Protein 3ZPI (pdb70)

Sequence (792 aa):
SPPVLDLGALGQDFAADPYPTYARLRAEGPAHRVRTPEGNEVWLVVGYDRARAVLADPRFSKDWRNSTTPLTEAEAALNHNMLESDPPRHTRLRKLVAREFTMRRRVELLRPRVQEIVDGLVDAMLAAPDDGRRADLMMESLAWPLPITVISELLLGVPEPDRAAFRVWTDAFVFFPDDPAQAQTAMAEMSGYLSRLIDSKRGQDGEDLLSALVRTSDEDGSRLTSEELLGMAHILLVAGHETTVNLIANGMYALLSHPDQLAALRADMTLLDGAVEEMLRYEGPVESATYRFPVEPVDLDGTVIPAGDTVLVVLADAHRTPERFPDPHRFDIRRDTAGHLAFGHGIHFCIGAPLARLEARIAVRALLERCPDLALDVSPGELVWYPNPMIRGLKALPIRWRPPVLDLGALGQDFAADPYPTYARRLRAEGPAHRRVRTPEGNEVWLVVGYDRARAVLADPRFSKDWRNSTTPLTEAEAALNHNMLESSDPPRHTRLRKLVAREFTMRRVELLRPRVQEIVDGLVDAMLAAPDGRADLMMESLAWWPLPITVISELLGVPEPDRAAFRVWTDAFVFPDDPAQAQTAMAEMSGYLSRLIDSKRGQDGEDLLSALVRTSDEDGSRLTSEELLGMAHILLVAGHETTVNLIANGMYALLSHPDDQLAALRADMTLLDGAVEEMLRYEGPVESATYRFPVEPVDLDGTVIPAGDTVLVVLADAHRTPERRFPDPHRRFDIRRDDTAGHLAFGHGIHFCIGAPLARLEARIAVRALLERCPDLALDVSPGELVWYPNPMIRGLKALPIRWRR

Solvent-accessible surface area: 32984 Å² total; per-residue (Å²): 102,110,32,102,42,48,1,32,87,72,33,76,123,7,3,37,76,0,24,59,19,0,41,154,11,56,94,137,20,17,6,17,28,0,79,11,47,59,44,75,65,1,23,0,0,2,10,8,115,79,0,83,59,2,11,47,25,125,123,10,2,5,11,40,186,55,15,103,67,123,56,62,157,15,52,43,31,8,20,41,1,13,42,43,0,34,76,118,40,10,58,76,1,53,148,36,0,42,79,60,11,42,156,185,99,4,84,135,42,98,96,101,2,64,105,12,0,53,36,39,0,77,71,7,51,83,30,81,56,13,92,21,27,0,10,76,26,0,0,36,19,0,0,4,24,6,3,0,68,40,0,17,1,63,125,114,43,35,46,38,1,66,92,18,12,75,9,51,15,88,34,86,71,102,68,49,16,48,74,5,28,55,89,1,15,27,24,0,46,155,7,11,92,63,34,99,75,121,124,21,160,31,17,0,2,40,5,3,82,32,10,81,143,57,40,88,120,0,52,85,94,9,2,21,0,2,0,24,23,10,0,18,54,22,1,30,50,9,8,10,3,1,0,0,0,0,34,1,0,17,43,46,99,83,13,24,59,20,0,80,92,55,35,122,31,16,68,31,0,0,25,0,1,4,2,32,7,13,8,36,4,1,9,46,60,10,1,0,75,53,88,2,83,3,114,64,44,77,0,58,39,4,27,12,0,1,0,0,3,10,1,0,7,20,12,61,150,82,2,94,96,12,112,112,3,35,4,157,33,117,14,71,28,21,0,9,23,17,51,32,97,28,80,46,31,18,1,31,8,12,56,8,2,0,64,7,0,1,112,9,0,4,92,88,1,89,100,10,24,28,32,31,77,87,80,66,13,62,12,28,21,29,1,42,22,15,0,0,57,13,0,40,1,120,31,109,155,132,39,45,56,2,41,76,61,46,86,110,10,5,32,62,0,21,79,14,0,38,123,14,59,90,133,21,12,8,27,62,0,82,6,45,66,47,61,68,1,26,0,0,1,8,8,113,74,0,82,48,2,13,52,27,124,117,10,4,5,12,34,169,49,17,98,70,96,48,33,51,25,43,28,36,8,21,48,5,10,49,46,0,36,76,114,42,10,56,76,1,55,142,38,0,42,179,64,10,41,148,185,101,4,72,138,46,98,97,101,2,64,105,14,0,51,38,38,0,78,72,9,52,85,27,129,86,0,110,20,40,0,8,104,27,0,0,31,22,0,0,8,25,6,2,1,65,41,0,18,2,59,120,114,41,38,75,40,1,56,103,20,12,70,7,45,16,87,28,124,49,99,14,66,14,50,35,5,37,57,89,0,16,25,25,0,45,156,8,10,89,64,30,101,74,125,121,22,157,33,19,0,3,38,4,3,80,31,9,80,144,58,40,88,122,0,49,84,79,9,3,18,0,4,0,28,20,10,0,25,56,19,1,19,46,8,10,8,4,1,0,0,0,0,32,1,0,12,42,45,91,96,9,17,61,19,0,84,91,58,44,121,35,14,67,31,0,0,24,0,1,4,3,31,6,13,6,38,4,0,9,42,52,11,0,0,74,81,86,2,82,0,102,65,47,80,0,61,44,4,26,7,0,0,0,0,3,9,1,0,7,18,12,59,151,88,2,95,92,12,114,121,3,18,4,154,35,117,15,69,29,22,0,8,22,17,49,33,96,31,80,44,30,19,1,38,7,13,57,9,1,1,65,8,0,1,118,6,0,10,103,81,0,54,88,3,25,30,43,30,65,92,80,73,13,64,10,27,36,17,0,42,24,13,0,0,74,40,0,44,0,102,19,146,108

B-factor: mean 22.87, std 10.27, range [6.25, 65.47]

Organism: Streptomyces venezuelae (NCBI:txid54571)

GO terms:
  GO:0005506 iron ion binding (F, IDA)
  GO:0004497 monooxygenase activity (F, IDA)
  GO:0033068 macrolide biosynthetic process (P, IDA)
  GO:0020037 heme binding (F, IDA)

Secondary structure (DSSP, 8-state):
---SEETGGGHHHHHH--HHHHHHHHHH-SEEEEE-TTS-EEEEE-SHHHHHHHHT-TTEE--GGG-SS---HHHHHH--SGGG--TTHHHHHHHHHGGGGSHHHHHTTHHHHHHHHHHHHHHHHT-TTSEEEHIIIIITHHHHHHHHHHHT--GGGSTHHHHHHHHHHS-SSHHHHHHHHHHHHHHHHHHHHHHTTS---SHHHHHHHHHHH-TTTS-HHHHHHHHHHHHHHTTHHHHHHHHHHHHHHHH-HHHHHHHHH-GGGHHHHHHHHHHHH-SBSS-S-BEESS-EEETTEEEPTT--EEE-HHHHTT-TTTSSSTTS--TTS--TT--TT--STT--TTHHHHHHHHHHHHHHHHHH-TT-EE-S-GGG--B---TTB--BS--EEE--/---EEGGGGHHHHHH--HHHHHHHHHH-SEEEEE-TTS-EEEEE-SHHHHHHHHT-TTEE--GGG-SSPPPHHHHTT--SGGG--TTHHHHHHHTTGGGGSHHHHHTTHHHHHHHHHHHHHHHHT-TTSEEEHIIIIITHHHHHHHHHHHT--GGGSHHHHHHHHHHHS-SSHHHHHHHHHHHHHHHHHHHHHHTTS---SHHHHHHHHHHH-TTTS-HHHHHHHHHHHHHHTTHHHHHHHHHHHHHHHT-HHHHHHHHH-GGGHHHHHHHHHHHH-SBSSPPPBEESS-EEETTEEEPTT--EEE-HHHHTT-TTTSSSTT---TTS--TT--TT--STT--TTHHHHHHHHHHHHHHHHHHSTT-EE-S-GGG--B---TTB--BS--EEE---

Radius of gyration: 30.34 Å; Cα contacts (8 Å, |Δi|>4): 1335; chains: 2; bounding box: 90×72×65 Å

CATH classification: 1.10.630.10

Nearest PDB structures (foldseek):
  7xbn-assembly1_A  TM=9.972E-01  e=3.352E-62  Streptomyces venezuelae
  2c6h-assembly1_A  TM=9.980E-01  e=1.760E-61  Streptomyces venezuelae
  4bf4-assembly14_N  TM=9.957E-01  e=1.156E-58  Streptomyces venezuelae
  2bvj-assembly2_B  TM=9.207E-01  e=3.188E-57  Streptomyces venezuelae
  3a51-assembly5_E  TM=9.340E-01  e=1.343E-34  Pseudonocardia autotrophica

InterPro domains:
  IPR001128 Cytochrome P450 [PF00067] (208-375)
  IPR001128 Cytochrome P450 [PR00385] (243-260)
  IPR001128 Cytochrome P450 [PR00385] (278-289)
  IPR001128 Cytochrome P450 [PR00385] (345-354)
  IPR001128 Cytochrome P450 [PR00385] (354-365)
  IPR002397 Cytochrome P450, B-class [PR00359] (95-106)
  IPR002397 Cytochrome P450, B-class [PR00359] (143-159)
  IPR002397 Cytochrome P450, B-class [PR00359] (160-175)
  IPR002397 Cytochrome P450, B-class [PR00359] (196-218)
  IPR002397 Cytochrome P450, B-class [PR00359] (278-289)
  IPR002397 Cytochrome P450, B-class [PR00359] (296-323)
  IPR002397 Cytochrome P450, B-class [PR00359] (324-339)
  IPR002397 Cytochrome P450, B-class [PR00359] (345-354)
  IPR002397 Cytochrome P450, B-class [PR00359] (354-365)
  IPR017972 Cytochrome P450, conserved site [PS00086] (347-356)
  IPR036396 Cytochrome P450 superfamily [G3DSA:1.10.630.10] (12-416)
  IPR036396 Cytochrome P450 superfamily [SSF48264] (19-407)

Foldseek 3Di:
DDFPEELLVVPQVCQLPVQVVLVVVVVVHAWGWYAFSQGRTFIEGFAQVRLQCVLAPVLWALALVQAPDDDDPLRLLQQQELSSHDPPSNVLRCVVCLVCQDLVNLVVCLVVLLVLLVVLVVVQCPDDAQKDWCLVSPLQPSQLVVLCQQQVPDPVRSVLLVVLVCCVQPNPHPVSNSVSSVVLLVVLVVVLVVLPPVPDDHPLNVLSVVCVVPVVSANVSNSSNHSVCCNNVRRVQLSFLQQQLVCLLQVDVVQVVVCLVPVVLLLLSSLLSLLAQGWFQWDDWIFRSAWDARVRRTDHGNGTYTYGLNNNSQNCVVPPVSNDRHSPGDSPPRQSQHHHPNRNSNPSVSSSNSSSNVVCCCVVFVAKHFPDPSVVWGFGSGSRTTGTPTTMMGGD/DDAAELLVVPFVCLLPVQVVLVVVVVVFFWGWYAANQGAIFIEGFAQVVLQCQLADVLWALALVQAPDDDDVLRVLQQQELSSGDPPSNVLRCVVCLVCQDLVNLVVCLVVLLVQLVVLVVVQCPDPQQKDWCLVRPLQPSQLVVLCVQQVPDPVRRVLVVCQVCCVQPNPHNCSNSVSSNVLLVVLVVVLVVLPPVPDDHPLNVLSVVCVVPVVSAPPSNSSNHSVCCNCVRRVQLSFLQQQLVVVLQVDPVNVVVCLVPVVLLLLSSLLSLLARGWFQWDAWIFRSAWDAGPNRTRHGNGTYTYGLNNNSQNCVVFPPSNDSDSPGDSPPRQSQHHHPNRNSNVSVSSSNNSSNVVCCSVPFAPKHFDDDSVPWGFGSGSGTTGTPTTMIGGDD

Structure (mmCIF, N/CA/C/O backbone):
data_3ZPI
#
_entry.id   3ZPI
#
_cell.length_a   76.085
_cell.length_b   59.784
_cell.length_c   91.267
_cell.angle_alpha   90.00
_cell.angle_beta   95.81
_cell.angle_gamma   90.00
#
_symmetry.space_group_name_H-M   'P 1 21 1'
#
loop_
_entity.id
_entity.type
_entity.pdbx_description
1 polymer 'CYTOCHROME P450 HYDROXYLASE PIKC'
2 non-polymer 'PROTOPORPHYRIN IX CONTAINING FE'
3 non-polymer 'FORMIC ACID'
4 non-polymer 1,2-ETHANEDIOL
5 non-polymer 'SODIUM ION'
6 non-polymer 'L(+)-TARTARIC ACID'
7 water water
#
loop_
_atom_site.group_PDB
_atom_site.id
_atom_site.type_symbol
_atom_site.label_atom_id
_atom_site.label_alt_id
_atom_site.label_comp_id
_atom_site.label_asym_id
_atom_site.label_entity_id
_atom_site.label_seq_id
_atom_site.pdbx_PDB_ins_code
_atom_site.Cartn_x
_atom_site.Cartn_y
_atom_site.Cartn_z
_atom_site.occupancy
_atom_site.B_iso_or_equiv
_atom_site.auth_seq_id
_atom_site.auth_comp_id
_atom_site.auth_asym_id
_atom_site.auth_atom_id
_atom_site.pdbx_PDB_model_num
ATOM 1 N N . SER A 1 31 ? 0.429 -10.847 35.697 1.00 40.74 11 SER A N 1
ATOM 2 C CA . SER A 1 31 ? 0.858 -9.532 35.113 1.00 37.48 11 SER A CA 1
ATOM 3 C C . SER A 1 31 ? 2.147 -8.960 35.669 1.00 34.85 11 SER A C 1
ATOM 4 O O . SER A 1 31 ? 2.642 -7.958 35.132 1.00 34.56 11 SER A O 1
ATOM 7 N N . PRO A 1 32 ? 2.705 -9.531 36.781 1.00 31.26 12 PRO A N 1
ATOM 8 C CA . PRO A 1 32 ? 4.067 -9.029 36.935 1.00 28.52 12 PRO A CA 1
ATOM 9 C C . PRO A 1 32 ? 5.041 -9.637 35.882 1.00 25.36 12 PRO A C 1
ATOM 10 O O . PRO A 1 32 ? 4.817 -10.739 35.388 1.00 24.89 12 PRO A O 1
ATOM 14 N N . PRO A 1 33 ? 6.090 -8.901 35.543 1.00 24.08 13 PRO A N 1
ATOM 15 C CA . PRO A 1 33 ? 7.041 -9.461 34.570 1.00 21.78 13 PRO A CA 1
ATOM 16 C C . PRO A 1 33 ? 7.793 -10.670 35.130 1.00 21.57 13 PRO A C 1
ATOM 17 O O . PRO A 1 33 ? 8.010 -10.767 36.340 1.00 21.31 13 PRO A O 1
ATOM 21 N N . VAL A 1 34 ? 8.190 -11.520 34.222 1.00 19.88 14 VAL A N 1
ATOM 22 C CA . VAL A 1 34 ? 9.012 -12.701 34.475 1.00 21.34 14 VAL A CA 1
ATOM 23 C C . VAL A 1 34 ? 10.474 -12.390 34.388 1.00 19.38 14 VAL A C 1
ATOM 24 O O . VAL A 1 34 ? 11.307 -13.136 34.927 1.00 18.10 14 VAL A O 1
ATOM 28 N N . LEU A 1 35 ? 10.807 -11.282 33.735 1.00 16.82 15 LEU A N 1
ATOM 29 C CA . LEU A 1 35 ? 12.163 -10.938 33.463 1.00 17.43 15 LEU A CA 1
ATOM 30 C C . LEU A 1 35 ? 12.262 -9.423 33.354 1.00 16.96 15 LEU A C 1
ATOM 31 O O . LEU A 1 35 ? 11.463 -8.798 32.647 1.00 15.62 15 LEU A O 1
ATOM 36 N N . ASP A 1 36 ? 13.220 -8.803 34.049 1.00 16.55 16 ASP A N 1
ATOM 37 C CA . ASP A 1 36 ? 13.554 -7.419 33.834 1.00 17.75 16 ASP A CA 1
ATOM 38 C C . ASP A 1 36 ? 14.826 -7.344 32.946 1.00 16.85 16 ASP A C 1
ATOM 39 O O . ASP A 1 36 ? 15.963 -7.667 33.342 1.00 16.61 16 ASP A O 1
ATOM 44 N N . LEU A 1 37 ? 14.652 -6.928 31.681 1.00 13.76 17 LEU A N 1
ATOM 45 C CA . LEU A 1 37 ? 15.726 -6.865 30.725 1.00 13.75 17 LEU A CA 1
ATOM 46 C C . LEU A 1 37 ? 16.807 -5.821 31.112 1.00 13.09 17 LEU A C 1
ATOM 47 O O . LEU A 1 37 ? 17.953 -6.026 30.801 1.00 15.54 17 LEU A O 1
ATOM 52 N N . GLY A 1 38 ? 16.407 -4.790 31.861 1.00 15.04 18 GLY A N 1
ATOM 53 C CA . GLY A 1 38 ? 17.345 -3.741 32.351 1.00 15.92 18 GLY A CA 1
ATOM 54 C C . GLY A 1 38 ? 18.367 -4.420 33.273 1.00 16.58 18 GLY A C 1
ATOM 55 O O . GLY A 1 38 ? 19.583 -4.149 33.161 1.00 19.11 18 GLY A O 1
ATOM 56 N N . ALA A 1 39 ? 17.872 -5.263 34.181 1.00 16.28 19 ALA A N 1
ATOM 57 C CA . ALA A 1 39 ? 18.763 -5.975 35.172 1.00 15.53 19 ALA A CA 1
ATOM 58 C C . ALA A 1 39 ? 19.829 -6.858 34.483 1.00 17.29 19 ALA A C 1
ATOM 59 O O . ALA A 1 39 ? 20.897 -7.134 35.033 1.00 17.34 19 ALA A O 1
ATOM 61 N N . LEU A 1 40 ? 19.566 -7.316 33.241 1.00 15.91 20 LEU A N 1
ATOM 62 C CA . LEU A 1 40 ? 20.544 -8.166 32.522 1.00 15.91 20 LEU A CA 1
ATOM 63 C C . LEU A 1 40 ? 21.748 -7.415 31.988 1.00 16.68 20 LEU A C 1
ATOM 64 O O . LEU A 1 40 ? 22.768 -8.000 31.633 1.00 18.64 20 LEU A O 1
ATOM 69 N N . GLY A 1 41 ? 21.613 -6.085 31.898 1.00 16.30 21 GLY A N 1
ATOM 70 C CA . GLY A 1 41 ? 22.684 -5.231 31.452 1.00 16.96 21 GLY A CA 1
ATOM 71 C C . GLY A 1 41 ? 23.165 -5.313 29.999 1.00 17.63 21 GLY A C 1
ATOM 72 O O . GLY A 1 41 ? 22.433 -5.803 29.104 1.00 16.25 21 GLY A O 1
ATOM 73 N N . GLN A 1 42 ? 24.388 -4.853 29.752 1.00 16.10 22 GLN A N 1
ATOM 74 C CA . GLN A 1 42 ? 24.954 -4.779 28.418 1.00 17.00 22 GLN A CA 1
ATOM 75 C C . GLN A 1 42 ? 25.160 -6.170 27.787 1.00 15.58 22 GLN A C 1
ATOM 76 O O . GLN A 1 42 ? 25.167 -6.289 26.569 1.00 17.28 22 GLN A O 1
ATOM 82 N N . ASP A 1 43 ? 25.355 -7.223 28.605 1.00 15.09 23 ASP A N 1
ATOM 83 C CA . ASP A 1 43 ? 25.538 -8.544 28.001 1.00 14.73 23 ASP A CA 1
ATOM 84 C C . ASP A 1 43 ? 24.272 -8.922 27.168 1.00 13.84 23 ASP A C 1
ATOM 85 O O . ASP A 1 43 ? 24.389 -9.536 26.068 1.00 15.65 23 ASP A O 1
ATOM 90 N N . PHE A 1 44 ? 23.113 -8.593 27.720 1.00 15.89 24 PHE A N 1
ATOM 91 C CA . PHE A 1 44 ? 21.819 -8.853 27.047 1.00 13.94 24 PHE A CA 1
ATOM 92 C C . PHE A 1 44 ? 21.747 -7.953 25.785 1.00 16.09 24 PHE A C 1
ATOM 93 O O . PHE A 1 44 ? 21.405 -8.428 24.700 1.00 16.65 24 PHE A O 1
ATOM 101 N N . ALA A 1 45 ? 22.103 -6.688 25.892 1.00 16.06 25 ALA A N 1
ATOM 102 C CA . ALA A 1 45 ? 22.066 -5.811 24.702 1.00 15.02 25 ALA A CA 1
ATOM 103 C C . ALA A 1 45 ? 22.963 -6.377 23.553 1.00 14.94 25 ALA A C 1
ATOM 104 O O . ALA A 1 45 ? 22.529 -6.472 22.390 1.00 14.90 25 ALA A O 1
ATOM 106 N N . ALA A 1 46 ? 24.196 -6.790 23.898 1.00 15.08 26 ALA A N 1
ATOM 107 C CA . ALA A 1 46 ? 25.151 -7.279 22.914 1.00 14.22 26 ALA A CA 1
ATOM 108 C C . ALA A 1 46 ? 24.716 -8.593 22.286 1.00 12.95 26 ALA A C 1
ATOM 109 O O . ALA A 1 46 ? 24.924 -8.835 21.107 1.00 13.71 26 ALA A O 1
ATOM 111 N N . ASP A 1 47 ? 24.103 -9.439 23.097 1.00 13.26 27 ASP A N 1
ATOM 112 C CA . ASP A 1 47 ? 23.687 -10.763 22.638 1.00 12.41 27 ASP A CA 1
ATOM 113 C C . ASP A 1 47 ? 22.397 -11.157 23.321 1.00 11.51 27 ASP A C 1
ATOM 114 O O . ASP A 1 47 ? 22.344 -11.838 24.349 1.00 12.48 27 ASP A O 1
ATOM 119 N N . PRO A 1 48 ? 21.246 -10.780 22.764 1.00 12.34 28 PRO A N 1
ATOM 120 C CA . PRO A 1 48 ? 20.007 -10.997 23.451 1.00 11.83 28 PRO A CA 1
ATOM 121 C C . PRO A 1 48 ? 19.441 -12.399 23.096 1.00 11.35 28 PRO A C 1
ATOM 122 O O . PRO A 1 48 ? 18.425 -12.799 23.645 1.00 13.39 28 PRO A O 1
ATOM 126 N N . TYR A 1 49 ? 20.070 -13.050 22.118 1.00 11.23 29 TYR A N 1
ATOM 127 C CA . TYR A 1 49 ? 19.490 -14.241 21.500 1.00 12.81 29 TYR A CA 1
ATOM 128 C C . TYR A 1 49 ? 19.208 -15.402 22.464 1.00 13.03 29 TYR A C 1
ATOM 129 O O . TYR A 1 49 ? 18.099 -15.936 22.447 1.00 11.97 29 TYR A O 1
ATOM 138 N N . PRO A 1 50 ? 20.173 -15.714 23.384 1.00 14.29 30 PRO A N 1
ATOM 139 C CA . PRO A 1 50 ? 19.838 -16.814 24.329 1.00 13.93 30 PRO A CA 1
ATOM 140 C C . PRO A 1 50 ? 18.632 -16.523 25.231 1.00 13.40 30 PRO A C 1
ATOM 141 O O . PRO A 1 50 ? 17.804 -17.433 25.472 1.00 14.33 30 PRO A O 1
ATOM 145 N N . THR A 1 51 ? 18.498 -15.242 25.663 1.00 12.80 31 THR A N 1
ATOM 146 C CA . THR A 1 51 ? 17.336 -14.812 26.433 1.00 14.49 31 THR A CA 1
ATOM 147 C C . THR A 1 51 ? 16.070 -15.072 25.683 1.00 13.43 31 THR A C 1
ATOM 148 O O . THR A 1 51 ? 15.100 -15.688 26.196 1.00 12.75 31 THR A O 1
ATOM 152 N N . TYR A 1 52 ? 16.021 -14.566 24.440 1.00 11.33 32 TYR A N 1
ATOM 153 C CA . TYR A 1 52 ? 14.767 -14.766 23.686 1.00 11.97 32 TYR A CA 1
ATOM 154 C C . TYR A 1 52 ? 14.485 -16.237 23.352 1.00 12.22 32 TYR A C 1
ATOM 155 O O . TYR A 1 52 ? 13.301 -16.630 23.397 1.00 13.83 32 TYR A O 1
ATOM 164 N N . ALA A 1 53 ? 15.535 -17.012 23.065 1.00 13.14 33 ALA A N 1
ATOM 165 C CA . ALA A 1 53 ? 15.371 -18.434 22.762 1.00 12.71 33 ALA A CA 1
ATOM 166 C C . ALA A 1 53 ? 14.846 -19.198 23.986 1.00 13.70 33 ALA A C 1
ATOM 167 O O . ALA A 1 53 ? 14.015 -20.147 23.814 1.00 14.15 33 ALA A O 1
ATOM 169 N N . ARG A 1 54 ? 15.342 -18.857 25.175 1.00 14.03 34 ARG A N 1
ATOM 170 C CA . ARG A 1 54 ? 14.790 -19.445 26.411 1.00 15.17 34 ARG A CA 1
ATOM 171 C C . ARG A 1 54 ? 13.310 -19.128 26.588 1.00 16.82 34 ARG A C 1
ATOM 172 O O . ARG A 1 54 ? 12.514 -20.021 26.970 1.00 15.92 34 ARG A O 1
ATOM 180 N N . LEU A 1 55 ? 12.894 -17.888 26.226 1.00 14.18 35 LEU A N 1
ATOM 181 C CA . LEU A 1 55 ? 11.467 -17.582 26.321 1.00 14.19 35 LEU A CA 1
ATOM 182 C C . LEU A 1 55 ? 10.691 -18.435 25.337 1.00 14.59 35 LEU A C 1
ATOM 183 O O . LEU A 1 55 ? 9.593 -18.958 25.637 1.00 15.38 35 LEU A O 1
ATOM 188 N N . ARG A 1 56 ? 11.228 -18.515 24.106 1.00 13.48 36 ARG A N 1
ATOM 189 C CA . ARG A 1 56 ? 10.514 -19.207 23.037 1.00 15.21 36 ARG A CA 1
ATOM 190 C C . ARG A 1 56 ? 10.232 -20.691 23.380 1.00 15.40 36 ARG A C 1
ATOM 191 O O . ARG A 1 56 ? 9.164 -21.226 23.028 1.00 16.67 36 ARG A O 1
ATOM 199 N N . ALA A 1 57 ? 11.210 -21.290 24.073 1.00 15.82 37 ALA A N 1
ATOM 200 C CA . ALA A 1 57 ? 11.072 -22.694 24.458 1.00 17.21 37 ALA A CA 1
ATOM 201 C C . ALA A 1 57 ? 9.917 -22.855 25.449 1.00 18.97 37 ALA A C 1
ATOM 202 O O . ALA A 1 57 ? 9.371 -23.934 25.489 1.00 20.48 37 ALA A O 1
ATOM 204 N N . GLU A 1 58 ? 9.599 -21.823 26.239 1.00 17.55 38 GLU A N 1
ATOM 205 C CA . GLU A 1 58 ? 8.502 -21.812 27.252 1.00 20.09 38 GLU A CA 1
ATOM 206 C C . GLU A 1 58 ? 7.154 -21.529 26.601 1.00 21.47 38 GLU A C 1
ATOM 207 O O . GLU A 1 58 ? 6.063 -22.006 27.086 1.00 24.57 38 GLU A O 1
ATOM 213 N N . GLY A 1 59 ? 7.179 -20.774 25.489 1.00 18.33 39 GLY A N 1
ATOM 214 C CA . GLY A 1 59 ? 5.922 -20.539 24.742 1.00 16.16 39 GLY A CA 1
ATOM 215 C C . GLY A 1 59 ? 5.977 -19.202 24.016 1.00 15.47 39 GLY A C 1
ATOM 216 O O . GLY A 1 59 ? 7.032 -18.557 24.047 1.00 15.18 39 GLY A O 1
ATOM 217 N N . PRO A 1 60 ? 4.839 -18.787 23.419 1.00 16.53 40 PRO A N 1
ATOM 218 C CA . PRO A 1 60 ? 4.933 -17.615 22.504 1.00 17.72 40 PRO A CA 1
ATOM 219 C C . PRO A 1 60 ? 4.901 -16.232 23.116 1.00 16.93 40 PRO A C 1
ATOM 220 O O . PRO A 1 60 ? 5.316 -15.301 22.381 1.00 17.57 40 PRO A O 1
ATOM 224 N N . ALA A 1 61 ? 4.441 -16.026 24.347 1.00 16.58 41 ALA A N 1
ATOM 225 C CA . ALA A 1 61 ? 4.262 -14.662 24.826 1.00 15.60 41 ALA A CA 1
ATOM 226 C C . ALA A 1 61 ? 4.673 -14.552 26.274 1.00 18.29 41 ALA A C 1
ATOM 227 O O . ALA A 1 61 ? 4.338 -15.485 27.079 1.00 18.02 41 ALA A O 1
ATOM 229 N N . HIS A 1 62 ? 5.303 -13.430 26.624 1.00 16.37 42 HIS A N 1
ATOM 230 C CA . HIS A 1 62 ? 5.912 -13.288 27.935 1.00 16.59 42 HIS A CA 1
ATOM 231 C C . HIS A 1 62 ? 5.931 -11.870 28.388 1.00 15.49 42 HIS A C 1
ATOM 232 O O . HIS A 1 62 ? 6.321 -10.994 27.641 1.00 15.52 42 HIS A O 1
ATOM 239 N N . ARG A 1 63 ? 5.542 -11.650 29.638 1.00 14.46 43 ARG A N 1
ATOM 240 C CA . ARG A 1 63 ? 5.547 -10.363 30.206 1.00 15.71 43 ARG A CA 1
ATOM 241 C C . ARG A 1 63 ? 6.939 -9.972 30.725 1.00 17.79 43 ARG A C 1
ATOM 242 O O . ARG A 1 63 ? 7.534 -10.739 31.464 1.00 15.16 43 ARG A O 1
ATOM 250 N N . VAL A 1 64 ? 7.477 -8.823 30.291 1.00 14.51 44 VAL A N 1
ATOM 251 C CA . VAL A 1 64 ? 8.833 -8.429 30.686 1.00 14.08 44 VAL A CA 1
ATOM 252 C C . VAL A 1 64 ? 8.836 -6.982 31.067 1.00 15.00 44 VAL A C 1
ATOM 253 O O . VAL A 1 64 ? 7.909 -6.249 30.674 1.00 18.40 44 VAL A O 1
ATOM 257 N N . ARG A 1 65 ? 9.869 -6.519 31.745 1.00 14.51 45 ARG A N 1
ATOM 258 C CA . ARG A 1 65 ? 10.061 -5.074 31.845 1.00 17.27 45 ARG A CA 1
ATOM 259 C C . ARG A 1 65 ? 11.218 -4.690 30.950 1.00 17.82 45 ARG A C 1
ATOM 260 O O . ARG A 1 65 ? 12.265 -5.320 30.996 1.00 16.25 45 ARG A O 1
ATOM 268 N N . THR A 1 66 ? 11.101 -3.630 30.133 1.00 17.07 46 THR A N 1
ATOM 269 C CA . THR A 1 66 ? 12.235 -3.277 29.290 1.00 16.73 46 THR A CA 1
ATOM 270 C C . THR A 1 66 ? 13.268 -2.433 30.096 1.00 16.41 46 THR A C 1
ATOM 271 O O . THR A 1 66 ? 13.017 -2.004 31.273 1.00 16.96 46 THR A O 1
ATOM 275 N N . PRO A 1 67 ? 14.416 -2.229 29.500 1.00 17.69 47 PRO A N 1
ATOM 276 C CA . PRO A 1 67 ? 15.426 -1.492 30.263 1.00 20.35 47 PRO A CA 1
ATOM 277 C C . PRO A 1 67 ? 14.948 -0.080 30.559 1.00 23.64 47 PRO A C 1
ATOM 278 O O . PRO A 1 67 ? 15.419 0.535 31.550 1.00 26.31 47 PRO A O 1
ATOM 282 N N . GLU A 1 68 ? 14.074 0.455 29.701 1.00 24.82 48 GLU A N 1
ATOM 283 C CA . GLU A 1 68 ? 13.543 1.791 29.924 1.00 27.41 48 GLU A CA 1
ATOM 284 C C . GLU A 1 68 ? 12.465 1.842 31.023 1.00 29.15 48 GLU A C 1
ATOM 285 O O . GLU A 1 68 ? 11.974 2.936 31.388 1.00 32.64 48 GLU A O 1
ATOM 287 N N . GLY A 1 69 ? 12.072 0.695 31.560 1.00 27.21 49 GLY A N 1
ATOM 288 C CA . GLY A 1 69 ? 11.089 0.665 32.635 1.00 27.25 49 GLY A CA 1
ATOM 289 C C . GLY A 1 69 ? 9.671 0.331 32.224 1.00 28.12 49 GLY A C 1
ATOM 290 O O . GLY A 1 69 ? 8.791 0.280 33.054 1.00 29.37 49 GLY A O 1
ATOM 291 N N . ASN A 1 70 ? 9.448 0.038 30.960 1.00 26.36 50 ASN A N 1
ATOM 292 C CA . ASN A 1 70 ? 8.075 -0.257 30.487 1.00 25.74 50 ASN A CA 1
ATOM 293 C C . ASN A 1 70 ? 7.763 -1.745 30.623 1.00 22.62 50 ASN A C 1
ATOM 294 O O . ASN A 1 70 ? 8.596 -2.569 30.272 1.00 21.61 50 ASN A O 1
ATOM 299 N N . GLU A 1 71 ? 6.579 -2.066 31.108 1.00 18.89 51 GLU A N 1
ATOM 300 C CA . GLU A 1 71 ? 6.118 -3.442 31.126 1.00 18.35 51 GLU A CA 1
ATOM 301 C C . GLU A 1 71 ? 5.311 -3.750 29.840 1.00 18.26 51 GLU A C 1
ATOM 302 O O . GLU A 1 71 ? 4.414 -2.950 29.473 1.00 17.80 51 GLU A O 1
ATOM 308 N N . VAL A 1 72 ? 5.689 -4.837 29.160 1.00 15.93 52 VAL A N 1
ATOM 309 C CA . VAL A 1 72 ? 5.197 -5.188 27.824 1.00 15.17 52 VAL A CA 1
ATOM 310 C C . VAL A 1 72 ? 5.198 -6.676 27.684 1.00 15.50 52 VAL A C 1
ATOM 311 O O . VAL A 1 72 ? 5.850 -7.420 28.490 1.00 17.56 52 VAL A O 1
ATOM 315 N N . TRP A 1 73 ? 4.514 -7.164 26.662 1.00 13.03 53 TRP A N 1
ATOM 316 C CA . TRP A 1 73 ? 4.584 -8.551 26.307 1.00 14.35 53 TRP A CA 1
ATOM 317 C C . TRP A 1 73 ? 5.541 -8.703 25.103 1.00 15.88 53 TRP A C 1
ATOM 318 O O . TRP A 1 73 ? 5.522 -7.863 24.170 1.00 16.87 53 TRP A O 1
ATOM 329 N N . LEU A 1 74 ? 6.352 -9.759 25.139 1.00 13.92 54 LEU A N 1
ATOM 330 C CA . LEU A 1 74 ? 7.192 -10.096 24.023 1.00 13.45 54 LEU A CA 1
ATOM 331 C C . LEU A 1 74 ? 6.519 -11.294 23.332 1.00 13.60 54 LEU A C 1
ATOM 332 O O . LEU A 1 74 ? 6.218 -12.284 23.989 1.00 15.22 54 LEU A O 1
ATOM 337 N N . VAL A 1 75 ? 6.485 -11.254 21.988 1.00 12.62 55 VAL A N 1
ATOM 338 C CA . VAL A 1 75 ? 6.020 -12.400 21.228 1.00 13.16 55 VAL A CA 1
ATOM 339 C C . VAL A 1 75 ? 7.221 -12.937 20.509 1.00 12.91 55 VAL A C 1
ATOM 340 O O . VAL A 1 75 ? 7.902 -12.213 19.809 1.00 13.72 55 VAL A O 1
ATOM 344 N N . VAL A 1 76 ? 7.507 -14.240 20.704 1.00 12.85 56 VAL A N 1
ATOM 345 C CA . VAL A 1 76 ? 8.711 -14.824 20.156 1.00 11.39 56 VAL A CA 1
ATOM 346 C C . VAL A 1 76 ? 8.315 -16.057 19.304 1.00 12.24 56 VAL A C 1
ATOM 347 O O . VAL A 1 76 ? 7.195 -16.541 19.352 1.00 13.45 56 VAL A O 1
ATOM 351 N N . GLY A 1 77 ? 9.260 -16.487 18.484 1.00 12.04 57 GLY A N 1
ATOM 352 C CA . GLY A 1 77 ? 9.077 -17.678 17.591 1.00 13.10 57 GLY A CA 1
ATOM 353 C C . GLY A 1 77 ? 8.596 -17.188 16.214 1.00 13.45 57 GLY A C 1
ATOM 354 O O . GLY A 1 77 ? 7.673 -16.327 16.125 1.00 15.12 57 GLY A O 1
ATOM 355 N N . TYR A 1 78 ? 9.226 -17.670 15.164 1.00 13.02 58 TYR A N 1
ATOM 356 C CA . TYR A 1 78 ? 8.915 -17.109 13.822 1.00 14.85 58 TYR A CA 1
ATOM 357 C C . TYR A 1 78 ? 7.390 -17.196 13.505 1.00 14.73 58 TYR A C 1
ATOM 358 O O . TYR A 1 78 ? 6.820 -16.178 13.029 1.00 13.48 58 TYR A O 1
ATOM 367 N N . ASP A 1 79 ? 6.776 -18.388 13.564 1.00 13.85 59 ASP A N 1
ATOM 368 C CA . ASP A 1 79 ? 5.372 -18.480 13.093 1.00 13.79 59 ASP A CA 1
ATOM 369 C C . ASP A 1 79 ? 4.444 -17.604 13.867 1.00 13.72 59 ASP A C 1
ATOM 370 O O . ASP A 1 79 ? 3.606 -16.903 13.271 1.00 13.65 59 ASP A O 1
ATOM 375 N N . ARG A 1 80 ? 4.600 -17.504 15.188 1.00 12.81 60 ARG A N 1
ATOM 376 C CA . ARG A 1 80 ? 3.685 -16.689 15.986 1.00 14.16 60 ARG A CA 1
ATOM 377 C C . ARG A 1 80 ? 3.990 -15.186 15.663 1.00 14.04 60 ARG A C 1
ATOM 378 O O . ARG A 1 80 ? 3.080 -14.403 15.622 1.00 13.73 60 ARG A O 1
ATOM 386 N N . ALA A 1 81 ? 5.257 -14.842 15.511 1.00 13.51 61 ALA A N 1
ATOM 387 C CA . ALA A 1 81 ? 5.624 -13.432 15.227 1.00 11.57 61 ALA A CA 1
ATOM 388 C C . ALA A 1 81 ? 4.998 -13.025 13.904 1.00 13.12 61 ALA A C 1
ATOM 389 O O . ALA A 1 81 ? 4.451 -11.922 13.785 1.00 13.18 61 ALA A O 1
ATOM 391 N N . ARG A 1 82 ? 5.103 -13.884 12.882 1.00 13.74 62 ARG A N 1
ATOM 392 C CA . ARG A 1 82 ? 4.584 -13.487 11.582 1.00 13.89 62 ARG A CA 1
ATOM 393 C C . ARG A 1 82 ? 3.069 -13.347 11.667 1.00 14.32 62 ARG A C 1
ATOM 394 O O . ARG A 1 82 ? 2.488 -12.425 11.057 1.00 16.36 62 ARG A O 1
ATOM 402 N N . ALA A 1 83 ? 2.388 -14.260 12.381 1.00 15.65 63 ALA A N 1
ATOM 403 C CA . ALA A 1 83 ? 0.937 -14.247 12.529 1.00 14.69 63 ALA A CA 1
ATOM 404 C C . ALA A 1 83 ? 0.524 -12.942 13.269 1.00 15.93 63 ALA A C 1
ATOM 405 O O . ALA A 1 83 ? -0.420 -12.237 12.805 1.00 16.66 63 ALA A O 1
ATOM 407 N N . VAL A 1 84 ? 1.218 -12.545 14.353 1.00 11.48 64 VAL A N 1
ATOM 408 C CA . VAL A 1 84 ? 0.726 -11.400 15.141 1.00 11.63 64 VAL A CA 1
ATOM 409 C C . VAL A 1 84 ? 0.921 -10.123 14.304 1.00 12.26 64 VAL A C 1
ATOM 410 O O . VAL A 1 84 ? 0.076 -9.216 14.378 1.00 15.57 64 VAL A O 1
ATOM 414 N N . LEU A 1 85 ? 2.011 -10.050 13.539 1.00 13.59 65 LEU A N 1
ATOM 415 C CA . LEU A 1 85 ? 2.254 -8.837 12.731 1.00 16.17 65 LEU A CA 1
ATOM 416 C C . LEU A 1 85 ? 1.062 -8.533 11.812 1.00 18.69 65 LEU A C 1
ATOM 417 O O . LEU A 1 85 ? 0.727 -7.332 11.587 1.00 22.50 65 LEU A O 1
ATOM 422 N N . ALA A 1 86 ? 0.453 -9.591 11.313 1.00 19.27 66 ALA A N 1
ATOM 423 C CA . ALA A 1 86 ? -0.673 -9.552 10.324 1.00 23.09 66 ALA A CA 1
ATOM 424 C C . ALA A 1 86 ? -2.053 -9.710 10.955 1.00 23.55 66 ALA A C 1
ATOM 425 O O . ALA A 1 86 ? -3.048 -9.898 10.223 1.00 25.07 66 ALA A O 1
ATOM 427 N N . ASP A 1 87 ? -2.127 -9.733 12.281 1.00 20.11 67 ASP A N 1
ATOM 428 C CA . ASP A 1 87 ? -3.365 -10.116 12.896 1.00 19.49 67 ASP A CA 1
ATOM 429 C C . ASP A 1 87 ? -4.118 -8.838 13.281 1.00 18.06 67 ASP A C 1
ATOM 430 O O . ASP A 1 87 ? -3.627 -8.103 14.137 1.00 17.04 67 ASP A O 1
ATOM 435 N N . PRO A 1 88 ? -5.323 -8.573 12.683 1.00 18.81 68 PRO A N 1
ATOM 436 C CA . PRO A 1 88 ? -6.018 -7.314 12.997 1.00 19.57 68 PRO A CA 1
ATOM 437 C C . PRO A 1 88 ? -6.601 -7.235 14.413 1.00 18.41 68 PRO A C 1
ATOM 438 O O . PRO A 1 88 ? -7.075 -6.143 14.834 1.00 19.02 68 PRO A O 1
ATOM 442 N N . ARG A 1 89 ? -6.520 -8.331 15.187 1.00 16.57 69 ARG A N 1
ATOM 443 C CA . ARG A 1 89 ? -6.863 -8.228 16.596 1.00 15.98 69 ARG A CA 1
ATOM 444 C C . ARG A 1 89 ? -5.864 -7.368 17.374 1.00 17.11 69 ARG A C 1
ATOM 445 O O . ARG A 1 89 ? -6.127 -6.967 18.521 1.00 19.56 69 ARG A O 1
ATOM 453 N N . PHE A 1 90 ? -4.702 -7.117 16.784 1.00 15.30 70 PHE A N 1
ATOM 454 C CA . PHE A 1 90 ? -3.632 -6.331 17.451 1.00 15.79 70 PHE A CA 1
ATOM 455 C C . PHE A 1 90 ? -3.592 -4.988 16.754 1.00 17.16 70 PHE A C 1
ATOM 456 O O . PHE A 1 90 ? -3.179 -4.910 15.579 1.00 19.36 70 PHE A O 1
ATOM 464 N N . SER A 1 91 ? -4.009 -3.970 17.501 1.00 16.32 71 SER A N 1
ATOM 465 C CA . SER A 1 91 ? -4.196 -2.636 16.964 1.00 15.84 71 SER A CA 1
ATOM 466 C C . SER A 1 91 ? -2.894 -1.869 17.102 1.00 15.83 71 SER A C 1
ATOM 467 O O . SER A 1 91 ? -2.056 -2.185 17.973 1.00 15.16 71 SER A O 1
ATOM 470 N N . LYS A 1 92 ? -2.716 -0.818 16.272 1.00 11.63 72 LYS A N 1
ATOM 471 C CA . LYS A 1 92 ? -1.580 0.104 16.463 1.00 13.29 72 LYS A CA 1
ATOM 472 C C . LYS A 1 92 ? -2.014 1.508 16.950 1.00 11.40 72 LYS A C 1
ATOM 473 O O . LYS A 1 92 ? -1.170 2.405 17.153 1.00 12.22 72 LYS A O 1
ATOM 479 N N . ASP A 1 93 ? -3.324 1.681 17.142 1.00 14.34 73 ASP A N 1
ATOM 480 C CA . ASP A 1 93 ? -3.889 2.992 17.483 1.00 14.47 73 ASP A CA 1
ATOM 481 C C . ASP A 1 93 ? -3.920 3.122 19.010 1.00 16.64 73 ASP A C 1
ATOM 482 O O . ASP A 1 93 ? -4.459 2.274 19.703 1.00 16.72 73 ASP A O 1
ATOM 487 N N . TRP A 1 94 ? -3.330 4.176 19.511 1.00 15.43 74 TRP A N 1
ATOM 488 C CA . TRP A 1 94 ? -3.203 4.330 20.994 1.00 16.46 74 TRP A CA 1
ATOM 489 C C . TRP A 1 94 ? -4.546 4.473 21.653 1.00 17.76 74 TRP A C 1
ATOM 490 O O . TRP A 1 94 ? -4.662 4.294 22.893 1.00 17.99 74 TRP A O 1
ATOM 501 N N . ARG A 1 95 ? -5.605 4.814 20.916 1.00 19.28 75 ARG A N 1
ATOM 502 C CA . ARG A 1 95 ? -6.946 4.694 21.501 1.00 19.01 75 ARG A CA 1
ATOM 503 C C . ARG A 1 95 ? -7.318 3.291 22.048 1.00 19.70 75 ARG A C 1
ATOM 504 O O . ARG A 1 95 ? -8.188 3.171 22.922 1.00 20.26 75 ARG A O 1
ATOM 512 N N . ASN A 1 96 ? -6.654 2.236 21.570 1.00 17.49 76 ASN A N 1
ATOM 513 C CA . ASN A 1 96 ? -6.788 0.918 22.084 1.00 17.80 76 ASN A CA 1
ATOM 514 C C . ASN A 1 96 ? -5.748 0.523 23.111 1.00 17.81 76 ASN A C 1
ATOM 515 O O . ASN A 1 96 ? -5.715 -0.644 23.467 1.00 19.64 76 ASN A O 1
ATOM 520 N N . SER A 1 97 ? -4.905 1.457 23.537 1.00 18.24 77 SER A N 1
ATOM 521 C CA . SER A 1 97 ? -3.888 1.096 24.553 1.00 18.18 77 SER A CA 1
ATOM 522 C C . SER A 1 97 ? -4.510 1.549 25.872 1.00 20.99 77 SER A C 1
ATOM 523 O O . SER A 1 97 ? -5.351 2.452 25.866 1.00 19.86 77 SER A O 1
ATOM 526 N N . THR A 1 98 ? -4.136 0.941 26.991 1.00 20.94 78 THR A N 1
ATOM 527 C CA . THR A 1 98 ? -4.549 1.493 28.298 1.00 22.68 78 THR A CA 1
ATOM 528 C C . THR A 1 98 ? -3.481 2.399 28.854 1.00 24.37 78 THR A C 1
ATOM 529 O O . THR A 1 98 ? -3.635 2.906 29.955 1.00 26.40 78 THR A O 1
ATOM 533 N N . THR A 1 99 ? -2.400 2.610 28.121 1.00 23.57 79 THR A N 1
ATOM 534 C CA . THR A 1 99 ? -1.356 3.491 28.544 1.00 27.02 79 THR A CA 1
ATOM 535 C C . THR A 1 99 ? -1.667 4.908 28.125 1.00 30.41 79 THR A C 1
ATOM 536 O O . THR A 1 99 ? -1.813 5.185 26.934 1.00 31.99 79 THR A O 1
ATOM 540 N N . PRO A 1 100 ? -1.686 5.830 29.081 1.00 33.72 80 PRO A N 1
ATOM 541 C CA . PRO A 1 100 ? -1.988 7.235 28.703 1.00 35.61 80 PRO A CA 1
ATOM 542 C C . PRO A 1 100 ? -0.731 7.949 28.130 1.00 36.25 80 PRO A C 1
ATOM 543 O O . PRO A 1 100 ? 0.408 7.570 28.445 1.00 37.57 80 PRO A O 1
ATOM 547 N N . LEU A 1 101 ? -0.939 8.964 27.281 1.00 37.06 81 LEU A N 1
ATOM 548 C CA . LEU A 1 101 ? 0.158 9.643 26.596 1.00 37.21 81 LEU A CA 1
ATOM 549 C C . LEU A 1 101 ? 0.438 11.053 27.127 1.00 37.57 81 LEU A C 1
ATOM 550 O O . LEU A 1 101 ? -0.479 11.765 27.550 1.00 38.65 81 LEU A O 1
ATOM 555 N N . THR A 1 102 ? 1.695 11.478 27.084 1.00 36.27 82 THR A N 1
ATOM 556 C CA . THR A 1 102 ? 2.011 12.900 27.302 1.00 36.12 82 THR A CA 1
ATOM 557 C C . THR A 1 102 ? 1.546 13.747 26.120 1.00 34.98 82 THR A C 1
ATOM 558 O O . THR A 1 102 ? 1.126 13.216 25.097 1.00 31.51 82 THR A O 1
ATOM 562 N N . GLU A 1 103 ? 1.644 15.062 26.280 1.00 34.56 83 GLU A N 1
ATOM 563 C CA . GLU A 1 103 ? 1.241 16.013 25.282 1.00 35.47 83 GLU A CA 1
ATOM 564 C C . GLU A 1 103 ? 2.086 15.841 24.055 1.00 34.47 83 GLU A C 1
ATOM 565 O O . GLU A 1 103 ? 1.574 15.794 22.950 1.00 34.87 83 GLU A O 1
ATOM 571 N N . ALA A 1 104 ? 3.377 15.687 24.307 1.00 35.09 84 ALA A N 1
ATOM 572 C CA . ALA A 1 104 ? 4.400 15.531 23.305 1.00 34.89 84 ALA A CA 1
ATOM 573 C C . ALA A 1 104 ? 4.176 14.245 22.519 1.00 32.96 84 ALA A C 1
ATOM 574 O O . ALA A 1 104 ? 4.161 14.268 21.297 1.00 34.26 84 ALA A O 1
ATOM 576 N N . GLU A 1 105 ? 3.910 13.156 23.229 1.00 31.93 85 GLU A N 1
ATOM 577 C CA . GLU A 1 105 ? 3.583 11.895 22.587 1.00 29.41 85 GLU A CA 1
ATOM 578 C C . GLU A 1 105 ? 2.345 12.017 21.730 1.00 29.51 85 GLU A C 1
ATOM 579 O O . GLU A 1 105 ? 2.384 11.592 20.549 1.00 28.00 85 GLU A O 1
ATOM 585 N N . ALA A 1 106 ? 1.264 12.541 22.318 1.00 27.24 86 ALA A N 1
ATOM 586 C CA . ALA A 1 106 ? 0.002 12.675 21.607 1.00 28.19 86 ALA A CA 1
ATOM 587 C C . ALA A 1 106 ? 0.170 13.572 20.369 1.00 26.83 86 ALA A C 1
ATOM 588 O O . ALA A 1 106 ? -0.487 13.316 19.380 1.00 28.62 86 ALA A O 1
ATOM 590 N N . ALA A 1 107 ? 1.052 14.584 20.411 1.00 23.82 87 ALA A N 1
ATOM 591 C CA . ALA A 1 107 ? 1.238 15.546 19.311 1.00 22.81 87 ALA A CA 1
ATOM 592 C C . ALA A 1 107 ? 1.710 14.806 18.031 1.00 22.32 87 ALA A C 1
ATOM 593 O O . ALA A 1 107 ? 1.426 15.277 16.912 1.00 22.47 87 ALA A O 1
ATOM 595 N N . LEU A 1 108 ? 2.428 13.689 18.193 1.00 19.09 88 LEU A N 1
ATOM 596 C CA . LEU A 1 108 ? 3.137 13.074 17.065 1.00 20.54 88 LEU A CA 1
ATOM 597 C C . LEU A 1 108 ? 2.471 11.776 16.575 1.00 19.69 88 LEU A C 1
ATOM 598 O O . LEU A 1 108 ? 2.938 11.198 15.582 1.00 21.15 88 LEU A O 1
ATOM 603 N N . ASN A 1 109 ? 1.443 11.340 17.266 1.00 18.78 89 ASN A N 1
ATOM 604 C CA . ASN A 1 109 ? 0.958 9.979 16.973 1.00 18.22 89 ASN A CA 1
ATOM 605 C C . ASN A 1 109 ? -0.119 9.830 15.922 1.00 18.16 89 ASN A C 1
ATOM 606 O O . ASN A 1 109 ? -0.571 8.698 15.675 1.00 18.42 89 ASN A O 1
ATOM 611 N N . HIS A 1 110 ? -0.509 10.928 15.260 1.00 15.63 90 HIS A N 1
ATOM 612 C CA . HIS A 1 110 ? -1.439 10.781 14.165 1.00 15.49 90 HIS A CA 1
ATOM 613 C C . HIS A 1 110 ? -0.699 10.448 12.856 1.00 15.69 90 HIS A C 1
ATOM 614 O O . HIS A 1 110 ? -0.660 11.271 11.906 1.00 14.99 90 HIS A O 1
ATOM 621 N N . ASN A 1 111 ? -0.052 9.281 12.848 1.00 13.17 91 ASN A N 1
ATOM 622 C CA . ASN A 1 111 ? 0.743 8.858 11.670 1.00 11.38 91 ASN A CA 1
ATOM 623 C C . ASN A 1 111 ? 0.372 7.400 11.372 1.00 9.53 91 ASN A C 1
ATOM 624 O O . ASN A 1 111 ? -0.288 6.699 12.153 1.00 11.72 91 ASN A O 1
ATOM 629 N N . MET A 1 112 ? 0.687 6.995 10.169 1.00 11.05 92 MET A N 1
ATOM 630 C CA . MET A 1 112 ? 0.196 5.725 9.699 1.00 7.44 92 MET A CA 1
ATOM 631 C C . MET A 1 112 ? 0.655 4.491 10.511 1.00 9.07 92 MET A C 1
ATOM 632 O O . MET A 1 112 ? -0.046 3.518 10.525 1.00 10.93 92 MET A O 1
ATOM 637 N N . LEU A 1 113 ? 1.873 4.572 11.045 1.00 8.72 93 LEU A N 1
ATOM 638 C CA . LEU A 1 113 ? 2.355 3.391 11.779 1.00 9.19 93 LEU A CA 1
ATOM 639 C C . LEU A 1 113 ? 1.601 3.267 13.101 1.00 11.24 93 LEU A C 1
ATOM 640 O O . LEU A 1 113 ? 1.545 2.211 13.703 1.00 15.06 93 LEU A O 1
ATOM 645 N N . GLU A 1 114 ? 1.071 4.360 13.634 1.00 10.68 94 GLU A N 1
ATOM 646 C CA . GLU A 1 114 ? 0.264 4.304 14.865 1.00 9.85 94 GLU A CA 1
ATOM 647 C C . GLU A 1 114 ? -1.251 4.471 14.539 1.00 11.57 94 GLU A C 1
ATOM 648 O O . GLU A 1 114 ? -2.005 5.200 15.230 1.00 12.10 94 GLU A O 1
ATOM 654 N N . SER A 1 115 ? -1.641 3.806 13.440 1.00 11.68 95 SER A N 1
ATOM 655 C CA . SER A 1 115 ? -3.081 3.862 13.009 1.00 11.23 95 SER A CA 1
ATOM 656 C C . SER A 1 115 ? -3.490 2.512 12.532 1.00 12.78 95 SER A C 1
ATOM 657 O O . SER A 1 115 ? -2.654 1.675 12.116 1.00 13.06 95 SER A O 1
ATOM 660 N N . ASP A 1 116 ? -4.821 2.335 12.555 1.00 11.87 96 ASP A N 1
ATOM 661 C CA . ASP A 1 116 ? -5.444 1.162 11.930 1.00 10.80 96 ASP A CA 1
ATOM 662 C C . ASP A 1 116 ? -6.311 1.612 10.729 1.00 12.84 96 ASP A C 1
ATOM 663 O O . ASP A 1 116 ? -6.648 2.782 10.632 1.00 12.03 96 ASP A O 1
ATOM 668 N N . PRO A 1 117 ? -6.695 0.663 9.882 1.00 11.55 97 PRO A N 1
ATOM 669 C CA . PRO A 1 117 ? -7.742 1.129 8.884 1.00 13.48 97 PRO A CA 1
ATOM 670 C C . PRO A 1 117 ? -8.978 1.667 9.635 1.00 14.48 97 PRO A C 1
ATOM 671 O O . PRO A 1 117 ? -9.320 1.134 10.702 1.00 14.59 97 PRO A O 1
ATOM 675 N N . PRO A 1 118 ? -9.658 2.707 9.104 1.00 13.02 98 PRO A N 1
ATOM 676 C CA . PRO A 1 118 ? -9.421 3.344 7.802 1.00 13.89 98 PRO A CA 1
ATOM 677 C C . PRO A 1 118 ? -8.335 4.444 7.759 1.00 11.04 98 PRO A C 1
ATOM 678 O O . PRO A 1 118 ? -7.909 4.810 6.680 1.00 12.07 98 PRO A O 1
ATOM 682 N N . ARG A 1 119 ? -7.936 4.943 8.921 1.00 10.71 99 ARG A N 1
ATOM 683 C CA . ARG A 1 119 ? -6.998 6.047 8.989 1.00 12.26 99 ARG A CA 1
ATOM 684 C C . ARG A 1 119 ? -5.692 5.618 8.357 1.00 10.25 99 ARG A C 1
ATOM 685 O O . ARG A 1 119 ? -5.097 6.370 7.587 1.00 11.78 99 ARG A O 1
ATOM 693 N N . HIS A 1 120 ? -5.218 4.411 8.723 1.00 10.91 100 HIS A N 1
ATOM 694 C CA . HIS A 1 120 ? -4.033 3.916 8.091 1.00 9.57 100 HIS A CA 1
ATOM 695 C C . HIS A 1 120 ? -4.068 3.957 6.527 1.00 8.37 100 HIS A C 1
ATOM 696 O O . HIS A 1 120 ? -3.138 4.407 5.847 1.00 8.52 100 HIS A O 1
ATOM 703 N N . THR A 1 121 ? -5.212 3.451 6.060 1.00 10.64 101 THR A N 1
ATOM 704 C CA . THR A 1 121 ? -5.423 3.258 4.627 1.00 10.52 101 THR A CA 1
ATOM 705 C C . THR A 1 121 ? -5.286 4.623 3.916 1.00 10.33 101 THR A C 1
ATOM 706 O O . THR A 1 121 ? -4.554 4.753 2.928 1.00 10.51 101 THR A O 1
ATOM 710 N N . ARG A 1 122 ? -5.946 5.604 4.489 1.00 10.29 102 ARG A N 1
ATOM 711 C CA . ARG A 1 122 ? -5.977 6.997 3.910 1.00 9.90 102 ARG A CA 1
ATOM 712 C C . ARG A 1 122 ? -4.640 7.618 3.945 1.00 10.75 102 ARG A C 1
ATOM 713 O O . ARG A 1 122 ? -4.168 8.198 2.953 1.00 10.94 102 ARG A O 1
ATOM 721 N N . LEU A 1 123 ? -3.957 7.487 5.093 1.00 9.11 103 LEU A N 1
ATOM 722 C CA . LEU A 1 123 ? -2.668 8.160 5.174 1.00 8.84 103 LEU A CA 1
ATOM 723 C C . LEU A 1 123 ? -1.568 7.562 4.287 1.00 9.35 103 LEU A C 1
ATOM 724 O O . LEU A 1 123 ? -0.826 8.248 3.631 1.00 10.78 103 LEU A O 1
ATOM 729 N N . ARG A 1 124 ? -1.521 6.205 4.218 1.00 10.02 104 ARG A N 1
ATOM 730 C CA . ARG A 1 124 ? -0.523 5.591 3.434 1.00 9.32 104 ARG A CA 1
ATOM 731 C C . ARG A 1 124 ? -0.736 5.899 1.944 1.00 10.99 104 ARG A C 1
ATOM 732 O O . ARG A 1 124 ? 0.229 6.091 1.261 1.00 10.18 104 ARG A O 1
ATOM 740 N N . LYS A 1 125 ? -1.996 5.917 1.490 1.00 11.16 105 LYS A N 1
ATOM 741 C CA . LYS A 1 125 ? -2.299 6.298 0.118 1.00 11.90 105 LYS A CA 1
ATOM 742 C C . LYS A 1 125 ? -1.700 7.629 -0.272 1.00 11.36 105 LYS A C 1
ATOM 743 O O . LYS A 1 125 ? -1.343 7.805 -1.465 1.00 12.63 105 LYS A O 1
ATOM 749 N N . LEU A 1 126 ? -1.603 8.568 0.680 1.00 10.80 106 LEU A N 1
ATOM 750 C CA . LEU A 1 126 ? -1.051 9.899 0.288 1.00 12.21 106 LEU A CA 1
ATOM 751 C C . LEU A 1 126 ? 0.398 9.901 -0.168 1.00 13.00 106 LEU A C 1
ATOM 752 O O . LEU A 1 126 ? 0.828 10.800 -0.967 1.00 15.31 106 LEU A O 1
ATOM 757 N N . VAL A 1 127 ? 1.216 8.894 0.245 1.00 11.33 107 VAL A N 1
ATOM 758 C CA . VAL A 1 127 ? 2.594 8.841 -0.126 1.00 11.61 107 VAL A CA 1
ATOM 759 C C . VAL A 1 127 ? 3.050 7.518 -0.797 1.00 10.31 107 VAL A C 1
ATOM 760 O O . VAL A 1 127 ? 4.219 7.415 -1.207 1.00 13.02 107 VAL A O 1
ATOM 764 N N . ALA A 1 128 ? 2.096 6.599 -0.970 1.00 11.74 108 ALA A N 1
ATOM 765 C CA . ALA A 1 128 ? 2.460 5.284 -1.554 1.00 12.52 108 ALA A CA 1
ATOM 766 C C . ALA A 1 128 ? 3.229 5.475 -2.901 1.00 14.09 108 ALA A C 1
ATOM 767 O O . ALA A 1 128 ? 4.206 4.828 -3.153 1.00 15.65 108 ALA A O 1
ATOM 769 N N . ARG A 1 129 ? 2.811 6.414 -3.733 1.00 15.58 109 ARG A N 1
ATOM 770 C CA . ARG A 1 129 ? 3.416 6.611 -5.050 1.00 18.25 109 ARG A CA 1
ATOM 771 C C . ARG A 1 129 ? 4.849 7.075 -4.954 1.00 16.71 109 ARG A C 1
ATOM 772 O O . ARG A 1 129 ? 5.679 6.826 -5.831 1.00 20.51 109 ARG A O 1
ATOM 775 N N . GLU A 1 130 ? 5.185 7.793 -3.889 1.00 15.38 110 GLU A N 1
ATOM 776 C CA . GLU A 1 130 ? 6.576 8.293 -3.747 1.00 16.86 110 GLU A CA 1
ATOM 777 C C . GLU A 1 130 ? 7.623 7.244 -3.523 1.00 16.99 110 GLU A C 1
ATOM 778 O O . GLU A 1 130 ? 8.835 7.498 -3.709 1.00 16.86 110 GLU A O 1
ATOM 784 N N . PHE A 1 131 ? 7.149 6.076 -3.058 1.00 15.45 111 PHE A N 1
ATOM 785 C CA . PHE A 1 131 ? 8.053 5.083 -2.503 1.00 15.59 111 PHE A CA 1
ATOM 786 C C . PHE A 1 131 ? 8.050 3.776 -3.285 1.00 17.77 111 PHE A C 1
ATOM 787 O O . PHE A 1 131 ? 8.667 2.810 -2.838 1.00 18.22 111 PHE A O 1
ATOM 795 N N . THR A 1 132 ? 7.374 3.759 -4.439 1.00 16.51 112 THR A N 1
ATOM 796 C CA . THR A 1 132 ? 7.454 2.510 -5.269 1.00 19.28 112 THR A CA 1
ATOM 797 C C . THR A 1 132 ? 8.870 2.234 -5.746 1.00 19.11 112 THR A C 1
ATOM 798 O O . THR A 1 132 ? 9.720 3.152 -5.831 1.00 17.80 112 THR A O 1
ATOM 802 N N . MET A 1 133 ? 9.120 0.967 -6.058 1.00 18.76 113 MET A N 1
ATOM 803 C CA . MET A 1 133 ? 10.389 0.539 -6.696 1.00 20.58 113 MET A CA 1
ATOM 804 C C . MET A 1 133 ? 10.738 1.455 -7.889 1.00 20.29 113 MET A C 1
ATOM 805 O O . MET A 1 133 ? 11.879 1.889 -7.989 1.00 19.38 113 MET A O 1
ATOM 810 N N . ARG A 1 134 ? 9.782 1.797 -8.769 1.00 20.69 114 ARG A N 1
ATOM 811 C CA . ARG A 1 134 ? 10.151 2.582 -9.929 1.00 21.46 114 ARG A CA 1
ATOM 812 C C . ARG A 1 134 ? 10.469 4.030 -9.583 1.00 20.77 114 ARG A C 1
ATOM 813 O O . ARG A 1 134 ? 11.353 4.610 -10.185 1.00 19.88 114 ARG A O 1
ATOM 821 N N A ARG A 1 135 ? 9.746 4.604 -8.614 0.50 18.96 115 ARG A N 1
ATOM 822 N N B ARG A 1 135 ? 9.750 4.614 -8.616 0.50 19.40 115 ARG A N 1
ATOM 823 C CA A ARG A 1 135 ? 9.995 5.989 -8.253 0.50 18.66 115 ARG A CA 1
ATOM 824 C CA B ARG A 1 135 ? 10.011 6.007 -8.265 0.50 19.47 115 ARG A CA 1
ATOM 825 C C A ARG A 1 135 ? 11.333 6.042 -7.544 0.50 17.56 115 ARG A C 1
ATOM 826 C C B ARG A 1 135 ? 11.316 6.081 -7.500 0.50 18.09 115 ARG A C 1
ATOM 827 O O A ARG A 1 135 ? 12.152 6.904 -7.813 0.50 18.89 115 ARG A O 1
ATOM 828 O O B ARG A 1 135 ? 12.094 7.004 -7.686 0.50 19.29 115 ARG A O 1
ATOM 843 N N . VAL A 1 136 ? 11.568 5.102 -6.626 1.00 17.18 116 VAL A N 1
ATOM 844 C CA . VAL A 1 136 ? 12.871 5.050 -5.919 1.00 16.80 116 VAL A CA 1
ATOM 845 C C . VAL A 1 136 ? 14.037 4.898 -6.850 1.00 18.17 116 VAL A C 1
ATOM 846 O O . VAL A 1 136 ? 15.104 5.475 -6.627 1.00 19.39 116 VAL A O 1
ATOM 850 N N . GLU A 1 137 ? 13.834 4.169 -7.945 1.00 17.40 117 GLU A N 1
ATOM 851 C CA . GLU A 1 137 ? 14.927 3.905 -8.885 1.00 18.31 117 GLU A CA 1
ATOM 852 C C . GLU A 1 137 ? 15.422 5.268 -9.525 1.00 18.32 117 GLU A C 1
ATOM 853 O O . GLU A 1 137 ? 16.637 5.410 -9.804 1.00 19.36 117 GLU A O 1
ATOM 859 N N . LEU A 1 138 ? 14.516 6.232 -9.701 1.00 17.78 118 LEU A N 1
ATOM 860 C CA . LEU A 1 138 ? 14.912 7.542 -10.208 1.00 18.20 118 LEU A CA 1
ATOM 861 C C . LEU A 1 138 ? 15.844 8.294 -9.208 1.00 20.04 118 LEU A C 1
ATOM 862 O O . LEU A 1 138 ? 16.436 9.315 -9.560 1.00 20.66 118 LEU A O 1
ATOM 867 N N . LEU A 1 139 ? 15.905 7.854 -7.936 1.00 18.07 119 LEU A N 1
ATOM 868 C CA . LEU A 1 139 ? 16.734 8.476 -6.941 1.00 18.07 119 LEU A CA 1
ATOM 869 C C . LEU A 1 139 ? 18.148 7.914 -7.010 1.00 16.85 119 LEU A C 1
ATOM 870 O O . LEU A 1 139 ? 19.064 8.427 -6.319 1.00 17.05 119 LEU A O 1
ATOM 875 N N . ARG A 1 140 ? 18.359 6.830 -7.755 1.00 17.43 120 ARG A N 1
ATOM 876 C CA . ARG A 1 140 ? 19.663 6.150 -7.742 1.00 16.80 120 ARG A CA 1
ATOM 877 C C . ARG A 1 140 ? 20.864 7.078 -8.024 1.00 17.01 120 ARG A C 1
ATOM 878 O O . ARG A 1 140 ? 21.887 7.076 -7.272 1.00 16.44 120 ARG A O 1
ATOM 886 N N . PRO A 1 141 ? 20.773 7.903 -9.107 1.00 17.47 121 PRO A N 1
ATOM 887 C CA . PRO A 1 141 ? 21.966 8.690 -9.358 1.00 17.35 121 PRO A CA 1
ATOM 888 C C . PRO A 1 141 ? 22.281 9.601 -8.151 1.00 17.09 121 PRO A C 1
ATOM 889 O O . PRO A 1 141 ? 23.440 9.717 -7.773 1.00 17.62 121 PRO A O 1
ATOM 893 N N . ARG A 1 142 ? 21.261 10.179 -7.528 1.00 16.60 122 ARG A N 1
ATOM 894 C CA . ARG A 1 142 ? 21.558 11.121 -6.405 1.00 16.91 122 ARG A CA 1
ATOM 895 C C . ARG A 1 142 ? 22.069 10.350 -5.184 1.00 17.34 122 ARG A C 1
ATOM 896 O O . ARG A 1 142 ? 23.019 10.768 -4.529 1.00 16.32 122 ARG A O 1
ATOM 904 N N . VAL A 1 143 ? 21.462 9.201 -4.900 1.00 16.78 123 VAL A N 1
ATOM 905 C CA . VAL A 1 143 ? 22.000 8.380 -3.813 1.00 15.53 123 VAL A CA 1
ATOM 906 C C . VAL A 1 143 ? 23.438 7.967 -4.077 1.00 16.17 123 VAL A C 1
ATOM 907 O O . VAL A 1 143 ? 24.277 8.031 -3.176 1.00 15.43 123 VAL A O 1
ATOM 911 N N . GLN A 1 144 ? 23.725 7.509 -5.304 1.00 14.82 124 GLN A N 1
ATOM 912 C CA . GLN A 1 144 ? 25.119 7.255 -5.666 1.00 14.87 124 GLN A CA 1
ATOM 913 C C . GLN A 1 144 ? 26.025 8.437 -5.434 1.00 14.76 124 GLN A C 1
ATOM 914 O O . GLN A 1 144 ? 27.145 8.237 -4.918 1.00 15.33 124 GLN A O 1
ATOM 920 N N . GLU A 1 145 ? 25.609 9.645 -5.853 1.00 15.37 125 GLU A N 1
ATOM 921 C CA . GLU A 1 145 ? 26.445 10.851 -5.656 1.00 16.59 125 GLU A CA 1
ATOM 922 C C . GLU A 1 145 ? 26.716 11.117 -4.179 1.00 15.19 125 GLU A C 1
ATOM 923 O O . GLU A 1 145 ? 27.875 11.449 -3.812 1.00 15.61 125 GLU A O 1
ATOM 929 N N . ILE A 1 146 ? 25.682 10.944 -3.330 1.00 15.20 126 ILE A N 1
ATOM 930 C CA . ILE A 1 146 ? 25.831 11.142 -1.897 1.00 14.81 126 ILE A CA 1
ATOM 931 C C . ILE A 1 146 ? 26.880 10.170 -1.334 1.00 13.66 126 ILE A C 1
ATOM 932 O O . ILE A 1 146 ? 27.783 10.580 -0.620 1.00 15.72 126 ILE A O 1
ATOM 937 N N . VAL A 1 147 ? 26.782 8.874 -1.689 1.00 13.55 127 VAL A N 1
ATOM 938 C CA . VAL A 1 147 ? 27.674 7.844 -1.149 1.00 13.66 127 VAL A CA 1
ATOM 939 C C . VAL A 1 147 ? 29.101 8.090 -1.707 1.00 14.70 127 VAL A C 1
ATOM 940 O O . VAL A 1 147 ? 30.067 8.056 -0.951 1.00 14.69 127 VAL A O 1
ATOM 944 N N . ASP A 1 148 ? 29.180 8.477 -2.980 1.00 15.80 128 ASP A N 1
ATOM 945 C CA . ASP A 1 148 ? 30.533 8.708 -3.584 1.00 17.69 128 ASP A CA 1
ATOM 946 C C . ASP A 1 148 ? 31.223 9.821 -2.780 1.00 17.44 128 ASP A C 1
ATOM 947 O O . ASP A 1 148 ? 32.409 9.701 -2.473 1.00 16.89 128 ASP A O 1
ATOM 952 N N . GLY A 1 149 ? 30.459 10.878 -2.482 1.00 17.34 129 GLY A N 1
ATOM 953 C CA . GLY A 1 149 ? 30.945 12.105 -1.779 1.00 17.57 129 GLY A CA 1
ATOM 954 C C . GLY A 1 149 ? 31.400 11.722 -0.355 1.00 18.08 129 GLY A C 1
ATOM 955 O O . GLY A 1 149 ? 32.455 12.130 0.151 1.00 18.03 129 GLY A O 1
ATOM 956 N N . LEU A 1 150 ? 30.568 10.930 0.347 1.00 15.98 130 LEU A N 1
ATOM 957 C CA . LEU A 1 150 ? 30.903 10.564 1.716 1.00 15.29 130 LEU A CA 1
ATOM 958 C C . LEU A 1 150 ? 32.099 9.626 1.741 1.00 16.82 130 LEU A C 1
ATOM 959 O O . LEU A 1 150 ? 32.993 9.716 2.600 1.00 17.18 130 LEU A O 1
ATOM 964 N N . VAL A 1 151 ? 32.205 8.746 0.734 1.00 15.95 131 VAL A N 1
ATOM 965 C CA . VAL A 1 151 ? 33.328 7.854 0.745 1.00 16.62 131 VAL A CA 1
ATOM 966 C C . VAL A 1 151 ? 34.612 8.642 0.346 1.00 17.17 131 VAL A C 1
ATOM 967 O O . VAL A 1 151 ? 35.714 8.369 0.854 1.00 17.17 131 VAL A O 1
ATOM 971 N N . ASP A 1 152 ? 34.451 9.592 -0.578 1.00 16.23 132 ASP A N 1
ATOM 972 C CA . ASP A 1 152 ? 35.595 10.538 -0.929 1.00 16.40 132 ASP A CA 1
ATOM 973 C C . ASP A 1 152 ? 36.106 11.170 0.354 1.00 17.30 132 ASP A C 1
ATOM 974 O O . ASP A 1 152 ? 37.344 11.108 0.626 1.00 18.64 132 ASP A O 1
ATOM 979 N N . ALA A 1 153 ? 35.219 11.710 1.196 1.00 16.04 133 ALA A N 1
ATOM 980 C CA . ALA A 1 153 ? 35.669 12.361 2.394 1.00 16.20 133 ALA A CA 1
ATOM 981 C C . ALA A 1 153 ? 36.309 11.385 3.385 1.00 17.39 133 ALA A C 1
ATOM 982 O O . ALA A 1 153 ? 37.311 11.708 4.036 1.00 17.83 133 ALA A O 1
ATOM 984 N N . MET A 1 154 ? 35.746 10.189 3.540 1.00 18.28 134 MET A N 1
ATOM 985 C CA . MET A 1 154 ? 36.338 9.179 4.385 1.00 17.09 134 MET A CA 1
ATOM 986 C C . MET A 1 154 ? 37.749 8.802 3.988 1.00 18.02 134 MET A C 1
ATOM 987 O O . MET A 1 154 ? 38.632 8.681 4.850 1.00 19.34 134 MET A O 1
ATOM 992 N N . LEU A 1 155 ? 37.962 8.617 2.685 1.00 17.69 135 LEU A N 1
ATOM 993 C CA . LEU A 1 155 ? 39.242 8.121 2.201 1.00 18.88 135 LEU A CA 1
ATOM 994 C C . LEU A 1 155 ? 40.294 9.223 2.343 1.00 19.23 135 LEU A C 1
ATOM 995 O O . LEU A 1 155 ? 41.473 8.945 2.267 1.00 20.85 135 LEU A O 1
ATOM 1000 N N . ALA A 1 156 ? 39.869 10.453 2.505 1.00 19.69 136 ALA A N 1
ATOM 1001 C CA . ALA A 1 156 ? 40.805 11.543 2.733 1.00 21.84 136 ALA A CA 1
ATOM 1002 C C . ALA A 1 156 ? 41.380 11.548 4.143 1.00 25.33 136 ALA A C 1
ATOM 1003 O O . ALA A 1 156 ? 42.315 12.336 4.387 1.00 26.90 136 ALA A O 1
ATOM 1005 N N . ALA A 1 157 ? 40.841 10.722 5.053 1.00 27.55 137 ALA A N 1
ATOM 1006 C CA . ALA A 1 157 ? 41.391 10.590 6.438 1.00 32.09 137 ALA A CA 1
ATOM 1007 C C . ALA A 1 157 ? 42.898 10.296 6.411 1.00 31.91 137 ALA A C 1
ATOM 1008 O O . ALA A 1 157 ? 43.361 9.536 5.611 1.00 33.82 137 ALA A O 1
ATOM 1010 N N . PRO A 1 158 ? 43.679 10.941 7.305 1.00 34.19 138 PRO A N 1
ATOM 1011 C CA . PRO A 1 158 ? 45.162 10.826 7.349 1.00 34.29 138 PRO A CA 1
ATOM 1012 C C . PRO A 1 158 ? 45.779 9.415 7.544 1.00 33.95 138 PRO A C 1
ATOM 1013 O O . PRO A 1 158 ? 46.804 9.046 6.919 1.00 35.72 138 PRO A O 1
ATOM 1017 N N A ASP A 1 159 ? 45.127 8.640 8.383 0.50 33.05 139 ASP A N 1
ATOM 1018 N N B ASP A 1 159 ? 45.194 8.652 8.458 0.50 33.47 139 ASP A N 1
ATOM 1019 C CA A ASP A 1 159 ? 45.695 7.391 8.874 0.50 31.75 139 ASP A CA 1
ATOM 1020 C CA B ASP A 1 159 ? 45.766 7.348 8.881 0.50 32.41 139 ASP A CA 1
ATOM 1021 C C A ASP A 1 159 ? 44.952 6.173 8.354 0.50 30.52 139 ASP A C 1
ATOM 1022 C C B ASP A 1 159 ? 44.922 6.163 8.395 0.50 30.89 139 ASP A C 1
ATOM 1023 O O A ASP A 1 159 ? 45.157 5.056 8.836 0.50 30.44 139 ASP A O 1
ATOM 1024 O O B ASP A 1 159 ? 45.049 5.054 8.920 0.50 30.55 139 ASP A O 1
ATOM 1033 N N . GLY A 1 160 ? 44.068 6.392 7.386 1.00 29.94 140 GLY A N 1
ATOM 1034 C CA . GLY A 1 160 ? 43.344 5.277 6.733 1.00 26.93 140 GLY A CA 1
ATOM 1035 C C . GLY A 1 160 ? 42.401 4.549 7.702 1.00 25.38 140 GLY A C 1
ATOM 1036 O O . GLY A 1 160 ? 42.217 3.273 7.641 1.00 25.66 140 GLY A O 1
ATOM 1037 N N A ARG A 1 161 ? 41.850 5.346 8.631 0.50 24.57 141 ARG A N 1
ATOM 1038 N N B ARG A 1 161 ? 41.829 5.326 8.617 0.50 24.54 141 ARG A N 1
ATOM 1039 C CA A ARG A 1 161 ? 40.923 4.891 9.711 0.50 24.74 141 ARG A CA 1
ATOM 1040 C CA B ARG A 1 161 ? 40.865 4.793 9.597 0.50 24.57 141 ARG A CA 1
ATOM 1041 C C A ARG A 1 161 ? 39.677 5.792 9.725 0.50 23.29 141 ARG A C 1
ATOM 1042 C C B ARG A 1 161 ? 39.682 5.763 9.720 0.50 23.25 141 ARG A C 1
ATOM 1043 O O A ARG A 1 161 ? 39.764 7.001 9.419 0.50 22.44 141 ARG A O 1
ATOM 1044 O O B ARG A 1 161 ? 39.809 6.980 9.463 0.50 22.57 141 ARG A O 1
ATOM 1059 N N . ALA A 1 162 ? 38.504 5.211 10.034 1.00 22.34 142 ALA A N 1
ATOM 1060 C CA . ALA A 1 162 ? 37.333 6.028 10.325 1.00 21.31 142 ALA A CA 1
ATOM 1061 C C . ALA A 1 162 ? 36.343 5.260 11.197 1.00 18.49 142 ALA A C 1
ATOM 1062 O O . ALA A 1 162 ? 36.458 4.055 11.369 1.00 18.23 142 ALA A O 1
ATOM 1064 N N . ASP A 1 163 ? 35.394 6.012 11.711 1.00 18.88 143 ASP A N 1
ATOM 1065 C CA . ASP A 1 163 ? 34.202 5.396 12.322 1.00 16.06 143 ASP A CA 1
ATOM 1066 C C . ASP A 1 163 ? 33.206 5.330 11.159 1.00 15.30 143 ASP A C 1
ATOM 1067 O O . ASP A 1 163 ? 32.743 6.391 10.705 1.00 15.38 143 ASP A O 1
ATOM 1072 N N . LEU A 1 164 ? 32.858 4.117 10.764 1.00 15.47 144 LEU A N 1
ATOM 1073 C CA . LEU A 1 164 ? 31.863 3.943 9.679 1.00 16.80 144 LEU A CA 1
ATOM 1074 C C . LEU A 1 164 ? 30.539 4.584 10.017 1.00 14.97 144 LEU A C 1
ATOM 1075 O O . LEU A 1 164 ? 29.866 5.134 9.123 1.00 15.83 144 LEU A O 1
ATOM 1080 N N A MET A 1 165 ? 30.155 4.572 11.294 0.50 15.35 145 MET A N 1
ATOM 1081 N N B MET A 1 165 ? 30.151 4.590 11.286 0.50 16.45 145 MET A N 1
ATOM 1082 C CA A MET A 1 165 ? 28.889 5.213 11.730 0.50 14.46 145 MET A CA 1
ATOM 1083 C CA B MET A 1 165 ? 28.858 5.202 11.650 0.50 16.53 145 MET A CA 1
ATOM 1084 C C A MET A 1 165 ? 28.909 6.695 11.355 0.50 14.68 145 MET A C 1
ATOM 1085 C C B MET A 1 165 ? 28.859 6.720 11.419 0.50 15.89 145 MET A C 1
ATOM 1086 O O A MET A 1 165 ? 28.075 7.179 10.617 0.50 15.70 145 MET A O 1
ATOM 1087 O O B MET A 1 165 ? 27.934 7.258 10.849 0.50 16.50 145 MET A O 1
ATOM 1096 N N . GLU A 1 166 ? 29.903 7.420 11.851 1.00 15.01 146 GLU A N 1
ATOM 1097 C CA . GLU A 1 166 ? 29.990 8.847 11.616 1.00 16.85 146 GLU A CA 1
ATOM 1098 C C . GLU A 1 166 ? 30.232 9.191 10.140 1.00 16.57 146 GLU A C 1
ATOM 1099 O O . GLU A 1 166 ? 29.771 10.250 9.686 1.00 16.81 146 GLU A O 1
ATOM 1105 N N . SER A 1 167 ? 31.006 8.363 9.445 1.00 15.76 147 SER A N 1
ATOM 1106 C CA . SER A 1 167 ? 31.481 8.700 8.051 1.00 15.96 147 SER A CA 1
ATOM 1107 C C . SER A 1 167 ? 30.488 8.348 6.975 1.00 14.42 147 SER A C 1
ATOM 1108 O O . SER A 1 167 ? 30.460 8.992 5.925 1.00 17.04 147 SER A O 1
ATOM 1111 N N . LEU A 1 168 ? 29.646 7.381 7.255 1.00 13.91 148 LEU A N 1
ATOM 1112 C CA . LEU A 1 168 ? 28.765 6.847 6.189 1.00 15.11 148 LEU A CA 1
ATOM 1113 C C . LEU A 1 168 ? 27.424 6.430 6.677 1.00 12.86 148 LEU A C 1
ATOM 1114 O O . LEU A 1 168 ? 26.389 6.861 6.091 1.00 14.36 148 LEU A O 1
ATOM 1119 N N . ALA A 1 169 ? 27.385 5.510 7.647 1.00 12.13 149 ALA A N 1
ATOM 1120 C CA . ALA A 1 169 ? 26.072 4.974 8.006 1.00 12.37 149 ALA A CA 1
ATOM 1121 C C . ALA A 1 169 ? 25.032 5.997 8.495 1.00 13.06 149 ALA A C 1
ATOM 1122 O O . ALA A 1 169 ? 23.854 5.880 8.167 1.00 12.97 149 ALA A O 1
ATOM 1124 N N . TRP A 1 170 ? 25.448 6.932 9.351 1.00 13.65 150 TRP A N 1
ATOM 1125 C CA . TRP A 1 170 ? 24.532 8.010 9.752 1.00 14.76 150 TRP A CA 1
ATOM 1126 C C . TRP A 1 170 ? 24.262 9.057 8.606 1.00 14.65 150 TRP A C 1
ATOM 1127 O O . TRP A 1 170 ? 23.107 9.326 8.270 1.00 13.63 150 TRP A O 1
ATOM 1138 N N . PRO A 1 171 ? 25.328 9.675 8.026 1.00 14.23 151 PRO A N 1
ATOM 1139 C CA . PRO A 1 171 ? 25.056 10.785 7.103 1.00 14.33 151 PRO A CA 1
ATOM 1140 C C . PRO A 1 171 ? 24.337 10.366 5.839 1.00 13.75 151 PRO A C 1
ATOM 1141 O O . PRO A 1 171 ? 23.532 11.162 5.345 1.00 13.95 151 PRO A O 1
ATOM 1145 N N . LEU A 1 172 ? 24.518 9.117 5.408 1.00 10.55 152 LEU A N 1
ATOM 1146 C CA . LEU A 1 172 ? 23.863 8.751 4.112 1.00 12.95 152 LEU A CA 1
ATOM 1147 C C . LEU A 1 172 ? 22.293 8.862 4.272 1.00 11.60 152 LEU A C 1
ATOM 1148 O O . LEU A 1 172 ? 21.654 9.585 3.515 1.00 11.33 152 LEU A O 1
ATOM 1153 N N . PRO A 1 173 ? 21.690 8.091 5.212 1.00 10.69 153 PRO A N 1
ATOM 1154 C CA . PRO A 1 173 ? 20.230 8.054 5.226 1.00 11.61 153 PRO A CA 1
ATOM 1155 C C . PRO A 1 173 ? 19.609 9.387 5.660 1.00 11.98 153 PRO A C 1
ATOM 1156 O O . PRO A 1 173 ? 18.540 9.786 5.151 1.00 13.47 153 PRO A O 1
ATOM 1160 N N . ILE A 1 174 ? 20.281 10.084 6.584 1.00 11.80 154 ILE A N 1
ATOM 1161 C CA . ILE A 1 174 ? 19.689 11.380 6.960 1.00 13.55 154 ILE A CA 1
ATOM 1162 C C . ILE A 1 174 ? 19.758 12.328 5.754 1.00 11.58 154 ILE A C 1
ATOM 1163 O O . ILE A 1 174 ? 18.824 13.192 5.600 1.00 12.05 154 ILE A O 1
ATOM 1168 N N . THR A 1 175 ? 20.824 12.278 4.982 1.00 11.45 155 THR A N 1
ATOM 1169 C CA . THR A 1 175 ? 20.904 13.171 3.797 1.00 12.98 155 THR A CA 1
ATOM 1170 C C . THR A 1 175 ? 19.795 12.878 2.790 1.00 11.85 155 THR A C 1
ATOM 1171 O O . THR A 1 175 ? 19.138 13.795 2.276 1.00 14.64 155 THR A O 1
ATOM 1175 N N . VAL A 1 176 ? 19.658 11.609 2.462 1.00 12.75 156 VAL A N 1
ATOM 1176 C CA . VAL A 1 176 ? 18.583 11.165 1.496 1.00 12.67 156 VAL A CA 1
ATOM 1177 C C . VAL A 1 176 ? 17.176 11.576 2.003 1.00 14.74 156 VAL A C 1
ATOM 1178 O O . VAL A 1 176 ? 16.436 12.249 1.244 1.00 13.55 156 VAL A O 1
ATOM 1182 N N . ILE A 1 177 ? 16.803 11.276 3.237 1.00 12.47 157 ILE A N 1
ATOM 1183 C CA . ILE A 1 177 ? 15.412 11.634 3.665 1.00 13.67 157 ILE A CA 1
ATOM 1184 C C . ILE A 1 177 ? 15.263 13.165 3.805 1.00 14.72 157 ILE A C 1
ATOM 1185 O O . ILE A 1 177 ? 14.191 13.704 3.539 1.00 14.45 157 ILE A O 1
ATOM 1190 N N . SER A 1 178 ? 16.327 13.833 4.216 1.00 13.58 158 SER A N 1
ATOM 1191 C CA . SER A 1 178 ? 16.267 15.282 4.351 1.00 15.49 158 SER A CA 1
ATOM 1192 C C . SER A 1 178 ? 16.064 15.940 3.021 1.00 13.30 158 SER A C 1
ATOM 1193 O O . SER A 1 178 ? 15.284 16.938 2.972 1.00 15.83 158 SER A O 1
ATOM 1196 N N . GLU A 1 179 ? 16.730 15.446 1.956 1.00 14.07 159 GLU A N 1
ATOM 1197 C CA . GLU A 1 179 ? 16.588 16.008 0.597 1.00 14.70 159 GLU A CA 1
ATOM 1198 C C . GLU A 1 179 ? 15.146 15.764 0.120 1.00 16.36 159 GLU A C 1
ATOM 1199 O O . GLU A 1 179 ? 14.524 16.646 -0.526 1.00 16.12 159 GLU A O 1
ATOM 1205 N N . LEU A 1 180 ? 14.614 14.567 0.417 1.00 16.32 160 LEU A N 1
ATOM 1206 C CA . LEU A 1 180 ? 13.338 14.193 -0.100 1.00 16.85 160 LEU A CA 1
ATOM 1207 C C . LEU A 1 180 ? 12.276 15.041 0.559 1.00 17.75 160 LEU A C 1
ATOM 1208 O O . LEU A 1 180 ? 11.361 15.509 -0.124 1.00 19.32 160 LEU A O 1
ATOM 1213 N N A LEU A 1 181 ? 12.371 15.228 1.861 0.50 16.95 161 LEU A N 1
ATOM 1214 N N B LEU A 1 181 ? 12.379 15.278 1.861 0.50 17.50 161 LEU A N 1
ATOM 1215 C CA A LEU A 1 181 ? 11.396 15.989 2.584 0.50 18.34 161 LEU A CA 1
ATOM 1216 C CA B LEU A 1 181 ? 11.388 16.020 2.640 0.50 19.53 161 LEU A CA 1
ATOM 1217 C C A LEU A 1 181 ? 11.606 17.472 2.324 0.50 19.19 161 LEU A C 1
ATOM 1218 C C B LEU A 1 181 ? 11.658 17.532 2.733 0.50 20.27 161 LEU A C 1
ATOM 1219 O O A LEU A 1 181 ? 10.643 18.117 1.969 0.50 19.54 161 LEU A O 1
ATOM 1220 O O B LEU A 1 181 ? 10.795 18.295 3.104 0.50 23.23 161 LEU A O 1
ATOM 1229 N N . GLY A 1 182 ? 12.857 17.950 2.393 1.00 19.58 162 GLY A N 1
ATOM 1230 C CA . GLY A 1 182 ? 13.186 19.401 2.355 1.00 19.45 162 GLY A CA 1
ATOM 1231 C C . GLY A 1 182 ? 13.685 19.893 3.706 1.00 19.98 162 GLY A C 1
ATOM 1232 O O . GLY A 1 182 ? 13.375 21.020 4.100 1.00 22.39 162 GLY A O 1
ATOM 1233 N N . VAL A 1 183 ? 14.479 19.105 4.441 1.00 16.53 163 VAL A N 1
ATOM 1234 C CA . VAL A 1 183 ? 15.054 19.605 5.730 1.00 17.04 163 VAL A CA 1
ATOM 1235 C C . VAL A 1 183 ? 16.392 20.292 5.519 1.00 19.07 163 VAL A C 1
ATOM 1236 O O . VAL A 1 183 ? 17.280 19.644 5.077 1.00 16.89 163 VAL A O 1
ATOM 1240 N N . PRO A 1 184 ? 16.506 21.623 5.776 1.00 20.52 164 PRO A N 1
ATOM 1241 C CA . PRO A 1 184 ? 17.807 22.296 5.521 1.00 22.78 164 PRO A CA 1
ATOM 1242 C C . PRO A 1 184 ? 19.013 21.644 6.233 1.00 22.49 164 PRO A C 1
ATOM 1243 O O . PRO A 1 184 ? 18.899 21.094 7.363 1.00 22.38 164 PRO A O 1
ATOM 1247 N N . GLU A 1 185 ? 20.161 21.692 5.551 1.00 22.22 165 GLU A N 1
ATOM 1248 C CA . GLU A 1 185 ? 21.365 20.996 6.047 1.00 24.08 165 GLU A CA 1
ATOM 1249 C C . GLU A 1 185 ? 21.736 21.290 7.536 1.00 23.33 165 GLU A C 1
ATOM 1250 O O . GLU A 1 185 ? 22.101 20.350 8.290 1.00 25.81 165 GLU A O 1
ATOM 1256 N N . PRO A 1 186 ? 21.641 22.556 8.002 1.00 27.03 166 PRO A N 1
ATOM 1257 C CA . PRO A 1 186 ? 22.038 22.778 9.420 1.00 26.29 166 PRO A CA 1
ATOM 1258 C C . PRO A 1 186 ? 21.076 22.199 10.496 1.00 26.00 166 PRO A C 1
ATOM 1259 O O . PRO A 1 186 ? 21.455 22.075 11.703 1.00 25.69 166 PRO A O 1
ATOM 1263 N N . ASP A 1 187 ? 19.860 21.790 10.063 1.00 23.93 167 ASP A N 1
ATOM 1264 C CA . ASP A 1 187 ? 18.823 21.244 10.934 1.00 23.03 167 ASP A CA 1
ATOM 1265 C C . ASP A 1 187 ? 18.973 19.737 11.186 1.00 21.56 167 ASP A C 1
ATOM 1266 O O . ASP A 1 187 ? 18.343 19.167 12.073 1.00 23.67 167 ASP A O 1
ATOM 1271 N N . ARG A 1 188 ? 19.849 19.082 10.425 1.00 19.79 168 ARG A N 1
ATOM 1272 C CA . ARG A 1 188 ? 19.847 17.628 10.380 1.00 21.07 168 ARG A CA 1
ATOM 1273 C C . ARG A 1 188 ? 20.556 16.959 11.556 1.00 22.20 168 ARG A C 1
ATOM 1274 O O . ARG A 1 188 ? 20.160 15.892 11.979 1.00 22.31 168 ARG A O 1
ATOM 1282 N N . ALA A 1 189 ? 21.612 17.595 12.062 1.00 23.60 169 ALA A N 1
ATOM 1283 C CA . ALA A 1 189 ? 22.401 17.046 13.195 1.00 23.15 169 ALA A CA 1
ATOM 1284 C C . ALA A 1 189 ? 21.543 16.866 14.451 1.00 23.76 169 ALA A C 1
ATOM 1285 O O . ALA A 1 189 ? 21.700 15.847 15.177 1.00 22.56 169 ALA A O 1
ATOM 1287 N N . ALA A 1 190 ? 20.562 17.750 14.647 1.00 22.15 170 ALA A N 1
ATOM 1288 C CA . ALA A 1 190 ? 19.639 17.554 15.747 1.00 23.23 170 ALA A CA 1
ATOM 1289 C C . ALA A 1 190 ? 18.966 16.200 15.744 1.00 23.09 170 ALA A C 1
ATOM 1290 O O . ALA A 1 190 ? 18.555 15.710 16.811 1.00 24.96 170 ALA A O 1
ATOM 1292 N N . PHE A 1 191 ? 18.727 15.597 14.570 1.00 22.29 171 PHE A N 1
ATOM 1293 C CA . PHE A 1 191 ? 18.006 14.318 14.592 1.00 22.27 171 PHE A CA 1
ATOM 1294 C C . PHE A 1 191 ? 18.758 13.193 15.253 1.00 22.00 171 PHE A C 1
ATOM 1295 O O . PHE A 1 191 ? 18.123 12.284 15.817 1.00 22.24 171 PHE A O 1
ATOM 1303 N N . ARG A 1 192 ? 20.085 13.252 15.214 1.00 21.73 172 ARG A N 1
ATOM 1304 C CA . ARG A 1 192 ? 20.881 12.161 15.844 1.00 22.53 172 ARG A CA 1
ATOM 1305 C C . ARG A 1 192 ? 20.736 12.334 17.351 1.00 22.58 172 ARG A C 1
ATOM 1306 O O . ARG A 1 192 ? 20.676 11.361 18.111 1.00 24.22 172 ARG A O 1
ATOM 1314 N N . VAL A 1 193 ? 20.716 13.589 17.786 1.00 24.67 173 VAL A N 1
ATOM 1315 C CA . VAL A 1 193 ? 20.544 13.853 19.211 1.00 24.37 173 VAL A CA 1
ATOM 1316 C C . VAL A 1 193 ? 19.204 13.332 19.718 1.00 23.47 173 VAL A C 1
ATOM 1317 O O . VAL A 1 193 ? 19.093 12.640 20.777 1.00 23.35 173 VAL A O 1
ATOM 1321 N N . TRP A 1 194 ? 18.144 13.684 18.965 1.00 22.97 174 TRP A N 1
ATOM 1322 C CA . TRP A 1 194 ? 16.821 13.202 19.297 1.00 22.39 174 TRP A CA 1
ATOM 1323 C C . TRP A 1 194 ? 16.708 11.701 19.265 1.00 20.65 174 TRP A C 1
ATOM 1324 O O . TRP A 1 194 ? 16.144 11.112 20.217 1.00 20.62 174 TRP A O 1
ATOM 1335 N N . THR A 1 195 ? 17.227 11.055 18.209 1.00 21.99 175 THR A N 1
ATOM 1336 C CA . THR A 1 195 ? 16.994 9.598 18.164 1.00 23.50 175 THR A CA 1
ATOM 1337 C C . THR A 1 195 ? 17.793 8.907 19.300 1.00 25.51 175 THR A C 1
ATOM 1338 O O . THR A 1 195 ? 17.342 7.894 19.878 1.00 26.94 175 THR A O 1
ATOM 1342 N N . ASP A 1 196 ? 18.956 9.464 19.622 1.00 27.60 176 ASP A N 1
ATOM 1343 C CA . ASP A 1 196 ? 19.798 9.001 20.779 1.00 29.80 176 ASP A CA 1
ATOM 1344 C C . ASP A 1 196 ? 18.973 9.053 22.077 1.00 30.33 176 ASP A C 1
ATOM 1345 O O . ASP A 1 196 ? 18.932 8.109 22.893 1.00 30.30 176 ASP A O 1
ATOM 1350 N N . ALA A 1 197 ? 18.248 10.148 22.232 1.00 29.23 177 ALA A N 1
ATOM 1351 C CA . ALA A 1 197 ? 17.340 10.310 23.338 1.00 29.64 177 ALA A CA 1
ATOM 1352 C C . ALA A 1 197 ? 16.130 9.339 23.317 1.00 30.02 177 ALA A C 1
ATOM 1353 O O . ALA A 1 197 ? 15.713 8.877 24.367 1.00 30.01 177 ALA A O 1
ATOM 1355 N N . PHE A 1 198 ? 15.578 9.029 22.142 1.00 30.18 178 PHE A N 1
ATOM 1356 C CA . PHE A 1 198 ? 14.444 8.092 22.080 1.00 32.24 178 PHE A CA 1
ATOM 1357 C C . PHE A 1 198 ? 14.889 6.622 22.299 1.00 34.93 178 PHE A C 1
ATOM 1358 O O . PHE A 1 198 ? 14.149 5.804 22.872 1.00 36.98 178 PHE A O 1
ATOM 1366 N N . VAL A 1 199 ? 16.080 6.294 21.827 1.00 37.57 179 VAL A N 1
ATOM 1367 C CA . VAL A 1 199 ? 16.586 4.890 21.830 1.00 39.55 179 VAL A CA 1
ATOM 1368 C C . VAL A 1 199 ? 17.219 4.507 23.184 1.00 40.90 179 VAL A C 1
ATOM 1369 O O . VAL A 1 199 ? 16.915 3.416 23.782 1.00 40.00 179 VAL A O 1
ATOM 1373 N N A PHE A 1 200 ? 18.038 5.414 23.705 0.50 41.47 180 PHE A N 1
ATOM 1374 N N B PHE A 1 200 ? 18.117 5.383 23.636 0.50 41.27 180 PHE A N 1
ATOM 1375 C CA A PHE A 1 200 ? 18.876 5.139 24.869 0.50 43.04 180 PHE A CA 1
ATOM 1376 C CA B PHE A 1 200 ? 18.880 5.176 24.868 0.50 42.50 180 PHE A CA 1
ATOM 1377 C C A PHE A 1 200 ? 18.799 6.342 25.842 0.50 43.74 180 PHE A C 1
ATOM 1378 C C B PHE A 1 200 ? 18.798 6.384 25.816 0.50 43.48 180 PHE A C 1
ATOM 1379 O O A PHE A 1 200 ? 19.819 6.951 26.171 0.50 44.01 180 PHE A O 1
ATOM 1380 O O B PHE A 1 200 ? 19.803 7.039 26.099 0.50 43.70 180 PHE A O 1
ATOM 1395 N N . PRO A 1 201 ? 17.579 6.678 26.320 1.00 44.53 181 PRO A N 1
ATOM 1396 C CA . PRO A 1 201 ? 17.412 7.883 27.173 1.00 45.61 181 PRO A CA 1
ATOM 1397 C C . PRO A 1 201 ? 18.137 7.723 28.533 1.00 47.36 181 PRO A C 1
ATOM 1398 O O . PRO A 1 201 ? 17.967 6.679 29.199 1.00 47.43 181 PRO A O 1
ATOM 1402 N N . ASP A 1 202 ? 18.946 8.721 28.906 1.00 48.64 182 ASP A N 1
ATOM 1403 C CA . ASP A 1 202 ? 19.515 8.819 30.266 1.00 50.08 182 ASP A CA 1
ATOM 1404 C C . ASP A 1 202 ? 18.414 8.594 31.322 1.00 50.40 182 ASP A C 1
ATOM 1405 O O . ASP A 1 202 ? 18.634 7.904 32.333 1.00 50.39 182 ASP A O 1
ATOM 1407 N N . ASP A 1 203 ? 17.227 9.151 31.053 1.00 50.58 183 ASP A N 1
ATOM 1408 C CA . ASP A 1 203 ? 16.020 8.957 31.882 1.00 50.87 183 ASP A CA 1
ATOM 1409 C C . ASP A 1 203 ? 14.775 9.299 31.074 1.00 49.90 183 ASP A C 1
ATOM 1410 O O . ASP A 1 203 ? 14.884 9.885 29.996 1.00 50.08 183 ASP A O 1
ATOM 1415 N N . PRO A 1 204 ? 13.582 8.966 31.604 1.00 49.37 184 PRO A N 1
ATOM 1416 C CA . PRO A 1 204 ? 12.338 9.281 30.870 1.00 48.49 184 PRO A CA 1
ATOM 1417 C C . PRO A 1 204 ? 12.119 10.774 30.506 1.00 47.61 184 PRO A C 1
ATOM 1418 O O . PRO A 1 204 ? 11.612 11.053 29.413 1.00 47.18 184 PRO A O 1
ATOM 1422 N N . ALA A 1 205 ? 12.498 11.707 31.381 1.00 45.74 185 ALA A N 1
ATOM 1423 C CA . ALA A 1 205 ? 12.353 13.149 31.084 1.00 45.49 185 ALA A CA 1
ATOM 1424 C C . ALA A 1 205 ? 13.097 13.554 29.803 1.00 44.49 185 ALA A C 1
ATOM 1425 O O . ALA A 1 205 ? 12.656 14.422 29.028 1.00 44.24 185 ALA A O 1
ATOM 1427 N N . GLN A 1 206 ? 14.261 12.949 29.612 1.00 42.52 186 GLN A N 1
ATOM 1428 C CA . GLN A 1 206 ? 15.071 13.301 28.476 1.00 40.68 186 GLN A CA 1
ATOM 1429 C C . GLN A 1 206 ? 14.376 12.915 27.159 1.00 39.16 186 GLN A C 1
ATOM 1430 O O . GLN A 1 206 ? 14.404 13.703 26.216 1.00 38.68 186 GLN A O 1
ATOM 1436 N N . ALA A 1 207 ? 13.769 11.730 27.100 1.00 36.05 187 ALA A N 1
ATOM 1437 C CA . ALA A 1 207 ? 13.046 11.325 25.891 1.00 35.54 187 ALA A CA 1
ATOM 1438 C C . ALA A 1 207 ? 11.825 12.268 25.636 1.00 35.64 187 ALA A C 1
ATOM 1439 O O . ALA A 1 207 ? 11.552 12.617 24.492 1.00 33.99 187 ALA A O 1
ATOM 1441 N N . GLN A 1 208 ? 11.117 12.678 26.702 1.00 34.29 188 GLN A N 1
ATOM 1442 C CA . GLN A 1 208 ? 9.996 13.616 26.597 1.00 33.28 188 GLN A CA 1
ATOM 1443 C C . GLN A 1 208 ? 10.408 14.978 26.117 1.00 32.68 188 GLN A C 1
ATOM 1444 O O . GLN A 1 208 ? 9.716 15.610 25.294 1.00 30.80 188 GLN A O 1
ATOM 1450 N N . THR A 1 209 ? 11.534 15.459 26.635 1.00 30.17 189 THR A N 1
ATOM 1451 C CA . THR A 1 209 ? 12.088 16.687 26.130 1.00 29.90 189 THR A CA 1
ATOM 1452 C C . THR A 1 209 ? 12.454 16.605 24.627 1.00 27.19 189 THR A C 1
ATOM 1453 O O . THR A 1 209 ? 12.295 17.592 23.865 1.00 26.83 189 THR A O 1
ATOM 1457 N N . ALA A 1 210 ? 13.030 15.477 24.227 1.00 25.04 190 ALA A N 1
ATOM 1458 C CA . ALA A 1 210 ? 13.451 15.395 22.824 1.00 24.65 190 ALA A CA 1
ATOM 1459 C C . ALA A 1 210 ? 12.176 15.356 21.969 1.00 24.17 190 ALA A C 1
ATOM 1460 O O . ALA A 1 210 ? 12.186 15.914 20.861 1.00 23.51 190 ALA A O 1
ATOM 1462 N N . MET A 1 211 ? 11.116 14.701 22.454 1.00 23.96 191 MET A N 1
ATOM 1463 C CA . MET A 1 211 ? 9.849 14.645 21.704 1.00 24.08 191 MET A CA 1
ATOM 1464 C C . MET A 1 211 ? 9.256 16.012 21.553 1.00 23.30 191 MET A C 1
ATOM 1465 O O . MET A 1 211 ? 8.826 16.408 20.449 1.00 22.48 191 MET A O 1
ATOM 1470 N N . ALA A 1 212 ? 9.303 16.792 22.642 1.00 22.14 192 ALA A N 1
ATOM 1471 C CA . ALA A 1 212 ? 8.787 18.142 22.593 1.00 22.53 192 ALA A CA 1
ATOM 1472 C C . ALA A 1 212 ? 9.602 19.027 21.659 1.00 22.13 192 ALA A C 1
ATOM 1473 O O . ALA A 1 212 ? 9.042 19.830 20.911 1.00 22.55 192 ALA A O 1
ATOM 1475 N N . GLU A 1 213 ? 10.920 18.930 21.734 1.00 20.53 193 GLU A N 1
ATOM 1476 C CA . GLU A 1 213 ? 11.775 19.664 20.803 1.00 20.24 193 GLU A CA 1
ATOM 1477 C C . GLU A 1 213 ? 11.511 19.295 19.341 1.00 22.19 193 GLU A C 1
ATOM 1478 O O . GLU A 1 213 ? 11.493 20.178 18.460 1.00 21.77 193 GLU A O 1
ATOM 1484 N N . MET A 1 214 ? 11.363 17.993 19.107 1.00 20.54 194 MET A N 1
ATOM 1485 C CA . MET A 1 214 ? 11.201 17.562 17.693 1.00 20.71 194 MET A CA 1
ATOM 1486 C C . MET A 1 214 ? 9.849 18.017 17.217 1.00 19.64 194 MET A C 1
ATOM 1487 O O . MET A 1 214 ? 9.765 18.530 16.108 1.00 19.07 194 MET A O 1
ATOM 1492 N N . SER A 1 215 ? 8.813 17.918 18.040 1.00 19.90 195 SER A N 1
ATOM 1493 C CA . SER A 1 215 ? 7.497 18.321 17.603 1.00 20.62 195 SER A CA 1
ATOM 1494 C C . SER A 1 215 ? 7.510 19.806 17.268 1.00 19.92 195 SER A C 1
ATOM 1495 O O . SER A 1 215 ? 6.998 20.245 16.273 1.00 18.67 195 SER A O 1
ATOM 1498 N N . GLY A 1 216 ? 8.089 20.623 18.144 1.00 17.88 196 GLY A N 1
ATOM 1499 C CA . GLY A 1 216 ? 8.171 22.042 17.817 1.00 18.28 196 GLY A CA 1
ATOM 1500 C C . GLY A 1 216 ? 8.964 22.360 16.563 1.00 18.16 196 GLY A C 1
ATOM 1501 O O . GLY A 1 216 ? 8.537 23.207 15.784 1.00 17.09 196 GLY A O 1
ATOM 1502 N N . TYR A 1 217 ? 10.087 21.654 16.331 1.00 14.82 197 TYR A N 1
ATOM 1503 C CA . TYR A 1 217 ? 10.897 21.903 15.180 1.00 15.09 197 TYR A CA 1
ATOM 1504 C C . TYR A 1 217 ? 10.030 21.571 13.880 1.00 15.24 197 TYR A C 1
ATOM 1505 O O . TYR A 1 217 ? 10.027 22.352 12.914 1.00 16.10 197 TYR A O 1
ATOM 1514 N N . LEU A 1 218 ? 9.403 20.408 13.902 1.00 17.49 198 LEU A N 1
ATOM 1515 C CA . LEU A 1 218 ? 8.659 19.966 12.688 1.00 16.96 198 LEU A CA 1
ATOM 1516 C C . LEU A 1 218 ? 7.523 20.974 12.409 1.00 16.26 198 LEU A C 1
ATOM 1517 O O . LEU A 1 218 ? 7.287 21.294 11.227 1.00 16.81 198 LEU A O 1
ATOM 1522 N N . SER A 1 219 ? 6.854 21.503 13.470 1.00 15.63 199 SER A N 1
ATOM 1523 C CA . SER A 1 219 ? 5.787 22.491 13.286 1.00 18.32 199 SER A CA 1
ATOM 1524 C C . SER A 1 219 ? 6.344 23.766 12.693 1.00 19.05 199 SER A C 1
ATOM 1525 O O . SER A 1 219 ? 5.698 24.350 11.815 1.00 19.74 199 SER A O 1
ATOM 1528 N N . ARG A 1 220 ? 7.514 24.221 13.181 1.00 17.56 200 ARG A N 1
ATOM 1529 C CA . ARG A 1 220 ? 8.261 25.286 12.503 1.00 17.87 200 ARG A CA 1
ATOM 1530 C C . ARG A 1 220 ? 8.654 25.043 11.039 1.00 17.55 200 ARG A C 1
ATOM 1531 O O . ARG A 1 220 ? 8.506 25.956 10.169 1.00 18.13 200 ARG A O 1
ATOM 1539 N N . LEU A 1 221 ? 9.156 23.843 10.752 1.00 15.03 201 LEU A N 1
ATOM 1540 C CA . LEU A 1 221 ? 9.566 23.476 9.398 1.00 14.77 201 LEU A CA 1
ATOM 1541 C C . LEU A 1 221 ? 8.285 23.467 8.477 1.00 15.43 201 LEU A C 1
ATOM 1542 O O . LEU A 1 221 ? 8.338 24.073 7.392 1.00 18.30 201 LEU A O 1
ATOM 1547 N N . ILE A 1 222 ? 7.158 22.956 8.959 1.00 14.56 202 ILE A N 1
ATOM 1548 C CA . ILE A 1 222 ? 5.922 22.934 8.166 1.00 16.31 202 ILE A CA 1
ATOM 1549 C C . ILE A 1 222 ? 5.500 24.352 7.901 1.00 16.99 202 ILE A C 1
ATOM 1550 O O . ILE A 1 222 ? 5.248 24.730 6.765 1.00 18.12 202 ILE A O 1
ATOM 1555 N N . ASP A 1 223 ? 5.519 25.208 8.936 1.00 17.69 203 ASP A N 1
ATOM 1556 C CA . ASP A 1 223 ? 5.106 26.620 8.737 1.00 19.43 203 ASP A CA 1
ATOM 1557 C C . ASP A 1 223 ? 6.024 27.338 7.773 1.00 19.71 203 ASP A C 1
ATOM 1558 O O . ASP A 1 223 ? 5.544 28.143 6.930 1.00 21.17 203 ASP A O 1
ATOM 1563 N N . SER A 1 224 ? 7.300 27.001 7.793 1.00 18.55 204 SER A N 1
ATOM 1564 C CA . SER A 1 224 ? 8.296 27.618 6.928 1.00 20.20 204 SER A CA 1
ATOM 1565 C C . SER A 1 224 ? 8.157 27.213 5.452 1.00 20.44 204 SER A C 1
ATOM 1566 O O . SER A 1 224 ? 8.703 27.880 4.599 1.00 21.74 204 SER A O 1
ATOM 1569 N N . LYS A 1 225 ? 7.513 26.080 5.165 1.00 16.86 205 LYS A N 1
ATOM 1570 C CA . LYS A 1 225 ? 7.284 25.697 3.771 1.00 16.37 205 LYS A CA 1
ATOM 1571 C C . LYS A 1 225 ? 5.989 26.341 3.218 1.00 12.62 205 LYS A C 1
ATOM 1572 O O . LYS A 1 225 ? 5.797 26.413 2.006 1.00 12.94 205 LYS A O 1
ATOM 1578 N N . ARG A 1 226 ? 5.070 26.686 4.098 1.00 12.04 206 ARG A N 1
ATOM 1579 C CA . ARG A 1 226 ? 3.730 27.064 3.590 1.00 12.41 206 ARG A CA 1
ATOM 1580 C C . ARG A 1 226 ? 3.838 28.351 2.752 1.00 14.46 206 ARG A C 1
ATOM 1581 O O . ARG A 1 226 ? 4.442 29.375 3.196 1.00 13.79 206 ARG A O 1
ATOM 1589 N N . GLY A 1 227 ? 3.167 28.342 1.617 1.00 11.70 207 GLY A N 1
ATOM 1590 C CA . GLY A 1 227 ? 3.247 29.523 0.717 1.00 12.79 207 GLY A CA 1
ATOM 1591 C C . GLY A 1 227 ? 4.589 29.768 0.006 1.00 12.96 207 GLY A C 1
ATOM 1592 O O . GLY A 1 227 ? 4.774 30.808 -0.618 1.00 15.04 207 GLY A O 1
ATOM 1593 N N . GLN A 1 228 ? 5.527 28.806 0.026 1.00 11.37 208 GLN A N 1
ATOM 1594 C CA . GLN A 1 228 ? 6.848 28.984 -0.555 1.00 10.86 208 GLN A CA 1
ATOM 1595 C C . GLN A 1 228 ? 6.955 28.298 -1.885 1.00 11.14 208 GLN A C 1
ATOM 1596 O O . GLN A 1 228 ? 8.021 28.373 -2.506 1.00 12.51 208 GLN A O 1
ATOM 1602 N N . ASP A 1 229 ? 5.908 27.621 -2.371 1.00 9.53 209 ASP A N 1
ATOM 1603 C CA . ASP A 1 229 ? 5.974 26.958 -3.705 1.00 11.77 209 ASP A CA 1
ATOM 1604 C C . ASP A 1 229 ? 7.160 25.935 -3.916 1.00 12.33 209 ASP A C 1
ATOM 1605 O O . ASP A 1 229 ? 7.685 25.729 -5.045 1.00 13.83 209 ASP A O 1
ATOM 1610 N N . GLY A 1 230 ? 7.554 25.296 -2.815 1.00 13.35 210 GLY A N 1
ATOM 1611 C CA . GLY A 1 230 ? 8.589 24.234 -2.858 1.00 13.38 210 GLY A CA 1
ATOM 1612 C C . GLY A 1 230 ? 8.091 23.016 -3.554 1.00 16.53 210 GLY A C 1
ATOM 1613 O O . GLY A 1 230 ? 6.883 22.832 -3.587 1.00 13.31 210 GLY A O 1
ATOM 1614 N N . GLU A 1 231 ? 9.000 22.196 -4.089 1.00 16.29 211 GLU A N 1
ATOM 1615 C CA . GLU A 1 231 ? 8.603 20.987 -4.808 1.00 17.56 211 GLU A CA 1
ATOM 1616 C C . GLU A 1 231 ? 9.021 19.700 -4.091 1.00 18.02 211 GLU A C 1
ATOM 1617 O O . GLU A 1 231 ? 8.773 18.577 -4.601 1.00 19.00 211 GLU A O 1
ATOM 1623 N N . ASP A 1 232 ? 9.579 19.862 -2.917 1.00 16.03 212 ASP A N 1
ATOM 1624 C CA . ASP A 1 232 ? 9.969 18.661 -2.110 1.00 15.72 212 ASP A CA 1
ATOM 1625 C C . ASP A 1 232 ? 8.695 18.033 -1.495 1.00 15.41 212 ASP A C 1
ATOM 1626 O O . ASP A 1 232 ? 7.592 18.593 -1.520 1.00 13.37 212 ASP A O 1
ATOM 1631 N N . LEU A 1 233 ? 8.849 16.813 -0.953 1.00 13.46 213 LEU A N 1
ATOM 1632 C CA . LEU A 1 233 ? 7.679 16.083 -0.499 1.00 12.46 213 LEU A CA 1
ATOM 1633 C C . LEU A 1 233 ? 6.981 16.752 0.671 1.00 13.43 213 LEU A C 1
ATOM 1634 O O . LEU A 1 233 ? 5.788 16.648 0.764 1.00 12.63 213 LEU A O 1
ATOM 1639 N N . LEU A 1 234 ? 7.709 17.394 1.592 1.00 12.12 214 LEU A N 1
ATOM 1640 C CA . LEU A 1 234 ? 7.024 18.069 2.668 1.00 11.56 214 LEU A CA 1
ATOM 1641 C C . LEU A 1 234 ? 6.153 19.268 2.113 1.00 9.49 214 LEU A C 1
ATOM 1642 O O . LEU A 1 234 ? 4.988 19.411 2.579 1.00 11.84 214 LEU A O 1
ATOM 1647 N N . SER A 1 235 ? 6.704 20.019 1.194 1.00 11.96 215 SER A N 1
ATOM 1648 C CA . SER A 1 235 ? 5.966 21.129 0.542 1.00 10.02 215 SER A CA 1
ATOM 1649 C C . SER A 1 235 ? 4.679 20.591 -0.099 1.00 11.26 215 SER A C 1
ATOM 1650 O O . SER A 1 235 ? 3.625 21.174 0.008 1.00 10.70 215 SER A O 1
ATOM 1653 N N . ALA A 1 236 ? 4.758 19.414 -0.730 1.00 10.82 216 ALA A N 1
ATOM 1654 C CA . ALA A 1 236 ? 3.538 18.807 -1.346 1.00 11.52 216 ALA A CA 1
ATOM 1655 C C . ALA A 1 236 ? 2.527 18.385 -0.297 1.00 11.14 216 ALA A C 1
ATOM 1656 O O . ALA A 1 236 ? 1.346 18.593 -0.453 1.00 11.25 216 ALA A O 1
ATOM 1658 N N . LEU A 1 237 ? 3.006 17.809 0.789 1.00 11.39 217 LEU A N 1
ATOM 1659 C CA . LEU A 1 237 ? 2.117 17.404 1.867 1.00 10.38 217 LEU A CA 1
ATOM 1660 C C . LEU A 1 237 ? 1.446 18.641 2.562 1.00 10.41 217 LEU A C 1
ATOM 1661 O O . LEU A 1 237 ? 0.265 18.596 2.869 1.00 9.00 217 LEU A O 1
ATOM 1666 N N . VAL A 1 238 ? 2.196 19.732 2.663 1.00 9.80 218 VAL A N 1
ATOM 1667 C CA . VAL A 1 238 ? 1.627 20.947 3.260 1.00 10.05 218 VAL A CA 1
ATOM 1668 C C . VAL A 1 238 ? 0.483 21.449 2.341 1.00 11.10 218 VAL A C 1
ATOM 1669 O O . VAL A 1 238 ? -0.637 21.700 2.844 1.00 11.25 218 VAL A O 1
ATOM 1673 N N . ARG A 1 239 ? 0.716 21.462 1.019 1.00 11.79 219 ARG A N 1
ATOM 1674 C CA . ARG A 1 239 ? -0.396 21.852 0.131 1.00 11.77 219 ARG A CA 1
ATOM 1675 C C . ARG A 1 239 ? -1.490 20.830 0.145 1.00 11.34 219 ARG A C 1
ATOM 1676 O O . ARG A 1 239 ? -2.655 21.208 0.085 1.00 11.73 219 ARG A O 1
ATOM 1684 N N . THR A 1 240 ? -1.190 19.516 0.197 1.00 10.19 220 THR A N 1
ATOM 1685 C CA . THR A 1 240 ? -2.304 18.520 0.305 1.00 9.89 220 THR A CA 1
ATOM 1686 C C . THR A 1 240 ? -3.248 18.803 1.487 1.00 10.80 220 THR A C 1
ATOM 1687 O O . THR A 1 240 ? -4.461 18.826 1.356 1.00 11.75 220 THR A O 1
ATOM 1691 N N . SER A 1 241 ? -2.649 19.124 2.655 1.00 10.85 221 SER A N 1
ATOM 1692 C CA . SER A 1 241 ? -3.395 19.426 3.889 1.00 11.25 221 SER A CA 1
ATOM 1693 C C . SER A 1 241 ? -4.212 20.721 3.726 1.00 11.32 221 SER A C 1
ATOM 1694 O O . SER A 1 241 ? -5.401 20.777 4.123 1.00 10.91 221 SER A O 1
ATOM 1697 N N . ASP A 1 242 ? -3.568 21.738 3.232 1.00 12.55 222 ASP A N 1
ATOM 1698 C CA . ASP A 1 242 ? -4.231 23.034 3.041 1.00 12.90 222 ASP A CA 1
ATOM 1699 C C . ASP A 1 242 ? -5.292 22.986 1.983 1.00 12.27 222 ASP A C 1
ATOM 1700 O O . ASP A 1 242 ? -6.311 23.634 2.193 1.00 14.74 222 ASP A O 1
ATOM 1705 N N . GLU A 1 243 ? -5.148 22.151 0.929 1.00 11.65 223 GLU A N 1
ATOM 1706 C CA . GLU A 1 243 ? -6.229 22.011 -0.070 1.00 10.59 223 GLU A CA 1
ATOM 1707 C C . GLU A 1 243 ? -7.463 21.290 0.416 1.00 12.02 223 GLU A C 1
ATOM 1708 O O . GLU A 1 243 ? -8.592 21.659 0.038 1.00 12.96 223 GLU A O 1
ATOM 1714 N N . ASP A 1 244 ? -7.274 20.330 1.356 1.00 11.52 224 ASP A N 1
ATOM 1715 C CA . ASP A 1 244 ? -8.394 19.659 1.904 1.00 13.24 224 ASP A CA 1
ATOM 1716 C C . ASP A 1 244 ? -8.007 19.050 3.257 1.00 12.78 224 ASP A C 1
ATOM 1717 O O . ASP A 1 244 ? -7.294 18.024 3.265 1.00 12.34 224 ASP A O 1
ATOM 1722 N N . GLY A 1 245 ? -8.426 19.682 4.365 1.00 12.79 225 GLY A N 1
ATOM 1723 C CA . GLY A 1 245 ? -8.083 19.164 5.691 1.00 14.84 225 GLY A CA 1
ATOM 1724 C C . GLY A 1 245 ? -8.694 17.846 6.079 1.00 16.08 225 GLY A C 1
ATOM 1725 O O . GLY A 1 245 ? -8.225 17.238 7.036 1.00 19.12 225 GLY A O 1
ATOM 1726 N N . SER A 1 246 ? -9.722 17.378 5.341 1.00 15.49 226 SER A N 1
ATOM 1727 C CA . SER A 1 246 ? -10.253 16.056 5.509 1.00 14.77 226 SER A CA 1
ATOM 1728 C C . SER A 1 246 ? -9.319 14.988 4.898 1.00 14.33 226 SER A C 1
ATOM 1729 O O . SER A 1 246 ? -9.332 13.830 5.414 1.00 16.54 226 SER A O 1
ATOM 1732 N N . ARG A 1 247 ? -8.516 15.308 3.892 1.00 12.64 227 ARG A N 1
ATOM 1733 C CA . ARG A 1 247 ? -7.585 14.328 3.311 1.00 12.85 227 ARG A CA 1
ATOM 1734 C C . ARG A 1 247 ? -6.380 14.180 4.183 1.00 11.78 227 ARG A C 1
ATOM 1735 O O . ARG A 1 247 ? -5.822 13.064 4.294 1.00 12.22 227 ARG A O 1
ATOM 1743 N N . LEU A 1 248 ? -5.924 15.285 4.768 1.00 11.24 228 LEU A N 1
ATOM 1744 C CA . LEU A 1 248 ? -4.757 15.247 5.652 1.00 9.85 228 LEU A CA 1
ATOM 1745 C C . LEU A 1 248 ? -4.936 16.414 6.629 1.00 11.74 228 LEU A C 1
ATOM 1746 O O . LEU A 1 248 ? -4.906 17.561 6.242 1.00 12.49 228 LEU A O 1
ATOM 1751 N N . THR A 1 249 ? -5.160 16.076 7.897 1.00 10.71 229 THR A N 1
ATOM 1752 C CA . THR A 1 249 ? -5.497 17.171 8.846 1.00 11.57 229 THR A CA 1
ATOM 1753 C C . THR A 1 249 ? -4.169 17.798 9.321 1.00 12.92 229 THR A C 1
ATOM 1754 O O . THR A 1 249 ? -3.059 17.304 9.044 1.00 11.59 229 THR A O 1
ATOM 1758 N N . SER A 1 250 ? -4.250 18.946 10.006 1.00 13.73 230 SER A N 1
ATOM 1759 C CA . SER A 1 250 ? -2.952 19.564 10.402 1.00 16.25 230 SER A CA 1
ATOM 1760 C C . SER A 1 250 ? -2.183 18.620 11.382 1.00 14.19 230 SER A C 1
ATOM 1761 O O . SER A 1 250 ? -0.975 18.549 11.324 1.00 16.15 230 SER A O 1
ATOM 1764 N N . GLU A 1 251 ? -2.900 17.924 12.249 1.00 13.73 231 GLU A N 1
ATOM 1765 C CA . GLU A 1 251 ? -2.222 16.968 13.225 1.00 13.80 231 GLU A CA 1
ATOM 1766 C C . GLU A 1 251 ? -1.576 15.796 12.431 1.00 13.77 231 GLU A C 1
ATOM 1767 O O . GLU A 1 251 ? -0.490 15.361 12.712 1.00 13.02 231 GLU A O 1
ATOM 1773 N N . GLU A 1 252 ? -2.253 15.350 11.418 1.00 13.08 232 GLU A N 1
ATOM 1774 C CA . GLU A 1 252 ? -1.654 14.267 10.540 1.00 10.67 232 GLU A CA 1
ATOM 1775 C C . GLU A 1 252 ? -0.524 14.745 9.661 1.00 11.83 232 GLU A C 1
ATOM 1776 O O . GLU A 1 252 ? 0.349 14.005 9.316 1.00 12.65 232 GLU A O 1
ATOM 1782 N N . LEU A 1 253 ? -0.530 16.056 9.318 1.00 10.62 233 LEU A N 1
ATOM 1783 C CA . LEU A 1 253 ? 0.597 16.600 8.601 1.00 10.57 233 LEU A CA 1
ATOM 1784 C C . LEU A 1 253 ? 1.863 16.534 9.441 1.00 11.39 233 LEU A C 1
ATOM 1785 O O . LEU A 1 253 ? 2.916 16.130 8.937 1.00 11.69 233 LEU A O 1
ATOM 1790 N N . LEU A 1 254 ? 1.761 16.971 10.710 1.00 11.38 234 LEU A N 1
ATOM 1791 C CA . LEU A 1 254 ? 2.899 16.880 11.652 1.00 12.50 234 LEU A CA 1
ATOM 1792 C C . LEU A 1 254 ? 3.257 15.378 11.833 1.00 12.22 234 LEU A C 1
ATOM 1793 O O . LEU A 1 254 ? 4.485 15.060 11.767 1.00 13.49 234 LEU A O 1
ATOM 1798 N N . GLY A 1 255 ? 2.255 14.514 12.008 1.00 12.33 235 GLY A N 1
ATOM 1799 C CA . GLY A 1 255 ? 2.516 13.062 12.221 1.00 12.14 235 GLY A CA 1
ATOM 1800 C C . GLY A 1 255 ? 3.250 12.460 10.997 1.00 12.67 235 GLY A C 1
ATOM 1801 O O . GLY A 1 255 ? 4.164 11.630 11.127 1.00 10.83 235 GLY A O 1
ATOM 1802 N N . MET A 1 256 ? 2.913 12.904 9.790 1.00 11.41 236 MET A N 1
ATOM 1803 C CA . MET A 1 256 ? 3.474 12.327 8.570 1.00 10.54 236 MET A CA 1
ATOM 1804 C C . MET A 1 256 ? 4.960 12.805 8.473 1.00 11.27 236 MET A C 1
ATOM 1805 O O . MET A 1 256 ? 5.868 12.054 8.093 1.00 12.75 236 MET A O 1
ATOM 1810 N N . ALA A 1 257 ? 5.192 14.132 8.671 1.00 12.25 237 ALA A N 1
ATOM 1811 C CA . ALA A 1 257 ? 6.574 14.612 8.723 1.00 11.91 237 ALA A CA 1
ATOM 1812 C C . ALA A 1 257 ? 7.419 13.860 9.716 1.00 13.02 237 ALA A C 1
ATOM 1813 O O . ALA A 1 257 ? 8.542 13.456 9.427 1.00 12.04 237 ALA A O 1
ATOM 1815 N N . HIS A 1 258 ? 6.836 13.594 10.887 1.00 11.89 238 HIS A N 1
ATOM 1816 C CA . HIS A 1 258 ? 7.586 12.853 11.959 1.00 11.56 238 HIS A CA 1
ATOM 1817 C C . HIS A 1 258 ? 7.951 11.438 11.480 1.00 12.97 238 HIS A C 1
ATOM 1818 O O . HIS A 1 258 ? 9.114 11.038 11.503 1.00 12.71 238 HIS A O 1
ATOM 1825 N N . ILE A 1 259 ? 6.937 10.738 11.016 1.00 13.05 239 ILE A N 1
ATOM 1826 C CA . ILE A 1 259 ? 7.176 9.291 10.736 1.00 11.24 239 ILE A CA 1
ATOM 1827 C C . ILE A 1 259 ? 8.118 9.139 9.543 1.00 11.19 239 ILE A C 1
ATOM 1828 O O . ILE A 1 259 ? 9.009 8.267 9.566 1.00 12.96 239 ILE A O 1
ATOM 1833 N N . LEU A 1 260 ? 7.918 9.937 8.504 1.00 10.40 240 LEU A N 1
ATOM 1834 C CA . LEU A 1 260 ? 8.768 9.825 7.337 1.00 11.66 240 LEU A CA 1
ATOM 1835 C C . LEU A 1 260 ? 10.211 10.206 7.657 1.00 13.45 240 LEU A C 1
ATOM 1836 O O . LEU A 1 260 ? 11.142 9.589 7.204 1.00 15.12 240 LEU A O 1
ATOM 1841 N N . LEU A 1 261 ? 10.389 11.258 8.471 1.00 14.44 241 LEU A N 1
ATOM 1842 C CA . LEU A 1 261 ? 11.757 11.606 8.805 1.00 15.70 241 LEU A CA 1
ATOM 1843 C C . LEU A 1 261 ? 12.422 10.656 9.741 1.00 15.13 241 LEU A C 1
ATOM 1844 O O . LEU A 1 261 ? 13.615 10.441 9.497 1.00 17.73 241 LEU A O 1
ATOM 1849 N N . VAL A 1 262 ? 11.744 10.119 10.793 1.00 14.89 242 VAL A N 1
ATOM 1850 C CA . VAL A 1 262 ? 12.396 9.317 11.771 1.00 16.91 242 VAL A CA 1
ATOM 1851 C C . VAL A 1 262 ? 12.472 7.878 11.236 1.00 18.00 242 VAL A C 1
ATOM 1852 O O . VAL A 1 262 ? 13.542 7.260 11.218 1.00 18.05 242 VAL A O 1
ATOM 1856 N N . ALA A 1 263 ? 11.323 7.340 10.801 1.00 16.58 243 ALA A N 1
ATOM 1857 C CA . ALA A 1 263 ? 11.380 5.916 10.304 1.00 17.36 243 ALA A CA 1
ATOM 1858 C C . ALA A 1 263 ? 12.183 5.909 9.005 1.00 18.98 243 ALA A C 1
ATOM 1859 O O . ALA A 1 263 ? 12.741 4.858 8.582 1.00 19.12 243 ALA A O 1
ATOM 1861 N N . GLY A 1 264 ? 12.181 7.058 8.304 1.00 16.83 244 GLY A N 1
ATOM 1862 C CA . GLY A 1 264 ? 12.901 7.187 7.037 1.00 18.77 244 GLY A CA 1
ATOM 1863 C C . GLY A 1 264 ? 14.405 7.257 7.114 1.00 19.13 244 GLY A C 1
ATOM 1864 O O . GLY A 1 264 ? 15.038 7.301 6.050 1.00 19.85 244 GLY A O 1
ATOM 1865 N N . HIS A 1 265 ? 15.010 7.282 8.311 1.00 18.43 245 HIS A N 1
ATOM 1866 C CA . HIS A 1 265 ? 16.475 7.098 8.316 1.00 21.11 245 HIS A CA 1
ATOM 1867 C C . HIS A 1 265 ? 16.936 6.166 9.400 1.00 20.50 245 HIS A C 1
ATOM 1868 O O . HIS A 1 265 ? 17.990 5.511 9.230 1.00 21.55 245 HIS A O 1
ATOM 1875 N N . GLU A 1 266 ? 16.224 6.148 10.543 1.00 19.24 246 GLU A N 1
ATOM 1876 C CA . GLU A 1 266 ? 16.930 5.609 11.793 1.00 19.29 246 GLU A CA 1
ATOM 1877 C C . GLU A 1 266 ? 17.323 4.098 11.657 1.00 19.02 246 GLU A C 1
ATOM 1878 O O . GLU A 1 266 ? 18.409 3.685 12.007 1.00 21.29 246 GLU A O 1
ATOM 1884 N N . THR A 1 267 ? 16.455 3.327 11.065 1.00 18.10 247 THR A N 1
ATOM 1885 C CA . THR A 1 267 ? 16.721 1.908 10.868 1.00 14.27 247 THR A CA 1
ATOM 1886 C C . THR A 1 267 ? 17.773 1.732 9.756 1.00 13.81 247 THR A C 1
ATOM 1887 O O . THR A 1 267 ? 18.557 0.791 9.845 1.00 13.62 247 THR A O 1
ATOM 1891 N N . THR A 1 268 ? 17.788 2.601 8.710 1.00 10.59 248 THR A N 1
ATOM 1892 C CA . THR A 1 268 ? 18.750 2.400 7.622 1.00 11.14 248 THR A CA 1
ATOM 1893 C C . THR A 1 268 ? 20.164 2.577 8.139 1.00 12.21 248 THR A C 1
ATOM 1894 O O . THR A 1 268 ? 21.068 1.850 7.764 1.00 13.28 248 THR A O 1
ATOM 1898 N N . VAL A 1 269 ? 20.344 3.580 9.013 1.00 14.34 249 VAL A N 1
ATOM 1899 C CA . VAL A 1 269 ? 21.639 3.773 9.617 1.00 13.06 249 VAL A CA 1
ATOM 1900 C C . VAL A 1 269 ? 22.157 2.451 10.244 1.00 14.67 249 VAL A C 1
ATOM 1901 O O . VAL A 1 269 ? 23.291 2.077 10.002 1.00 12.95 249 VAL A O 1
ATOM 1905 N N . ASN A 1 270 ? 21.330 1.833 11.111 1.00 12.28 250 ASN A N 1
ATOM 1906 C CA . ASN A 1 270 ? 21.756 0.600 11.772 1.00 13.21 250 ASN A CA 1
ATOM 1907 C C . ASN A 1 270 ? 21.844 -0.578 10.848 1.00 12.49 250 ASN A C 1
ATOM 1908 O O . ASN A 1 270 ? 22.670 -1.436 11.078 1.00 12.80 250 ASN A O 1
ATOM 1913 N N . LEU A 1 271 ? 20.998 -0.654 9.811 1.00 11.21 251 LEU A N 1
ATOM 1914 C CA . LEU A 1 271 ? 21.262 -1.723 8.793 1.00 12.62 251 LEU A CA 1
ATOM 1915 C C . LEU A 1 271 ? 22.673 -1.621 8.247 1.00 11.79 251 LEU A C 1
ATOM 1916 O O . LEU A 1 271 ? 23.369 -2.637 8.183 1.00 11.33 251 LEU A O 1
ATOM 1921 N N . ILE A 1 272 ? 23.087 -0.437 7.810 1.00 12.90 252 ILE A N 1
ATOM 1922 C CA . ILE A 1 272 ? 24.355 -0.303 7.132 1.00 13.15 252 ILE A CA 1
ATOM 1923 C C . ILE A 1 272 ? 25.495 -0.691 8.079 1.00 14.31 252 ILE A C 1
ATOM 1924 O O . ILE A 1 272 ? 26.378 -1.460 7.713 1.00 12.99 252 ILE A O 1
ATOM 1929 N N . ALA A 1 273 ? 25.454 -0.135 9.292 1.00 13.45 253 ALA A N 1
ATOM 1930 C CA . ALA A 1 273 ? 26.530 -0.461 10.245 1.00 13.99 253 ALA A CA 1
ATOM 1931 C C . ALA A 1 273 ? 26.447 -1.903 10.721 1.00 13.80 253 ALA A C 1
ATOM 1932 O O . ALA A 1 273 ? 27.492 -2.560 10.745 1.00 12.94 253 ALA A O 1
ATOM 1934 N N . ASN A 1 274 ? 25.295 -2.436 11.103 1.00 14.00 254 ASN A N 1
ATOM 1935 C CA . ASN A 1 274 ? 25.155 -3.858 11.542 1.00 13.15 254 ASN A CA 1
ATOM 1936 C C . ASN A 1 274 ? 25.572 -4.820 10.466 1.00 15.80 254 ASN A C 1
ATOM 1937 O O . ASN A 1 274 ? 26.238 -5.842 10.737 1.00 15.68 254 ASN A O 1
ATOM 1942 N N . GLY A 1 275 ? 25.133 -4.496 9.231 1.00 14.62 255 GLY A N 1
ATOM 1943 C CA . GLY A 1 275 ? 25.343 -5.349 8.031 1.00 12.92 255 GLY A CA 1
ATOM 1944 C C . GLY A 1 275 ? 26.815 -5.371 7.705 1.00 12.58 255 GLY A C 1
ATOM 1945 O O . GLY A 1 275 ? 27.385 -6.452 7.471 1.00 14.23 255 GLY A O 1
ATOM 1946 N N . MET A 1 276 ? 27.473 -4.209 7.838 1.00 14.05 256 MET A N 1
ATOM 1947 C CA . MET A 1 276 ? 28.915 -4.153 7.494 1.00 14.56 256 MET A CA 1
ATOM 1948 C C . MET A 1 276 ? 29.703 -4.837 8.628 1.00 15.15 256 MET A C 1
ATOM 1949 O O . MET A 1 276 ? 30.672 -5.545 8.327 1.00 15.78 256 MET A O 1
ATOM 1954 N N . TYR A 1 277 ? 29.243 -4.737 9.906 1.00 14.14 257 TYR A N 1
ATOM 1955 C CA . TYR A 1 277 ? 29.892 -5.447 10.994 1.00 14.17 257 TYR A CA 1
ATOM 1956 C C . TYR A 1 277 ? 29.801 -6.975 10.726 1.00 15.67 257 TYR A C 1
ATOM 1957 O O . TYR A 1 277 ? 30.820 -7.715 10.857 1.00 16.09 257 TYR A O 1
ATOM 1966 N N . ALA A 1 278 ? 28.627 -7.461 10.302 1.00 14.98 258 ALA A N 1
ATOM 1967 C CA . ALA A 1 278 ? 28.414 -8.879 9.987 1.00 16.37 258 ALA A CA 1
ATOM 1968 C C . ALA A 1 278 ? 29.339 -9.345 8.871 1.00 16.65 258 ALA A C 1
ATOM 1969 O O . ALA A 1 278 ? 30.024 -10.357 9.016 1.00 17.78 258 ALA A O 1
ATOM 1971 N N . LEU A 1 279 ? 29.436 -8.556 7.811 1.00 15.48 259 LEU A N 1
ATOM 1972 C CA . LEU A 1 279 ? 30.214 -8.945 6.668 1.00 16.14 259 LEU A CA 1
ATOM 1973 C C . LEU A 1 279 ? 31.721 -8.971 6.960 1.00 17.82 259 LEU A C 1
ATOM 1974 O O . LEU A 1 279 ? 32.431 -9.985 6.628 1.00 19.45 259 LEU A O 1
ATOM 1979 N N . LEU A 1 280 ? 32.185 -7.950 7.679 1.00 17.04 260 LEU A N 1
ATOM 1980 C CA . LEU A 1 280 ? 33.569 -7.896 8.080 1.00 18.48 260 LEU A CA 1
ATOM 1981 C C . LEU A 1 280 ? 33.920 -8.921 9.157 1.00 19.84 260 LEU A C 1
ATOM 1982 O O . LEU A 1 280 ? 35.086 -9.266 9.277 1.00 23.22 260 LEU A O 1
ATOM 1987 N N . SER A 1 281 ? 32.949 -9.432 9.921 1.00 18.43 261 SER A N 1
ATOM 1988 C CA . SER A 1 281 ? 33.157 -10.437 10.992 1.00 20.23 261 SER A CA 1
ATOM 1989 C C . SER A 1 281 ? 33.246 -11.816 10.397 1.00 18.54 261 SER A C 1
ATOM 1990 O O . SER A 1 281 ? 33.603 -12.746 11.094 1.00 19.65 261 SER A O 1
ATOM 1993 N N . HIS A 1 282 ? 32.925 -11.977 9.097 1.00 19.18 262 HIS A N 1
ATOM 1994 C CA . HIS A 1 282 ? 32.781 -13.313 8.454 1.00 20.29 262 HIS A CA 1
ATOM 1995 C C . HIS A 1 282 ? 33.604 -13.356 7.169 1.00 21.66 262 HIS A C 1
ATOM 1996 O O . HIS A 1 282 ? 33.107 -13.141 6.064 1.00 20.70 262 HIS A O 1
ATOM 2003 N N . PRO A 1 283 ? 34.925 -13.571 7.313 1.00 22.61 263 PRO A N 1
ATOM 2004 C CA . PRO A 1 283 ? 35.789 -13.412 6.126 1.00 21.70 263 PRO A CA 1
ATOM 2005 C C . PRO A 1 283 ? 35.446 -14.293 4.942 1.00 18.92 263 PRO A C 1
ATOM 2006 O O . PRO A 1 283 ? 35.677 -13.869 3.826 1.00 22.12 263 PRO A O 1
ATOM 2010 N N . ASP A 1 284 ? 34.910 -15.474 5.178 1.00 19.34 264 ASP A N 1
ATOM 2011 C CA . ASP A 1 284 ? 34.554 -16.362 4.068 1.00 20.86 264 ASP A CA 1
ATOM 2012 C C . ASP A 1 284 ? 33.391 -15.737 3.244 1.00 21.12 264 ASP A C 1
ATOM 2013 O O . ASP A 1 284 ? 33.266 -15.929 2.011 1.00 20.22 264 ASP A O 1
ATOM 2018 N N . GLN A 1 285 ? 32.493 -15.045 3.953 1.00 19.33 265 GLN A N 1
ATOM 2019 C CA . GLN A 1 285 ? 31.327 -14.467 3.229 1.00 16.89 265 GLN A CA 1
ATOM 2020 C C . GLN A 1 285 ? 31.766 -13.193 2.479 1.00 17.95 265 GLN A C 1
ATOM 2021 O O . GLN A 1 285 ? 31.319 -12.919 1.361 1.00 18.43 265 GLN A O 1
ATOM 2027 N N . LEU A 1 286 ? 32.590 -12.359 3.128 1.00 16.74 266 LEU A N 1
ATOM 2028 C CA . LEU A 1 286 ? 33.180 -11.229 2.487 1.00 19.03 266 LEU A CA 1
ATOM 2029 C C . LEU A 1 286 ? 33.934 -11.655 1.206 1.00 19.17 266 LEU A C 1
ATOM 2030 O O . LEU A 1 286 ? 33.816 -10.995 0.131 1.00 18.54 266 LEU A O 1
ATOM 2035 N N . ALA A 1 287 ? 34.686 -12.748 1.318 1.00 18.59 267 ALA A N 1
ATOM 2036 C CA . ALA A 1 287 ? 35.455 -13.188 0.118 1.00 18.95 267 ALA A CA 1
ATOM 2037 C C . ALA A 1 287 ? 34.544 -13.728 -0.982 1.00 17.66 267 ALA A C 1
ATOM 2038 O O . ALA A 1 287 ? 34.789 -13.421 -2.147 1.00 19.12 267 ALA A O 1
ATOM 2040 N N . ALA A 1 288 ? 33.482 -14.433 -0.631 1.00 17.46 268 ALA A N 1
ATOM 2041 C CA . ALA A 1 288 ? 32.499 -14.902 -1.588 1.00 17.32 268 ALA A CA 1
ATOM 2042 C C . ALA A 1 288 ? 31.852 -13.705 -2.286 1.00 17.92 268 ALA A C 1
ATOM 2043 O O . ALA A 1 288 ? 31.711 -13.710 -3.540 1.00 17.99 268 ALA A O 1
ATOM 2045 N N . LEU A 1 289 ? 31.463 -12.683 -1.511 1.00 17.84 269 LEU A N 1
ATOM 2046 C CA . LEU A 1 289 ? 30.924 -11.451 -2.142 1.00 17.94 269 LEU A CA 1
ATOM 2047 C C . LEU A 1 289 ? 31.914 -10.759 -3.083 1.00 18.64 269 LEU A C 1
ATOM 2048 O O . LEU A 1 289 ? 31.544 -10.393 -4.201 1.00 18.65 269 LEU A O 1
ATOM 2053 N N . ARG A 1 290 ? 33.170 -10.543 -2.645 1.00 17.87 270 ARG A N 1
ATOM 2054 C CA . ARG A 1 290 ? 34.177 -9.896 -3.501 1.00 20.27 270 ARG A CA 1
ATOM 2055 C C . ARG A 1 290 ? 34.393 -10.670 -4.798 1.00 21.57 270 ARG A C 1
ATOM 2056 O O . ARG A 1 290 ? 34.534 -10.065 -5.851 1.00 21.72 270 ARG A O 1
ATOM 2064 N N . ALA A 1 291 ? 34.335 -11.999 -4.735 1.00 22.19 271 ALA A N 1
ATOM 2065 C CA . ALA A 1 291 ? 34.585 -12.837 -5.914 1.00 22.45 271 ALA A CA 1
ATOM 2066 C C . ALA A 1 291 ? 33.425 -12.815 -6.918 1.00 22.66 271 ALA A C 1
ATOM 2067 O O . ALA A 1 291 ? 33.557 -13.238 -8.081 1.00 23.53 271 ALA A O 1
ATOM 2069 N N . ASP A 1 292 ? 32.252 -12.416 -6.427 1.00 21.29 272 ASP A N 1
ATOM 2070 C CA . ASP A 1 292 ? 31.042 -12.391 -7.253 1.00 20.82 272 ASP A CA 1
ATOM 2071 C C . ASP A 1 292 ? 30.050 -11.305 -6.739 1.00 20.30 272 ASP A C 1
ATOM 2072 O O . ASP A 1 292 ? 29.155 -11.595 -5.910 1.00 18.74 272 ASP A O 1
ATOM 2077 N N . MET A 1 293 ? 30.203 -10.092 -7.253 1.00 20.14 273 MET A N 1
ATOM 2078 C CA . MET A 1 293 ? 29.410 -8.968 -6.764 1.00 19.90 273 MET A CA 1
ATOM 2079 C C . MET A 1 293 ? 27.943 -9.063 -7.127 1.00 19.52 273 MET A C 1
ATOM 2080 O O . MET A 1 293 ? 27.149 -8.296 -6.610 1.00 19.05 273 MET A O 1
ATOM 2085 N N . THR A 1 294 ? 27.564 -10.056 -7.955 1.00 17.75 274 THR A N 1
ATOM 2086 C CA . THR A 1 294 ? 26.127 -10.263 -8.186 1.00 17.27 274 THR A CA 1
ATOM 2087 C C . THR A 1 294 ? 25.450 -10.876 -6.953 1.00 15.74 274 THR A C 1
ATOM 2088 O O . THR A 1 294 ? 24.226 -10.954 -6.910 1.00 17.42 274 THR A O 1
ATOM 2092 N N . LEU A 1 295 ? 26.255 -11.294 -5.939 1.00 15.48 275 LEU A N 1
ATOM 2093 C CA . LEU A 1 295 ? 25.700 -11.786 -4.647 1.00 14.61 275 LEU A CA 1
ATOM 2094 C C . LEU A 1 295 ? 25.311 -10.632 -3.708 1.00 14.17 275 LEU A C 1
ATOM 2095 O O . LEU A 1 295 ? 24.773 -10.882 -2.654 1.00 15.23 275 LEU A O 1
ATOM 2100 N N . LEU A 1 296 ? 25.490 -9.394 -4.172 1.00 14.34 276 LEU A N 1
ATOM 2101 C CA . LEU A 1 296 ? 25.291 -8.221 -3.289 1.00 14.07 276 LEU A CA 1
ATOM 2102 C C . LEU A 1 296 ? 23.833 -8.139 -2.758 1.00 14.00 276 LEU A C 1
ATOM 2103 O O . LEU A 1 296 ? 23.630 -7.941 -1.543 1.00 12.66 276 LEU A O 1
ATOM 2108 N N . ASP A 1 297 ? 22.813 -8.275 -3.639 1.00 15.30 277 ASP A N 1
ATOM 2109 C CA . ASP A 1 297 ? 21.456 -8.090 -3.083 1.00 13.60 277 ASP A CA 1
ATOM 2110 C C . ASP A 1 297 ? 21.155 -9.163 -2.057 1.00 13.27 277 ASP A C 1
ATOM 2111 O O . ASP A 1 297 ? 20.498 -8.853 -1.009 1.00 13.54 277 ASP A O 1
ATOM 2116 N N . GLY A 1 298 ? 21.560 -10.440 -2.342 1.00 13.44 278 GLY A N 1
ATOM 2117 C CA . GLY A 1 298 ? 21.304 -11.515 -1.350 1.00 14.54 278 GLY A CA 1
ATOM 2118 C C . GLY A 1 298 ? 22.063 -11.253 -0.069 1.00 13.22 278 GLY A C 1
ATOM 2119 O O . GLY A 1 298 ? 21.561 -11.539 1.005 1.00 14.31 278 GLY A O 1
ATOM 2120 N N . ALA A 1 299 ? 23.267 -10.695 -0.181 1.00 12.09 279 ALA A N 1
ATOM 2121 C CA . ALA A 1 299 ? 24.042 -10.365 1.042 1.00 12.46 279 ALA A CA 1
ATOM 2122 C C . ALA A 1 299 ? 23.285 -9.312 1.852 1.00 12.38 279 ALA A C 1
ATOM 2123 O O . ALA A 1 299 ? 23.279 -9.443 3.066 1.00 12.95 279 ALA A O 1
ATOM 2125 N N . VAL A 1 300 ? 22.733 -8.250 1.203 1.00 12.36 280 VAL A N 1
ATOM 2126 C CA . VAL A 1 300 ? 21.963 -7.256 2.014 1.00 12.31 280 VAL A CA 1
ATOM 2127 C C . VAL A 1 300 ? 20.717 -7.926 2.620 1.00 11.54 280 VAL A C 1
ATOM 2128 O O . VAL A 1 300 ? 20.364 -7.646 3.780 1.00 11.66 280 VAL A O 1
ATOM 2132 N N . GLU A 1 301 ? 20.101 -8.910 1.910 1.00 9.66 281 GLU A N 1
ATOM 2133 C CA . GLU A 1 301 ? 18.979 -9.592 2.559 1.00 10.66 281 GLU A CA 1
ATOM 2134 C C . GLU A 1 301 ? 19.397 -10.382 3.772 1.00 10.21 281 GLU A C 1
ATOM 2135 O O . GLU A 1 301 ? 18.667 -10.433 4.744 1.00 11.11 281 GLU A O 1
ATOM 2141 N N . GLU A 1 302 ? 20.575 -10.989 3.697 1.00 11.81 282 GLU A N 1
ATOM 2142 C CA . GLU A 1 302 ? 21.022 -11.767 4.899 1.00 13.89 282 GLU A CA 1
ATOM 2143 C C . GLU A 1 302 ? 21.509 -10.821 5.997 1.00 13.71 282 GLU A C 1
ATOM 2144 O O . GLU A 1 302 ? 21.413 -11.169 7.167 1.00 13.83 282 GLU A O 1
ATOM 2150 N N . MET A 1 303 ? 21.931 -9.595 5.656 1.00 12.44 283 MET A N 1
ATOM 2151 C CA . MET A 1 303 ? 22.179 -8.646 6.707 1.00 11.77 283 MET A CA 1
ATOM 2152 C C . MET A 1 303 ? 20.890 -8.358 7.452 1.00 11.24 283 MET A C 1
ATOM 2153 O O . MET A 1 303 ? 20.890 -8.242 8.721 1.00 11.55 283 MET A O 1
ATOM 2158 N N . LEU A 1 304 ? 19.754 -8.154 6.719 1.00 9.76 284 LEU A N 1
ATOM 2159 C CA . LEU A 1 304 ? 18.442 -7.931 7.326 1.00 10.33 284 LEU A CA 1
ATOM 2160 C C . LEU A 1 304 ? 18.052 -9.098 8.192 1.00 11.02 284 LEU A C 1
ATOM 2161 O O . LEU A 1 304 ? 17.566 -8.905 9.304 1.00 11.00 284 LEU A O 1
ATOM 2166 N N . ARG A 1 305 ? 18.241 -10.313 7.661 1.00 11.24 285 ARG A N 1
ATOM 2167 C CA . ARG A 1 305 ? 17.847 -11.498 8.386 1.00 13.27 285 ARG A CA 1
ATOM 2168 C C . ARG A 1 305 ? 18.702 -11.730 9.652 1.00 14.47 285 ARG A C 1
ATOM 2169 O O . ARG A 1 305 ? 18.188 -12.027 10.711 1.00 15.59 285 ARG A O 1
ATOM 2177 N N . TYR A 1 306 ? 19.995 -11.536 9.516 1.00 13.36 286 TYR A N 1
ATOM 2178 C CA . TYR A 1 306 ? 20.926 -11.937 10.610 1.00 13.26 286 TYR A CA 1
ATOM 2179 C C . TYR A 1 306 ? 21.123 -10.833 11.607 1.00 15.68 286 TYR A C 1
ATOM 2180 O O . TYR A 1 306 ? 21.224 -11.110 12.837 1.00 19.57 286 TYR A O 1
ATOM 2189 N N . GLU A 1 307 ? 21.212 -9.599 11.121 1.00 15.02 287 GLU A N 1
ATOM 2190 C CA . GLU A 1 307 ? 21.610 -8.427 11.959 1.00 18.55 287 GLU A CA 1
ATOM 2191 C C . GLU A 1 307 ? 20.719 -7.255 11.701 1.00 13.82 287 GLU A C 1
ATOM 2192 O O . GLU A 1 307 ? 21.186 -6.131 11.712 1.00 16.60 287 GLU A O 1
ATOM 2198 N N . GLY A 1 308 ? 19.412 -7.471 11.517 1.00 13.60 288 GLY A N 1
ATOM 2199 C CA . GLY A 1 308 ? 18.559 -6.343 11.067 1.00 11.91 288 GLY A CA 1
ATOM 2200 C C . GLY A 1 308 ? 18.412 -5.354 12.220 1.00 10.92 288 GLY A C 1
ATOM 2201 O O . GLY A 1 308 ? 18.532 -5.735 13.357 1.00 12.49 288 GLY A O 1
ATOM 2202 N N . PRO A 1 309 ? 18.068 -4.129 11.897 1.00 12.39 289 PRO A N 1
ATOM 2203 C CA . PRO A 1 309 ? 18.045 -3.081 12.912 1.00 11.31 289 PRO A CA 1
ATOM 2204 C C . PRO A 1 309 ? 16.827 -3.116 13.759 1.00 12.85 289 PRO A C 1
ATOM 2205 O O . PRO A 1 309 ? 16.843 -2.512 14.842 1.00 12.83 289 PRO A O 1
ATOM 2209 N N . VAL A 1 310 ? 15.700 -3.715 13.302 1.00 9.78 290 VAL A N 1
ATOM 2210 C CA . VAL A 1 310 ? 14.492 -3.734 14.120 1.00 10.34 290 VAL A CA 1
ATOM 2211 C C . VAL A 1 310 ? 14.479 -5.051 14.926 1.00 11.81 290 VAL A C 1
ATOM 2212 O O . VAL A 1 310 ? 14.073 -6.132 14.368 1.00 11.48 290 VAL A O 1
ATOM 2216 N N . GLU A 1 311 ? 14.980 -4.992 16.131 1.00 11.20 291 GLU A N 1
ATOM 2217 C CA . GLU A 1 311 ? 15.011 -6.186 17.058 1.00 11.52 291 GLU A CA 1
ATOM 2218 C C . GLU A 1 311 ? 13.575 -6.619 17.449 1.00 11.45 291 GLU A C 1
ATOM 2219 O O . GLU A 1 311 ? 13.247 -7.832 17.462 1.00 12.03 291 GLU A O 1
ATOM 2225 N N . SER A 1 312 ? 12.693 -5.639 17.713 1.00 11.28 292 SER A N 1
ATOM 2226 C CA . SER A 1 312 ? 11.275 -5.898 17.998 1.00 11.31 292 SER A CA 1
ATOM 2227 C C . SER A 1 312 ? 10.454 -4.818 17.274 1.00 12.46 292 SER A C 1
ATOM 2228 O O . SER A 1 312 ? 10.891 -3.664 17.251 1.00 13.41 292 SER A O 1
ATOM 2231 N N . ALA A 1 313 ? 9.292 -5.247 16.756 1.00 10.93 293 ALA A N 1
ATOM 2232 C CA . ALA A 1 313 ? 8.403 -4.301 16.009 1.00 11.26 293 ALA A CA 1
ATOM 2233 C C . ALA A 1 313 ? 7.839 -3.237 16.952 1.00 10.58 293 ALA A C 1
ATOM 2234 O O . ALA A 1 313 ? 7.935 -3.303 18.188 1.00 13.33 293 ALA A O 1
ATOM 2236 N N . THR A 1 314 ? 7.118 -2.265 16.347 1.00 11.57 294 THR A N 1
ATOM 2237 C CA . THR A 1 314 ? 6.614 -1.138 17.108 1.00 10.91 294 THR A CA 1
ATOM 2238 C C . THR A 1 314 ? 5.333 -1.596 17.841 1.00 12.07 294 THR A C 1
ATOM 2239 O O . THR A 1 314 ? 4.808 -2.675 17.538 1.00 11.22 294 THR A O 1
ATOM 2243 N N . TYR A 1 315 ? 4.830 -0.796 18.767 1.00 13.31 295 TYR A N 1
ATOM 2244 C CA . TYR A 1 315 ? 3.813 -1.260 19.751 1.00 12.88 295 TYR A CA 1
ATOM 2245 C C . TYR A 1 315 ? 2.486 -1.704 19.121 1.00 13.16 295 TYR A C 1
ATOM 2246 O O . TYR A 1 315 ? 1.914 -1.028 18.244 1.00 13.50 295 TYR A O 1
ATOM 2255 N N . ARG A 1 316 ? 2.016 -2.836 19.579 1.00 10.97 296 ARG A N 1
ATOM 2256 C CA . ARG A 1 316 ? 0.686 -3.322 19.257 1.00 11.11 296 ARG A CA 1
ATOM 2257 C C . ARG A 1 316 ? -0.137 -3.519 20.506 1.00 13.73 296 ARG A C 1
ATOM 2258 O O . ARG A 1 316 ? 0.409 -3.834 21.560 1.00 15.10 296 ARG A O 1
ATOM 2266 N N . PHE A 1 317 ? -1.452 -3.322 20.358 1.00 11.12 297 PHE A N 1
ATOM 2267 C CA . PHE A 1 317 ? -2.380 -3.354 21.547 1.00 14.52 297 PHE A CA 1
ATOM 2268 C C . PHE A 1 317 ? -3.539 -4.298 21.214 1.00 16.42 297 PHE A C 1
ATOM 2269 O O . PHE A 1 317 ? -4.241 -4.021 20.237 1.00 16.61 297 PHE A O 1
ATOM 2277 N N . PRO A 1 318 ? -3.762 -5.386 21.989 1.00 16.00 298 PRO A N 1
ATOM 2278 C CA . PRO A 1 318 ? -4.920 -6.226 21.610 1.00 17.55 298 PRO A CA 1
ATOM 2279 C C . PRO A 1 318 ? -6.226 -5.448 21.793 1.00 17.65 298 PRO A C 1
ATOM 2280 O O . PRO A 1 318 ? -6.348 -4.716 22.755 1.00 18.28 298 PRO A O 1
ATOM 2284 N N . VAL A 1 319 ? -7.170 -5.540 20.841 1.00 19.96 299 VAL A N 1
ATOM 2285 C CA . VAL A 1 319 ? -8.392 -4.705 20.971 1.00 21.49 299 VAL A CA 1
ATOM 2286 C C . VAL A 1 319 ? -9.308 -5.455 21.985 1.00 25.03 299 VAL A C 1
ATOM 2287 O O . VAL A 1 319 ? -9.965 -4.817 22.775 1.00 27.75 299 VAL A O 1
ATOM 2291 N N . GLU A 1 320 ? -9.232 -6.780 21.992 1.00 24.26 300 GLU A N 1
ATOM 2292 C CA . GLU A 1 320 ? -9.908 -7.638 22.986 1.00 25.59 300 GLU A CA 1
ATOM 2293 C C . GLU A 1 320 ? -8.803 -8.549 23.530 1.00 26.68 300 GLU A C 1
ATOM 2294 O O . GLU A 1 320 ? -7.739 -8.641 22.936 1.00 26.84 300 GLU A O 1
ATOM 2296 N N . PRO A 1 321 ? -9.037 -9.228 24.665 1.00 27.96 301 PRO A N 1
ATOM 2297 C CA . PRO A 1 321 ? -8.088 -10.257 25.095 1.00 27.85 301 PRO A CA 1
ATOM 2298 C C . PRO A 1 321 ? -7.757 -11.273 24.004 1.00 26.46 301 PRO A C 1
ATOM 2299 O O . PRO A 1 321 ? -8.638 -11.683 23.216 1.00 24.81 301 PRO A O 1
ATOM 2303 N N . VAL A 1 322 ? -6.469 -11.643 23.906 1.00 25.75 302 VAL A N 1
ATOM 2304 C CA . VAL A 1 322 ? -6.055 -12.594 22.879 1.00 24.78 302 VAL A CA 1
ATOM 2305 C C . VAL A 1 322 ? -5.321 -13.740 23.543 1.00 25.71 302 VAL A C 1
ATOM 2306 O O . VAL A 1 322 ? -4.394 -13.509 24.294 1.00 24.99 302 VAL A O 1
ATOM 2310 N N . ASP A 1 323 ? -5.742 -14.960 23.260 1.00 26.48 303 ASP A N 1
ATOM 2311 C CA . ASP A 1 323 ? -5.155 -16.142 23.924 1.00 29.39 303 ASP A CA 1
ATOM 2312 C C . ASP A 1 323 ? -4.079 -16.706 22.971 1.00 28.22 303 ASP A C 1
ATOM 2313 O O . ASP A 1 323 ? -4.408 -17.129 21.883 1.00 30.02 303 ASP A O 1
ATOM 2318 N N . LEU A 1 324 ? -2.794 -16.719 23.329 1.00 28.94 304 LEU A N 1
ATOM 2319 C CA . LEU A 1 324 ? -1.791 -17.313 22.435 1.00 29.47 304 LEU A CA 1
ATOM 2320 C C . LEU A 1 324 ? -1.281 -18.586 23.092 1.00 31.92 304 LEU A C 1
ATOM 2321 O O . LEU A 1 324 ? -0.529 -18.517 24.060 1.00 31.06 304 LEU A O 1
ATOM 2326 N N . ASP A 1 325 ? -1.747 -19.719 22.559 1.00 33.96 305 ASP A N 1
ATOM 2327 C CA . ASP A 1 325 ? -1.440 -21.046 23.061 1.00 36.36 305 ASP A CA 1
ATOM 2328 C C . ASP A 1 325 ? -1.546 -21.072 24.594 1.00 34.91 305 ASP A C 1
ATOM 2329 O O . ASP A 1 325 ? -0.633 -21.518 25.291 1.00 37.36 305 ASP A O 1
ATOM 2334 N N . GLY A 1 326 ? -2.669 -20.581 25.126 1.00 34.64 306 GLY A N 1
ATOM 2335 C CA . GLY A 1 326 ? -2.957 -20.588 26.557 1.00 32.73 306 GLY A CA 1
ATOM 2336 C C . GLY A 1 326 ? -2.505 -19.387 27.362 1.00 32.51 306 GLY A C 1
ATOM 2337 O O . GLY A 1 326 ? -2.871 -19.246 28.564 1.00 32.94 306 GLY A O 1
ATOM 2338 N N . THR A 1 327 ? -1.704 -18.500 26.760 1.00 29.51 307 THR A N 1
ATOM 2339 C CA . THR A 1 327 ? -1.327 -17.292 27.492 1.00 28.27 307 THR A CA 1
ATOM 2340 C C . THR A 1 327 ? -2.282 -16.210 26.981 1.00 29.02 307 THR A C 1
ATOM 2341 O O . THR A 1 327 ? -2.317 -15.970 25.767 1.00 29.47 307 THR A O 1
ATOM 2345 N N . VAL A 1 328 ? -3.015 -15.571 27.885 1.00 28.41 308 VAL A N 1
ATOM 2346 C CA . VAL A 1 328 ? -3.962 -14.536 27.468 1.00 28.42 308 VAL A CA 1
ATOM 2347 C C . VAL A 1 328 ? -3.317 -13.182 27.719 1.00 27.53 308 VAL A C 1
ATOM 2348 O O . VAL A 1 328 ? -2.983 -12.803 28.863 1.00 27.35 308 VAL A O 1
ATOM 2352 N N . ILE A 1 329 ? -3.181 -12.409 26.616 1.00 25.80 309 ILE A N 1
ATOM 2353 C CA . ILE A 1 329 ? -2.740 -11.047 26.734 1.00 24.43 309 ILE A CA 1
ATOM 2354 C C . ILE A 1 329 ? -4.006 -10.209 26.929 1.00 24.02 309 ILE A C 1
ATOM 2355 O O . ILE A 1 329 ? -4.898 -10.304 26.057 1.00 24.73 309 ILE A O 1
ATOM 2360 N N . PRO A 1 330 ? -4.074 -9.371 27.981 1.00 24.43 310 PRO A N 1
ATOM 2361 C CA . PRO A 1 330 ? -5.254 -8.535 28.239 1.00 24.47 310 PRO A CA 1
ATOM 2362 C C . PRO A 1 330 ? -5.421 -7.493 27.158 1.00 24.49 310 PRO A C 1
ATOM 2363 O O . PRO A 1 330 ? -4.418 -7.036 26.550 1.00 24.55 310 PRO A O 1
ATOM 2367 N N . ALA A 1 331 ? -6.664 -7.086 26.954 1.00 24.21 311 ALA A N 1
ATOM 2368 C CA . ALA A 1 331 ? -6.896 -6.015 26.013 1.00 23.45 311 ALA A CA 1
ATOM 2369 C C . ALA A 1 331 ? -6.163 -4.766 26.443 1.00 21.75 311 ALA A C 1
ATOM 2370 O O . ALA A 1 331 ? -6.113 -4.357 27.636 1.00 22.03 311 ALA A O 1
ATOM 2372 N N . GLY A 1 332 ? -5.558 -4.081 25.468 1.00 19.85 312 GLY A N 1
ATOM 2373 C CA . GLY A 1 332 ? -4.927 -2.839 25.807 1.00 16.47 312 GLY A CA 1
ATOM 2374 C C . GLY A 1 332 ? -3.488 -2.849 26.250 1.00 17.30 312 GLY A C 1
ATOM 2375 O O . GLY A 1 332 ? -2.859 -1.818 26.373 1.00 16.76 312 GLY A O 1
ATOM 2376 N N . ASP A 1 333 ? -2.942 -4.035 26.498 1.00 17.37 313 ASP A N 1
ATOM 2377 C CA . ASP A 1 333 ? -1.540 -4.093 26.916 1.00 17.26 313 ASP A CA 1
ATOM 2378 C C . ASP A 1 333 ? -0.634 -3.887 25.704 1.00 16.46 313 ASP A C 1
ATOM 2379 O O . ASP A 1 333 ? -1.081 -3.997 24.545 1.00 18.06 313 ASP A O 1
ATOM 2384 N N . THR A 1 334 ? 0.621 -3.532 25.996 1.00 15.13 314 THR A N 1
ATOM 2385 C CA . THR A 1 334 ? 1.571 -3.271 24.890 1.00 14.92 314 THR A CA 1
ATOM 2386 C C . THR A 1 334 ? 2.227 -4.596 24.505 1.00 15.96 314 THR A C 1
ATOM 2387 O O . THR A 1 334 ? 2.677 -5.374 25.395 1.00 15.73 314 THR A O 1
ATOM 2391 N N . VAL A 1 335 ? 2.315 -4.870 23.192 1.00 12.40 315 VAL A N 1
ATOM 2392 C CA . VAL A 1 335 ? 2.861 -6.153 22.715 1.00 12.50 315 VAL A CA 1
ATOM 2393 C C . VAL A 1 335 ? 3.999 -5.853 21.701 1.00 13.73 315 VAL A C 1
ATOM 2394 O O . VAL A 1 335 ? 3.791 -5.096 20.738 1.00 13.46 315 VAL A O 1
ATOM 2398 N N . LEU A 1 336 ? 5.190 -6.344 21.959 1.00 11.35 316 LEU A N 1
ATOM 2399 C CA . LEU A 1 336 ? 6.323 -6.260 21.037 1.00 10.27 316 LEU A CA 1
ATOM 2400 C C . LEU A 1 336 ? 6.596 -7.558 20.332 1.00 12.55 316 LEU A C 1
ATOM 2401 O O . LEU A 1 336 ? 6.891 -8.590 20.996 1.00 13.77 316 LEU A O 1
ATOM 2406 N N . VAL A 1 337 ? 6.556 -7.542 18.999 1.00 11.58 317 VAL A N 1
ATOM 2407 C CA . VAL A 1 337 ? 6.892 -8.750 18.220 1.00 11.39 317 VAL A CA 1
ATOM 2408 C C . VAL A 1 337 ? 8.405 -8.855 18.021 1.00 11.71 317 VAL A C 1
ATOM 2409 O O . VAL A 1 337 ? 9.028 -8.034 17.392 1.00 12.50 317 VAL A O 1
ATOM 2413 N N . VAL A 1 338 ? 9.043 -9.889 18.610 1.00 11.56 318 VAL A N 1
ATOM 2414 C CA . VAL A 1 338 ? 10.530 -9.913 18.584 1.00 9.52 318 VAL A CA 1
ATOM 2415 C C . VAL A 1 338 ? 11.033 -10.483 17.253 1.00 12.33 318 VAL A C 1
ATOM 2416 O O . VAL A 1 338 ? 11.302 -11.711 17.111 1.00 10.92 318 VAL A O 1
ATOM 2420 N N . LEU A 1 339 ? 11.211 -9.620 16.255 1.00 9.53 319 LEU A N 1
ATOM 2421 C CA . LEU A 1 339 ? 11.694 -10.048 14.937 1.00 9.83 319 LEU A CA 1
ATOM 2422 C C . LEU A 1 339 ? 13.034 -10.797 15.038 1.00 10.96 319 LEU A C 1
ATOM 2423 O O . LEU A 1 339 ? 13.267 -11.738 14.292 1.00 12.19 319 LEU A O 1
ATOM 2428 N N . ALA A 1 340 ? 13.875 -10.368 15.969 1.00 11.43 320 ALA A N 1
ATOM 2429 C CA . ALA A 1 340 ? 15.229 -10.928 16.071 1.00 11.63 320 ALA A CA 1
ATOM 2430 C C . ALA A 1 340 ? 15.152 -12.459 16.417 1.00 11.04 320 ALA A C 1
ATOM 2431 O O . ALA A 1 340 ? 15.965 -13.251 15.927 1.00 14.27 320 ALA A O 1
ATOM 2433 N N . ASP A 1 341 ? 14.156 -12.791 17.212 1.00 12.08 321 ASP A N 1
ATOM 2434 C CA . ASP A 1 341 ? 14.062 -14.181 17.645 1.00 13.11 321 ASP A CA 1
ATOM 2435 C C . ASP A 1 341 ? 13.407 -14.950 16.539 1.00 13.27 321 ASP A C 1
ATOM 2436 O O . ASP A 1 341 ? 13.762 -16.125 16.235 1.00 11.60 321 ASP A O 1
ATOM 2441 N N . ALA A 1 342 ? 12.430 -14.339 15.856 1.00 11.43 322 ALA A N 1
ATOM 2442 C CA . ALA A 1 342 ? 11.845 -15.039 14.635 1.00 11.38 322 ALA A CA 1
ATOM 2443 C C . ALA A 1 342 ? 12.938 -15.413 13.677 1.00 10.49 322 ALA A C 1
ATOM 2444 O O . ALA A 1 342 ? 12.912 -16.520 13.063 1.00 12.76 322 ALA A O 1
ATOM 2446 N N . HIS A 1 343 ? 13.956 -14.543 13.479 1.00 10.97 323 HIS A N 1
ATOM 2447 C CA . HIS A 1 343 ? 14.977 -14.772 12.511 1.00 10.12 323 HIS A CA 1
ATOM 2448 C C . HIS A 1 343 ? 16.019 -15.800 13.011 1.00 11.96 323 HIS A C 1
ATOM 2449 O O . HIS A 1 343 ? 16.823 -16.245 12.199 1.00 14.04 323 HIS A O 1
ATOM 2456 N N . ARG A 1 344 ? 15.951 -16.173 14.303 1.00 11.83 324 ARG A N 1
ATOM 2457 C CA . ARG A 1 344 ? 16.859 -17.270 14.783 1.00 14.02 324 ARG A CA 1
ATOM 2458 C C . ARG A 1 344 ? 16.094 -18.546 15.088 1.00 16.17 324 ARG A C 1
ATOM 2459 O O . ARG A 1 344 ? 16.598 -19.462 15.781 1.00 16.03 324 ARG A O 1
ATOM 2467 N N . THR A 1 345 ? 14.844 -18.621 14.611 1.00 14.47 325 THR A N 1
ATOM 2468 C CA . THR A 1 345 ? 14.018 -19.853 14.771 1.00 14.17 325 THR A CA 1
ATOM 2469 C C . THR A 1 345 ? 14.504 -20.900 13.762 1.00 16.32 325 THR A C 1
ATOM 2470 O O . THR A 1 345 ? 14.403 -20.710 12.578 1.00 14.45 325 THR A O 1
ATOM 2474 N N . PRO A 1 346 ? 15.094 -22.037 14.235 1.00 16.47 326 PRO A N 1
ATOM 2475 C CA . PRO A 1 346 ? 15.826 -22.866 13.302 1.00 16.91 326 PRO A CA 1
ATOM 2476 C C . PRO A 1 346 ? 14.893 -23.671 12.378 1.00 17.82 326 PRO A C 1
ATOM 2477 O O . PRO A 1 346 ? 15.359 -24.065 11.292 1.00 18.98 326 PRO A O 1
ATOM 2481 N N . GLU A 1 347 ? 13.611 -23.816 12.751 1.00 18.21 327 GLU A N 1
ATOM 2482 C CA . GLU A 1 347 ? 12.651 -24.528 11.884 1.00 19.51 327 GLU A CA 1
ATOM 2483 C C . GLU A 1 347 ? 12.407 -23.718 10.612 1.00 20.23 327 GLU A C 1
ATOM 2484 O O . GLU A 1 347 ? 12.126 -24.245 9.559 1.00 20.70 327 GLU A O 1
ATOM 2490 N N . ARG A 1 348 ? 12.534 -22.405 10.736 1.00 18.62 328 ARG A N 1
ATOM 2491 C CA . ARG A 1 348 ? 12.332 -21.501 9.593 1.00 17.48 328 ARG A CA 1
ATOM 2492 C C . ARG A 1 348 ? 13.616 -21.096 8.873 1.00 15.92 328 ARG A C 1
ATOM 2493 O O . ARG A 1 348 ? 13.620 -20.886 7.692 1.00 17.17 328 ARG A O 1
ATOM 2501 N N . PHE A 1 349 ? 14.716 -20.868 9.610 1.00 14.50 329 PHE A N 1
ATOM 2502 C CA . PHE A 1 349 ? 15.984 -20.486 9.028 1.00 16.21 329 PHE A CA 1
ATOM 2503 C C . PHE A 1 349 ? 17.020 -21.453 9.530 1.00 16.75 329 PHE A C 1
ATOM 2504 O O . PHE A 1 349 ? 17.579 -21.255 10.597 1.00 17.21 329 PHE A O 1
ATOM 2512 N N . PRO A 1 350 ? 17.263 -22.520 8.742 1.00 16.79 330 PRO A N 1
ATOM 2513 C CA . PRO A 1 350 ? 18.157 -23.562 9.328 1.00 17.98 330 PRO A CA 1
ATOM 2514 C C . PRO A 1 350 ? 19.572 -23.063 9.562 1.00 16.71 330 PRO A C 1
ATOM 2515 O O . PRO A 1 350 ? 20.073 -22.189 8.816 1.00 16.77 330 PRO A O 1
ATOM 2519 N N . ASP A 1 351 ? 20.260 -23.661 10.534 1.00 17.78 331 ASP A N 1
ATOM 2520 C CA . ASP A 1 351 ? 21.562 -23.120 10.993 1.00 17.33 331 ASP A CA 1
ATOM 2521 C C . ASP A 1 351 ? 21.431 -21.573 11.206 1.00 15.15 331 ASP A C 1
ATOM 2522 O O . ASP A 1 351 ? 22.140 -20.788 10.567 1.00 15.73 331 ASP A O 1
ATOM 2527 N N . PRO A 1 352 ? 20.516 -21.164 12.092 1.00 16.21 332 PRO A N 1
ATOM 2528 C CA . PRO A 1 352 ? 20.093 -19.717 12.075 1.00 14.00 332 PRO A CA 1
ATOM 2529 C C . PRO A 1 352 ? 21.193 -18.778 12.522 1.00 14.93 332 PRO A C 1
ATOM 2530 O O . PRO A 1 352 ? 21.196 -17.580 12.163 1.00 14.14 332 PRO A O 1
ATOM 2534 N N . HIS A 1 353 ? 22.158 -19.304 13.322 1.00 14.15 333 HIS A N 1
ATOM 2535 C CA . HIS A 1 353 ? 23.263 -18.472 13.770 1.00 15.21 333 HIS A CA 1
ATOM 2536 C C . HIS A 1 353 ? 24.386 -18.304 12.767 1.00 15.58 333 HIS A C 1
ATOM 2537 O O . HIS A 1 353 ? 25.338 -17.542 13.038 1.00 17.33 333 HIS A O 1
ATOM 2544 N N . ARG A 1 354 ? 24.275 -18.891 11.583 1.00 15.26 334 ARG A N 1
ATOM 2545 C CA . ARG A 1 354 ? 25.286 -18.698 10.566 1.00 16.75 334 ARG A CA 1
ATOM 2546 C C . ARG A 1 354 ? 24.903 -17.541 9.645 1.00 17.05 334 ARG A C 1
ATOM 2547 O O . ARG A 1 354 ? 23.777 -17.500 9.153 1.00 15.62 334 ARG A O 1
ATOM 2555 N N . PHE A 1 355 ? 25.825 -16.610 9.476 1.00 15.56 335 PHE A N 1
ATOM 2556 C CA . PHE A 1 355 ? 25.642 -15.528 8.482 1.00 14.55 335 PHE A CA 1
ATOM 2557 C C . PHE A 1 355 ? 26.053 -16.140 7.134 1.00 15.58 335 PHE A C 1
ATOM 2558 O O . PHE A 1 355 ? 27.214 -16.390 6.880 1.00 16.96 335 PHE A O 1
ATOM 2566 N N . ASP A 1 356 ? 25.091 -16.320 6.234 1.00 14.33 336 ASP A N 1
ATOM 2567 C CA . ASP A 1 356 ? 25.371 -16.989 4.930 1.00 14.99 336 ASP A CA 1
ATOM 2568 C C . ASP A 1 356 ? 24.727 -16.170 3.841 1.00 13.88 336 ASP A C 1
ATOM 2569 O O . ASP A 1 356 ? 23.474 -16.204 3.705 1.00 15.28 336 ASP A O 1
ATOM 2574 N N . ILE A 1 357 ? 25.516 -15.465 3.066 1.00 14.41 337 ILE A N 1
ATOM 2575 C CA . ILE A 1 357 ? 24.940 -14.509 2.085 1.00 15.40 337 ILE A CA 1
ATOM 2576 C C . ILE A 1 357 ? 24.194 -15.239 0.962 1.00 14.70 337 ILE A C 1
ATOM 2577 O O . ILE A 1 357 ? 23.452 -14.562 0.177 1.00 15.95 337 ILE A O 1
ATOM 2582 N N . ARG A 1 358 ? 24.355 -16.572 0.873 1.00 15.56 338 ARG A N 1
ATOM 2583 C CA . ARG A 1 358 ? 23.653 -17.365 -0.175 1.00 18.09 338 ARG A CA 1
ATOM 2584 C C . ARG A 1 358 ? 22.390 -18.024 0.329 1.00 17.12 338 ARG A C 1
ATOM 2585 O O . ARG A 1 358 ? 21.719 -18.750 -0.410 1.00 17.78 338 ARG A O 1
ATOM 2593 N N . ARG A 1 359 ? 22.054 -17.831 1.608 1.00 15.35 339 ARG A N 1
ATOM 2594 C CA . ARG A 1 359 ? 20.869 -18.477 2.125 1.00 16.63 339 ARG A CA 1
ATOM 2595 C C . ARG A 1 359 ? 19.550 -18.004 1.499 1.00 16.70 339 ARG A C 1
ATOM 2596 O O . ARG A 1 359 ? 19.459 -16.862 1.064 1.00 16.29 339 ARG A O 1
ATOM 2604 N N . ASP A 1 360 ? 18.526 -18.845 1.547 1.00 16.08 340 ASP A N 1
ATOM 2605 C CA . ASP A 1 360 ? 17.173 -18.393 1.158 1.00 16.35 340 ASP A CA 1
ATOM 2606 C C . ASP A 1 360 ? 16.647 -17.484 2.272 1.00 14.99 340 ASP A C 1
ATOM 2607 O O . ASP A 1 360 ? 16.383 -17.967 3.399 1.00 18.75 340 ASP A O 1
ATOM 2612 N N . THR A 1 361 ? 16.565 -16.167 1.990 1.00 13.94 341 THR A N 1
ATOM 2613 C CA . THR A 1 361 ? 16.168 -15.193 3.042 1.00 12.31 341 THR A CA 1
ATOM 2614 C C . THR A 1 361 ? 14.677 -14.800 2.884 1.00 12.77 341 THR A C 1
ATOM 2615 O O . THR A 1 361 ? 14.132 -14.132 3.726 1.00 12.13 341 THR A O 1
ATOM 2619 N N . ALA A 1 362 ? 14.044 -15.214 1.796 1.00 13.08 342 ALA A N 1
ATOM 2620 C CA . ALA A 1 362 ? 12.670 -14.806 1.510 1.00 14.23 342 ALA A CA 1
ATOM 2621 C C . ALA A 1 362 ? 11.744 -15.181 2.650 1.00 14.71 342 ALA A C 1
ATOM 2622 O O . ALA A 1 362 ? 11.805 -16.328 3.196 1.00 15.01 342 ALA A O 1
ATOM 2624 N N . GLY A 1 363 ? 10.913 -14.236 3.056 1.00 10.91 343 GLY A N 1
ATOM 2625 C CA . GLY A 1 363 ? 10.049 -14.456 4.224 1.00 11.70 343 GLY A CA 1
ATOM 2626 C C . GLY A 1 363 ? 10.619 -13.924 5.562 1.00 10.95 343 GLY A C 1
ATOM 2627 O O . GLY A 1 363 ? 9.932 -14.020 6.577 1.00 13.06 343 GLY A O 1
ATOM 2628 N N . HIS A 1 364 ? 11.812 -13.317 5.529 1.00 10.72 344 HIS A N 1
ATOM 2629 C CA . HIS A 1 364 ? 12.284 -12.670 6.778 1.00 10.50 344 HIS A CA 1
ATOM 2630 C C . HIS A 1 364 ? 11.280 -11.559 7.091 1.00 10.17 344 HIS A C 1
ATOM 2631 O O . HIS A 1 364 ? 10.484 -11.103 6.193 1.00 12.21 344 HIS A O 1
ATOM 2638 N N . LEU A 1 365 ? 11.351 -11.089 8.329 1.00 9.26 345 LEU A N 1
ATOM 2639 C CA . LEU A 1 365 ? 10.398 -10.135 8.896 1.00 10.65 345 LEU A CA 1
ATOM 2640 C C . LEU A 1 365 ? 11.038 -8.770 9.137 1.00 9.04 345 LEU A C 1
ATOM 2641 O O . LEU A 1 365 ? 10.464 -7.987 9.917 1.00 9.59 345 LEU A O 1
ATOM 2646 N N . ALA A 1 366 ? 12.168 -8.502 8.506 1.00 10.66 346 ALA A N 1
ATOM 2647 C CA . ALA A 1 366 ? 12.979 -7.334 8.941 1.00 9.35 346 ALA A CA 1
ATOM 2648 C C . ALA A 1 366 ? 12.233 -6.044 8.572 1.00 8.92 346 ALA A C 1
ATOM 2649 O O . ALA A 1 366 ? 12.521 -5.007 9.221 1.00 9.33 346 ALA A O 1
ATOM 2651 N N . PHE A 1 367 ? 11.358 -6.115 7.558 1.00 9.36 347 PHE A N 1
ATOM 2652 C CA . PHE A 1 367 ? 10.546 -4.935 7.170 1.00 8.27 347 PHE A CA 1
ATOM 2653 C C . PHE A 1 367 ? 9.110 -5.113 7.613 1.00 8.42 347 PHE A C 1
ATOM 2654 O O . PHE A 1 367 ? 8.235 -4.337 7.176 1.00 10.63 347 PHE A O 1
ATOM 2662 N N . GLY A 1 368 ? 8.827 -6.110 8.496 1.00 9.82 348 GLY A N 1
ATOM 2663 C CA . GLY A 1 368 ? 7.524 -6.421 8.992 1.00 9.43 348 GLY A CA 1
ATOM 2664 C C . GLY A 1 368 ? 6.709 -7.329 8.040 1.00 9.18 348 GLY A C 1
ATOM 2665 O O . GLY A 1 368 ? 7.259 -8.078 7.239 1.00 10.81 348 GLY A O 1
ATOM 2666 N N . HIS A 1 369 ? 5.391 -7.243 8.152 1.00 9.22 349 HIS A N 1
ATOM 2667 C CA . HIS A 1 369 ? 4.497 -8.186 7.385 1.00 9.78 349 HIS A CA 1
ATOM 2668 C C . HIS A 1 369 ? 3.075 -7.730 7.637 1.00 10.66 349 HIS A C 1
ATOM 2669 O O . HIS A 1 369 ? 2.690 -7.401 8.811 1.00 11.69 349 HIS A O 1
ATOM 2676 N N . GLY A 1 370 ? 2.298 -7.683 6.534 1.00 11.14 350 GLY A N 1
ATOM 2677 C CA . GLY A 1 370 ? 0.889 -7.262 6.691 1.00 11.22 350 GLY A CA 1
ATOM 2678 C C . GLY A 1 370 ? 0.741 -5.808 6.333 1.00 11.44 350 GLY A C 1
ATOM 2679 O O . GLY A 1 370 ? 1.585 -5.256 5.592 1.00 12.33 350 GLY A O 1
ATOM 2680 N N . ILE A 1 371 ? -0.327 -5.224 6.861 1.00 9.77 351 ILE A N 1
ATOM 2681 C CA . ILE A 1 371 ? -0.682 -3.877 6.242 1.00 9.98 351 ILE A CA 1
ATOM 2682 C C . ILE A 1 371 ? 0.336 -2.805 6.579 1.00 11.02 351 ILE A C 1
ATOM 2683 O O . ILE A 1 371 ? 0.365 -1.776 5.850 1.00 10.78 351 ILE A O 1
ATOM 2688 N N . HIS A 1 372 ? 1.188 -2.989 7.611 1.00 11.12 352 HIS A N 1
ATOM 2689 C CA . HIS A 1 372 ? 2.179 -1.985 7.947 1.00 10.91 352 HIS A CA 1
ATOM 2690 C C . HIS A 1 372 ? 3.556 -2.265 7.400 1.00 9.91 352 HIS A C 1
ATOM 2691 O O . HIS A 1 372 ? 4.525 -1.581 7.716 1.00 9.60 352 HIS A O 1
ATOM 2698 N N . PHE A 1 373 ? 3.657 -3.237 6.487 1.00 10.88 353 PHE A N 1
ATOM 2699 C CA . PHE A 1 373 ? 4.932 -3.623 5.919 1.00 10.10 353 PHE A CA 1
ATOM 2700 C C . PHE A 1 373 ? 5.710 -2.391 5.399 1.00 9.20 353 PHE A C 1
ATOM 2701 O O . PHE A 1 373 ? 5.124 -1.551 4.679 1.00 10.19 353 PHE A O 1
ATOM 2709 N N . CYS A 1 374 ? 6.997 -2.233 5.757 1.00 7.47 354 CYS A N 1
ATOM 2710 C CA . CYS A 1 374 ? 7.736 -0.990 5.526 1.00 7.86 354 CYS A CA 1
ATOM 2711 C C . CYS A 1 374 ? 7.543 -0.355 4.086 1.00 8.57 354 CYS A C 1
ATOM 2712 O O . CYS A 1 374 ? 7.836 -0.951 3.017 1.00 9.21 354 CYS A O 1
ATOM 2715 N N . ILE A 1 375 ? 7.018 0.885 4.098 1.00 8.94 355 ILE A N 1
ATOM 2716 C CA . ILE A 1 375 ? 6.855 1.575 2.839 1.00 10.89 355 ILE A CA 1
ATOM 2717 C C . ILE A 1 375 ? 8.205 2.020 2.222 1.00 11.68 355 ILE A C 1
ATOM 2718 O O . ILE A 1 375 ? 8.375 2.196 0.997 1.00 13.14 355 ILE A O 1
ATOM 2723 N N . GLY A 1 376 ? 9.194 2.092 3.107 1.00 11.17 356 GLY A N 1
ATOM 2724 C CA . GLY A 1 376 ? 10.573 2.462 2.736 1.00 10.77 356 GLY A CA 1
ATOM 2725 C C . GLY A 1 376 ? 11.423 1.332 2.182 1.00 11.48 356 GLY A C 1
ATOM 2726 O O . GLY A 1 376 ? 12.599 1.594 1.801 1.00 11.54 356 GLY A O 1
ATOM 2727 N N . ALA A 1 377 ? 10.873 0.125 2.071 1.00 10.73 357 ALA A N 1
ATOM 2728 C CA . ALA A 1 377 ? 11.775 -1.007 1.764 1.00 11.35 357 ALA A CA 1
ATOM 2729 C C . ALA A 1 377 ? 12.628 -0.835 0.474 1.00 12.27 357 ALA A C 1
ATOM 2730 O O . ALA A 1 377 ? 13.833 -1.056 0.485 1.00 11.75 357 ALA A O 1
ATOM 2732 N N . PRO A 1 378 ? 12.015 -0.376 -0.659 1.00 10.38 358 PRO A N 1
ATOM 2733 C CA . PRO A 1 378 ? 12.844 -0.143 -1.889 1.00 11.84 358 PRO A CA 1
ATOM 2734 C C . PRO A 1 378 ? 13.922 0.899 -1.619 1.00 12.81 358 PRO A C 1
ATOM 2735 O O . PRO A 1 378 ? 15.056 0.728 -2.116 1.00 12.67 358 PRO A O 1
ATOM 2739 N N . LEU A 1 379 ? 13.611 1.956 -0.911 1.00 11.56 359 LEU A N 1
ATOM 2740 C CA . LEU A 1 379 ? 14.635 3.008 -0.677 1.00 12.43 359 LEU A CA 1
ATOM 2741 C C . LEU A 1 379 ? 15.725 2.513 0.298 1.00 12.10 359 LEU A C 1
ATOM 2742 O O . LEU A 1 379 ? 16.914 2.809 0.048 1.00 12.72 359 LEU A O 1
ATOM 2747 N N . ALA A 1 380 ? 15.312 1.788 1.343 1.00 11.38 360 ALA A N 1
ATOM 2748 C CA . ALA A 1 380 ? 16.316 1.205 2.304 1.00 11.18 360 ALA A CA 1
ATOM 2749 C C . ALA A 1 380 ? 17.254 0.283 1.539 1.00 12.12 360 ALA A C 1
ATOM 2750 O O . ALA A 1 380 ? 18.512 0.348 1.736 1.00 11.52 360 ALA A O 1
ATOM 2752 N N . ARG A 1 381 ? 16.706 -0.572 0.644 1.00 12.14 361 ARG A N 1
ATOM 2753 C CA . ARG A 1 381 ? 17.525 -1.495 -0.108 1.00 11.74 361 ARG A CA 1
ATOM 2754 C C . ARG A 1 381 ? 18.457 -0.768 -1.046 1.00 10.45 361 ARG A C 1
ATOM 2755 O O . ARG A 1 381 ? 19.629 -1.096 -1.183 1.00 12.87 361 ARG A O 1
ATOM 2763 N N . LEU A 1 382 ? 17.941 0.293 -1.681 1.00 11.46 362 LEU A N 1
ATOM 2764 C CA . LEU A 1 382 ? 18.756 1.038 -2.624 1.00 11.38 362 LEU A CA 1
ATOM 2765 C C . LEU A 1 382 ? 19.935 1.679 -1.836 1.00 11.17 362 LEU A C 1
ATOM 2766 O O . LEU A 1 382 ? 21.082 1.610 -2.320 1.00 11.00 362 LEU A O 1
ATOM 2771 N N . GLU A 1 383 ? 19.670 2.326 -0.727 1.00 12.46 363 GLU A N 1
ATOM 2772 C CA . GLU A 1 383 ? 20.767 2.937 0.062 1.00 10.21 363 GLU A CA 1
ATOM 2773 C C . GLU A 1 383 ? 21.795 1.909 0.556 1.00 12.34 363 GLU A C 1
ATOM 2774 O O . GLU A 1 383 ? 23.031 2.137 0.391 1.00 11.46 363 GLU A O 1
ATOM 2780 N N . ALA A 1 384 ? 21.298 0.829 1.111 1.00 11.78 364 ALA A N 1
ATOM 2781 C CA . ALA A 1 384 ? 22.193 -0.180 1.748 1.00 12.97 364 ALA A CA 1
ATOM 2782 C C . ALA A 1 384 ? 23.023 -0.852 0.605 1.00 13.86 364 ALA A C 1
ATOM 2783 O O . ALA A 1 384 ? 24.241 -1.048 0.697 1.00 14.23 364 ALA A O 1
ATOM 2785 N N . ARG A 1 385 ? 22.368 -1.246 -0.477 1.00 13.37 365 ARG A N 1
ATOM 2786 C CA . ARG A 1 385 ? 23.138 -1.884 -1.650 1.00 11.98 365 ARG A CA 1
ATOM 2787 C C . ARG A 1 385 ? 24.236 -0.972 -2.239 1.00 14.62 365 ARG A C 1
ATOM 2788 O O . ARG A 1 385 ? 25.420 -1.392 -2.422 1.00 15.71 365 ARG A O 1
ATOM 2796 N N . ILE A 1 386 ? 23.882 0.315 -2.433 1.00 13.45 366 ILE A N 1
ATOM 2797 C CA . ILE A 1 386 ? 24.847 1.287 -2.949 1.00 14.23 366 ILE A CA 1
ATOM 2798 C C . ILE A 1 386 ? 26.021 1.484 -1.963 1.00 13.11 366 ILE A C 1
ATOM 2799 O O . ILE A 1 386 ? 27.171 1.527 -2.401 1.00 14.29 366 ILE A O 1
ATOM 2804 N N . ALA A 1 387 ? 25.718 1.541 -0.652 1.00 13.23 367 ALA A N 1
ATOM 2805 C CA . ALA A 1 387 ? 26.763 1.829 0.359 1.00 13.58 367 ALA A CA 1
ATOM 2806 C C . ALA A 1 387 ? 27.666 0.646 0.485 1.00 12.90 367 ALA A C 1
ATOM 2807 O O . ALA A 1 387 ? 28.907 0.818 0.446 1.00 13.53 367 ALA A O 1
ATOM 2809 N N . VAL A 1 388 ? 27.109 -0.564 0.571 1.00 14.31 368 VAL A N 1
ATOM 2810 C CA . VAL A 1 388 ? 27.919 -1.782 0.704 1.00 14.85 368 VAL A CA 1
ATOM 2811 C C . VAL A 1 388 ? 28.799 -1.953 -0.535 1.00 14.68 368 VAL A C 1
ATOM 2812 O O . VAL A 1 388 ? 30.048 -2.243 -0.420 1.00 15.59 368 VAL A O 1
ATOM 2816 N N . ARG A 1 389 ? 28.227 -1.756 -1.737 1.00 14.20 369 ARG A N 1
ATOM 2817 C CA . ARG A 1 389 ? 29.035 -1.852 -2.955 1.00 15.00 369 ARG A CA 1
ATOM 2818 C C . ARG A 1 389 ? 30.157 -0.845 -2.955 1.00 16.09 369 ARG A C 1
ATOM 2819 O O . ARG A 1 389 ? 31.299 -1.239 -3.249 1.00 17.77 369 ARG A O 1
ATOM 2827 N N . ALA A 1 390 ? 29.903 0.407 -2.573 1.00 13.97 370 ALA A N 1
ATOM 2828 C CA . ALA A 1 390 ? 30.945 1.486 -2.680 1.00 15.11 370 ALA A CA 1
ATOM 2829 C C . ALA A 1 390 ? 32.106 1.163 -1.693 1.00 16.57 370 ALA A C 1
ATOM 2830 O O . ALA A 1 390 ? 33.267 1.329 -2.038 1.00 16.16 370 ALA A O 1
ATOM 2832 N N . LEU A 1 391 ? 31.758 0.720 -0.458 1.00 14.62 371 LEU A N 1
ATOM 2833 C CA . LEU A 1 391 ? 32.789 0.358 0.498 1.00 17.15 371 LEU A CA 1
ATOM 2834 C C . LEU A 1 391 ? 33.640 -0.768 -0.020 1.00 18.47 371 LEU A C 1
ATOM 2835 O O . LEU A 1 391 ? 34.863 -0.719 0.153 1.00 20.05 371 LEU A O 1
ATOM 2840 N N . LEU A 1 392 ? 33.035 -1.827 -0.567 1.00 17.07 372 LEU A N 1
ATOM 2841 C CA . LEU A 1 392 ? 33.877 -2.937 -1.015 1.00 17.52 372 LEU A CA 1
ATOM 2842 C C . LEU A 1 392 ? 34.741 -2.545 -2.221 1.00 18.67 372 LEU A C 1
ATOM 2843 O O . LEU A 1 392 ? 35.936 -2.963 -2.301 1.00 18.83 372 LEU A O 1
ATOM 2848 N N . GLU A 1 393 ? 34.200 -1.705 -3.102 1.00 16.32 373 GLU A N 1
ATOM 2849 C CA . GLU A 1 393 ? 34.917 -1.326 -4.345 1.00 18.66 373 GLU A CA 1
ATOM 2850 C C . GLU A 1 393 ? 36.032 -0.331 -4.036 1.00 19.19 373 GLU A C 1
ATOM 2851 O O . GLU A 1 393 ? 37.103 -0.415 -4.661 1.00 20.09 373 GLU A O 1
ATOM 2857 N N . ARG A 1 394 ? 35.840 0.497 -3.017 1.00 18.66 374 ARG A N 1
ATOM 2858 C CA . ARG A 1 394 ? 36.749 1.629 -2.807 1.00 22.42 374 ARG A CA 1
ATOM 2859 C C . ARG A 1 394 ? 37.766 1.403 -1.683 1.00 23.75 374 ARG A C 1
ATOM 2860 O O . ARG A 1 394 ? 38.736 2.195 -1.528 1.00 23.51 374 ARG A O 1
ATOM 2868 N N . CYS A 1 395 ? 37.546 0.311 -0.938 1.00 24.06 375 CYS A N 1
ATOM 2869 C CA . CYS A 1 395 ? 38.388 -0.077 0.221 1.00 25.36 375 CYS A CA 1
ATOM 2870 C C . CYS A 1 395 ? 38.740 -1.574 0.036 1.00 27.48 375 CYS A C 1
ATOM 2871 O O . CYS A 1 395 ? 38.269 -2.406 0.780 1.00 25.95 375 CYS A O 1
ATOM 2874 N N . PRO A 1 396 ? 39.545 -1.920 -0.989 1.00 29.94 376 PRO A N 1
ATOM 2875 C CA . PRO A 1 396 ? 39.931 -3.322 -1.237 1.00 30.63 376 PRO A CA 1
ATOM 2876 C C . PRO A 1 396 ? 40.459 -4.045 0.015 1.00 30.63 376 PRO A C 1
ATOM 2877 O O . PRO A 1 396 ? 40.307 -5.282 0.080 1.00 31.02 376 PRO A O 1
ATOM 2881 N N . ASP A 1 397 ? 41.065 -3.323 0.975 1.00 29.09 377 ASP A N 1
ATOM 2882 C CA . ASP A 1 397 ? 41.511 -4.012 2.179 1.00 29.30 377 ASP A CA 1
ATOM 2883 C C . ASP A 1 397 ? 40.721 -3.696 3.467 1.00 27.63 377 ASP A C 1
ATOM 2884 O O . ASP A 1 397 ? 41.190 -3.919 4.606 1.00 27.45 377 ASP A O 1
ATOM 2889 N N . LEU A 1 398 ? 39.465 -3.287 3.263 1.00 24.01 378 LEU A N 1
ATOM 2890 C CA . LEU A 1 398 ? 38.578 -2.972 4.396 1.00 21.58 378 LEU A CA 1
ATOM 2891 C C . LEU A 1 398 ? 38.597 -4.032 5.505 1.00 20.69 378 LEU A C 1
ATOM 2892 O O . LEU A 1 398 ? 38.443 -5.235 5.270 1.00 22.98 378 LEU A O 1
ATOM 2897 N N . ALA A 1 399 ? 38.724 -3.567 6.734 1.00 21.97 379 ALA A N 1
ATOM 2898 C CA . ALA A 1 399 ? 38.670 -4.435 7.877 1.00 22.42 379 ALA A CA 1
ATOM 2899 C C . ALA A 1 399 ? 38.122 -3.723 9.070 1.00 19.95 379 ALA A C 1
ATOM 2900 O O . ALA A 1 399 ? 38.168 -2.497 9.160 1.00 21.57 379 ALA A O 1
ATOM 2902 N N . LEU A 1 400 ? 37.566 -4.480 10.007 1.00 20.50 380 LEU A N 1
ATOM 2903 C CA . LEU A 1 400 ? 37.257 -3.954 11.365 1.00 22.88 380 LEU A CA 1
ATOM 2904 C C . LEU A 1 400 ? 38.516 -3.390 12.070 1.00 25.13 380 LEU A C 1
ATOM 2905 O O . LEU A 1 400 ? 39.605 -3.937 11.898 1.00 26.73 380 LEU A O 1
ATOM 2910 N N . ASP A 1 401 ? 38.404 -2.286 12.789 1.00 25.45 381 ASP A N 1
ATOM 2911 C CA . ASP A 1 401 ? 39.541 -1.680 13.554 1.00 27.55 381 ASP A CA 1
ATOM 2912 C C . ASP A 1 401 ? 39.137 -1.616 15.056 1.00 29.61 381 ASP A C 1
ATOM 2913 O O . ASP A 1 401 ? 39.302 -0.612 15.748 1.00 31.25 381 ASP A O 1
ATOM 2918 N N . VAL A 1 402 ? 38.564 -2.695 15.541 1.00 31.10 382 VAL A N 1
ATOM 2919 C CA . VAL A 1 402 ? 37.970 -2.698 16.891 1.00 34.76 382 VAL A CA 1
ATOM 2920 C C . VAL A 1 402 ? 37.825 -4.192 17.198 1.00 37.06 382 VAL A C 1
ATOM 2921 O O . VAL A 1 402 ? 37.487 -4.968 16.276 1.00 38.11 382 VAL A O 1
ATOM 2925 N N . SER A 1 403 ? 38.087 -4.616 18.440 1.00 38.77 383 SER A N 1
ATOM 2926 C CA . SER A 1 403 ? 37.670 -5.989 18.849 1.00 40.99 383 SER A CA 1
ATOM 2927 C C . SER A 1 403 ? 36.177 -5.955 19.256 1.00 41.70 383 SER A C 1
ATOM 2928 O O . SER A 1 403 ? 35.683 -4.909 19.765 1.00 42.93 383 SER A O 1
ATOM 2931 N N . PRO A 1 404 ? 35.435 -7.065 19.007 1.00 41.62 384 PRO A N 1
ATOM 2932 C CA . PRO A 1 404 ? 33.986 -7.115 19.328 1.00 40.59 384 PRO A CA 1
ATOM 2933 C C . PRO A 1 404 ? 33.606 -6.630 20.762 1.00 39.38 384 PRO A C 1
ATOM 2934 O O . PRO A 1 404 ? 32.607 -5.903 20.916 1.00 38.30 384 PRO A O 1
ATOM 2938 N N . GLY A 1 405 ? 34.399 -7.033 21.780 1.00 36.42 385 GLY A N 1
ATOM 2939 C CA . GLY A 1 405 ? 34.219 -6.561 23.137 1.00 33.91 385 GLY A CA 1
ATOM 2940 C C . GLY A 1 405 ? 34.296 -5.062 23.386 1.00 32.73 385 GLY A C 1
ATOM 2941 O O . GLY A 1 405 ? 33.844 -4.636 24.435 1.00 34.18 385 GLY A O 1
ATOM 2942 N N . GLU A 1 406 ? 34.878 -4.250 22.473 1.00 30.79 386 GLU A N 1
ATOM 2943 C CA . GLU A 1 406 ? 34.805 -2.770 22.604 1.00 27.33 386 GLU A CA 1
ATOM 2944 C C . GLU A 1 406 ? 33.544 -2.195 21.975 1.00 25.71 386 GLU A C 1
ATOM 2945 O O . GLU A 1 406 ? 33.254 -1.026 22.176 1.00 25.07 386 GLU A O 1
ATOM 2947 N N . LEU A 1 407 ? 32.773 -2.980 21.222 1.00 25.66 387 LEU A N 1
ATOM 2948 C CA . LEU A 1 407 ? 31.502 -2.405 20.654 1.00 22.65 387 LEU A CA 1
ATOM 2949 C C . LEU A 1 407 ? 30.464 -2.201 21.762 1.00 22.77 387 LEU A C 1
ATOM 2950 O O . LEU A 1 407 ? 30.488 -2.861 22.809 1.00 24.89 387 LEU A O 1
ATOM 2955 N N . VAL A 1 408 ? 29.603 -1.224 21.594 1.00 18.77 388 VAL A N 1
ATOM 2956 C CA . VAL A 1 408 ? 28.549 -0.947 22.531 1.00 19.52 388 VAL A CA 1
ATOM 2957 C C . VAL A 1 408 ? 27.212 -0.998 21.769 1.00 17.75 388 VAL A C 1
ATOM 2958 O O . VAL A 1 408 ? 27.039 -0.294 20.788 1.00 16.55 388 VAL A O 1
ATOM 2962 N N . TRP A 1 409 ? 26.349 -1.886 22.209 1.00 15.38 389 TRP A N 1
ATOM 2963 C CA . TRP A 1 409 ? 25.048 -2.112 21.579 1.00 15.20 389 TRP A CA 1
ATOM 2964 C C . TRP A 1 409 ? 23.943 -1.429 22.406 1.00 16.70 389 TRP A C 1
ATOM 2965 O O . TRP A 1 409 ? 24.009 -1.301 23.683 1.00 17.80 389 TRP A O 1
ATOM 2976 N N . TYR A 1 410 ? 22.890 -0.960 21.736 1.00 14.87 390 TYR A N 1
ATOM 2977 C CA . TYR A 1 410 ? 21.678 -0.503 22.462 1.00 17.47 390 TYR A CA 1
ATOM 2978 C C . TYR A 1 410 ? 20.838 -1.588 23.162 1.00 17.26 390 TYR A C 1
ATOM 2979 O O . TYR A 1 410 ? 20.357 -2.562 22.533 1.00 16.74 390 TYR A O 1
ATOM 2988 N N . PRO A 1 411 ? 20.577 -1.426 24.483 1.00 19.21 391 PRO A N 1
ATOM 2989 C CA . PRO A 1 411 ? 19.770 -2.391 25.264 1.00 19.15 391 PRO A CA 1
ATOM 2990 C C . PRO A 1 411 ? 18.263 -2.451 24.919 1.00 20.49 391 PRO A C 1
ATOM 2991 O O . PRO A 1 411 ? 17.636 -3.547 25.002 1.00 19.61 391 PRO A O 1
ATOM 2995 N N . ASN A 1 412 ? 17.726 -1.315 24.425 1.00 19.10 392 ASN A N 1
ATOM 2996 C CA . ASN A 1 412 ? 16.269 -1.234 24.066 1.00 20.24 392 ASN A CA 1
ATOM 2997 C C . ASN A 1 412 ? 15.971 -2.438 23.200 1.00 19.10 392 ASN A C 1
ATOM 2998 O O . ASN A 1 412 ? 16.728 -2.647 22.226 1.00 18.96 392 ASN A O 1
ATOM 3003 N N . PRO A 1 413 ? 14.998 -3.300 23.538 1.00 18.48 393 PRO A N 1
ATOM 3004 C CA . PRO A 1 413 ? 14.745 -4.516 22.745 1.00 17.81 393 PRO A CA 1
ATOM 3005 C C . PRO A 1 413 ? 14.050 -4.174 21.406 1.00 15.58 393 PRO A C 1
ATOM 3006 O O . PRO A 1 413 ? 13.857 -5.067 20.603 1.00 16.46 393 PRO A O 1
ATOM 3010 N N . MET A 1 414 ? 13.744 -2.904 21.161 1.00 16.97 394 MET A N 1
ATOM 3011 C CA . MET A 1 414 ? 13.203 -2.580 19.851 1.00 15.88 394 MET A CA 1
ATOM 3012 C C . MET A 1 414 ? 14.309 -2.341 18.811 1.00 14.89 394 MET A C 1
ATOM 3013 O O . MET A 1 414 ? 14.051 -2.452 17.604 1.00 17.15 394 MET A O 1
ATOM 3018 N N . ILE A 1 415 ? 15.534 -1.982 19.231 1.00 13.35 395 ILE A N 1
ATOM 3019 C CA . ILE A 1 415 ? 16.535 -1.536 18.245 1.00 14.08 395 ILE A CA 1
ATOM 3020 C C . ILE A 1 415 ? 17.819 -2.381 18.336 1.00 13.27 395 ILE A C 1
ATOM 3021 O O . ILE A 1 415 ? 18.288 -2.580 19.466 1.00 12.24 395 ILE A O 1
ATOM 3025 N N . ARG A 1 416 ? 18.407 -2.882 17.287 1.00 12.12 396 ARG A N 1
ATOM 3026 C CA . ARG A 1 416 ? 19.675 -3.625 17.302 1.00 12.33 396 ARG A CA 1
ATOM 3027 C C . ARG A 1 416 ? 20.620 -2.644 16.650 1.00 13.42 396 ARG A C 1
ATOM 3028 O O . ARG A 1 416 ? 20.454 -2.329 15.461 1.00 15.72 396 ARG A O 1
ATOM 3036 N N . GLY A 1 417 ? 21.563 -2.082 17.410 1.00 13.70 397 GLY A N 1
ATOM 3037 C CA . GLY A 1 417 ? 22.470 -1.175 16.713 1.00 12.58 397 GLY A CA 1
ATOM 3038 C C . GLY A 1 417 ? 23.664 -0.851 17.637 1.00 12.59 397 GLY A C 1
ATOM 3039 O O . GLY A 1 417 ? 23.607 -1.090 18.835 1.00 13.08 397 GLY A O 1
ATOM 3040 N N . LEU A 1 418 ? 24.655 -0.220 17.026 1.00 15.02 398 LEU A N 1
ATOM 3041 C CA . LEU A 1 418 ? 25.978 0.011 17.630 1.00 17.14 398 LEU A CA 1
ATOM 3042 C C . LEU A 1 418 ? 26.131 1.512 17.832 1.00 17.01 398 LEU A C 1
ATOM 3043 O O . LEU A 1 418 ? 25.581 2.327 17.110 1.00 16.30 398 LEU A O 1
ATOM 3048 N N . LYS A 1 419 ? 26.988 1.866 18.791 1.00 17.38 399 LYS A N 1
ATOM 3049 C CA . LYS A 1 419 ? 27.300 3.313 18.960 1.00 16.45 399 LYS A CA 1
ATOM 3050 C C . LYS A 1 419 ? 28.271 3.809 17.903 1.00 15.99 399 LYS A C 1
ATOM 3051 O O . LYS A 1 419 ? 28.199 4.967 17.461 1.00 17.87 399 LYS A O 1
ATOM 3057 N N . ALA A 1 420 ? 29.214 2.949 17.548 1.00 15.16 400 ALA A N 1
ATOM 3058 C CA . ALA A 1 420 ? 30.287 3.260 16.581 1.00 16.34 400 ALA A CA 1
ATOM 3059 C C . ALA A 1 420 ? 30.793 1.998 15.931 1.00 15.99 400 ALA A C 1
ATOM 3060 O O . ALA A 1 420 ? 30.662 0.887 16.461 1.00 16.55 400 ALA A O 1
ATOM 3062 N N . LEU A 1 421 ? 31.415 2.140 14.775 1.00 15.03 401 LEU A N 1
ATOM 3063 C CA . LEU A 1 421 ? 31.938 0.946 14.100 1.00 15.45 401 LEU A CA 1
ATOM 3064 C C . LEU A 1 421 ? 33.292 1.346 13.479 1.00 16.97 401 LEU A C 1
ATOM 3065 O O . LEU A 1 421 ? 33.450 1.808 12.299 1.00 16.24 401 LEU A O 1
ATOM 3070 N N . PRO A 1 422 ? 34.342 1.283 14.334 1.00 17.53 402 PRO A N 1
ATOM 3071 C CA . PRO A 1 422 ? 35.645 1.676 13.744 1.00 17.67 402 PRO A CA 1
ATOM 3072 C C . PRO A 1 422 ? 36.140 0.678 12.660 1.00 17.83 402 PRO A C 1
ATOM 3073 O O . PRO A 1 422 ? 36.134 -0.510 12.850 1.00 19.16 402 PRO A O 1
ATOM 3077 N N . ILE A 1 423 ? 36.596 1.225 11.537 1.00 18.72 403 ILE A N 1
ATOM 3078 C CA . ILE A 1 423 ? 37.149 0.407 10.455 1.00 19.60 403 ILE A CA 1
ATOM 3079 C C . ILE A 1 423 ? 38.487 0.998 9.999 1.00 21.51 403 ILE A C 1
ATOM 3080 O O . ILE A 1 423 ? 38.848 2.142 10.340 1.00 21.61 403 ILE A O 1
ATOM 3085 N N . ARG A 1 424 ? 39.163 0.207 9.170 1.00 22.75 404 ARG A N 1
ATOM 3086 C CA . ARG A 1 424 ? 40.437 0.626 8.612 1.00 23.97 404 ARG A CA 1
ATOM 3087 C C . ARG A 1 424 ? 40.581 0.076 7.189 1.00 24.08 404 ARG A C 1
ATOM 3088 O O . ARG A 1 424 ? 39.986 -0.953 6.885 1.00 22.44 404 ARG A O 1
ATOM 3096 N N . TRP A 1 425 ? 41.324 0.747 6.303 1.00 23.42 405 TRP A N 1
ATOM 3097 C CA . TRP A 1 425 ? 41.509 0.171 4.940 1.00 25.24 405 TRP A CA 1
ATOM 3098 C C . TRP A 1 425 ? 42.965 0.397 4.511 1.00 28.53 405 TRP A C 1
ATOM 3099 O O . TRP A 1 425 ? 43.738 0.970 5.280 1.00 28.51 405 TRP A O 1
ATOM 3110 N N . ARG A 1 426 ? 43.360 -0.028 3.310 1.00 30.30 406 ARG A N 1
ATOM 3111 C CA . ARG A 1 426 ? 44.872 -0.109 3.047 1.00 34.32 406 ARG A CA 1
ATOM 3112 C C . ARG A 1 426 ? 45.722 1.027 3.720 1.00 35.95 406 ARG A C 1
ATOM 3113 O O . ARG A 1 426 ? 45.567 2.235 3.420 1.00 37.04 406 ARG A O 1
ATOM 3115 N N . PRO B 1 32 ? 31.933 36.326 7.615 1.00 51.04 12 PRO B N 1
ATOM 3116 C CA . PRO B 1 32 ? 32.743 37.263 8.417 1.00 50.23 12 PRO B CA 1
ATOM 3117 C C . PRO B 1 32 ? 34.247 36.849 8.479 1.00 49.24 12 PRO B C 1
ATOM 3118 O O . PRO B 1 32 ? 34.548 35.639 8.303 1.00 49.47 12 PRO B O 1
ATOM 3122 N N . PRO B 1 33 ? 35.187 37.823 8.724 1.00 47.39 13 PRO B N 1
ATOM 3123 C CA . PRO B 1 33 ? 36.644 37.452 8.862 1.00 45.47 13 PRO B CA 1
ATOM 3124 C C . PRO B 1 33 ? 37.018 36.675 10.153 1.00 42.68 13 PRO B C 1
ATOM 3125 O O . PRO B 1 33 ? 36.381 36.841 11.217 1.00 42.14 13 PRO B O 1
ATOM 3129 N N . VAL B 1 34 ? 38.037 35.832 10.003 1.00 37.99 14 VAL B N 1
ATOM 3130 C CA . VAL B 1 34 ? 38.433 34.821 10.958 1.00 33.69 14 VAL B CA 1
ATOM 3131 C C . VAL B 1 34 ? 39.983 34.804 10.932 1.00 32.82 14 VAL B C 1
ATOM 3132 O O . VAL B 1 34 ? 40.581 34.474 9.885 1.00 31.48 14 VAL B O 1
ATOM 3136 N N . LEU B 1 35 ? 40.637 35.153 12.043 1.00 30.49 15 LEU B N 1
ATOM 3137 C CA . LEU B 1 35 ? 42.110 35.061 12.146 1.00 28.81 15 LEU B CA 1
ATOM 3138 C C . LEU B 1 35 ? 42.556 33.605 12.172 1.00 28.95 15 LEU B C 1
ATOM 3139 O O . LEU B 1 35 ? 42.068 32.766 12.985 1.00 28.91 15 LEU B O 1
ATOM 3144 N N . ASP B 1 36 ? 43.498 33.252 11.306 1.00 26.30 16 ASP B N 1
ATOM 3145 C CA . ASP B 1 36 ? 43.899 31.864 11.208 1.00 26.29 16 ASP B CA 1
ATOM 3146 C C . ASP B 1 36 ? 45.123 31.626 12.092 1.00 24.80 16 ASP B C 1
ATOM 3147 O O . ASP B 1 36 ? 46.272 32.014 11.744 1.00 26.37 16 ASP B O 1
ATOM 3152 N N . LEU B 1 37 ? 44.909 31.035 13.280 1.00 23.81 17 LEU B N 1
ATOM 3153 C CA . LEU B 1 37 ? 46.053 30.886 14.186 1.00 23.61 17 LEU B CA 1
ATOM 3154 C C . LEU B 1 37 ? 47.066 29.904 13.625 1.00 23.32 17 LEU B C 1
ATOM 3155 O O . LEU B 1 37 ? 48.266 30.023 13.899 1.00 24.82 17 LEU B O 1
ATOM 3160 N N . GLY B 1 38 ? 46.589 28.946 12.849 1.00 24.64 18 GLY B N 1
ATOM 3161 C CA . GLY B 1 38 ? 47.449 27.967 12.213 1.00 27.98 18 GLY B CA 1
ATOM 3162 C C . GLY B 1 38 ? 48.372 28.606 11.197 1.00 28.27 18 GLY B C 1
ATOM 3163 O O . GLY B 1 38 ? 49.444 28.042 10.922 1.00 32.22 18 GLY B O 1
ATOM 3164 N N . ALA B 1 39 ? 47.998 29.758 10.661 1.00 26.71 19 ALA B N 1
ATOM 3165 C CA . ALA B 1 39 ? 48.897 30.467 9.757 1.00 26.69 19 ALA B CA 1
ATOM 3166 C C . ALA B 1 39 ? 50.122 31.045 10.434 1.00 28.57 19 ALA B C 1
ATOM 3167 O O . ALA B 1 39 ? 51.157 31.240 9.794 1.00 28.56 19 ALA B O 1
ATOM 3169 N N . LEU B 1 40 ? 50.002 31.328 11.736 1.00 28.09 20 LEU B N 1
ATOM 3170 C CA . LEU B 1 40 ? 51.016 32.077 12.446 1.00 29.25 20 LEU B CA 1
ATOM 3171 C C . LEU B 1 40 ? 52.317 31.266 12.740 1.00 31.25 20 LEU B C 1
ATOM 3172 O O . LEU B 1 40 ? 53.349 31.849 12.984 1.00 31.68 20 LEU B O 1
ATOM 3177 N N . GLY B 1 41 ? 52.305 29.936 12.677 1.00 32.47 21 GLY B N 1
ATOM 3178 C CA . GLY B 1 41 ? 53.612 29.245 12.942 1.00 34.57 21 GLY B CA 1
ATOM 3179 C C . GLY B 1 41 ? 54.401 29.728 14.195 1.00 35.17 21 GLY B C 1
ATOM 3180 O O . GLY B 1 41 ? 53.819 30.352 15.117 1.00 34.68 21 GLY B O 1
ATOM 3181 N N . GLN B 1 42 ? 55.716 29.477 14.251 1.00 34.08 22 GLN B N 1
ATOM 3182 C CA . GLN B 1 42 ? 56.346 29.289 15.582 1.00 32.64 22 GLN B CA 1
ATOM 3183 C C . GLN B 1 42 ? 56.458 30.521 16.425 1.00 31.71 22 GLN B C 1
ATOM 3184 O O . GLN B 1 42 ? 56.505 30.394 17.666 1.00 29.86 22 GLN B O 1
ATOM 3190 N N . ASP B 1 43 ? 56.489 31.719 15.830 1.00 29.44 23 ASP B N 1
ATOM 3191 C CA . ASP B 1 43 ? 56.680 32.900 16.662 1.00 30.47 23 ASP B CA 1
ATOM 3192 C C . ASP B 1 43 ? 55.446 33.155 17.540 1.00 28.16 23 ASP B C 1
ATOM 3193 O O . ASP B 1 43 ? 55.582 33.727 18.610 1.00 26.74 23 ASP B O 1
ATOM 3198 N N . PHE B 1 44 ? 54.276 32.745 17.036 1.00 27.29 24 PHE B N 1
ATOM 3199 C CA . PHE B 1 44 ? 53.015 32.835 17.779 1.00 25.36 24 PHE B CA 1
ATOM 3200 C C . PHE B 1 44 ? 53.016 31.869 18.965 1.00 24.81 24 PHE B C 1
ATOM 3201 O O . PHE B 1 44 ? 52.520 32.222 20.071 1.00 23.47 24 PHE B O 1
ATOM 3209 N N . ALA B 1 45 ? 53.555 30.660 18.747 1.00 23.33 25 ALA B N 1
ATOM 3210 C CA . ALA B 1 45 ? 53.561 29.645 19.820 1.00 22.59 25 ALA B CA 1
ATOM 3211 C C . ALA B 1 45 ? 54.530 30.163 20.902 1.00 22.17 25 ALA B C 1
ATOM 3212 O O . ALA B 1 45 ? 54.284 30.090 22.132 1.00 21.65 25 ALA B O 1
ATOM 3214 N N . ALA B 1 46 ? 55.647 30.710 20.443 1.00 21.27 26 ALA B N 1
ATOM 3215 C CA . ALA B 1 46 ? 56.634 31.206 21.370 1.00 21.98 26 ALA B CA 1
ATOM 3216 C C . ALA B 1 46 ? 56.176 32.446 22.139 1.00 22.13 26 ALA B C 1
ATOM 3217 O O . ALA B 1 46 ? 56.492 32.601 23.334 1.00 21.77 26 ALA B O 1
ATOM 3219 N N . ASP B 1 47 ? 55.471 33.355 21.438 1.00 21.88 27 ASP B N 1
ATOM 3220 C CA . ASP B 1 47 ? 55.174 34.679 21.955 1.00 22.94 27 ASP B CA 1
ATOM 3221 C C . ASP B 1 47 ? 53.777 35.084 21.483 1.00 22.10 27 ASP B C 1
ATOM 3222 O O . ASP B 1 47 ? 53.631 35.956 20.581 1.00 23.53 27 ASP B O 1
ATOM 3227 N N . PRO B 1 48 ? 52.724 34.484 22.064 1.00 22.24 28 PRO B N 1
ATOM 3228 C CA . PRO B 1 48 ? 51.411 34.785 21.513 1.00 21.77 28 PRO B CA 1
ATOM 3229 C C . PRO B 1 48 ? 50.901 36.170 21.919 1.00 21.69 28 PRO B C 1
ATOM 3230 O O . PRO B 1 48 ? 49.841 36.565 21.428 1.00 20.98 28 PRO B O 1
ATOM 3234 N N . TYR B 1 49 ? 51.584 36.843 22.852 1.00 21.71 29 TYR B N 1
ATOM 3235 C CA . TYR B 1 49 ? 50.940 37.911 23.598 1.00 22.85 29 TYR B CA 1
ATOM 3236 C C . TYR B 1 49 ? 50.592 39.143 22.760 1.00 23.45 29 TYR B C 1
ATOM 3237 O O . TYR B 1 49 ? 49.550 39.745 22.984 1.00 23.74 29 TYR B O 1
ATOM 3246 N N . PRO B 1 50 ? 51.467 39.517 21.788 1.00 23.33 30 PRO B N 1
ATOM 3247 C CA . PRO B 1 50 ? 51.122 40.706 21.020 1.00 22.90 30 PRO B CA 1
ATOM 3248 C C . PRO B 1 50 ? 49.894 40.507 20.186 1.00 22.05 30 PRO B C 1
ATOM 3249 O O . PRO B 1 50 ? 49.137 41.458 19.976 1.00 22.63 30 PRO B O 1
ATOM 3253 N N . THR B 1 51 ? 49.721 39.296 19.682 1.00 22.20 31 THR B N 1
ATOM 3254 C CA . THR B 1 51 ? 48.508 38.913 18.941 1.00 22.97 31 THR B CA 1
ATOM 3255 C C . THR B 1 51 ? 47.272 39.105 19.811 1.00 20.77 31 THR B C 1
ATOM 3256 O O . THR B 1 51 ? 46.332 39.727 19.393 1.00 18.97 31 THR B O 1
ATOM 3260 N N . TYR B 1 52 ? 47.279 38.579 21.040 1.00 21.10 32 TYR B N 1
ATOM 3261 C CA . TYR B 1 52 ? 46.079 38.716 21.864 1.00 20.49 32 TYR B CA 1
ATOM 3262 C C . TYR B 1 52 ? 45.843 40.146 22.269 1.00 18.98 32 TYR B C 1
ATOM 3263 O O . TYR B 1 52 ? 44.714 40.589 22.369 1.00 17.94 32 TYR B O 1
ATOM 3272 N N . ALA B 1 53 ? 46.932 40.883 22.469 1.00 20.64 33 ALA B N 1
ATOM 3273 C CA . ALA B 1 53 ? 46.802 42.269 22.874 1.00 19.72 33 ALA B CA 1
ATOM 3274 C C . ALA B 1 53 ? 46.247 43.123 21.710 1.00 20.00 33 ALA B C 1
ATOM 3275 O O . ALA B 1 53 ? 45.499 44.027 21.969 1.00 19.39 33 ALA B O 1
ATOM 3277 N N A ARG B 1 54 ? 46.651 42.821 20.476 0.50 20.53 34 ARG B N 1
ATOM 3278 N N B ARG B 1 54 ? 46.648 42.844 20.461 0.50 20.27 34 ARG B N 1
ATOM 3279 C CA A ARG B 1 54 ? 46.068 43.532 19.327 0.50 20.91 34 ARG B CA 1
ATOM 3280 C CA B ARG B 1 54 ? 46.027 43.547 19.297 0.50 20.29 34 ARG B CA 1
ATOM 3281 C C A ARG B 1 54 ? 44.556 43.281 19.202 0.50 19.95 34 ARG B C 1
ATOM 3282 C C B ARG B 1 54 ? 44.525 43.289 19.207 0.50 19.64 34 ARG B C 1
ATOM 3283 O O A ARG B 1 54 ? 43.787 44.227 18.981 0.50 20.33 34 ARG B O 1
ATOM 3284 O O B ARG B 1 54 ? 43.734 44.221 18.983 0.50 19.89 34 ARG B O 1
ATOM 3299 N N . LEU B 1 55 ? 44.116 42.038 19.434 1.00 20.12 35 LEU B N 1
ATOM 3300 C CA . LEU B 1 55 ? 42.702 41.694 19.499 1.00 18.82 35 LEU B CA 1
ATOM 3301 C C . LEU B 1 55 ? 42.020 42.457 20.663 1.00 19.36 35 LEU B C 1
ATOM 3302 O O . LEU B 1 55 ? 40.937 43.076 20.477 1.00 20.05 35 LEU B O 1
ATOM 3307 N N . ARG B 1 56 ? 42.672 42.465 21.828 1.00 16.74 36 ARG B N 1
ATOM 3308 C CA . ARG B 1 56 ? 42.056 43.098 22.990 1.00 18.82 36 ARG B CA 1
ATOM 3309 C C . ARG B 1 56 ? 41.762 44.617 22.779 1.00 20.46 36 ARG B C 1
ATOM 3310 O O . ARG B 1 56 ? 40.723 45.144 23.225 1.00 20.62 36 ARG B O 1
ATOM 3318 N N . ALA B 1 57 ? 42.639 45.263 22.025 1.00 19.02 37 ALA B N 1
ATOM 3319 C CA . ALA B 1 57 ? 42.456 46.653 21.657 1.00 21.96 37 ALA B CA 1
ATOM 3320 C C . ALA B 1 57 ? 41.182 46.875 20.824 1.00 23.34 37 ALA B C 1
ATOM 3321 O O . ALA B 1 57 ? 40.640 47.998 20.787 1.00 26.08 37 ALA B O 1
ATOM 3323 N N . GLU B 1 58 ? 40.744 45.888 20.067 1.00 23.69 38 GLU B N 1
ATOM 3324 C CA . GLU B 1 58 ? 39.500 46.069 19.324 1.00 24.55 38 GLU B CA 1
ATOM 3325 C C . GLU B 1 58 ? 38.245 45.688 20.123 1.00 25.11 38 GLU B C 1
ATOM 3326 O O . GLU B 1 58 ? 37.189 46.280 19.963 1.00 27.59 38 GLU B O 1
ATOM 3332 N N . GLY B 1 59 ? 38.324 44.752 21.047 1.00 20.00 39 GLY B N 1
ATOM 3333 C CA . GLY B 1 59 ? 37.043 44.411 21.725 1.00 18.73 39 GLY B CA 1
ATOM 3334 C C . GLY B 1 59 ? 37.346 43.066 22.364 1.00 18.89 39 GLY B C 1
ATOM 3335 O O . GLY B 1 59 ? 38.461 42.525 22.202 1.00 17.86 39 GLY B O 1
ATOM 3336 N N . PRO B 1 60 ? 36.363 42.572 23.105 1.00 17.41 40 PRO B N 1
ATOM 3337 C CA . PRO B 1 60 ? 36.632 41.360 23.877 1.00 16.82 40 PRO B CA 1
ATOM 3338 C C . PRO B 1 60 ? 36.520 40.059 23.102 1.00 17.32 40 PRO B C 1
ATOM 3339 O O . PRO B 1 60 ? 37.157 39.097 23.569 1.00 18.41 40 PRO B O 1
ATOM 3343 N N . ALA B 1 61 ? 35.769 39.967 22.011 1.00 16.80 41 ALA B N 1
ATOM 3344 C CA . ALA B 1 61 ? 35.412 38.648 21.417 1.00 15.41 41 ALA B CA 1
ATOM 3345 C C . ALA B 1 61 ? 35.808 38.606 19.934 1.00 16.51 41 ALA B C 1
ATOM 3346 O O . ALA B 1 61 ? 35.453 39.538 19.208 1.00 19.23 41 ALA B O 1
ATOM 3348 N N . HIS B 1 62 ? 36.458 37.527 19.493 1.00 16.03 42 HIS B N 1
ATOM 3349 C CA . HIS B 1 62 ? 37.070 37.477 18.116 1.00 17.69 42 HIS B CA 1
ATOM 3350 C C . HIS B 1 62 ? 36.962 36.099 17.568 1.00 18.59 42 HIS B C 1
ATOM 3351 O O . HIS B 1 62 ? 37.305 35.142 18.272 1.00 17.71 42 HIS B O 1
ATOM 3358 N N A ARG B 1 63 ? 36.542 35.981 16.299 0.50 18.63 43 ARG B N 1
ATOM 3359 N N B ARG B 1 63 ? 36.515 35.959 16.302 0.50 17.76 43 ARG B N 1
ATOM 3360 C CA A ARG B 1 63 ? 36.501 34.679 15.633 0.50 20.84 43 ARG B CA 1
ATOM 3361 C CA B ARG B 1 63 ? 36.532 34.626 15.672 0.50 19.19 43 ARG B CA 1
ATOM 3362 C C A ARG B 1 63 ? 37.881 34.287 15.097 0.50 21.11 43 ARG B C 1
ATOM 3363 C C B ARG B 1 63 ? 37.926 34.304 15.174 0.50 20.17 43 ARG B C 1
ATOM 3364 O O A ARG B 1 63 ? 38.518 35.076 14.401 0.50 21.94 43 ARG B O 1
ATOM 3365 O O B ARG B 1 63 ? 38.600 35.128 14.550 0.50 20.92 43 ARG B O 1
ATOM 3380 N N . VAL B 1 64 ? 38.314 33.069 15.416 1.00 19.63 44 VAL B N 1
ATOM 3381 C CA . VAL B 1 64 ? 39.610 32.583 15.017 1.00 20.76 44 VAL B CA 1
ATOM 3382 C C . VAL B 1 64 ? 39.471 31.163 14.553 1.00 20.65 44 VAL B C 1
ATOM 3383 O O . VAL B 1 64 ? 38.426 30.536 14.791 1.00 20.91 44 VAL B O 1
ATOM 3387 N N . ARG B 1 65 ? 40.504 30.651 13.875 1.00 23.43 45 ARG B N 1
ATOM 3388 C CA . ARG B 1 65 ? 40.571 29.195 13.597 1.00 25.39 45 ARG B CA 1
ATOM 3389 C C . ARG B 1 65 ? 41.822 28.625 14.231 1.00 26.71 45 ARG B C 1
ATOM 3390 O O . ARG B 1 65 ? 42.885 29.213 14.098 1.00 24.74 45 ARG B O 1
ATOM 3398 N N . THR B 1 66 ? 41.688 27.522 14.975 1.00 29.05 46 THR B N 1
ATOM 3399 C CA . THR B 1 66 ? 42.854 26.994 15.710 1.00 31.55 46 THR B CA 1
ATOM 3400 C C . THR B 1 66 ? 43.833 26.264 14.775 1.00 33.10 46 THR B C 1
ATOM 3401 O O . THR B 1 66 ? 43.443 25.860 13.694 1.00 31.55 46 THR B O 1
ATOM 3405 N N . PRO B 1 67 ? 45.104 26.108 15.201 1.00 35.23 47 PRO B N 1
ATOM 3406 C CA . PRO B 1 67 ? 46.023 25.321 14.376 1.00 36.86 47 PRO B CA 1
ATOM 3407 C C . PRO B 1 67 ? 45.459 23.933 14.121 1.00 39.73 47 PRO B C 1
ATOM 3408 O O . PRO B 1 67 ? 45.666 23.386 13.043 1.00 41.00 47 PRO B O 1
ATOM 3412 N N . GLU B 1 68 ? 44.688 23.374 15.060 1.00 41.39 48 GLU B N 1
ATOM 3413 C CA . GLU B 1 68 ? 44.043 22.094 14.753 1.00 43.33 48 GLU B CA 1
ATOM 3414 C C . GLU B 1 68 ? 42.835 22.128 13.770 1.00 43.48 48 GLU B C 1
ATOM 3415 O O . GLU B 1 68 ? 42.360 21.074 13.370 1.00 44.01 48 GLU B O 1
ATOM 3421 N N . GLY B 1 69 ? 42.384 23.315 13.337 1.00 43.06 49 GLY B N 1
ATOM 3422 C CA . GLY B 1 69 ? 41.223 23.472 12.390 1.00 42.56 49 GLY B CA 1
ATOM 3423 C C . GLY B 1 69 ? 39.810 23.876 12.885 1.00 42.17 49 GLY B C 1
ATOM 3424 O O . GLY B 1 69 ? 38.902 24.177 12.095 1.00 42.40 49 GLY B O 1
ATOM 3425 N N . ASN B 1 70 ? 39.632 23.920 14.204 1.00 41.05 50 ASN B N 1
ATOM 3426 C CA . ASN B 1 70 ? 38.348 24.238 14.851 1.00 38.73 50 ASN B CA 1
ATOM 3427 C C . ASN B 1 70 ? 38.122 25.750 14.762 1.00 36.80 50 ASN B C 1
ATOM 3428 O O . ASN B 1 70 ? 39.030 26.518 15.089 1.00 35.59 50 ASN B O 1
ATOM 3433 N N . GLU B 1 71 ? 36.929 26.161 14.333 1.00 33.62 51 GLU B N 1
ATOM 3434 C CA . GLU B 1 71 ? 36.533 27.559 14.302 1.00 32.73 51 GLU B CA 1
ATOM 3435 C C . GLU B 1 71 ? 35.977 27.927 15.670 1.00 27.63 51 GLU B C 1
ATOM 3436 O O . GLU B 1 71 ? 34.994 27.300 16.080 1.00 28.31 51 GLU B O 1
ATOM 3442 N N . VAL B 1 72 ? 36.569 28.900 16.376 1.00 23.11 52 VAL B N 1
ATOM 3443 C CA . VAL B 1 72 ? 36.160 29.174 17.809 1.00 20.03 52 VAL B CA 1
ATOM 3444 C C . VAL B 1 72 ? 36.193 30.698 18.045 1.00 19.13 52 VAL B C 1
ATOM 3445 O O . VAL B 1 72 ? 36.653 31.466 17.191 1.00 19.93 52 VAL B O 1
ATOM 3449 N N . TRP B 1 73 ? 35.704 31.164 19.187 1.00 16.95 53 TRP B N 1
ATOM 3450 C CA . TRP B 1 73 ? 35.835 32.551 19.529 1.00 15.19 53 TRP B CA 1
ATOM 3451 C C . TRP B 1 73 ? 36.867 32.613 20.639 1.00 17.96 53 TRP B C 1
ATOM 3452 O O . TRP B 1 73 ? 36.927 31.672 21.456 1.00 19.11 53 TRP B O 1
ATOM 3463 N N . LEU B 1 74 ? 37.717 33.645 20.619 1.00 13.45 54 LEU B N 1
ATOM 3464 C CA . LEU B 1 74 ? 38.547 34.018 21.771 1.00 12.81 54 LEU B CA 1
ATOM 3465 C C . LEU B 1 74 ? 37.917 35.149 22.519 1.00 14.30 54 LEU B C 1
ATOM 3466 O O . LEU B 1 74 ? 37.375 36.093 21.919 1.00 15.03 54 LEU B O 1
ATOM 3471 N N . VAL B 1 75 ? 37.945 35.060 23.854 1.00 12.37 55 VAL B N 1
ATOM 3472 C CA . VAL B 1 75 ? 37.611 36.176 24.722 1.00 13.96 55 VAL B CA 1
ATOM 3473 C C . VAL B 1 75 ? 38.900 36.659 25.365 1.00 14.62 55 VAL B C 1
ATOM 3474 O O . VAL B 1 75 ? 39.605 35.910 25.989 1.00 14.20 55 VAL B O 1
ATOM 3478 N N . VAL B 1 76 ? 39.202 37.945 25.198 1.00 13.88 56 VAL B N 1
ATOM 3479 C CA . VAL B 1 76 ? 40.500 38.503 25.706 1.00 12.91 56 VAL B CA 1
ATOM 3480 C C . VAL B 1 76 ? 40.158 39.686 26.635 1.00 13.17 56 VAL B C 1
ATOM 3481 O O . VAL B 1 76 ? 39.014 40.180 26.621 1.00 14.21 56 VAL B O 1
ATOM 3485 N N . GLY B 1 77 ? 41.138 40.086 27.424 1.00 13.12 57 GLY B N 1
ATOM 3486 C CA . GLY B 1 77 ? 41.068 41.212 28.363 1.00 14.53 57 GLY B CA 1
ATOM 3487 C C . GLY B 1 77 ? 40.615 40.693 29.727 1.00 14.80 57 GLY B C 1
ATOM 3488 O O . GLY B 1 77 ? 39.664 39.905 29.811 1.00 14.89 57 GLY B O 1
ATOM 3489 N N . TYR B 1 78 ? 41.304 41.130 30.792 1.00 12.52 58 TYR B N 1
ATOM 3490 C CA . TYR B 1 78 ? 41.112 40.491 32.090 1.00 14.04 58 TYR B CA 1
ATOM 3491 C C . TYR B 1 78 ? 39.641 40.594 32.565 1.00 13.44 58 TYR B C 1
ATOM 3492 O O . TYR B 1 78 ? 39.070 39.585 33.023 1.00 13.06 58 TYR B O 1
ATOM 3501 N N . ASP B 1 79 ? 38.990 41.781 32.570 1.00 13.48 59 ASP B N 1
ATOM 3502 C CA . ASP B 1 79 ? 37.658 41.835 33.165 1.00 14.31 59 ASP B CA 1
ATOM 3503 C C . ASP B 1 79 ? 36.635 40.951 32.447 1.00 14.97 59 ASP B C 1
ATOM 3504 O O . ASP B 1 79 ? 35.829 40.339 33.149 1.00 14.64 59 ASP B O 1
ATOM 3509 N N . ARG B 1 80 ? 36.655 40.923 31.098 1.00 14.09 60 ARG B N 1
ATOM 3510 C CA . ARG B 1 80 ? 35.668 40.108 30.348 1.00 14.69 60 ARG B CA 1
ATOM 3511 C C . ARG B 1 80 ? 36.019 38.635 30.525 1.00 14.58 60 ARG B C 1
ATOM 3512 O O . ARG B 1 80 ? 35.092 37.822 30.647 1.00 15.57 60 ARG B O 1
ATOM 3520 N N . ALA B 1 81 ? 37.337 38.312 30.581 1.00 14.34 61 ALA B N 1
ATOM 3521 C CA . ALA B 1 81 ? 37.756 36.881 30.780 1.00 13.42 61 ALA B CA 1
ATOM 3522 C C . ALA B 1 81 ? 37.184 36.390 32.125 1.00 13.68 61 ALA B C 1
ATOM 3523 O O . ALA B 1 81 ? 36.592 35.305 32.180 1.00 13.60 61 ALA B O 1
ATOM 3525 N N . ARG B 1 82 ? 37.460 37.135 33.216 1.00 11.71 62 ARG B N 1
ATOM 3526 C CA . ARG B 1 82 ? 37.029 36.669 34.533 1.00 11.71 62 ARG B CA 1
ATOM 3527 C C . ARG B 1 82 ? 35.484 36.578 34.561 1.00 14.23 62 ARG B C 1
ATOM 3528 O O . ARG B 1 82 ? 34.888 35.587 35.053 1.00 14.26 62 ARG B O 1
ATOM 3536 N N . ALA B 1 83 ? 34.799 37.547 33.941 1.00 12.22 63 ALA B N 1
ATOM 3537 C CA . ALA B 1 83 ? 33.312 37.498 33.941 1.00 11.24 63 ALA B CA 1
ATOM 3538 C C . ALA B 1 83 ? 32.786 36.284 33.145 1.00 11.40 63 ALA B C 1
ATOM 3539 O O . ALA B 1 83 ? 31.833 35.622 33.644 1.00 12.36 63 ALA B O 1
ATOM 3541 N N . VAL B 1 84 ? 33.342 36.006 31.979 1.00 11.90 64 VAL B N 1
ATOM 3542 C CA . VAL B 1 84 ? 32.863 34.883 31.162 1.00 9.84 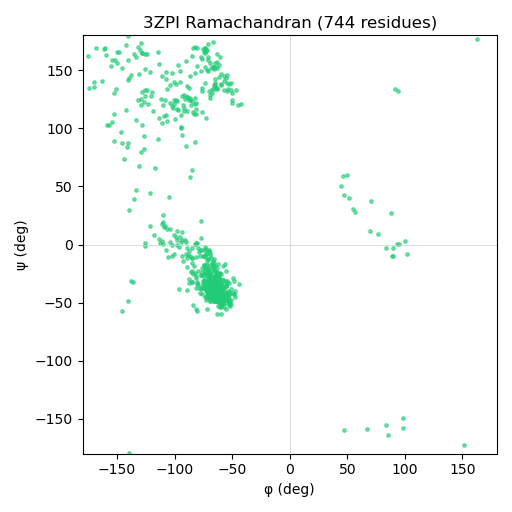64 VAL B CA 1
ATOM 3543 C C . VAL B 1 84 ? 33.101 33.555 31.964 1.00 12.88 64 VAL B C 1
ATOM 3544 O O . VAL B 1 84 ? 32.224 32.654 31.943 1.00 15.25 64 VAL B O 1
ATOM 3548 N N . LEU B 1 85 ? 34.253 33.412 32.599 1.00 12.93 65 LEU B N 1
ATOM 3549 C CA . LEU B 1 85 ? 34.517 32.155 33.356 1.00 13.52 65 LEU B CA 1
ATOM 3550 C C . LEU B 1 85 ? 33.427 31.940 34.395 1.00 15.81 65 LEU B C 1
ATOM 3551 O O . LEU B 1 85 ? 33.095 30.759 34.645 1.00 21.23 65 LEU B O 1
ATOM 3556 N N . ALA B 1 86 ? 32.905 33.015 34.965 1.00 15.90 66 ALA B N 1
ATOM 3557 C CA . ALA B 1 86 ? 31.880 33.025 36.069 1.00 19.75 66 ALA B CA 1
ATOM 3558 C C . ALA B 1 86 ? 30.438 33.024 35.542 1.00 19.29 66 ALA B C 1
ATOM 3559 O O . ALA B 1 86 ? 29.479 33.136 36.365 1.00 19.79 66 ALA B O 1
ATOM 3561 N N . ASP B 1 87 ? 30.248 33.071 34.227 1.00 14.58 67 ASP B N 1
ATOM 3562 C CA . ASP B 1 87 ? 28.914 33.447 33.744 1.00 15.18 67 ASP B CA 1
ATOM 3563 C C . ASP B 1 87 ? 28.137 32.163 33.304 1.00 14.36 67 ASP B C 1
ATOM 3564 O O . ASP B 1 87 ? 28.580 31.498 32.389 1.00 15.03 67 ASP B O 1
ATOM 3569 N N . PRO B 1 88 ? 27.008 31.845 33.957 1.00 16.90 68 PRO B N 1
ATOM 3570 C CA . PRO B 1 88 ? 26.267 30.623 33.637 1.00 16.17 68 PRO B CA 1
ATOM 3571 C C . PRO B 1 88 ? 25.592 30.712 32.257 1.00 17.45 68 PRO B C 1
ATOM 3572 O O . PRO B 1 88 ? 25.130 29.698 31.753 1.00 15.05 68 PRO B O 1
ATOM 3576 N N . ARG B 1 89 ? 25.642 31.863 31.594 1.00 16.53 69 ARG B N 1
ATOM 3577 C CA . ARG B 1 89 ? 25.220 31.834 30.150 1.00 15.20 69 ARG B CA 1
ATOM 3578 C C . ARG B 1 89 ? 26.139 31.036 29.292 1.00 16.10 69 ARG B C 1
ATOM 3579 O O . ARG B 1 89 ? 25.748 30.643 28.182 1.00 16.25 69 ARG B O 1
ATOM 3587 N N . PHE B 1 90 ? 27.367 30.773 29.767 1.00 13.67 70 PHE B N 1
ATOM 3588 C CA . PHE B 1 90 ? 28.350 29.994 28.996 1.00 13.32 70 PHE B CA 1
ATOM 3589 C C . PHE B 1 90 ? 28.468 28.598 29.626 1.00 15.41 70 PHE B C 1
ATOM 3590 O O . PHE B 1 90 ? 29.173 28.435 30.646 1.00 18.17 70 PHE B O 1
ATOM 3598 N N . SER B 1 91 ? 27.896 27.610 28.931 1.00 12.68 71 SER B N 1
ATOM 3599 C CA . SER B 1 91 ? 27.822 26.259 29.458 1.00 13.61 71 SER B CA 1
ATOM 3600 C C . SER B 1 91 ? 29.119 25.521 29.150 1.00 13.54 71 SER B C 1
ATOM 3601 O O . SER B 1 91 ? 29.851 25.838 28.238 1.00 14.38 71 SER B O 1
ATOM 3604 N N . LYS B 1 92 ? 29.348 24.414 29.891 1.00 11.78 72 LYS B N 1
ATOM 3605 C CA . LYS B 1 92 ? 30.400 23.526 29.539 1.00 12.14 72 LYS B CA 1
ATOM 3606 C C . LYS B 1 92 ? 29.848 22.156 29.067 1.00 12.94 72 LYS B C 1
ATOM 3607 O O . LYS B 1 92 ? 30.624 21.295 28.810 1.00 14.39 72 LYS B O 1
ATOM 3613 N N . ASP B 1 93 ? 28.554 22.010 29.022 1.00 15.65 73 ASP B N 1
ATOM 3614 C CA . ASP B 1 93 ? 27.954 20.732 28.576 1.00 15.33 73 ASP B CA 1
ATOM 3615 C C . ASP B 1 93 ? 27.840 20.699 27.026 1.00 15.81 73 ASP B C 1
ATOM 3616 O O . ASP B 1 93 ? 27.230 21.619 26.448 1.00 17.01 73 ASP B O 1
ATOM 3621 N N . TRP B 1 94 ? 28.431 19.686 26.394 1.00 15.78 74 TRP B N 1
ATOM 3622 C CA . TRP B 1 94 ? 28.371 19.554 24.917 1.00 17.73 74 TRP B CA 1
ATOM 3623 C C . TRP B 1 94 ? 26.961 19.520 24.345 1.00 18.12 74 TRP B C 1
ATOM 3624 O O . TRP B 1 94 ? 26.823 19.715 23.110 1.00 18.38 74 TRP B O 1
ATOM 3635 N N . ARG B 1 95 ? 25.951 19.264 25.184 1.00 20.24 75 ARG B N 1
ATOM 3636 C CA . ARG B 1 95 ? 24.533 19.301 24.749 1.00 18.70 75 ARG B CA 1
ATOM 3637 C C . ARG B 1 95 ? 24.186 20.678 24.329 1.00 20.50 75 ARG B C 1
ATOM 3638 O O . ARG B 1 95 ? 23.246 20.873 23.551 1.00 20.00 75 ARG B O 1
ATOM 3646 N N . ASN B 1 96 ? 24.986 21.661 24.788 1.00 15.94 76 ASN B N 1
ATOM 3647 C CA . ASN B 1 96 ? 24.741 23.031 24.316 1.00 17.75 76 ASN B CA 1
ATOM 3648 C C . ASN B 1 96 ? 25.663 23.494 23.218 1.00 15.43 76 ASN B C 1
ATOM 3649 O O . ASN B 1 96 ? 25.658 24.705 22.936 1.00 19.56 76 ASN B O 1
ATOM 3654 N N . SER B 1 97 ? 26.488 22.616 22.656 1.00 16.32 77 SER B N 1
ATOM 3655 C CA . SER B 1 97 ? 27.394 22.932 21.544 1.00 15.83 77 SER B CA 1
ATOM 3656 C C . SER B 1 97 ? 26.726 22.548 20.220 1.00 18.71 77 SER B C 1
ATOM 3657 O O . SER B 1 97 ? 26.125 21.477 20.163 1.00 19.99 77 SER B O 1
ATOM 3660 N N . THR B 1 98 ? 26.892 23.368 19.199 1.00 18.33 78 THR B N 1
ATOM 3661 C CA . THR B 1 98 ? 26.501 22.867 17.872 1.00 20.50 78 THR B CA 1
ATOM 3662 C C . THR B 1 98 ? 27.562 21.975 17.192 1.00 22.51 78 THR B C 1
ATOM 3663 O O . THR B 1 98 ? 27.319 21.467 16.072 1.00 23.39 78 THR B O 1
ATOM 3667 N N . THR B 1 99 ? 28.712 21.717 17.809 1.00 22.29 79 THR B N 1
ATOM 3668 C CA . THR B 1 99 ? 29.772 20.907 17.207 1.00 24.87 79 THR B CA 1
ATOM 3669 C C . THR B 1 99 ? 29.542 19.467 17.686 1.00 25.78 79 THR B C 1
ATOM 3670 O O . THR B 1 99 ? 29.539 19.222 18.873 1.00 25.64 79 THR B O 1
ATOM 3674 N N . PRO B 1 100 ? 29.324 18.512 16.762 1.00 27.55 80 PRO B N 1
ATOM 3675 C CA . PRO B 1 100 ? 29.256 17.101 17.171 1.00 28.48 80 PRO B CA 1
ATOM 3676 C C . PRO B 1 100 ? 30.552 16.484 17.750 1.00 27.27 80 PRO B C 1
ATOM 3677 O O . PRO B 1 100 ? 31.649 16.761 17.285 1.00 29.24 80 PRO B O 1
ATOM 3681 N N . LEU B 1 101 ? 30.415 15.625 18.764 1.00 27.64 81 LEU B N 1
ATOM 3682 C CA . LEU B 1 101 ? 31.544 14.883 19.323 1.00 27.68 81 LEU B CA 1
ATOM 3683 C C . LEU B 1 101 ? 31.725 13.606 18.498 1.00 27.12 81 LEU B C 1
ATOM 3684 O O . LEU B 1 101 ? 30.728 13.047 18.017 1.00 28.84 81 LEU B O 1
ATOM 3689 N N . THR B 1 102 ? 32.969 13.168 18.305 1.00 23.30 82 THR B N 1
ATOM 3690 C CA . THR B 1 102 ? 33.205 11.848 17.736 1.00 24.33 82 THR B CA 1
ATOM 3691 C C . THR B 1 102 ? 32.867 10.842 18.837 1.00 24.81 82 THR B C 1
ATOM 3692 O O . THR B 1 102 ? 32.761 11.187 20.015 1.00 22.10 82 THR B O 1
ATOM 3696 N N . GLU B 1 103 ? 32.697 9.571 18.481 1.00 23.40 83 GLU B N 1
ATOM 3697 C CA . GLU B 1 103 ? 32.353 8.609 19.524 1.00 24.37 83 GLU B CA 1
ATOM 3698 C C . GLU B 1 103 ? 33.505 8.401 20.501 1.00 23.08 83 GLU B C 1
ATOM 3699 O O . GLU B 1 103 ? 33.221 8.232 21.710 1.00 23.25 83 GLU B O 1
ATOM 3705 N N . ALA B 1 104 ? 34.746 8.502 20.013 1.00 24.11 84 ALA B N 1
ATOM 3706 C CA . ALA B 1 104 ? 35.924 8.435 20.847 1.00 24.56 84 ALA B CA 1
ATOM 3707 C C . ALA B 1 104 ? 35.895 9.583 21.894 1.00 25.07 84 ALA B C 1
ATOM 3708 O O . ALA B 1 104 ? 36.225 9.352 23.086 1.00 23.97 84 ALA B O 1
ATOM 3710 N N . GLU B 1 105 ? 35.495 10.784 21.442 1.00 22.69 85 GLU B N 1
ATOM 3711 C CA . GLU B 1 105 ? 35.312 11.922 22.389 1.00 21.11 85 GLU B CA 1
ATOM 3712 C C . GLU B 1 105 ? 34.146 11.758 23.318 1.00 21.69 85 GLU B C 1
ATOM 3713 O O . GLU B 1 105 ? 34.284 12.039 24.490 1.00 21.88 85 GLU B O 1
ATOM 3719 N N . ALA B 1 106 ? 32.998 11.326 22.800 1.00 19.31 86 ALA B N 1
ATOM 3720 C CA . ALA B 1 106 ? 31.815 11.206 23.628 1.00 22.93 86 ALA B CA 1
ATOM 3721 C C . ALA B 1 106 ? 32.040 10.223 24.796 1.00 23.28 86 ALA B C 1
ATOM 3722 O O . ALA B 1 106 ? 31.571 10.482 25.942 1.00 25.29 86 ALA B O 1
ATOM 3724 N N . ALA B 1 107 ? 32.800 9.166 24.522 1.00 23.12 87 ALA B N 1
ATOM 3725 C CA . ALA B 1 107 ? 33.075 8.101 25.534 1.00 24.61 87 ALA B CA 1
ATOM 3726 C C . ALA B 1 107 ? 33.788 8.633 26.795 1.00 25.89 87 ALA B C 1
ATOM 3727 O O . ALA B 1 107 ? 33.678 8.046 27.907 1.00 23.56 87 ALA B O 1
ATOM 3729 N N . LEU B 1 108 ? 34.500 9.759 26.613 1.00 25.77 88 LEU B N 1
ATOM 3730 C CA . LEU B 1 108 ? 35.226 10.421 27.709 1.00 26.68 88 LEU B CA 1
ATOM 3731 C C . LEU B 1 108 ? 34.544 11.709 28.251 1.00 28.69 88 LEU B C 1
ATOM 3732 O O . LEU B 1 108 ? 35.077 12.304 29.206 1.00 30.63 88 LEU B O 1
ATOM 3737 N N . ASN B 1 109 ? 33.371 12.118 27.767 1.00 27.41 89 ASN B N 1
ATOM 3738 C CA . ASN B 1 109 ? 32.911 13.482 28.147 1.00 29.04 89 ASN B CA 1
ATOM 3739 C C . ASN B 1 109 ? 32.054 13.642 29.409 1.00 27.36 89 ASN B C 1
ATOM 3740 O O . ASN B 1 109 ? 31.576 14.764 29.761 1.00 28.67 89 ASN B O 1
ATOM 3745 N N . HIS B 1 110 ? 31.842 12.506 30.091 1.00 21.78 90 HIS B N 1
ATOM 3746 C CA . HIS B 1 110 ? 31.004 12.454 31.265 1.00 20.96 90 HIS B CA 1
ATOM 3747 C C . HIS B 1 110 ? 31.880 12.807 32.433 1.00 20.35 90 HIS B C 1
ATOM 3748 O O . HIS B 1 110 ? 32.089 11.995 33.321 1.00 18.77 90 HIS B O 1
ATOM 3755 N N . ASN B 1 111 ? 32.468 13.983 32.381 1.00 16.89 91 ASN B N 1
ATOM 3756 C CA . ASN B 1 111 ? 33.313 14.385 33.514 1.00 15.81 91 ASN B CA 1
ATOM 3757 C C . ASN B 1 111 ? 32.904 15.764 34.022 1.00 14.69 91 ASN B C 1
ATOM 3758 O O . ASN B 1 111 ? 32.115 16.489 33.370 1.00 13.52 91 ASN B O 1
ATOM 3763 N N . MET B 1 112 ? 33.351 16.130 35.220 1.00 13.45 92 MET B N 1
ATOM 3764 C CA . MET B 1 112 ? 32.836 17.367 35.830 1.00 12.59 92 MET B CA 1
ATOM 3765 C C . MET B 1 112 ? 33.212 18.653 35.028 1.00 12.21 92 MET B C 1
ATOM 3766 O O . MET B 1 112 ? 32.473 19.639 35.077 1.00 12.55 92 MET B O 1
ATOM 3771 N N . LEU B 1 113 ? 34.340 18.669 34.347 1.00 10.73 93 LEU B N 1
ATOM 3772 C CA . LEU B 1 113 ? 34.735 19.914 33.656 1.00 12.34 93 LEU B CA 1
ATOM 3773 C C . LEU B 1 113 ? 33.909 20.153 32.424 1.00 14.26 93 LEU B C 1
ATOM 3774 O O . LEU B 1 113 ? 33.733 21.280 31.976 1.00 16.96 93 LEU B O 1
ATOM 3779 N N . GLU B 1 114 ? 33.384 19.074 31.856 1.00 11.48 94 GLU B N 1
ATOM 3780 C CA . GLU B 1 114 ? 32.409 19.187 30.728 1.00 13.40 94 GLU B CA 1
ATOM 3781 C C . GLU B 1 114 ? 30.947 19.011 31.174 1.00 14.33 94 GLU B C 1
ATOM 3782 O O . GLU B 1 114 ? 30.169 18.266 30.529 1.00 15.52 94 GLU B O 1
ATOM 3788 N N A SER B 1 115 ? 30.561 19.654 32.298 0.50 13.30 95 SER B N 1
ATOM 3789 N N B SER B 1 115 ? 30.546 19.668 32.276 0.50 13.49 95 SER B N 1
ATOM 3790 C CA A SER B 1 115 ? 29.259 19.477 32.909 0.50 12.42 95 SER B CA 1
ATOM 3791 C CA B SER B 1 115 ? 29.205 19.538 32.779 0.50 12.88 95 SER B CA 1
ATOM 3792 C C A SER B 1 115 ? 28.859 20.832 33.479 0.50 13.19 95 SER B C 1
ATOM 3793 C C B SER B 1 115 ? 28.850 20.840 33.455 0.50 13.50 95 SER B C 1
ATOM 3794 O O A SER B 1 115 ? 29.754 21.671 33.730 0.50 12.71 95 SER B O 1
ATOM 3795 O O B SER B 1 115 ? 29.756 21.638 33.771 0.50 13.06 95 SER B O 1
ATOM 3800 N N . ASP B 1 116 ? 27.548 21.063 33.562 1.00 13.36 96 ASP B N 1
ATOM 3801 C CA . ASP B 1 116 ? 26.993 22.175 34.293 1.00 13.27 96 ASP B CA 1
ATOM 3802 C C . ASP B 1 116 ? 26.291 21.608 35.535 1.00 14.11 96 ASP B C 1
ATOM 3803 O O . ASP B 1 116 ? 26.003 20.431 35.591 1.00 14.78 96 ASP B O 1
ATOM 3808 N N . PRO B 1 117 ? 26.005 22.437 36.508 1.00 12.93 97 PRO B N 1
ATOM 3809 C CA . PRO B 1 117 ? 25.026 21.961 37.552 1.00 13.54 97 PRO B CA 1
ATOM 3810 C C . PRO B 1 117 ? 23.712 21.509 36.933 1.00 15.39 97 PRO B C 1
ATOM 3811 O O . PRO B 1 117 ? 23.231 22.145 35.962 1.00 17.27 97 PRO B O 1
ATOM 3815 N N . PRO B 1 118 ? 23.088 20.465 37.482 1.00 16.10 98 PRO B N 1
ATOM 3816 C CA . PRO B 1 118 ? 23.457 19.789 38.717 1.00 16.93 98 PRO B CA 1
ATOM 3817 C C . PRO B 1 118 ? 24.455 18.642 38.562 1.00 15.54 98 PRO B C 1
ATOM 3818 O O . PRO B 1 118 ? 24.929 18.174 39.606 1.00 13.59 98 PRO B O 1
ATOM 3822 N N . ARG B 1 119 ? 24.758 18.150 37.342 1.00 13.83 99 ARG B N 1
ATOM 3823 C CA . ARG B 1 119 ? 25.749 17.106 37.175 1.00 13.38 99 ARG B CA 1
ATOM 3824 C C . ARG B 1 119 ? 27.119 17.503 37.663 1.00 13.27 99 ARG B C 1
ATOM 3825 O O . ARG B 1 119 ? 27.788 16.754 38.365 1.00 13.05 99 ARG B O 1
ATOM 3833 N N . HIS B 1 120 ? 27.509 18.751 37.379 1.00 11.19 100 HIS B N 1
ATOM 3834 C CA . HIS B 1 120 ? 28.790 19.203 37.907 1.00 11.05 100 HIS B CA 1
ATOM 3835 C C . HIS B 1 120 ? 28.910 19.054 39.464 1.00 10.63 100 HIS B C 1
ATOM 3836 O O . HIS B 1 120 ? 29.979 18.625 40.009 1.00 11.71 100 HIS B O 1
ATOM 3843 N N . THR B 1 121 ? 27.864 19.523 40.108 1.00 12.26 101 THR B N 1
ATOM 3844 C CA . THR B 1 121 ? 27.761 19.655 41.553 1.00 11.07 101 THR B CA 1
ATOM 3845 C C . THR B 1 121 ? 27.947 18.267 42.188 1.00 12.33 101 THR B C 1
ATOM 3846 O O . THR B 1 121 ? 28.745 18.064 43.113 1.00 14.09 101 THR B O 1
ATOM 3850 N N . ARG B 1 122 ? 27.216 17.345 41.563 1.00 10.26 102 ARG B N 1
ATOM 3851 C CA . ARG B 1 122 ? 27.169 15.924 42.027 1.00 10.75 102 ARG B CA 1
ATOM 3852 C C . ARG B 1 122 ? 28.540 15.300 41.874 1.00 11.37 102 ARG B C 1
ATOM 3853 O O . ARG B 1 122 ? 29.052 14.638 42.799 1.00 10.74 102 ARG B O 1
ATOM 3861 N N . LEU B 1 123 ? 29.156 15.466 40.698 1.00 12.45 103 LEU B N 1
ATOM 3862 C CA . LEU B 1 123 ? 30.411 14.835 40.405 1.00 11.95 103 LEU B CA 1
ATOM 3863 C C . LEU B 1 123 ? 31.546 15.423 41.282 1.00 10.90 103 LEU B C 1
ATOM 3864 O O . LEU B 1 123 ? 32.383 14.676 41.820 1.00 12.89 103 LEU B O 1
ATOM 3869 N N . ARG B 1 124 ? 31.560 16.741 41.429 1.00 9.98 104 ARG B N 1
ATOM 3870 C CA . ARG B 1 124 ? 32.699 17.290 42.135 1.00 10.82 104 ARG B CA 1
ATOM 3871 C C . ARG B 1 124 ? 32.635 16.864 43.665 1.00 10.87 104 ARG B C 1
ATOM 3872 O O . ARG B 1 124 ? 33.687 16.699 44.296 1.00 12.76 104 ARG B O 1
ATOM 3880 N N . LYS B 1 125 ? 31.425 16.762 44.193 1.00 11.57 105 LYS B N 1
ATOM 3881 C CA . LYS B 1 125 ? 31.239 16.376 45.594 1.00 12.41 105 LYS B CA 1
ATOM 3882 C C . LYS B 1 125 ? 31.852 15.041 45.882 1.00 13.49 105 LYS B C 1
ATOM 3883 O O . LYS B 1 125 ? 32.278 14.812 47.045 1.00 13.47 105 LYS B O 1
ATOM 3889 N N . LEU B 1 126 ? 31.881 14.137 44.863 1.00 11.83 106 LEU B N 1
ATOM 3890 C CA . LEU B 1 126 ? 32.467 12.824 45.150 1.00 11.89 106 LEU B CA 1
ATOM 3891 C C . LEU B 1 126 ? 33.952 12.821 45.459 1.00 14.42 106 LEU B C 1
ATOM 3892 O O . LEU B 1 126 ? 34.410 11.846 46.102 1.00 15.49 106 LEU B O 1
ATOM 3897 N N . VAL B 1 127 ? 34.712 13.826 45.056 1.00 11.34 107 VAL B N 1
ATOM 3898 C CA . VAL B 1 127 ? 36.172 13.843 45.216 1.00 12.34 107 VAL B CA 1
ATOM 3899 C C . VAL B 1 127 ? 36.696 15.101 45.949 1.00 12.68 107 VAL B C 1
ATOM 3900 O O . VAL B 1 127 ? 37.894 15.247 46.133 1.00 12.43 107 VAL B O 1
ATOM 3904 N N . ALA B 1 128 ? 35.779 15.979 46.302 1.00 12.63 108 ALA B N 1
ATOM 3905 C CA . ALA B 1 128 ? 36.215 17.316 46.861 1.00 12.66 108 ALA B CA 1
ATOM 3906 C C . ALA B 1 128 ? 37.111 17.091 48.108 1.00 14.14 108 ALA B C 1
ATOM 3907 O O . ALA B 1 128 ? 38.207 17.717 48.232 1.00 13.78 108 ALA B O 1
ATOM 3909 N N . ARG B 1 129 ? 36.684 16.115 48.949 1.00 16.43 109 ARG B N 1
ATOM 3910 C CA . ARG B 1 129 ? 37.472 15.905 50.204 1.00 16.78 109 ARG B CA 1
ATOM 3911 C C . ARG B 1 129 ? 38.865 15.437 49.948 1.00 16.31 109 ARG B C 1
ATOM 3912 O O . ARG B 1 129 ? 39.794 15.631 50.837 1.00 17.32 109 ARG B O 1
ATOM 3920 N N . GLU B 1 130 ? 39.090 14.726 48.834 1.00 15.52 110 GLU B N 1
ATOM 3921 C CA . GLU B 1 130 ? 40.425 14.241 48.549 1.00 16.32 110 GLU B CA 1
ATOM 3922 C C . GLU B 1 130 ? 41.454 15.306 48.249 1.00 14.78 110 GLU B C 1
ATOM 3923 O O . GLU B 1 130 ? 42.641 15.057 48.335 1.00 16.34 110 GLU B O 1
ATOM 3929 N N . PHE B 1 131 ? 40.990 16.526 47.855 1.00 14.63 111 PHE B N 1
ATOM 3930 C CA . PHE B 1 131 ? 41.893 17.497 47.237 1.00 14.77 111 PHE B CA 1
ATOM 3931 C C . PHE B 1 131 ? 42.004 18.827 47.973 1.00 13.85 111 PHE B C 1
ATOM 3932 O O . PHE B 1 131 ? 42.588 19.784 47.440 1.00 15.92 111 PHE B O 1
ATOM 3940 N N . THR B 1 132 ? 41.549 18.831 49.234 1.00 13.69 112 THR B N 1
ATOM 3941 C CA . THR B 1 132 ? 41.571 20.096 49.988 1.00 14.59 112 THR B CA 1
ATOM 3942 C C . THR B 1 132 ? 43.043 20.324 50.366 1.00 13.81 112 THR B C 1
ATOM 3943 O O . THR B 1 132 ? 43.871 19.389 50.426 1.00 13.23 112 THR B O 1
ATOM 3947 N N . MET B 1 133 ? 43.310 21.556 50.784 1.00 12.62 113 MET B N 1
ATOM 3948 C CA . MET B 1 133 ? 44.692 21.869 51.219 1.00 14.49 113 MET B CA 1
ATOM 3949 C C . MET B 1 133 ? 45.131 20.971 52.377 1.00 14.12 113 MET B C 1
ATOM 3950 O O . MET B 1 133 ? 46.236 20.452 52.337 1.00 14.49 113 MET B O 1
ATOM 3955 N N . ARG B 1 134 ? 44.236 20.705 53.313 1.00 15.64 114 ARG B N 1
ATOM 3956 C CA . ARG B 1 134 ? 44.677 19.928 54.464 1.00 16.12 114 ARG B CA 1
ATOM 3957 C C . ARG B 1 134 ? 44.875 18.432 54.167 1.00 16.45 114 ARG B C 1
ATOM 3958 O O . ARG B 1 134 ? 45.733 17.744 54.744 1.00 18.02 114 ARG B O 1
ATOM 3966 N N . ARG B 1 135 ? 44.083 17.891 53.226 1.00 14.19 115 ARG B N 1
ATOM 3967 C CA . ARG B 1 135 ? 44.274 16.484 52.870 1.00 12.45 115 ARG B CA 1
ATOM 3968 C C . ARG B 1 135 ? 45.537 16.306 52.049 1.00 13.79 115 ARG B C 1
ATOM 3969 O O . ARG B 1 135 ? 46.348 15.356 52.253 1.00 16.12 115 ARG B O 1
ATOM 3977 N N . VAL B 1 136 ? 45.705 17.208 51.074 1.00 13.45 116 VAL B N 1
ATOM 3978 C CA . VAL B 1 136 ? 46.871 17.162 50.227 1.00 13.62 116 VAL B CA 1
ATOM 3979 C C . VAL B 1 136 ? 48.167 17.379 50.998 1.00 14.95 116 VAL B C 1
ATOM 3980 O O . VAL B 1 136 ? 49.211 16.771 50.685 1.00 13.84 116 VAL B O 1
ATOM 3984 N N . GLU B 1 137 ? 48.051 18.106 52.129 1.00 14.74 117 GLU B N 1
ATOM 3985 C CA . GLU B 1 137 ? 49.254 18.360 52.929 1.00 15.33 117 GLU B CA 1
ATOM 3986 C C . GLU B 1 137 ? 49.891 17.070 53.425 1.00 15.46 117 GLU B C 1
ATOM 3987 O O . GLU B 1 137 ? 51.136 17.022 53.575 1.00 16.23 117 GLU B O 1
ATOM 3993 N N . LEU B 1 138 ? 49.041 16.058 53.627 1.00 14.51 118 LEU B N 1
ATOM 3994 C CA . LEU B 1 138 ? 49.497 14.760 54.151 1.00 15.42 118 LEU B CA 1
ATOM 3995 C C . LEU B 1 138 ? 50.270 14.011 53.084 1.00 15.97 118 LEU B C 1
ATOM 3996 O O . LEU B 1 138 ? 51.038 13.091 53.460 1.00 17.08 118 LEU B O 1
ATOM 4001 N N . LEU B 1 139 ? 50.271 14.527 51.836 1.00 16.15 119 LEU B N 1
ATOM 4002 C CA . LEU B 1 139 ? 51.104 13.930 50.813 1.00 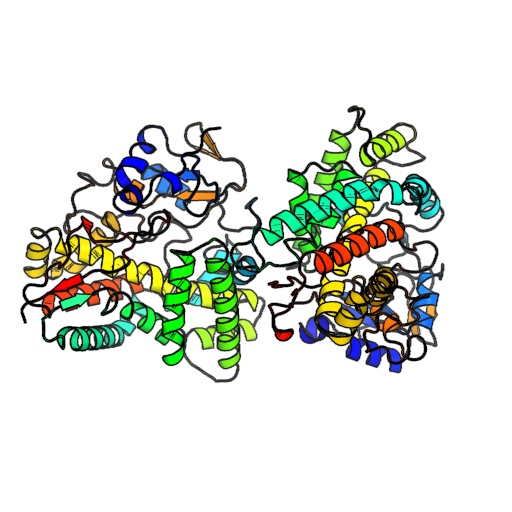17.05 119 LEU B CA 1
ATOM 4003 C C . LEU B 1 139 ? 52.521 14.483 50.772 1.00 17.24 119 LEU B C 1
ATOM 4004 O O . LEU B 1 139 ? 53.322 13.987 50.003 1.00 16.97 119 LEU B O 1
ATOM 4009 N N . ARG B 1 140 ? 52.810 15.519 51.583 1.00 16.70 120 ARG B N 1
ATOM 4010 C CA . ARG B 1 140 ? 54.099 16.214 51.439 1.00 17.51 120 ARG B CA 1
ATOM 4011 C C . ARG B 1 140 ? 55.299 15.260 51.558 1.00 19.00 120 ARG B C 1
ATOM 4012 O O . ARG B 1 140 ? 56.216 15.321 50.735 1.00 20.59 120 ARG B O 1
ATOM 4020 N N . PRO B 1 141 ? 55.280 14.332 52.567 1.00 18.53 121 PRO B N 1
ATOM 4021 C CA . PRO B 1 141 ? 56.462 13.453 52.680 1.00 20.71 121 PRO B CA 1
ATOM 4022 C C . PRO B 1 141 ? 56.713 12.617 51.428 1.00 20.48 121 PRO B C 1
ATOM 4023 O O . PRO B 1 141 ? 57.845 12.514 50.993 1.00 21.71 121 PRO B O 1
ATOM 4027 N N . ARG B 1 142 ? 55.659 12.068 50.829 1.00 18.55 122 ARG B N 1
ATOM 4028 C CA . ARG B 1 142 ? 55.833 11.278 49.652 1.00 17.35 122 ARG B CA 1
ATOM 4029 C C . ARG B 1 142 ? 56.228 12.116 48.399 1.00 18.05 122 ARG B C 1
ATOM 4030 O O . ARG B 1 142 ? 57.101 11.728 47.647 1.00 18.92 122 ARG B O 1
ATOM 4038 N N . VAL B 1 143 ? 55.590 13.270 48.199 1.00 16.01 123 VAL B N 1
ATOM 4039 C CA . VAL B 1 143 ? 55.990 14.165 47.060 1.00 16.79 123 VAL B CA 1
ATOM 4040 C C . VAL B 1 143 ? 57.465 14.606 47.214 1.00 17.47 123 VAL B C 1
ATOM 4041 O O . VAL B 1 143 ? 58.267 14.544 46.274 1.00 18.50 123 VAL B O 1
ATOM 4045 N N . GLN B 1 144 ? 57.860 14.899 48.432 1.00 17.26 124 GLN B N 1
ATOM 4046 C CA . GLN B 1 144 ? 59.254 15.231 48.714 1.00 18.67 124 GLN B CA 1
ATOM 4047 C C . GLN B 1 144 ? 60.218 14.061 48.380 1.00 20.25 124 GLN B C 1
ATOM 4048 O O . GLN B 1 144 ? 61.261 14.278 47.745 1.00 21.25 124 GLN B O 1
ATOM 4054 N N . GLU B 1 145 ? 59.844 12.845 48.749 1.00 21.38 125 GLU B N 1
ATOM 4055 C CA . GLU B 1 145 ? 60.676 11.678 48.480 1.00 23.82 125 GLU B CA 1
ATOM 4056 C C . GLU B 1 145 ? 60.804 11.414 46.952 1.00 23.18 125 GLU B C 1
ATOM 4057 O O . GLU B 1 145 ? 61.889 11.132 46.409 1.00 23.48 125 GLU B O 1
ATOM 4063 N N . ILE B 1 146 ? 59.697 11.622 46.232 1.00 21.18 126 ILE B N 1
ATOM 4064 C CA . ILE B 1 146 ? 59.659 11.453 44.791 1.00 21.18 126 ILE B CA 1
ATOM 4065 C C . ILE B 1 146 ? 60.586 12.513 44.152 1.00 21.08 126 ILE B C 1
ATOM 4066 O O . ILE B 1 146 ? 61.442 12.139 43.265 1.00 21.40 126 ILE B O 1
ATOM 4071 N N . VAL B 1 147 ? 60.453 13.793 44.559 1.00 20.51 127 VAL B N 1
ATOM 4072 C CA . VAL B 1 147 ? 61.334 14.852 44.022 1.00 20.46 127 VAL B CA 1
ATOM 4073 C C . VAL B 1 147 ? 62.819 14.547 44.328 1.00 21.57 127 VAL B C 1
ATOM 4074 O O . VAL B 1 147 ? 63.689 14.665 43.451 1.00 22.30 127 VAL B O 1
ATOM 4078 N N . ASP B 1 148 ? 63.098 14.134 45.559 1.00 21.88 128 ASP B N 1
ATOM 4079 C CA . ASP B 1 148 ? 64.506 13.874 45.989 1.00 22.94 128 ASP B CA 1
ATOM 4080 C C . ASP B 1 148 ? 65.122 12.772 45.087 1.00 22.77 128 ASP B C 1
ATOM 4081 O O . ASP B 1 148 ? 66.282 12.911 44.637 1.00 23.86 128 ASP B O 1
ATOM 4086 N N . GLY B 1 149 ? 64.341 11.726 44.792 1.00 21.33 129 GLY B N 1
ATOM 4087 C CA . GLY B 1 149 ? 64.778 10.602 43.936 1.00 22.12 129 GLY B CA 1
ATOM 4088 C C . GLY B 1 149 ? 65.057 11.097 42.528 1.00 23.25 129 GLY B C 1
ATOM 4089 O O . GLY B 1 149 ? 66.014 10.687 41.889 1.00 24.26 129 GLY B O 1
ATOM 4090 N N . LEU B 1 150 ? 64.200 11.962 41.985 1.00 21.41 130 LEU B N 1
ATOM 4091 C CA . LEU B 1 150 ? 64.382 12.385 40.591 1.00 21.27 130 LEU B CA 1
ATOM 4092 C C . LEU B 1 150 ? 65.584 13.311 40.497 1.00 21.54 130 LEU B C 1
ATOM 4093 O O . LEU B 1 150 ? 66.407 13.281 39.528 1.00 23.60 130 LEU B O 1
ATOM 4098 N N . VAL B 1 151 ? 65.704 14.160 41.467 1.00 21.24 131 VAL B N 1
ATOM 4099 C CA . VAL B 1 151 ? 66.806 15.086 41.456 1.00 23.16 131 VAL B CA 1
ATOM 4100 C C . VAL B 1 151 ? 68.135 14.312 41.704 1.00 25.10 131 VAL B C 1
ATOM 4101 O O . VAL B 1 151 ? 69.150 14.621 41.040 1.00 24.74 131 VAL B O 1
ATOM 4105 N N . ASP B 1 152 ? 68.122 13.293 42.561 1.00 26.09 132 ASP B N 1
ATOM 4106 C CA . ASP B 1 152 ? 69.348 12.451 42.768 1.00 27.48 132 ASP B CA 1
ATOM 4107 C C . ASP B 1 152 ? 69.745 11.866 41.420 1.00 28.64 132 ASP B C 1
ATOM 4108 O O . ASP B 1 152 ? 70.932 11.945 41.072 1.00 28.96 132 ASP B O 1
ATOM 4113 N N . ALA B 1 153 ? 68.779 11.295 40.672 1.00 28.02 133 ALA B N 1
ATOM 4114 C CA . ALA B 1 153 ? 69.084 10.680 39.354 1.00 27.96 133 ALA B CA 1
ATOM 4115 C C . ALA B 1 153 ? 69.625 11.716 38.348 1.00 30.14 133 ALA B C 1
ATOM 4116 O O . ALA B 1 153 ? 70.644 11.438 37.673 1.00 29.45 133 ALA B O 1
ATOM 4118 N N . MET B 1 154 ? 68.966 12.880 38.279 1.00 28.90 134 MET B N 1
ATOM 4119 C CA . MET B 1 154 ? 69.420 13.981 37.448 1.00 29.19 134 MET B CA 1
ATOM 4120 C C . MET B 1 154 ? 70.909 14.374 37.694 1.00 31.17 134 MET B C 1
ATOM 4121 O O . MET B 1 154 ? 71.693 14.574 36.719 1.00 29.80 134 MET B O 1
ATOM 4126 N N . LEU B 1 155 ? 71.272 14.504 38.962 1.00 31.37 135 LEU B N 1
ATOM 4127 C CA . LEU B 1 155 ? 72.590 14.958 39.306 1.00 34.77 135 LEU B CA 1
ATOM 4128 C C . LEU B 1 155 ? 73.670 13.905 39.037 1.00 36.75 135 LEU B C 1
ATOM 4129 O O . LEU B 1 155 ? 74.861 14.258 39.114 1.00 37.51 135 LEU B O 1
ATOM 4134 N N . ALA B 1 156 ? 73.288 12.639 38.817 1.00 38.98 136 ALA B N 1
ATOM 4135 C CA . ALA B 1 156 ? 74.258 11.600 38.447 1.00 40.91 136 ALA B CA 1
ATOM 4136 C C . ALA B 1 156 ? 74.642 11.753 36.967 1.00 43.49 136 ALA B C 1
ATOM 4137 O O . ALA B 1 156 ? 75.095 10.797 36.328 1.00 43.93 136 ALA B O 1
ATOM 4139 N N . ALA B 1 157 ? 74.423 12.944 36.402 1.00 45.86 137 ALA B N 1
ATOM 4140 C CA . ALA B 1 157 ? 74.926 13.236 35.055 1.00 47.70 137 ALA B CA 1
ATOM 4141 C C . ALA B 1 157 ? 76.354 13.777 35.163 1.00 49.01 137 ALA B C 1
ATOM 4142 O O . ALA B 1 157 ? 76.616 14.780 35.906 1.00 49.60 137 ALA B O 1
ATOM 4144 N N . PRO B 1 158 ? 77.295 13.104 34.438 1.00 49.89 138 PRO B N 1
ATOM 4145 C CA . PRO B 1 158 ? 78.741 13.402 34.478 1.00 49.90 138 PRO B CA 1
ATOM 4146 C C . PRO B 1 158 ? 78.997 14.836 34.034 1.00 49.81 138 PRO B C 1
ATOM 4147 O O . PRO B 1 158 ? 79.697 15.602 34.744 1.00 50.54 138 PRO B O 1
ATOM 4151 N N . ASP B 1 159 ? 78.393 15.224 32.907 1.00 48.10 139 ASP B N 1
ATOM 4152 C CA . ASP B 1 159 ? 78.633 16.559 32.379 1.00 46.71 139 ASP B CA 1
ATOM 4153 C C . ASP B 1 159 ? 77.862 17.681 33.099 1.00 44.92 139 ASP B C 1
ATOM 4154 O O . ASP B 1 159 ? 78.099 18.867 32.827 1.00 45.59 139 ASP B O 1
ATOM 4159 N N . GLY B 1 160 ? 76.988 17.326 34.049 1.00 41.60 140 GLY B N 1
ATOM 4160 C CA . GLY B 1 160 ? 76.203 18.343 34.749 1.00 37.86 140 GLY B CA 1
ATOM 4161 C C . GLY B 1 160 ? 75.147 18.983 33.843 1.00 34.81 140 GLY B C 1
ATOM 4162 O O . GLY B 1 160 ? 74.938 20.188 33.887 1.00 33.06 140 GLY B O 1
ATOM 4163 N N . ARG B 1 161 ? 74.554 18.169 32.976 1.00 33.78 141 ARG B N 1
ATOM 4164 C CA . ARG B 1 161 ? 73.504 18.614 32.021 1.00 32.44 141 ARG B CA 1
ATOM 4165 C C . ARG B 1 161 ? 72.333 17.690 32.071 1.00 31.55 141 ARG B C 1
ATOM 4166 O O . ARG B 1 161 ? 72.485 16.486 32.208 1.00 31.39 141 ARG B O 1
ATOM 4174 N N . ALA B 1 162 ? 71.139 18.253 31.857 1.00 30.04 142 ALA B N 1
ATOM 4175 C CA . ALA B 1 162 ? 69.951 17.430 31.760 1.00 28.52 142 ALA B CA 1
ATOM 4176 C C . ALA B 1 162 ? 68.880 18.218 31.048 1.00 25.78 142 ALA B C 1
ATOM 4177 O O . ALA B 1 162 ? 68.966 19.444 30.959 1.00 26.75 142 ALA B O 1
ATOM 4179 N N . ASP B 1 163 ? 67.882 17.487 30.583 1.00 24.67 143 ASP B N 1
ATOM 4180 C CA . ASP B 1 163 ? 66.642 18.081 30.092 1.00 23.06 143 ASP B CA 1
ATOM 4181 C C . ASP B 1 163 ? 65.695 18.041 31.321 1.00 21.82 143 ASP B C 1
ATOM 4182 O O . ASP B 1 163 ? 65.321 16.951 31.766 1.00 21.73 143 ASP B O 1
ATOM 4187 N N . LEU B 1 164 ? 65.373 19.211 31.863 1.00 21.69 144 LEU B N 1
ATOM 4188 C CA . LEU B 1 164 ? 64.504 19.272 33.047 1.00 22.51 144 LEU B CA 1
ATOM 4189 C C . LEU B 1 164 ? 63.157 18.576 32.792 1.00 23.00 144 LEU B C 1
ATOM 4190 O O . LEU B 1 164 ? 62.533 17.995 33.738 1.00 22.72 144 LEU B O 1
ATOM 4195 N N A MET B 1 165 ? 62.680 18.631 31.542 0.50 21.50 145 MET B N 1
ATOM 4196 N N B MET B 1 165 ? 62.696 18.652 31.550 0.50 22.82 145 MET B N 1
ATOM 4197 C CA A MET B 1 165 ? 61.380 18.028 31.226 0.50 21.32 145 MET B CA 1
ATOM 4198 C CA B MET B 1 165 ? 61.446 18.030 31.180 0.50 23.94 145 MET B CA 1
ATOM 4199 C C A MET B 1 165 ? 61.389 16.495 31.402 0.50 22.01 145 MET B C 1
ATOM 4200 C C B MET B 1 165 ? 61.492 16.544 31.502 0.50 23.44 145 MET B C 1
ATOM 4201 O O A MET B 1 165 ? 60.522 15.913 32.067 0.50 21.98 145 MET B O 1
ATOM 4202 O O B MET B 1 165 ? 60.785 16.061 32.377 0.50 23.30 145 MET B O 1
ATOM 4211 N N . GLU B 1 166 ? 62.395 15.832 30.845 1.00 23.27 146 GLU B N 1
ATOM 4212 C CA . GLU B 1 166 ? 62.562 14.426 31.051 1.00 25.59 146 GLU B CA 1
ATOM 4213 C C . GLU B 1 166 ? 62.967 14.037 32.475 1.00 25.09 146 GLU B C 1
ATOM 4214 O O . GLU B 1 166 ? 62.573 13.014 32.938 1.00 25.88 146 GLU B O 1
ATOM 4220 N N . SER B 1 167 ? 63.764 14.850 33.135 1.00 23.89 147 SER B N 1
ATOM 4221 C CA . SER B 1 167 ? 64.362 14.468 34.379 1.00 23.67 147 SER B CA 1
ATOM 4222 C C . SER B 1 167 ? 63.462 14.708 35.586 1.00 24.05 147 SER B C 1
ATOM 4223 O O . SER B 1 167 ? 63.545 13.964 36.600 1.00 22.18 147 SER B O 1
ATOM 4226 N N . LEU B 1 168 ? 62.635 15.753 35.488 1.00 21.84 148 LEU B N 1
ATOM 4227 C CA . LEU B 1 168 ? 61.783 16.128 36.631 1.00 19.85 148 LEU B CA 1
ATOM 4228 C C . LEU B 1 168 ? 60.321 16.583 36.279 1.00 20.23 148 LEU B C 1
ATOM 4229 O O . LEU B 1 168 ? 59.407 16.092 36.863 1.00 19.02 148 LEU B O 1
ATOM 4234 N N . ALA B 1 169 ? 60.145 17.489 35.329 1.00 19.79 149 ALA B N 1
ATOM 4235 C CA . ALA B 1 169 ? 58.840 18.114 35.099 1.00 19.33 149 ALA B CA 1
ATOM 4236 C C . ALA B 1 169 ? 57.840 17.057 34.693 1.00 20.34 149 ALA B C 1
ATOM 4237 O O . ALA B 1 169 ? 56.709 17.077 35.178 1.00 19.22 149 ALA B O 1
ATOM 4239 N N A TRP B 1 170 ? 58.224 16.153 33.788 0.50 19.94 150 TRP B N 1
ATOM 4240 N N B TRP B 1 170 ? 58.189 16.144 33.787 0.50 19.41 150 TRP B N 1
ATOM 4241 C CA A TRP B 1 170 ? 57.317 15.051 33.384 0.50 20.88 150 TRP B CA 1
ATOM 4242 C CA B TRP B 1 170 ? 57.196 15.088 33.482 0.50 19.75 150 TRP B CA 1
ATOM 4243 C C A TRP B 1 170 ? 57.093 13.949 34.453 0.50 20.75 150 TRP B C 1
ATOM 4244 C C B TRP B 1 170 ? 57.056 14.013 34.593 0.50 20.08 150 TRP B C 1
ATOM 4245 O O A TRP B 1 170 ? 55.944 13.577 34.751 0.50 21.84 150 TRP B O 1
ATOM 4246 O O B TRP B 1 170 ? 55.928 13.757 35.088 0.50 20.56 150 TRP B O 1
ATOM 4267 N N . PRO B 1 171 ? 58.179 13.393 35.014 1.00 19.71 151 PRO B N 1
ATOM 4268 C CA . PRO B 1 171 ? 58.005 12.277 35.949 1.00 20.06 151 PRO B CA 1
ATOM 4269 C C . PRO B 1 171 ? 57.355 12.591 37.265 1.00 18.88 151 PRO B C 1
ATOM 4270 O O . PRO B 1 171 ? 56.674 11.750 37.803 1.00 20.01 151 PRO B O 1
ATOM 4274 N N . LEU B 1 172 ? 57.609 13.771 37.806 1.00 16.19 152 LEU B N 1
ATOM 4275 C CA . LEU B 1 172 ? 57.033 14.067 39.104 1.00 16.43 152 LEU B CA 1
ATOM 4276 C C . LEU B 1 172 ? 55.496 14.010 39.069 1.00 17.38 152 LEU B C 1
ATOM 4277 O O . LEU B 1 172 ? 54.887 13.235 39.833 1.00 16.80 152 LEU B O 1
ATOM 4282 N N . PRO B 1 173 ? 54.840 14.838 38.226 1.00 17.39 153 PRO B N 1
ATOM 4283 C CA . PRO B 1 173 ? 53.365 14.844 38.381 1.00 17.50 153 PRO B CA 1
ATOM 4284 C C . PRO B 1 173 ? 52.700 13.504 37.986 1.00 17.29 153 PRO B C 1
ATOM 4285 O O . PRO B 1 173 ? 51.653 13.146 38.517 1.00 17.57 153 PRO B O 1
ATOM 4289 N N . ILE B 1 174 ? 53.268 12.810 37.004 1.00 18.81 154 ILE B N 1
ATOM 4290 C CA . ILE B 1 174 ? 52.683 11.547 36.586 1.00 18.87 154 ILE B CA 1
ATOM 4291 C C . ILE B 1 174 ? 52.865 10.514 37.714 1.00 18.41 154 ILE B C 1
ATOM 4292 O O . ILE B 1 174 ? 51.987 9.724 37.939 1.00 18.62 154 ILE B O 1
ATOM 4297 N N . THR B 1 175 ? 53.976 10.575 38.448 1.00 18.64 155 THR B N 1
ATOM 4298 C CA . THR B 1 175 ? 54.152 9.642 39.571 1.00 18.33 155 THR B CA 1
ATOM 4299 C C . THR B 1 175 ? 53.143 9.944 40.690 1.00 17.22 155 THR B C 1
ATOM 4300 O O . THR B 1 175 ? 52.509 9.035 41.219 1.00 17.70 155 THR B O 1
ATOM 4304 N N . VAL B 1 176 ? 52.991 11.221 41.054 1.00 16.69 156 VAL B N 1
ATOM 4305 C CA . VAL B 1 176 ? 52.056 11.584 42.105 1.00 16.57 156 VAL B CA 1
ATOM 4306 C C . VAL B 1 176 ? 50.622 11.156 41.756 1.00 17.00 156 VAL B C 1
ATOM 4307 O O . VAL B 1 176 ? 49.951 10.537 42.548 1.00 17.23 156 VAL B O 1
ATOM 4311 N N . ILE B 1 177 ? 50.109 11.562 40.577 1.00 15.47 157 ILE B N 1
ATOM 4312 C CA . ILE B 1 177 ? 48.723 11.257 40.256 1.00 16.48 157 ILE B CA 1
ATOM 4313 C C . ILE B 1 177 ? 48.494 9.751 40.037 1.00 17.32 157 ILE B C 1
ATOM 4314 O O . ILE B 1 177 ? 47.474 9.259 40.452 1.00 16.55 157 ILE B O 1
ATOM 4319 N N . SER B 1 178 ? 49.453 9.034 39.502 1.00 16.64 158 SER B N 1
ATOM 4320 C CA . SER B 1 178 ? 49.342 7.582 39.384 1.00 18.59 158 SER B CA 1
ATOM 4321 C C . SER B 1 178 ? 49.322 6.872 40.734 1.00 18.65 158 SER B C 1
ATOM 4322 O O . SER B 1 178 ? 48.630 5.866 40.862 1.00 19.57 158 SER B O 1
ATOM 4325 N N . GLU B 1 179 ? 50.133 7.305 41.708 1.00 18.05 159 GLU B N 1
ATOM 4326 C CA . GLU B 1 179 ? 50.070 6.686 43.052 1.00 18.03 159 GLU B CA 1
ATOM 4327 C C . GLU B 1 179 ? 48.701 6.967 43.673 1.00 18.81 159 GLU B C 1
ATOM 4328 O O . GLU B 1 179 ? 48.091 6.070 44.308 1.00 19.21 159 GLU B O 1
ATOM 4334 N N . LEU B 1 180 ? 48.168 8.155 43.420 1.00 17.09 160 LEU B N 1
ATOM 4335 C CA . LEU B 1 180 ? 46.891 8.509 44.043 1.00 18.39 160 LEU B CA 1
ATOM 4336 C C . LEU B 1 180 ? 45.776 7.669 43.500 1.00 17.84 160 LEU B C 1
ATOM 4337 O O . LEU B 1 180 ? 44.916 7.198 44.288 1.00 18.81 160 LEU B O 1
ATOM 4342 N N . LEU B 1 181 ? 45.840 7.466 42.172 1.00 18.62 161 LEU B N 1
ATOM 4343 C CA . LEU B 1 181 ? 44.805 6.782 41.422 1.00 20.50 161 LEU B CA 1
ATOM 4344 C C . LEU B 1 181 ? 45.068 5.279 41.278 1.00 21.68 161 LEU B C 1
ATOM 4345 O O . LEU B 1 181 ? 44.197 4.575 40.885 1.00 28.75 161 LEU B O 1
ATOM 4350 N N . GLY B 1 182 ? 46.230 4.750 41.551 1.00 19.76 162 GLY B N 1
ATOM 4351 C CA . GLY B 1 182 ? 46.377 3.312 41.441 1.00 21.11 162 GLY B CA 1
ATOM 4352 C C . GLY B 1 182 ? 46.760 2.904 40.029 1.00 21.36 162 GLY B C 1
ATOM 4353 O O . GLY B 1 182 ? 46.410 1.799 39.616 1.00 23.77 162 GLY B O 1
ATOM 4354 N N . VAL B 1 183 ? 47.439 3.785 39.275 1.00 17.61 163 VAL B N 1
ATOM 4355 C CA . VAL B 1 183 ? 48.025 3.347 37.979 1.00 20.57 163 VAL B CA 1
ATOM 4356 C C . VAL B 1 183 ? 49.381 2.607 38.133 1.00 20.13 163 VAL B C 1
ATOM 4357 O O . VAL B 1 183 ? 50.361 3.179 38.637 1.00 20.73 163 VAL B O 1
ATOM 4361 N N . PRO B 1 184 ? 49.437 1.325 37.751 1.00 21.97 164 PRO B N 1
ATOM 4362 C CA . PRO B 1 184 ? 50.698 0.538 37.910 1.00 24.93 164 PRO B CA 1
ATOM 4363 C C . PRO B 1 184 ? 51.904 1.226 37.225 1.00 26.07 164 PRO B C 1
ATOM 4364 O O . PRO B 1 184 ? 51.778 1.747 36.140 1.00 25.73 164 PRO B O 1
ATOM 4368 N N . GLU B 1 185 ? 53.056 1.211 37.886 1.00 27.31 165 GLU B N 1
ATOM 4369 C CA . GLU B 1 185 ? 54.245 1.845 37.349 1.00 30.11 165 GLU B CA 1
ATOM 4370 C C . GLU B 1 185 ? 54.508 1.456 35.874 1.00 29.92 165 GLU B C 1
ATOM 4371 O O . GLU B 1 185 ? 54.883 2.339 35.124 1.00 31.99 165 GLU B O 1
ATOM 4377 N N . PRO B 1 186 ? 54.357 0.149 35.472 1.00 31.11 166 PRO B N 1
ATOM 4378 C CA . PRO B 1 186 ? 54.655 -0.204 34.062 1.00 31.93 166 PRO B CA 1
ATOM 4379 C C . PRO B 1 186 ? 53.717 0.426 33.069 1.00 32.29 166 PRO B C 1
ATOM 4380 O O . PRO B 1 186 ? 54.028 0.421 31.867 1.00 33.61 166 PRO B O 1
ATOM 4384 N N . ASP B 1 187 ? 52.603 0.995 33.536 1.00 30.25 167 ASP B N 1
ATOM 4385 C CA . ASP B 1 187 ? 51.576 1.563 32.629 1.00 29.27 167 ASP B CA 1
ATOM 4386 C C . ASP B 1 187 ? 51.773 3.080 32.387 1.00 27.31 167 ASP B C 1
ATOM 4387 O O . ASP B 1 187 ? 51.066 3.661 31.616 1.00 26.29 167 ASP B O 1
ATOM 4392 N N . ARG B 1 188 ? 52.663 3.708 33.130 1.00 26.83 168 ARG B N 1
ATOM 4393 C CA . ARG B 1 188 ? 52.669 5.158 33.216 1.00 27.24 168 ARG B CA 1
ATOM 4394 C C . ARG B 1 188 ? 53.234 5.875 31.968 1.00 28.43 168 ARG B C 1
ATOM 4395 O O . ARG B 1 188 ? 52.705 6.926 31.595 1.00 27.67 168 ARG B O 1
ATOM 4403 N N . ALA B 1 189 ? 54.272 5.291 31.350 1.00 29.18 169 ALA B N 1
ATOM 4404 C CA . ALA B 1 189 ? 54.956 5.910 30.181 1.00 31.36 169 ALA B CA 1
ATOM 4405 C C . ALA B 1 189 ? 53.971 6.160 29.022 1.00 31.78 169 ALA B C 1
ATOM 4406 O O . ALA B 1 189 ? 54.039 7.213 28.360 1.00 33.23 169 ALA B O 1
ATOM 4408 N N . ALA B 1 190 ? 53.038 5.236 28.802 1.00 31.08 170 ALA B N 1
ATOM 4409 C CA . ALA B 1 190 ? 51.927 5.490 27.866 1.00 30.80 170 ALA B CA 1
ATOM 4410 C C . ALA B 1 190 ? 51.161 6.815 27.998 1.00 31.56 170 ALA B C 1
ATOM 4411 O O . ALA B 1 190 ? 50.612 7.322 26.991 1.00 30.69 170 ALA B O 1
ATOM 4413 N N . PHE B 1 191 ? 51.039 7.389 29.216 1.00 30.58 171 PHE B N 1
ATOM 4414 C CA . PHE B 1 191 ? 50.333 8.669 29.326 1.00 31.55 171 PHE B CA 1
ATOM 4415 C C . PHE B 1 191 ? 51.033 9.855 28.634 1.00 32.25 171 PHE B C 1
ATOM 4416 O O . PHE B 1 191 ? 50.348 10.767 28.129 1.00 33.00 171 PHE B O 1
ATOM 4424 N N . ARG B 1 192 ? 52.371 9.835 28.604 1.00 31.33 172 ARG B N 1
ATOM 4425 C CA . ARG B 1 192 ? 53.107 10.859 27.893 1.00 33.08 172 ARG B CA 1
ATOM 4426 C C . ARG B 1 192 ? 52.832 10.782 26.370 1.00 32.93 172 ARG B C 1
ATOM 4427 O O . ARG B 1 192 ? 52.653 11.818 25.702 1.00 33.53 172 ARG B O 1
ATOM 4435 N N . VAL B 1 193 ? 52.857 9.574 25.828 1.00 31.46 173 VAL B N 1
ATOM 4436 C CA . VAL B 1 193 ? 52.529 9.371 24.424 1.00 31.71 173 VAL B CA 1
ATOM 4437 C C . VAL B 1 193 ? 51.144 9.922 24.141 1.00 30.31 173 VAL B C 1
ATOM 4438 O O . VAL B 1 193 ? 50.942 10.690 23.146 1.00 31.10 173 VAL B O 1
ATOM 4442 N N . TRP B 1 194 ? 50.179 9.565 24.995 1.00 29.28 174 TRP B N 1
ATOM 4443 C CA . TRP B 1 194 ? 48.809 10.085 24.802 1.00 29.56 174 TRP B CA 1
ATOM 4444 C C . TRP B 1 194 ? 48.728 11.601 24.957 1.00 29.47 174 TRP B C 1
ATOM 4445 O O . TRP B 1 194 ? 48.098 12.268 24.141 1.00 29.35 174 TRP B O 1
ATOM 4456 N N . THR B 1 195 ? 49.299 12.184 26.009 1.00 32.15 175 THR B N 1
ATOM 4457 C CA . THR B 1 195 ? 49.066 13.663 26.102 1.00 33.84 175 THR B CA 1
ATOM 4458 C C . THR B 1 195 ? 49.800 14.387 24.969 1.00 35.08 175 THR B C 1
ATOM 4459 O O . THR B 1 195 ? 49.295 15.393 24.435 1.00 35.65 175 THR B O 1
ATOM 4463 N N . ASP B 1 196 ? 50.949 13.858 24.558 1.00 35.03 176 ASP B N 1
ATOM 4464 C CA . ASP B 1 196 ? 51.641 14.436 23.408 1.00 37.06 176 ASP B CA 1
ATOM 4465 C C . ASP B 1 196 ? 50.737 14.500 22.220 1.00 37.78 176 ASP B C 1
ATOM 4466 O O . ASP B 1 196 ? 50.907 15.405 21.354 1.00 37.26 176 ASP B O 1
ATOM 4471 N N . ALA B 1 197 ? 49.839 13.506 22.119 1.00 37.00 177 ALA B N 1
ATOM 4472 C CA . ALA B 1 197 ? 48.905 13.452 20.977 1.00 37.90 177 ALA B CA 1
ATOM 4473 C C . ALA B 1 197 ? 47.751 14.403 21.170 1.00 39.15 177 ALA B C 1
ATOM 4474 O O . ALA B 1 197 ? 47.228 14.922 20.184 1.00 40.54 177 ALA B O 1
ATOM 4476 N N . PHE B 1 198 ? 47.303 14.592 22.433 1.00 41.09 178 PHE B N 1
ATOM 4477 C CA . PHE B 1 198 ? 46.152 15.488 22.761 1.00 41.88 178 PHE B CA 1
ATOM 4478 C C . PHE B 1 198 ? 46.564 16.921 22.527 1.00 44.20 178 PHE B C 1
ATOM 4479 O O . PHE B 1 198 ? 45.805 17.725 21.959 1.00 44.67 178 PHE B O 1
ATOM 4487 N N . VAL B 1 199 ? 47.784 17.217 22.981 1.00 46.07 179 VAL B N 1
ATOM 4488 C CA . VAL B 1 199 ? 48.393 18.539 22.929 1.00 47.70 179 VAL B CA 1
ATOM 4489 C C . VAL B 1 199 ? 48.986 18.825 21.545 1.00 49.49 179 VAL B C 1
ATOM 4490 O O . VAL B 1 199 ? 48.589 19.826 20.918 1.00 50.56 179 VAL B O 1
ATOM 4494 N N . PHE B 1 200 ? 49.915 17.975 21.071 1.00 50.71 180 PHE B N 1
ATOM 4495 C CA . PHE B 1 200 ? 50.555 18.177 19.737 1.00 52.14 180 PHE B CA 1
ATOM 4496 C C . PHE B 1 200 ? 50.318 17.084 18.662 1.00 51.82 180 PHE B C 1
ATOM 4497 O O . PHE B 1 200 ? 51.272 16.420 18.245 1.00 51.98 180 PHE B O 1
ATOM 4505 N N . PRO B 1 201 ? 49.065 16.917 18.188 1.00 52.25 181 PRO B N 1
ATOM 4506 C CA . PRO B 1 201 ? 48.872 15.812 17.238 1.00 52.31 181 PRO B CA 1
ATOM 4507 C C . PRO B 1 201 ? 49.632 16.009 15.895 1.00 52.52 181 PRO B C 1
ATOM 4508 O O . PRO B 1 201 ? 49.648 17.113 15.348 1.00 52.71 181 PRO B O 1
ATOM 4512 N N . ASP B 1 202 ? 50.270 14.950 15.382 1.00 52.68 182 ASP B N 1
ATOM 4513 C CA . ASP B 1 202 ? 50.866 15.003 14.037 1.00 52.39 182 ASP B CA 1
ATOM 4514 C C . ASP B 1 202 ? 49.818 15.262 12.950 1.00 51.38 182 ASP B C 1
ATOM 4515 O O . ASP B 1 202 ? 50.159 15.764 11.894 1.00 51.64 182 ASP B O 1
ATOM 4520 N N . ASP B 1 203 ? 48.568 14.896 13.228 1.00 50.04 183 ASP B N 1
ATOM 4521 C CA . ASP B 1 203 ? 47.417 15.011 12.312 1.00 48.70 183 ASP B CA 1
ATOM 4522 C C . ASP B 1 203 ? 46.102 14.924 13.148 1.00 48.45 183 ASP B C 1
ATOM 4523 O O . ASP B 1 203 ? 46.155 14.591 14.346 1.00 48.27 183 ASP B O 1
ATOM 4528 N N . PRO B 1 204 ? 44.928 15.251 12.551 1.00 47.78 184 PRO B N 1
ATOM 4529 C CA . PRO B 1 204 ? 43.664 15.139 13.354 1.00 46.76 184 PRO B CA 1
ATOM 4530 C C . PRO B 1 204 ? 43.308 13.700 13.869 1.00 46.27 184 PRO B C 1
ATOM 4531 O O . PRO B 1 204 ? 42.650 13.552 14.937 1.00 46.23 184 PRO B O 1
ATOM 4535 N N . ALA B 1 205 ? 43.769 12.652 13.175 1.00 44.32 185 ALA B N 1
ATOM 4536 C CA . ALA B 1 205 ? 43.475 11.278 13.627 1.00 42.35 185 ALA B CA 1
ATOM 4537 C C . ALA B 1 205 ? 44.263 10.843 14.870 1.00 41.12 185 ALA B C 1
ATOM 4538 O O . ALA B 1 205 ? 43.837 9.905 15.571 1.00 40.52 185 ALA B O 1
ATOM 4540 N N . GLN B 1 206 ? 45.405 11.486 15.119 1.00 38.54 186 GLN B N 1
ATOM 4541 C CA . GLN B 1 206 ? 46.313 10.998 16.184 1.00 37.88 186 GLN B CA 1
ATOM 4542 C C . GLN B 1 206 ? 45.715 11.204 17.594 1.00 36.57 186 GLN B C 1
ATOM 4543 O O . GLN B 1 206 ? 45.746 10.282 18.415 1.00 35.65 186 GLN B O 1
ATOM 4549 N N . ALA B 1 207 ? 45.207 12.410 17.888 1.00 35.08 187 ALA B N 1
ATOM 4550 C CA . ALA B 1 207 ? 44.473 12.593 19.142 1.00 33.84 187 ALA B CA 1
ATOM 4551 C C . ALA B 1 207 ? 43.327 11.581 19.244 1.00 32.42 187 ALA B C 1
ATOM 4552 O O . ALA B 1 207 ? 43.031 11.129 20.341 1.00 31.17 187 ALA B O 1
ATOM 4554 N N . GLN B 1 208 ? 42.673 11.247 18.118 1.00 29.57 188 GLN B N 1
ATOM 4555 C CA . GLN B 1 208 ? 41.482 10.374 18.175 1.00 27.90 188 GLN B CA 1
ATOM 4556 C C . GLN B 1 208 ? 41.887 8.964 18.606 1.00 27.05 188 GLN B C 1
ATOM 4557 O O . GLN B 1 208 ? 41.153 8.260 19.378 1.00 24.15 188 GLN B O 1
ATOM 4563 N N . THR B 1 209 ? 43.064 8.570 18.113 1.00 24.80 189 THR B N 1
ATOM 4564 C CA . THR B 1 209 ? 43.547 7.209 18.354 1.00 28.07 189 THR B CA 1
ATOM 4565 C C . THR B 1 209 ? 43.965 7.155 19.813 1.00 28.12 189 THR B C 1
ATOM 4566 O O . THR B 1 209 ? 43.677 6.166 20.512 1.00 27.95 189 THR B O 1
ATOM 4570 N N . ALA B 1 210 ? 44.677 8.213 20.252 1.00 27.43 190 ALA B N 1
ATOM 4571 C CA . ALA B 1 210 ? 45.086 8.316 21.659 1.00 27.22 190 ALA B CA 1
ATOM 4572 C C . ALA B 1 210 ? 43.882 8.229 22.604 1.00 27.77 190 ALA B C 1
ATOM 4573 O O . ALA B 1 210 ? 43.960 7.537 23.618 1.00 25.30 190 ALA B O 1
ATOM 4575 N N . MET B 1 211 ? 42.775 8.919 22.258 1.00 26.38 191 MET B N 1
ATOM 4576 C CA . MET B 1 211 ? 41.536 8.879 23.061 1.00 27.12 191 MET B CA 1
ATOM 4577 C C . MET B 1 211 ? 40.980 7.482 23.171 1.00 27.14 191 MET B C 1
ATOM 4578 O O . MET B 1 211 ? 40.645 7.026 24.273 1.00 25.92 191 MET B O 1
ATOM 4583 N N . ALA B 1 212 ? 40.852 6.783 22.040 1.00 25.28 192 ALA B N 1
ATOM 4584 C CA . ALA B 1 212 ? 40.329 5.433 22.073 1.00 24.15 192 ALA B CA 1
ATOM 4585 C C . ALA B 1 212 ? 41.239 4.474 22.880 1.00 23.47 192 ALA B C 1
ATOM 4586 O O . ALA B 1 212 ? 40.764 3.573 23.623 1.00 24.40 192 ALA B O 1
ATOM 4588 N N . GLU B 1 213 ? 42.540 4.643 22.737 1.00 21.94 193 GLU B N 1
ATOM 4589 C CA . GLU B 1 213 ? 43.459 3.808 23.449 1.00 24.21 193 GLU B CA 1
ATOM 4590 C C . GLU B 1 213 ? 43.434 4.111 24.937 1.00 24.07 193 GLU B C 1
ATOM 4591 O O . GLU B 1 213 ? 43.477 3.186 25.791 1.00 23.34 193 GLU B O 1
ATOM 4597 N N . MET B 1 214 ? 43.402 5.402 25.233 1.00 23.54 194 MET B N 1
ATOM 4598 C CA . MET B 1 214 ? 43.303 5.773 26.661 1.00 24.05 194 MET B CA 1
ATOM 4599 C C . MET B 1 214 ? 42.009 5.246 27.279 1.00 22.38 194 MET B C 1
ATOM 4600 O O . MET B 1 214 ? 42.056 4.705 28.410 1.00 22.57 194 MET B O 1
ATOM 4605 N N . SER B 1 215 ? 40.868 5.396 26.599 1.00 19.54 195 SER B N 1
ATOM 4606 C CA . SER B 1 215 ? 39.610 4.958 27.078 1.00 23.00 195 SER B CA 1
ATOM 4607 C C . SER B 1 215 ? 39.628 3.456 27.341 1.00 22.94 195 SER B C 1
ATOM 4608 O O . SER B 1 215 ? 39.167 2.966 28.385 1.00 24.21 195 SER B O 1
ATOM 4611 N N . GLY B 1 216 ? 40.186 2.706 26.383 1.00 22.98 196 GLY B N 1
ATOM 4612 C CA . GLY B 1 216 ? 40.300 1.273 26.574 1.00 23.38 196 GLY B CA 1
ATOM 4613 C C . GLY B 1 216 ? 41.153 0.908 27.770 1.00 21.05 196 GLY B C 1
ATOM 4614 O O . GLY B 1 216 ? 40.738 0.011 28.567 1.00 22.61 196 GLY B O 1
ATOM 4615 N N . TYR B 1 217 ? 42.296 1.569 27.910 1.00 19.62 197 TYR B N 1
ATOM 4616 C CA . TYR B 1 217 ? 43.219 1.237 28.979 1.00 19.53 197 TYR B CA 1
ATOM 4617 C C . TYR B 1 217 ? 42.483 1.497 30.341 1.00 19.88 197 TYR B C 1
ATOM 4618 O O . TYR B 1 217 ? 42.547 0.620 31.272 1.00 19.23 197 TYR B O 1
ATOM 4627 N N . LEU B 1 218 ? 41.751 2.626 30.439 1.00 20.54 198 LEU B N 1
ATOM 4628 C CA . LEU B 1 218 ? 41.209 3.020 31.761 1.00 19.48 198 LEU B CA 1
ATOM 4629 C C . LEU B 1 218 ? 40.049 2.092 32.104 1.00 19.13 198 LEU B C 1
ATOM 4630 O O . LEU B 1 218 ? 39.835 1.741 33.250 1.00 18.05 198 LEU B O 1
ATOM 4635 N N . SER B 1 219 ? 39.301 1.637 31.095 1.00 19.63 199 SER B N 1
ATOM 4636 C CA . SER B 1 219 ? 38.239 0.686 31.363 1.00 20.88 199 SER B CA 1
ATOM 4637 C C . SER B 1 219 ? 38.850 -0.646 31.796 1.00 19.73 199 SER B C 1
ATOM 4638 O O . SER B 1 219 ? 38.272 -1.339 32.680 1.00 21.78 199 SER B O 1
ATOM 4641 N N . ARG B 1 220 ? 39.994 -1.030 31.259 1.00 20.38 200 ARG B N 1
ATOM 4642 C CA . ARG B 1 220 ? 40.624 -2.287 31.738 1.00 21.19 200 ARG B CA 1
ATOM 4643 C C . ARG B 1 220 ? 41.141 -2.068 33.138 1.00 21.04 200 ARG B C 1
ATOM 4644 O O . ARG B 1 220 ? 41.100 -3.006 33.952 1.00 20.95 200 ARG B O 1
ATOM 4652 N N . LEU B 1 221 ? 41.730 -0.906 33.367 1.00 18.46 201 LEU B N 1
ATOM 4653 C CA . LEU B 1 221 ? 42.209 -0.570 34.729 1.00 18.01 201 LEU B CA 1
ATOM 4654 C C . LEU B 1 221 ? 41.070 -0.623 35.766 1.00 18.83 201 LEU B C 1
ATOM 4655 O O . LEU B 1 221 ? 41.220 -1.201 36.862 1.00 18.66 201 LEU B O 1
ATOM 4660 N N . ILE B 1 222 ? 39.947 0.021 35.440 1.00 16.57 202 ILE B N 1
ATOM 4661 C CA . ILE B 1 222 ? 38.797 -0.061 36.264 1.00 18.80 202 ILE B CA 1
ATOM 4662 C C . ILE B 1 222 ? 38.365 -1.493 36.585 1.00 20.36 202 ILE B C 1
ATOM 4663 O O . ILE B 1 222 ? 38.171 -1.882 37.759 1.00 20.34 202 ILE B O 1
ATOM 4668 N N . ASP B 1 223 ? 38.245 -2.306 35.549 1.00 19.15 203 ASP B N 1
ATOM 4669 C CA . ASP B 1 223 ? 37.846 -3.699 35.754 1.00 22.68 203 ASP B CA 1
ATOM 4670 C C . ASP B 1 223 ? 38.856 -4.432 36.574 1.00 22.56 203 ASP B C 1
ATOM 4671 O O . ASP B 1 223 ? 38.461 -5.308 37.416 1.00 24.52 203 ASP B O 1
ATOM 4676 N N . SER B 1 224 ? 40.121 -4.032 36.483 1.00 20.55 204 SER B N 1
ATOM 4677 C CA . SER B 1 224 ? 41.145 -4.716 37.277 1.00 20.44 204 SER B CA 1
ATOM 4678 C C . SER B 1 224 ? 41.037 -4.406 38.767 1.00 19.93 204 SER B C 1
ATOM 4679 O O . SER B 1 224 ? 41.589 -5.147 39.581 1.00 19.36 204 SER B O 1
ATOM 4682 N N . LYS B 1 225 ? 40.449 -3.275 39.092 1.00 17.12 205 LYS B N 1
ATOM 4683 C CA . LYS B 1 225 ? 40.298 -2.926 40.498 1.00 17.92 205 LYS B CA 1
ATOM 4684 C C . LYS B 1 225 ? 39.081 -3.606 41.179 1.00 16.72 205 LYS B C 1
ATOM 4685 O O . LYS B 1 225 ? 39.086 -3.713 42.445 1.00 16.16 205 LYS B O 1
ATOM 4691 N N . ARG B 1 226 ? 38.029 -3.954 40.414 1.00 14.00 206 ARG B N 1
ATOM 4692 C CA . ARG B 1 226 ? 36.798 -4.281 41.002 1.00 13.92 206 ARG B CA 1
ATOM 4693 C C . ARG B 1 226 ? 36.951 -5.612 41.803 1.00 13.72 206 ARG B C 1
ATOM 4694 O O . ARG B 1 226 ? 37.519 -6.616 41.288 1.00 14.96 206 ARG B O 1
ATOM 4702 N N . GLY B 1 227 ? 36.482 -5.562 43.070 1.00 11.55 207 GLY B N 1
ATOM 4703 C CA . GLY B 1 227 ? 36.550 -6.743 43.971 1.00 11.75 207 GLY B CA 1
ATOM 4704 C C . GLY B 1 227 ? 37.946 -6.975 44.520 1.00 15.45 207 GLY B C 1
ATOM 4705 O O . GLY B 1 227 ? 38.117 -7.977 45.209 1.00 14.09 207 GLY B O 1
ATOM 4706 N N . GLN B 1 228 ? 38.933 -6.035 44.328 1.00 13.31 208 GLN B N 1
ATOM 4707 C CA . GLN B 1 228 ? 40.268 -6.196 44.858 1.00 14.69 208 GLN B CA 1
ATOM 4708 C C . GLN B 1 228 ? 40.551 -5.505 46.209 1.00 14.10 208 GLN B C 1
ATOM 4709 O O . GLN B 1 228 ? 41.666 -5.694 46.741 1.00 15.18 208 GLN B O 1
ATOM 4715 N N . ASP B 1 229 ? 39.554 -4.777 46.758 1.00 12.53 209 ASP B N 1
ATOM 4716 C CA . ASP B 1 229 ? 39.643 -4.119 48.078 1.00 12.72 209 ASP B CA 1
ATOM 4717 C C . ASP B 1 229 ? 40.844 -3.159 48.118 1.00 13.33 209 ASP B C 1
ATOM 4718 O O . ASP B 1 229 ? 41.412 -2.917 49.200 1.00 14.85 209 ASP B O 1
ATOM 4723 N N . GLY B 1 230 ? 41.235 -2.605 46.943 1.00 12.67 210 GLY B N 1
ATOM 4724 C CA . GLY B 1 230 ? 42.251 -1.525 46.929 1.00 12.87 210 GLY B CA 1
ATOM 4725 C C . GLY B 1 230 ? 41.802 -0.254 47.704 1.00 13.10 210 GLY B C 1
ATOM 4726 O O . GLY B 1 230 ? 40.596 0.006 47.888 1.00 12.89 210 GLY B O 1
ATOM 4727 N N . GLU B 1 231 ? 42.792 0.510 48.178 1.00 12.78 211 GLU B N 1
ATOM 4728 C CA . GLU B 1 231 ? 42.506 1.731 48.959 1.00 16.86 211 GLU B CA 1
ATOM 4729 C C . GLU B 1 231 ? 42.849 3.017 48.254 1.00 15.66 211 GLU B C 1
ATOM 4730 O O . GLU B 1 231 ? 42.685 4.131 48.864 1.00 18.03 211 GLU B O 1
ATOM 4736 N N . ASP B 1 232 ? 43.297 2.891 47.023 1.00 15.70 212 ASP B N 1
ATOM 4737 C CA . ASP B 1 232 ? 43.580 4.071 46.178 1.00 14.95 212 ASP B CA 1
ATOM 4738 C C . ASP B 1 232 ? 42.268 4.736 45.749 1.00 14.85 212 ASP B C 1
ATOM 4739 O O . ASP B 1 232 ? 41.199 4.180 45.868 1.00 15.50 212 ASP B O 1
ATOM 4744 N N . LEU B 1 233 ? 42.375 5.974 45.192 1.00 12.47 213 LEU B N 1
ATOM 4745 C CA . LEU B 1 233 ? 41.216 6.687 44.776 1.00 12.52 213 LEU B CA 1
ATOM 4746 C C . LEU B 1 233 ? 40.408 6.043 43.674 1.00 12.99 213 LEU B C 1
ATOM 4747 O O . LEU B 1 233 ? 39.207 6.065 43.755 1.00 14.04 213 LEU B O 1
ATOM 4752 N N . LEU B 1 234 ? 41.059 5.370 42.717 1.00 12.99 214 LEU B N 1
ATOM 4753 C CA . LEU B 1 234 ? 40.242 4.762 41.686 1.00 12.76 214 LEU B CA 1
ATOM 4754 C C . LEU B 1 234 ? 39.459 3.574 42.247 1.00 12.21 214 LEU B C 1
ATOM 4755 O O . LEU B 1 234 ? 38.292 3.409 41.924 1.00 13.23 214 LEU B O 1
ATOM 4760 N N . SER B 1 235 ? 40.135 2.774 43.083 1.00 12.06 215 SER B N 1
ATOM 4761 C CA . SER B 1 235 ? 39.344 1.722 43.811 1.00 12.54 215 SER B CA 1
ATOM 4762 C C . SER B 1 235 ? 38.147 2.212 44.597 1.00 13.11 215 SER B C 1
ATOM 4763 O O . SER B 1 235 ? 37.056 1.653 44.517 1.00 11.93 215 SER B O 1
ATOM 4766 N N . ALA B 1 236 ? 38.303 3.348 45.293 1.00 12.23 216 ALA B N 1
ATOM 4767 C CA . ALA B 1 236 ? 37.156 3.906 45.998 1.00 11.94 216 ALA B CA 1
ATOM 4768 C C . ALA B 1 236 ? 36.044 4.374 45.042 1.00 11.47 216 ALA B C 1
ATOM 4769 O O . ALA B 1 236 ? 34.863 4.199 45.306 1.00 12.23 216 ALA B O 1
ATOM 4771 N N . LEU B 1 237 ? 36.427 4.976 43.938 1.00 12.35 217 LEU B N 1
ATOM 4772 C CA . LEU B 1 237 ? 35.461 5.402 42.955 1.00 12.60 217 LEU B CA 1
ATOM 4773 C C . LEU B 1 237 ? 34.718 4.251 42.314 1.00 10.44 217 LEU B C 1
ATOM 4774 O O . LEU B 1 237 ? 33.501 4.364 42.067 1.00 11.46 217 LEU B O 1
ATOM 4779 N N . VAL B 1 238 ? 35.463 3.189 42.031 1.00 12.63 218 VAL B N 1
ATOM 4780 C CA . VAL B 1 238 ? 34.794 1.966 41.513 1.00 12.03 218 VAL B CA 1
ATOM 4781 C C . VAL B 1 238 ? 33.735 1.470 42.457 1.00 12.17 218 VAL B C 1
ATOM 4782 O O . VAL B 1 238 ? 32.604 1.167 42.076 1.00 10.91 218 VAL B O 1
ATOM 4786 N N . ARG B 1 239 ? 34.067 1.416 43.748 1.00 10.50 219 ARG B N 1
ATOM 4787 C CA . ARG B 1 239 ? 33.044 1.088 44.719 1.00 11.24 219 ARG B CA 1
ATOM 4788 C C . ARG B 1 239 ? 31.893 2.063 44.750 1.00 9.86 219 ARG B C 1
ATOM 4789 O O . ARG B 1 239 ? 30.786 1.631 44.924 1.00 11.06 219 ARG B O 1
ATOM 4797 N N . THR B 1 240 ? 32.175 3.408 44.727 1.00 10.82 220 THR B N 1
ATOM 4798 C CA . THR B 1 240 ? 31.082 4.362 44.742 1.00 12.21 220 THR B CA 1
ATOM 4799 C C . THR B 1 240 ? 30.090 4.080 43.581 1.00 13.12 220 THR B C 1
ATOM 4800 O O . THR B 1 240 ? 28.893 4.028 43.789 1.00 12.69 220 THR B O 1
ATOM 4804 N N . SER B 1 241 ? 30.628 3.861 42.383 1.00 11.97 221 SER B N 1
ATOM 4805 C CA . SER B 1 241 ? 29.765 3.630 41.243 1.00 12.78 221 SER B CA 1
ATOM 4806 C C . SER B 1 241 ? 28.985 2.302 41.443 1.00 9.91 221 SER B C 1
ATOM 4807 O O . SER B 1 241 ? 27.802 2.205 41.104 1.00 11.93 221 SER B O 1
ATOM 4810 N N . ASP B 1 242 ? 29.707 1.231 41.911 1.00 12.03 222 ASP B N 1
AT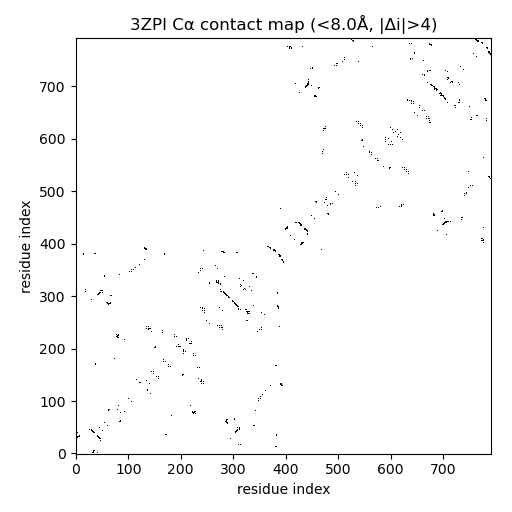OM 4811 C CA . ASP B 1 242 ? 29.055 -0.066 42.007 1.00 11.67 222 ASP B CA 1
ATOM 4812 C C . ASP B 1 242 ? 27.994 -0.081 43.088 1.00 13.33 222 ASP B C 1
ATOM 4813 O O . ASP B 1 242 ? 26.933 -0.769 42.928 1.00 13.73 222 ASP B O 1
ATOM 4818 N N . GLU B 1 243 ? 28.222 0.719 44.134 1.00 10.58 223 GLU B N 1
ATOM 4819 C CA . GLU B 1 243 ? 27.248 0.753 45.194 1.00 10.16 223 GLU B CA 1
ATOM 4820 C C . GLU B 1 243 ? 25.975 1.525 44.818 1.00 11.71 223 GLU B C 1
ATOM 4821 O O . GLU B 1 243 ? 24.870 1.193 45.312 1.00 12.45 223 GLU B O 1
ATOM 4827 N N . ASP B 1 244 ? 26.109 2.560 43.936 1.00 12.25 224 ASP B N 1
ATOM 4828 C CA . ASP B 1 244 ? 24.918 3.275 43.453 1.00 13.72 224 ASP B CA 1
ATOM 4829 C C . ASP B 1 244 ? 25.253 3.933 42.143 1.00 14.99 224 ASP B C 1
ATOM 4830 O O . ASP B 1 244 ? 25.972 4.977 42.049 1.00 14.42 224 ASP B O 1
ATOM 4835 N N . GLY B 1 245 ? 24.761 3.294 41.068 1.00 14.97 225 GLY B N 1
ATOM 4836 C CA . GLY B 1 245 ? 25.131 3.796 39.749 1.00 15.27 225 GLY B CA 1
ATOM 4837 C C . GLY B 1 245 ? 24.449 5.134 39.474 1.00 16.21 225 GLY B C 1
ATOM 4838 O O . GLY B 1 245 ? 24.785 5.775 38.466 1.00 17.72 225 GLY B O 1
ATOM 4839 N N . SER B 1 246 ? 23.458 5.539 40.299 1.00 14.47 226 SER B N 1
ATOM 4840 C CA . SER B 1 246 ? 22.837 6.907 40.134 1.00 16.29 226 SER B CA 1
ATOM 4841 C C . SER B 1 246 ? 23.769 8.000 40.709 1.00 16.92 226 SER B C 1
ATOM 4842 O O . SER B 1 246 ? 23.706 9.189 40.281 1.00 17.53 226 SER B O 1
ATOM 4845 N N . ARG B 1 247 ? 24.578 7.602 41.662 1.00 13.80 227 ARG B N 1
ATOM 4846 C CA . ARG B 1 247 ? 25.603 8.503 42.202 1.00 13.84 227 ARG B CA 1
ATOM 4847 C C . ARG B 1 247 ? 26.797 8.708 41.314 1.00 14.04 227 ARG B C 1
ATOM 4848 O O . ARG B 1 247 ? 27.342 9.837 41.240 1.00 15.67 227 ARG B O 1
ATOM 4856 N N . LEU B 1 248 ? 27.243 7.677 40.589 1.00 9.99 228 LEU B N 1
ATOM 4857 C CA . LEU B 1 248 ? 28.355 7.783 39.695 1.00 11.30 228 LEU B CA 1
ATOM 4858 C C . LEU B 1 248 ? 28.104 6.692 38.659 1.00 13.54 228 LEU B C 1
ATOM 4859 O O . LEU B 1 248 ? 28.222 5.498 38.992 1.00 13.34 228 LEU B O 1
ATOM 4864 N N . THR B 1 249 ? 27.684 7.088 37.444 1.00 15.19 229 THR B N 1
ATOM 4865 C CA . THR B 1 249 ? 27.408 6.022 36.449 1.00 15.54 229 THR B CA 1
ATOM 4866 C C . THR B 1 249 ? 28.680 5.390 35.930 1.00 13.57 229 THR B C 1
ATOM 4867 O O . THR B 1 249 ? 29.832 5.908 36.115 1.00 11.97 229 THR B O 1
ATOM 4871 N N . SER B 1 250 ? 28.613 4.209 35.224 1.00 14.30 230 SER B N 1
ATOM 4872 C CA . SER B 1 250 ? 29.843 3.637 34.741 1.00 15.13 230 SER B CA 1
ATOM 4873 C C . SER B 1 250 ? 30.613 4.553 33.745 1.00 14.43 230 SER B C 1
ATOM 4874 O O . SER B 1 250 ? 31.830 4.588 33.751 1.00 13.49 230 SER B O 1
ATOM 4877 N N . GLU B 1 251 ? 29.890 5.316 32.935 1.00 15.66 231 GLU B N 1
ATOM 4878 C CA . GLU B 1 251 ? 30.520 6.244 32.009 1.00 15.38 231 GLU B CA 1
ATOM 4879 C C . GLU B 1 251 ? 31.145 7.418 32.787 1.00 14.39 231 GLU B C 1
ATOM 4880 O O . GLU B 1 251 ? 32.205 7.858 32.411 1.00 14.86 231 GLU B O 1
ATOM 4886 N N . GLU B 1 252 ? 30.498 7.866 33.849 1.00 14.00 232 GLU B N 1
ATOM 4887 C CA . GLU B 1 252 ? 31.132 8.912 34.694 1.00 13.61 232 GLU B CA 1
ATOM 4888 C C . GLU B 1 252 ? 32.350 8.400 35.482 1.00 13.74 232 GLU B C 1
ATOM 4889 O O . GLU B 1 252 ? 33.256 9.190 35.844 1.00 14.21 232 GLU B O 1
ATOM 4895 N N . LEU B 1 253 ? 32.315 7.100 35.813 1.00 12.19 233 LEU B N 1
ATOM 4896 C CA . LEU B 1 253 ? 33.453 6.503 36.477 1.00 12.40 233 LEU B CA 1
ATOM 4897 C C . LEU B 1 253 ? 34.641 6.581 35.575 1.00 13.31 233 LEU B C 1
ATOM 4898 O O . LEU B 1 253 ? 35.721 6.997 35.971 1.00 13.84 233 LEU B O 1
ATOM 4903 N N . LEU B 1 254 ? 34.478 6.164 34.308 1.00 13.59 234 LEU B N 1
ATOM 4904 C CA . LEU B 1 254 ? 35.557 6.238 33.374 1.00 13.91 234 LEU B CA 1
ATOM 4905 C C . LEU B 1 254 ? 35.894 7.760 33.141 1.00 12.36 234 LEU B C 1
ATOM 4906 O O . LEU B 1 254 ? 37.115 8.087 33.098 1.00 14.33 234 LEU B O 1
ATOM 4911 N N . GLY B 1 255 ? 34.860 8.606 33.079 1.00 13.79 235 GLY B N 1
ATOM 4912 C CA . GLY B 1 255 ? 35.127 10.089 32.854 1.00 15.80 235 GLY B CA 1
ATOM 4913 C C . GLY B 1 255 ? 35.933 10.674 34.019 1.00 15.61 235 GLY B C 1
ATOM 4914 O O . GLY B 1 255 ? 36.870 11.474 33.815 1.00 13.19 235 GLY B O 1
ATOM 4915 N N . MET B 1 256 ? 35.646 10.171 35.203 1.00 15.46 236 MET B N 1
ATOM 4916 C CA . MET B 1 256 ? 36.345 10.691 36.397 1.00 16.18 236 MET B CA 1
ATOM 4917 C C . MET B 1 256 ? 37.829 10.239 36.397 1.00 16.66 236 MET B C 1
ATOM 4918 O O . MET B 1 256 ? 38.729 11.054 36.635 1.00 14.76 236 MET B O 1
ATOM 4923 N N . ALA B 1 257 ? 38.112 8.947 36.100 1.00 14.76 237 ALA B N 1
ATOM 4924 C CA . ALA B 1 257 ? 39.449 8.470 36.023 1.00 15.34 237 ALA B CA 1
ATOM 4925 C C . ALA B 1 257 ? 40.252 9.294 34.945 1.00 15.36 237 ALA B C 1
ATOM 4926 O O . ALA B 1 257 ? 41.362 9.737 35.151 1.00 15.40 237 ALA B O 1
ATOM 4928 N N . HIS B 1 258 ? 39.624 9.565 33.808 1.00 14.77 238 HIS B N 1
ATOM 4929 C CA . HIS B 1 258 ? 40.304 10.247 32.726 1.00 17.36 238 HIS B CA 1
ATOM 4930 C C . HIS B 1 258 ? 40.648 11.696 33.123 1.00 16.67 238 HIS B C 1
ATOM 4931 O O . HIS B 1 258 ? 41.762 12.137 32.962 1.00 18.18 238 HIS B O 1
ATOM 4938 N N . ILE B 1 259 ? 39.679 12.396 33.651 1.00 15.28 239 ILE B N 1
ATOM 4939 C CA . ILE B 1 259 ? 39.921 13.818 33.976 1.00 16.00 239 ILE B CA 1
ATOM 4940 C C . ILE B 1 259 ? 40.963 13.948 35.100 1.00 16.56 239 ILE B C 1
ATOM 4941 O O . ILE B 1 259 ? 41.843 14.795 35.027 1.00 17.20 239 ILE B O 1
ATOM 4946 N N . LEU B 1 260 ? 40.909 13.087 36.096 1.00 16.82 240 LEU B N 1
ATOM 4947 C CA . LEU B 1 260 ? 41.869 13.241 37.220 1.00 18.19 240 LEU B CA 1
ATOM 4948 C C . LEU B 1 260 ? 43.266 12.925 36.772 1.00 19.46 240 LEU B C 1
ATOM 4949 O O . LEU B 1 260 ? 44.238 13.549 37.152 1.00 19.40 240 LEU B O 1
ATOM 4954 N N . LEU B 1 261 ? 43.398 11.902 35.929 1.00 19.08 241 LEU B N 1
ATOM 4955 C CA . LEU B 1 261 ? 44.704 11.529 35.453 1.00 19.96 241 LEU B CA 1
ATOM 4956 C C . LEU B 1 261 ? 45.304 12.536 34.520 1.00 21.82 241 LEU B C 1
ATOM 4957 O O . LEU B 1 261 ? 46.512 12.789 34.617 1.00 24.29 241 LEU B O 1
ATOM 4962 N N . VAL B 1 262 ? 44.509 13.044 33.579 1.00 18.53 242 VAL B N 1
ATOM 4963 C CA . VAL B 1 262 ? 45.015 13.920 32.532 1.00 20.45 242 VAL B CA 1
ATOM 4964 C C . VAL B 1 262 ? 45.109 15.334 33.136 1.00 22.00 242 VAL B C 1
ATOM 4965 O O . VAL B 1 262 ? 46.194 15.930 33.063 1.00 24.91 242 VAL B O 1
ATOM 4969 N N . ALA B 1 263 ? 43.993 15.852 33.670 1.00 22.34 243 ALA B N 1
ATOM 4970 C CA . ALA B 1 263 ? 44.076 17.206 34.294 1.00 25.11 243 ALA B CA 1
ATOM 4971 C C . ALA B 1 263 ? 45.051 17.175 35.484 1.00 26.38 243 ALA B C 1
ATOM 4972 O O . ALA B 1 263 ? 45.642 18.213 35.871 1.00 27.82 243 ALA B O 1
ATOM 4974 N N . GLY B 1 264 ? 45.229 15.987 36.062 1.00 28.71 244 GLY B N 1
ATOM 4975 C CA . GLY B 1 264 ? 45.951 15.837 37.313 1.00 29.41 244 GLY B CA 1
ATOM 4976 C C . GLY B 1 264 ? 47.426 15.740 37.127 1.00 29.59 244 GLY B C 1
ATOM 4977 O O . GLY B 1 264 ? 48.180 15.689 38.128 1.00 30.21 244 GLY B O 1
ATOM 4978 N N . HIS B 1 265 ? 47.881 15.732 35.878 1.00 29.33 245 HIS B N 1
ATOM 4979 C CA . HIS B 1 265 ? 49.342 15.816 35.678 1.00 29.56 245 HIS B CA 1
ATOM 4980 C C . HIS B 1 265 ? 49.842 16.735 34.543 1.00 28.68 245 HIS B C 1
ATOM 4981 O O . HIS B 1 265 ? 50.980 17.314 34.626 1.00 26.99 245 HIS B O 1
ATOM 4988 N N . GLU B 1 266 ? 49.048 16.848 33.480 1.00 26.64 246 GLU B N 1
ATOM 4989 C CA . GLU B 1 266 ? 49.561 17.538 32.261 1.00 25.23 246 GLU B CA 1
ATOM 4990 C C . GLU B 1 266 ? 49.871 19.046 32.452 1.00 24.53 246 GLU B C 1
ATOM 4991 O O . GLU B 1 266 ? 50.908 19.575 31.963 1.00 25.04 246 GLU B O 1
ATOM 4994 N N . THR B 1 267 ? 48.994 19.763 33.138 1.00 21.03 247 THR B N 1
ATOM 4995 C CA . THR B 1 267 ? 49.222 21.197 33.387 1.00 19.54 247 THR B CA 1
ATOM 4996 C C . THR B 1 267 ? 50.370 21.402 34.394 1.00 18.02 247 THR B C 1
ATOM 4997 O O . THR B 1 267 ? 51.154 22.376 34.276 1.00 17.97 247 THR B O 1
ATOM 5001 N N . THR B 1 268 ? 50.46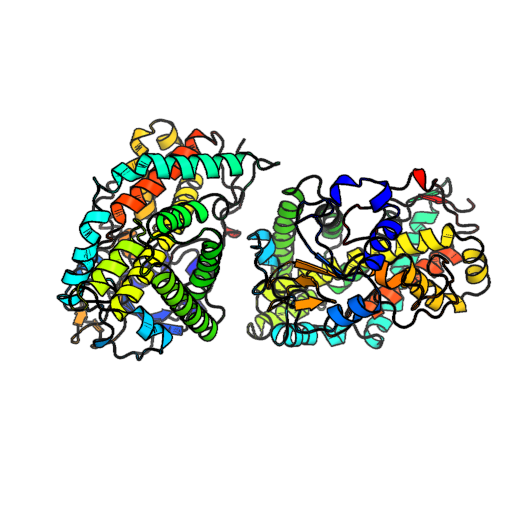4 20.511 35.403 1.00 15.76 248 THR B N 1
ATOM 5002 C CA . THR B 1 268 ? 51.568 20.598 36.385 1.00 16.44 248 THR B CA 1
ATOM 5003 C C . THR B 1 268 ? 52.922 20.413 35.728 1.00 16.82 248 THR B C 1
ATOM 5004 O O . THR B 1 268 ? 53.864 21.103 36.054 1.00 17.17 248 THR B O 1
ATOM 5008 N N . VAL B 1 269 ? 53.036 19.457 34.789 1.00 17.41 249 VAL B N 1
ATOM 5009 C CA . VAL B 1 269 ? 54.294 19.316 34.033 1.00 18.96 249 VAL B CA 1
ATOM 5010 C C . VAL B 1 269 ? 54.711 20.659 33.447 1.00 17.47 249 VAL B C 1
ATOM 5011 O O . VAL B 1 269 ? 55.841 21.131 33.559 1.00 17.65 249 VAL B O 1
ATOM 5015 N N . ASN B 1 270 ? 53.793 21.311 32.762 1.00 17.93 250 ASN B N 1
ATOM 5016 C CA . ASN B 1 270 ? 54.143 22.502 32.098 1.00 16.47 250 ASN B CA 1
ATOM 5017 C C . ASN B 1 270 ? 54.369 23.674 33.060 1.00 16.52 250 ASN B C 1
ATOM 5018 O O . ASN B 1 270 ? 55.141 24.553 32.732 1.00 18.84 250 ASN B O 1
ATOM 5023 N N . LEU B 1 271 ? 53.661 23.722 34.192 1.00 15.11 251 LEU B N 1
ATOM 5024 C CA . LEU B 1 271 ? 53.912 24.805 35.161 1.00 14.68 251 LEU B CA 1
ATOM 5025 C C . LEU B 1 271 ? 55.364 24.694 35.641 1.00 14.17 251 LEU B C 1
ATOM 5026 O O . LEU B 1 271 ? 56.041 25.714 35.827 1.00 15.55 251 LEU B O 1
ATOM 5031 N N . ILE B 1 272 ? 55.819 23.455 35.904 1.00 14.56 252 ILE B N 1
ATOM 5032 C CA . ILE B 1 272 ? 57.192 23.331 36.439 1.00 16.35 252 ILE B CA 1
ATOM 5033 C C . ILE B 1 272 ? 58.235 23.769 35.389 1.00 16.83 252 ILE B C 1
ATOM 5034 O O . ILE B 1 272 ? 59.172 24.499 35.698 1.00 16.79 252 ILE B O 1
ATOM 5039 N N . ALA B 1 273 ? 58.063 23.308 34.146 1.00 16.42 253 ALA B N 1
ATOM 5040 C CA . ALA B 1 273 ? 58.992 23.646 33.069 1.00 16.76 253 ALA B CA 1
ATOM 5041 C C . ALA B 1 273 ? 58.897 25.078 32.692 1.00 17.64 253 ALA B C 1
ATOM 5042 O O . ALA B 1 273 ? 59.912 25.779 32.624 1.00 16.46 253 ALA B O 1
ATOM 5044 N N . ASN B 1 274 ? 57.678 25.571 32.481 1.00 17.60 254 ASN B N 1
ATOM 5045 C CA . ASN B 1 274 ? 57.528 27.033 32.126 1.00 17.44 254 ASN B CA 1
ATOM 5046 C C . ASN B 1 274 ? 58.013 27.952 33.212 1.00 18.63 254 ASN B C 1
ATOM 5047 O O . ASN B 1 274 ? 58.712 28.956 32.936 1.00 18.63 254 ASN B O 1
ATOM 5052 N N . GLY B 1 275 ? 57.698 27.597 34.472 1.00 18.89 255 GLY B N 1
ATOM 5053 C CA . GLY B 1 275 ? 58.016 28.440 35.562 1.00 17.10 255 GLY B CA 1
ATOM 5054 C C . GLY B 1 275 ? 59.517 28.431 35.835 1.00 19.37 255 GLY B C 1
ATOM 5055 O O . GLY B 1 275 ? 60.072 29.492 36.117 1.00 20.05 255 GLY B O 1
ATOM 5056 N N . MET B 1 276 ? 60.167 27.266 35.706 1.00 16.88 256 MET B N 1
ATOM 5057 C CA . MET B 1 276 ? 61.660 27.248 35.836 1.00 19.78 256 MET B CA 1
ATOM 5058 C C . MET B 1 276 ? 62.323 27.987 34.658 1.00 21.35 256 MET B C 1
ATOM 5059 O O . MET B 1 276 ? 63.283 28.696 34.865 1.00 21.76 256 MET B O 1
ATOM 5064 N N . TYR B 1 277 ? 61.775 27.877 33.439 1.00 21.05 257 TYR B N 1
ATOM 5065 C CA . TYR B 1 277 ? 62.282 28.702 32.312 1.00 21.21 257 TYR B CA 1
ATOM 5066 C C . TYR B 1 277 ? 62.240 30.192 32.633 1.00 21.18 257 TYR B C 1
ATOM 5067 O O . TYR B 1 277 ? 63.215 30.947 32.430 1.00 21.62 257 TYR B O 1
ATOM 5076 N N . ALA B 1 278 ? 61.107 30.655 33.146 1.00 19.74 258 ALA B N 1
ATOM 5077 C CA . ALA B 1 278 ? 61.001 32.023 33.523 1.00 18.87 258 ALA B CA 1
ATOM 5078 C C . ALA B 1 278 ? 61.999 32.372 34.596 1.00 21.27 258 ALA B C 1
ATOM 5079 O O . ALA B 1 278 ? 62.707 33.446 34.504 1.00 21.23 258 ALA B O 1
ATOM 5081 N N . LEU B 1 279 ? 62.083 31.532 35.633 1.00 21.17 259 LEU B N 1
ATOM 5082 C CA . LEU B 1 279 ? 63.003 31.892 36.700 1.00 23.23 259 LEU B CA 1
ATOM 5083 C C . LEU B 1 279 ? 64.464 31.946 36.152 1.00 23.69 259 LEU B C 1
ATOM 5084 O O . LEU B 1 279 ? 65.212 32.891 36.438 1.00 25.13 259 LEU B O 1
ATOM 5089 N N . LEU B 1 280 ? 64.850 30.963 35.363 1.00 23.42 260 LEU B N 1
ATOM 5090 C CA . LEU B 1 280 ? 66.236 30.864 34.902 1.00 24.67 260 LEU B CA 1
ATOM 5091 C C . LEU B 1 280 ? 66.577 31.895 33.848 1.00 26.57 260 LEU B C 1
ATOM 5092 O O . LEU B 1 280 ? 67.756 32.200 33.658 1.00 27.38 260 LEU B O 1
ATOM 5097 N N . SER B 1 281 ? 65.580 32.457 33.174 1.00 26.07 261 SER B N 1
ATOM 5098 C CA . SER B 1 281 ? 65.880 33.531 32.183 1.00 27.80 261 SER B CA 1
ATOM 5099 C C . SER B 1 281 ? 65.781 34.968 32.768 1.00 27.30 261 SER B C 1
ATOM 5100 O O . SER B 1 281 ? 65.937 35.968 32.064 1.00 27.73 261 SER B O 1
ATOM 5103 N N . HIS B 1 282 ? 65.521 35.083 34.070 1.00 26.52 262 HIS B N 1
ATOM 5104 C CA . HIS B 1 282 ? 65.452 36.396 34.763 1.00 27.46 262 HIS B CA 1
ATOM 5105 C C . HIS B 1 282 ? 66.420 36.298 35.953 1.00 28.90 262 HIS B C 1
ATOM 5106 O O . HIS B 1 282 ? 66.021 36.050 37.090 1.00 27.11 262 HIS B O 1
ATOM 5113 N N . PRO B 1 283 ? 67.727 36.514 35.685 1.00 29.99 263 PRO B N 1
ATOM 5114 C CA . PRO B 1 283 ? 68.660 36.239 36.768 1.00 30.31 263 PRO B CA 1
ATOM 5115 C C . PRO B 1 283 ? 68.506 37.098 38.021 1.00 29.15 263 PRO B C 1
ATOM 5116 O O . PRO B 1 283 ? 68.842 36.587 39.078 1.00 30.16 263 PRO B O 1
ATOM 5120 N N A ASP B 1 284 ? 67.956 38.315 37.841 0.50 29.65 264 ASP B N 1
ATOM 5121 N N B ASP B 1 284 ? 68.042 38.348 38.000 0.50 29.25 264 ASP B N 1
ATOM 5122 C CA A ASP B 1 284 ? 67.484 39.258 38.896 0.50 29.01 264 ASP B CA 1
ATOM 5123 C CA B ASP B 1 284 ? 67.800 39.008 39.315 0.50 28.26 264 ASP B CA 1
ATOM 5124 C C A ASP B 1 284 ? 66.531 38.636 39.947 0.50 28.90 264 ASP B C 1
ATOM 5125 C C B ASP B 1 284 ? 66.751 38.207 40.109 0.50 28.25 264 ASP B C 1
ATOM 5126 O O A ASP B 1 284 ? 66.560 38.969 41.141 0.50 27.57 264 ASP B O 1
ATOM 5127 O O B ASP B 1 284 ? 66.930 37.979 41.297 0.50 27.80 264 ASP B O 1
ATOM 5136 N N . GLN B 1 285 ? 65.666 37.749 39.451 1.00 28.27 265 GLN B N 1
ATOM 5137 C CA . GLN B 1 285 ? 64.609 37.024 40.245 1.00 27.03 265 GLN B CA 1
ATOM 5138 C C . GLN B 1 285 ? 65.122 35.738 40.862 1.00 27.45 265 GLN B C 1
ATOM 5139 O O . GLN B 1 285 ? 64.832 35.404 42.026 1.00 27.59 265 GLN B O 1
ATOM 5145 N N . LEU B 1 286 ? 65.853 34.999 40.039 1.00 27.30 266 LEU B N 1
ATOM 5146 C CA . LEU B 1 286 ? 66.486 33.784 40.471 1.00 28.48 266 LEU B CA 1
ATOM 5147 C C . LEU B 1 286 ? 67.393 34.078 41.702 1.00 29.43 266 LEU B C 1
ATOM 5148 O O . LEU B 1 286 ? 67.360 33.363 42.710 1.00 28.56 266 LEU B O 1
ATOM 5153 N N . ALA B 1 287 ? 68.214 35.128 41.596 1.00 30.53 267 ALA B N 1
ATOM 5154 C CA . ALA B 1 287 ? 69.132 35.507 42.701 1.00 30.82 267 ALA B CA 1
ATOM 5155 C C . ALA B 1 287 ? 68.335 35.932 43.927 1.00 30.47 267 ALA B C 1
ATOM 5156 O O . ALA B 1 287 ? 68.662 35.488 45.029 1.00 31.13 267 ALA B O 1
ATOM 5158 N N . ALA B 1 288 ? 67.267 36.720 43.728 1.00 29.89 268 ALA B N 1
ATOM 5159 C CA . ALA B 1 288 ? 66.407 37.123 44.864 1.00 29.76 268 ALA B CA 1
ATOM 5160 C C . ALA B 1 288 ? 65.824 35.904 45.618 1.00 29.55 268 ALA B C 1
ATOM 5161 O O . ALA B 1 288 ? 65.793 35.879 46.885 1.00 29.40 268 ALA B O 1
ATOM 5163 N N . LEU B 1 289 ? 65.334 34.897 44.866 1.00 27.73 269 LEU B N 1
ATOM 5164 C CA . LEU B 1 289 ? 64.748 33.686 45.476 1.00 27.72 269 LEU B CA 1
ATOM 5165 C C . LEU B 1 289 ? 65.800 32.801 46.118 1.00 28.69 269 LEU B C 1
ATOM 5166 O O . LEU B 1 289 ? 65.607 32.292 47.228 1.00 29.62 269 LEU B O 1
ATOM 5171 N N . ARG B 1 290 ? 66.935 32.634 45.441 1.00 29.07 270 ARG B N 1
ATOM 5172 C CA . ARG B 1 290 ? 68.023 31.816 46.028 1.00 32.52 270 ARG B CA 1
ATOM 5173 C C . ARG B 1 290 ? 68.484 32.421 47.346 1.00 33.37 270 ARG B C 1
ATOM 5174 O O . ARG B 1 290 ? 68.854 31.688 48.265 1.00 34.30 270 ARG B O 1
ATOM 5182 N N . ALA B 1 291 ? 68.450 33.752 47.429 1.00 33.69 271 ALA B N 1
ATOM 5183 C CA . ALA B 1 291 ? 68.907 34.453 48.619 1.00 34.35 271 ALA B CA 1
ATOM 5184 C C . ALA B 1 291 ? 67.861 34.377 49.743 1.00 34.74 271 ALA B C 1
ATOM 5185 O O . ALA B 1 291 ? 68.234 34.466 50.894 1.00 34.36 271 ALA B O 1
ATOM 5187 N N . ASP B 1 292 ? 66.566 34.217 49.416 1.00 32.75 272 ASP B N 1
ATOM 5188 C CA . ASP B 1 292 ? 65.514 34.217 50.421 1.00 32.22 272 ASP B CA 1
ATOM 5189 C C . ASP B 1 292 ? 64.391 33.267 50.010 1.00 32.00 272 ASP B C 1
ATOM 5190 O O . ASP B 1 292 ? 63.524 33.677 49.246 1.00 31.55 272 ASP B O 1
ATOM 5195 N N . MET B 1 293 ? 64.414 32.045 50.524 1.00 31.19 273 MET B N 1
ATOM 5196 C CA . MET B 1 293 ? 63.438 31.007 50.140 1.00 31.49 273 MET B CA 1
ATOM 5197 C C . MET B 1 293 ? 61.989 31.279 50.634 1.00 30.91 273 MET B C 1
ATOM 5198 O O . MET B 1 293 ? 61.039 30.576 50.247 1.00 30.34 273 MET B O 1
ATOM 5203 N N . THR B 1 294 ? 61.790 32.289 51.492 1.00 28.07 274 THR B N 1
ATOM 5204 C CA . THR B 1 294 ? 60.449 32.584 51.944 1.00 27.33 274 THR B CA 1
ATOM 5205 C C . THR B 1 294 ? 59.686 33.265 50.792 1.00 25.91 274 THR B C 1
ATOM 5206 O O . THR B 1 294 ? 58.453 33.459 50.892 1.00 25.87 274 THR B O 1
ATOM 5210 N N . LEU B 1 295 ? 60.439 33.644 49.737 1.00 24.37 275 LEU B N 1
ATOM 5211 C CA . LEU B 1 295 ? 59.828 34.215 48.506 1.00 20.53 275 LEU B CA 1
ATOM 5212 C C . LEU B 1 295 ? 59.251 33.112 47.581 1.00 19.92 275 LEU B C 1
ATOM 5213 O O . LEU B 1 295 ? 58.601 33.433 46.554 1.00 18.20 275 LEU B O 1
ATOM 5218 N N . LEU B 1 296 ? 59.417 31.861 47.955 1.00 17.79 276 LEU B N 1
ATOM 5219 C CA . LEU B 1 296 ? 59.051 30.744 47.052 1.00 17.67 276 LEU B CA 1
ATOM 5220 C C . LEU B 1 296 ? 57.565 30.728 46.677 1.00 18.94 276 LEU B C 1
ATOM 5221 O O . LEU B 1 296 ? 57.236 30.611 45.509 1.00 17.98 276 LEU B O 1
ATOM 5226 N N . ASP B 1 297 ? 56.660 30.826 47.640 1.00 17.47 277 ASP B N 1
ATOM 5227 C CA . ASP B 1 297 ? 55.258 30.692 47.284 1.00 18.85 277 ASP B CA 1
ATOM 5228 C C . ASP B 1 297 ? 54.854 31.804 46.359 1.00 18.69 277 ASP B C 1
ATOM 5229 O O . ASP B 1 297 ? 54.073 31.587 45.416 1.00 17.96 277 ASP B O 1
ATOM 5234 N N . GLY B 1 298 ? 55.315 33.023 46.667 1.00 17.96 278 GLY B N 1
ATOM 5235 C CA . GLY B 1 298 ? 55.028 34.106 45.722 1.00 18.56 278 GLY B CA 1
ATOM 5236 C C . GLY B 1 298 ? 55.645 33.923 44.332 1.00 17.71 278 GLY B C 1
ATOM 5237 O O . GLY B 1 298 ? 55.001 34.282 43.331 1.00 18.06 278 GLY B O 1
ATOM 5238 N N . ALA B 1 299 ? 56.843 33.347 44.260 1.00 15.97 279 ALA B N 1
ATOM 5239 C CA . ALA B 1 299 ? 57.464 33.083 42.977 1.00 15.62 279 ALA B CA 1
ATOM 5240 C C . ALA B 1 299 ? 56.612 32.077 42.193 1.00 16.11 279 ALA B C 1
ATOM 5241 O O . ALA B 1 299 ? 56.500 32.241 40.987 1.00 16.43 279 ALA B O 1
ATOM 5243 N N . VAL B 1 300 ? 56.103 31.035 42.846 1.00 15.19 280 VAL B N 1
ATOM 5244 C CA . VAL B 1 300 ? 55.248 30.040 42.108 1.00 15.46 280 VAL B CA 1
ATOM 5245 C C . VAL B 1 300 ? 53.952 30.697 41.622 1.00 15.32 280 VAL B C 1
ATOM 5246 O O . VAL B 1 300 ? 53.505 30.436 40.505 1.00 15.19 280 VAL B O 1
ATOM 5250 N N . GLU B 1 301 ? 53.362 31.570 42.396 1.00 14.14 281 GLU B N 1
ATOM 5251 C CA . GLU B 1 301 ? 52.202 32.314 41.904 1.00 13.96 281 GLU B CA 1
ATOM 5252 C C . GLU B 1 301 ? 52.543 33.190 40.703 1.00 15.80 281 GLU B C 1
ATOM 5253 O O . GLU B 1 301 ? 51.755 33.341 39.798 1.00 14.47 281 GLU B O 1
ATOM 5259 N N . GLU B 1 302 ? 53.701 33.846 40.733 1.00 16.15 282 GLU B N 1
ATOM 5260 C CA . GLU B 1 302 ? 54.073 34.646 39.557 1.00 15.35 282 GLU B CA 1
ATOM 5261 C C . GLU B 1 302 ? 54.447 33.731 38.396 1.00 16.37 282 GLU B C 1
ATOM 5262 O O . GLU B 1 302 ? 54.293 34.152 37.262 1.00 16.14 282 GLU B O 1
ATOM 5268 N N . MET B 1 303 ? 54.924 32.513 38.623 1.00 12.88 283 MET B N 1
ATOM 5269 C CA . MET B 1 303 ? 55.105 31.586 37.472 1.00 13.81 283 MET B CA 1
ATOM 5270 C C . MET B 1 303 ? 53.706 31.344 36.836 1.00 14.94 283 MET B C 1
ATOM 5271 O O . MET B 1 303 ? 53.560 31.253 35.582 1.00 13.99 283 MET B O 1
ATOM 5276 N N . LEU B 1 304 ? 52.702 31.185 37.722 1.00 13.86 284 LEU B N 1
ATOM 5277 C CA . LEU B 1 304 ? 51.308 30.949 37.210 1.00 13.50 284 LEU B CA 1
ATOM 5278 C C . LEU B 1 304 ? 50.787 32.129 36.399 1.00 13.38 284 LEU B C 1
ATOM 5279 O O . LEU B 1 304 ? 50.204 31.935 35.295 1.00 14.54 284 LEU B O 1
ATOM 5284 N N . ARG B 1 305 ? 51.114 33.341 36.886 1.00 14.16 285 ARG B N 1
ATOM 5285 C CA . ARG B 1 305 ? 50.540 34.532 36.281 1.00 15.85 285 ARG B CA 1
ATOM 5286 C C . ARG B 1 305 ? 51.277 34.767 34.973 1.00 16.22 285 ARG B C 1
ATOM 5287 O O . ARG B 1 305 ? 50.663 35.035 33.952 1.00 17.35 285 ARG B O 1
ATOM 5295 N N . TYR B 1 306 ? 52.601 34.602 34.989 1.00 17.02 286 TYR B N 1
ATOM 5296 C CA . TYR B 1 306 ? 53.440 35.005 33.822 1.00 17.87 286 TYR B CA 1
ATOM 5297 C C . TYR B 1 306 ? 53.606 33.898 32.728 1.00 19.55 286 TYR B C 1
ATOM 5298 O O . TYR B 1 306 ? 53.735 34.172 31.504 1.00 20.00 286 TYR B O 1
ATOM 5307 N N . GLU B 1 307 ? 53.629 32.653 33.172 1.00 18.35 287 GLU B N 1
ATOM 5308 C CA . GLU B 1 307 ? 53.980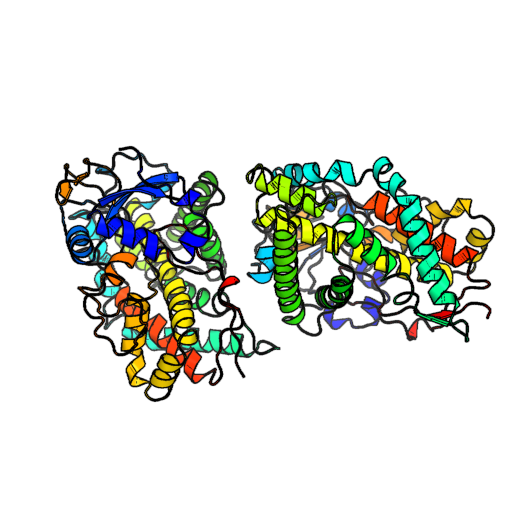 31.540 32.337 1.00 18.78 287 GLU B CA 1
ATOM 5309 C C . GLU B 1 307 ? 53.112 30.337 32.590 1.00 18.25 287 GLU B C 1
ATOM 5310 O O . GLU B 1 307 ? 53.570 29.230 32.437 1.00 20.83 287 GLU B O 1
ATOM 5316 N N . GLY B 1 308 ? 51.865 30.551 33.011 1.00 16.23 288 GLY B N 1
ATOM 5317 C CA . GLY B 1 308 ? 50.980 29.434 33.396 1.00 16.03 288 GLY B CA 1
ATOM 5318 C C . GLY B 1 308 ? 50.748 28.568 32.179 1.00 16.09 288 GLY B C 1
ATOM 5319 O O . GLY B 1 308 ? 50.670 29.045 31.035 1.00 17.40 288 GLY B O 1
ATOM 5320 N N . PRO B 1 309 ? 50.501 27.306 32.425 1.00 15.77 289 PRO B N 1
ATOM 5321 C CA . PRO B 1 309 ? 50.314 26.352 31.329 1.00 16.64 289 PRO B CA 1
ATOM 5322 C C . PRO B 1 309 ? 48.974 26.485 30.588 1.00 18.12 289 PRO B C 1
ATOM 5323 O O . PRO B 1 309 ? 48.854 26.061 29.428 1.00 18.93 289 PRO B O 1
ATOM 5327 N N . VAL B 1 310 ? 47.941 27.038 31.233 1.00 15.89 290 VAL B N 1
ATOM 5328 C CA . VAL B 1 310 ? 46.636 27.104 30.529 1.00 15.73 290 VAL B CA 1
ATOM 5329 C C . VAL B 1 310 ? 46.538 28.464 29.858 1.00 16.47 290 VAL B C 1
ATOM 5330 O O . VAL B 1 310 ? 46.308 29.512 30.520 1.00 15.76 290 VAL B O 1
ATOM 5334 N N . GLU B 1 311 ? 46.808 28.471 28.552 1.00 13.32 291 GLU B N 1
ATOM 5335 C CA . GLU B 1 311 ? 46.829 29.716 27.775 1.00 14.43 291 GLU B CA 1
ATOM 5336 C C . GLU B 1 311 ? 45.418 30.158 27.484 1.00 14.97 291 GLU B C 1
ATOM 5337 O O . GLU B 1 311 ? 45.098 31.349 27.571 1.00 16.69 291 GLU B O 1
ATOM 5343 N N . SER B 1 312 ? 44.542 29.226 27.216 1.00 15.47 292 SER B N 1
ATOM 5344 C CA . SER B 1 312 ? 43.102 29.538 27.073 1.00 15.23 292 SER B CA 1
ATOM 5345 C C . SER B 1 312 ? 42.381 28.407 27.793 1.00 14.18 292 SER B C 1
ATOM 5346 O O . SER B 1 312 ? 42.838 27.217 27.792 1.00 14.99 292 SER B O 1
ATOM 5349 N N . ALA B 1 313 ? 41.261 28.777 28.410 1.00 14.33 293 ALA B N 1
ATOM 5350 C CA . ALA B 1 313 ? 40.472 27.838 29.208 1.00 14.70 293 ALA B CA 1
ATOM 5351 C C . ALA B 1 313 ? 39.723 26.861 28.295 1.00 14.98 293 ALA B C 1
ATOM 5352 O O . ALA B 1 313 ? 39.701 26.963 27.051 1.00 15.45 293 ALA B O 1
ATOM 5354 N N . THR B 1 314 ? 39.172 25.857 28.944 1.00 13.71 294 THR B N 1
ATOM 5355 C CA . THR B 1 314 ? 38.477 24.755 28.155 1.00 13.37 294 THR B CA 1
ATOM 5356 C C . THR B 1 314 ? 37.148 25.225 27.597 1.00 14.40 294 THR B C 1
ATOM 5357 O O . THR B 1 314 ? 36.630 26.291 27.946 1.00 12.72 294 THR B O 1
ATOM 5361 N N . TYR B 1 315 ? 36.577 24.408 26.702 1.00 14.47 295 TYR B N 1
ATOM 5362 C CA . TYR B 1 315 ? 35.474 24.983 25.884 1.00 14.84 295 TYR B CA 1
ATOM 5363 C C . TYR B 1 315 ? 34.231 25.394 26.612 1.00 11.75 295 TYR B C 1
ATOM 5364 O O . TYR B 1 315 ? 33.731 24.696 27.498 1.00 12.76 295 TYR B O 1
ATOM 5373 N N . ARG B 1 316 ? 33.683 26.550 26.214 1.00 11.85 296 ARG B N 1
ATOM 5374 C CA . ARG B 1 316 ? 32.447 26.988 26.730 1.00 12.54 296 ARG B CA 1
ATOM 5375 C C . ARG B 1 316 ? 31.492 27.283 25.549 1.00 12.23 296 ARG B C 1
ATOM 5376 O O . ARG B 1 316 ? 31.949 27.648 24.455 1.00 13.76 296 ARG B O 1
ATOM 5384 N N . PHE B 1 317 ? 30.213 27.122 25.820 1.00 11.70 297 PHE B N 1
ATOM 5385 C CA . PHE B 1 317 ? 29.171 27.289 24.726 1.00 14.21 297 PHE B CA 1
ATOM 5386 C C . PHE B 1 317 ? 28.073 28.179 25.233 1.00 12.93 297 PHE B C 1
ATOM 5387 O O . PHE B 1 317 ? 27.427 27.876 26.212 1.00 15.77 297 PHE B O 1
ATOM 5395 N N . PRO B 1 318 ? 27.737 29.315 24.536 1.00 12.75 298 PRO B N 1
ATOM 5396 C CA . PRO B 1 318 ? 26.638 30.133 25.012 1.00 14.38 298 PRO B CA 1
ATOM 5397 C C . PRO B 1 318 ? 25.340 29.335 24.880 1.00 13.22 298 PRO B C 1
ATOM 5398 O O . PRO B 1 318 ? 25.119 28.721 23.809 1.00 15.58 298 PRO B O 1
ATOM 5402 N N . VAL B 1 319 ? 24.485 29.316 25.912 1.00 14.63 299 VAL B N 1
ATOM 5403 C CA . VAL B 1 319 ? 23.213 28.598 25.759 1.00 16.56 299 VAL B CA 1
ATOM 5404 C C . VAL B 1 319 ? 22.267 29.339 24.803 1.00 19.47 299 VAL B C 1
ATOM 5405 O O . VAL B 1 319 ? 21.536 28.735 24.060 1.00 22.87 299 VAL B O 1
ATOM 5409 N N . GLU B 1 320 ? 22.324 30.649 24.827 1.00 17.36 300 GLU B N 1
ATOM 5410 C CA . GLU B 1 320 ? 21.580 31.566 23.909 1.00 18.98 300 GLU B CA 1
ATOM 5411 C C . GLU B 1 320 ? 22.665 32.540 23.383 1.00 19.67 300 GLU B C 1
ATOM 5412 O O . GLU B 1 320 ? 23.821 32.576 23.881 1.00 18.75 300 GLU B O 1
ATOM 5415 N N . PRO B 1 321 ? 22.348 33.317 22.329 1.00 18.27 301 PRO B N 1
ATOM 5416 C CA . PRO B 1 321 ? 23.351 34.222 21.812 1.00 17.96 301 PRO B CA 1
ATOM 5417 C C . PRO B 1 321 ? 23.739 35.227 22.917 1.00 15.62 301 PRO B C 1
ATOM 5418 O O . PRO B 1 321 ? 22.890 35.618 23.744 1.00 18.24 301 PRO B O 1
ATOM 5422 N N . VAL B 1 322 ? 25.017 35.597 22.950 1.00 13.74 302 VAL B N 1
ATOM 5423 C CA . VAL B 1 322 ? 25.423 36.515 24.027 1.00 14.53 302 VAL B CA 1
ATOM 5424 C C . VAL B 1 322 ? 26.157 37.709 23.360 1.00 13.20 302 VAL B C 1
ATOM 5425 O O . VAL B 1 322 ? 27.141 37.552 22.593 1.00 14.47 302 VAL B O 1
ATOM 5429 N N . ASP B 1 323 ? 25.728 38.898 23.772 1.00 15.02 303 ASP B N 1
ATOM 5430 C CA . ASP B 1 323 ? 26.335 40.129 23.242 1.00 15.11 303 ASP B CA 1
ATOM 5431 C C . ASP B 1 323 ? 27.506 40.567 24.178 1.00 15.71 303 ASP B C 1
ATOM 5432 O O . ASP B 1 323 ? 27.284 40.796 25.376 1.00 16.91 303 ASP B O 1
ATOM 5437 N N . LEU B 1 324 ? 28.719 40.593 23.647 1.00 15.16 304 LEU B N 1
ATOM 5438 C CA . LEU B 1 324 ? 29.876 41.121 24.422 1.00 17.92 304 LEU B CA 1
ATOM 5439 C C . LEU B 1 324 ? 30.333 42.408 23.693 1.00 16.31 304 LEU B C 1
ATOM 5440 O O . LEU B 1 324 ? 30.923 42.366 22.633 1.00 16.88 304 LEU B O 1
ATOM 5445 N N . ASP B 1 325 ? 30.067 43.528 24.325 1.00 18.70 305 ASP B N 1
ATOM 5446 C CA . ASP B 1 325 ? 30.395 44.878 23.800 1.00 21.91 305 ASP B CA 1
ATOM 5447 C C . ASP B 1 325 ? 30.000 45.085 22.344 1.00 20.41 305 ASP B C 1
ATOM 5448 O O . ASP B 1 325 ? 30.784 45.635 21.525 1.00 20.85 305 ASP B O 1
ATOM 5453 N N . GLY B 1 326 ? 28.802 44.599 22.005 1.00 19.32 306 GLY B N 1
ATOM 5454 C CA . GLY B 1 326 ? 28.229 44.755 20.673 1.00 20.51 306 GLY B CA 1
ATOM 5455 C C . GLY B 1 326 ? 28.538 43.669 19.665 1.00 20.69 306 GLY B C 1
ATOM 5456 O O . GLY B 1 326 ? 28.074 43.734 18.493 1.00 20.81 306 GLY B O 1
ATOM 5457 N N . THR B 1 327 ? 29.369 42.704 20.087 1.00 19.42 307 THR B N 1
ATOM 5458 C CA . THR B 1 327 ? 29.610 41.528 19.275 1.00 20.01 307 THR B CA 1
ATOM 5459 C C . THR B 1 327 ? 28.786 40.352 19.774 1.00 20.02 307 THR B C 1
ATOM 5460 O O . THR B 1 327 ? 28.916 40.008 20.965 1.00 19.95 307 THR B O 1
ATOM 5464 N N . VAL B 1 328 ? 27.948 39.724 18.917 1.00 17.02 308 VAL B N 1
ATOM 5465 C CA . VAL B 1 328 ? 27.033 38.716 19.426 1.00 18.59 308 VAL B CA 1
ATOM 5466 C C . VAL B 1 328 ? 27.627 37.385 19.062 1.00 18.86 308 VAL B C 1
ATOM 5467 O O . VAL B 1 328 ? 27.861 37.078 17.891 1.00 20.33 308 VAL B O 1
ATOM 5471 N N . ILE B 1 329 ? 27.925 36.591 20.085 1.00 16.06 309 ILE B N 1
ATOM 5472 C CA . ILE B 1 329 ? 28.342 35.179 19.853 1.00 15.35 309 ILE B CA 1
ATOM 5473 C C . ILE B 1 329 ? 27.119 34.302 19.760 1.00 15.68 309 ILE B C 1
ATOM 5474 O O . ILE B 1 329 ? 26.279 34.255 20.685 1.00 16.65 309 ILE B O 1
ATOM 5479 N N . PRO B 1 330 ? 27.015 33.526 18.649 1.00 17.38 310 PRO B N 1
ATOM 5480 C CA . PRO B 1 330 ? 25.820 32.711 18.430 1.00 18.76 310 PRO B CA 1
ATOM 5481 C C . PRO B 1 330 ? 25.698 31.623 19.464 1.00 17.62 310 PRO B C 1
ATOM 5482 O O . PRO B 1 330 ? 26.762 31.183 19.997 1.00 17.29 310 PRO B O 1
ATOM 5486 N N . ALA B 1 331 ? 24.459 31.238 19.752 1.00 18.11 311 ALA B N 1
ATOM 5487 C CA . ALA B 1 331 ? 24.191 30.101 20.682 1.00 17.12 311 ALA B CA 1
ATOM 5488 C C . ALA B 1 331 ? 24.927 28.925 20.195 1.00 17.72 311 ALA B C 1
ATOM 5489 O O . ALA B 1 331 ? 24.852 28.617 18.986 1.00 19.00 311 ALA B O 1
ATOM 5491 N N . GLY B 1 332 ? 25.661 28.228 21.083 1.00 16.03 312 GLY B N 1
ATOM 5492 C CA . GLY B 1 332 ? 26.318 26.976 20.709 1.00 15.18 312 GLY B CA 1
ATOM 5493 C C . GLY B 1 332 ? 27.652 26.993 20.032 1.00 15.24 312 GLY B C 1
ATOM 5494 O O . GLY B 1 332 ? 28.242 25.928 19.828 1.00 16.95 312 GLY B O 1
ATOM 5495 N N . ASP B 1 333 ? 28.197 28.210 19.720 1.00 14.04 313 ASP B N 1
ATOM 5496 C CA . ASP B 1 333 ? 29.556 28.304 19.219 1.00 14.95 313 ASP B CA 1
ATOM 5497 C C . ASP B 1 333 ? 30.495 27.965 20.420 1.00 15.34 313 ASP B C 1
ATOM 5498 O O . ASP B 1 333 ? 30.066 28.048 21.597 1.00 15.12 313 ASP B O 1
ATOM 5503 N N . THR B 1 334 ? 31.731 27.622 20.078 1.00 13.60 314 THR B N 1
ATOM 5504 C CA . THR B 1 334 ? 32.823 27.270 21.050 1.00 13.89 314 THR B CA 1
ATOM 5505 C C . THR B 1 334 ? 33.545 28.557 21.421 1.00 13.42 314 THR B C 1
ATOM 5506 O O . THR B 1 334 ? 33.961 29.338 20.531 1.00 15.44 314 THR B O 1
ATOM 5510 N N . VAL B 1 335 ? 33.659 28.805 22.738 1.00 13.47 315 VAL B N 1
ATOM 5511 C CA . VAL B 1 335 ? 34.290 30.034 23.212 1.00 12.90 315 VAL B CA 1
ATOM 5512 C C . VAL B 1 335 ? 35.506 29.656 24.099 1.00 13.30 315 VAL B C 1
ATOM 5513 O O . VAL B 1 335 ? 35.360 28.911 25.069 1.00 13.51 315 VAL B O 1
ATOM 5517 N N . LEU B 1 336 ? 36.677 30.210 23.802 1.00 12.40 316 LEU B N 1
ATOM 5518 C CA . LEU B 1 336 ? 37.889 29.990 24.601 1.00 14.08 316 LEU B CA 1
ATOM 5519 C C . LEU B 1 336 ? 38.242 31.273 25.339 1.00 13.67 316 LEU B C 1
ATOM 5520 O O . LEU B 1 336 ? 38.514 32.277 24.701 1.00 12.96 316 LEU B O 1
ATOM 5525 N N . VAL B 1 337 ? 38.275 31.238 26.671 1.00 11.07 317 VAL B N 1
ATOM 5526 C CA . VAL B 1 337 ? 38.688 32.436 27.492 1.00 11.39 317 VAL B CA 1
ATOM 5527 C C . VAL B 1 337 ? 40.205 32.464 27.520 1.00 11.83 317 VAL B C 1
ATOM 5528 O O . VAL B 1 337 ? 40.869 31.521 28.023 1.00 12.12 317 VAL B O 1
ATOM 5532 N N . VAL B 1 338 ? 40.815 33.553 27.062 1.00 11.96 318 VAL B N 1
ATOM 5533 C CA . VAL B 1 338 ? 42.271 33.587 26.904 1.00 11.87 318 VAL B CA 1
ATOM 5534 C C . VAL B 1 338 ? 42.904 34.100 28.212 1.00 14.71 318 VAL B C 1
ATOM 5535 O O . VAL B 1 338 ? 43.185 35.275 28.404 1.00 15.53 318 VAL B O 1
ATOM 5539 N N . LEU B 1 339 ? 43.109 33.155 29.138 1.00 13.36 319 LEU B N 1
ATOM 5540 C CA . LEU B 1 339 ? 43.773 33.471 30.436 1.00 12.82 319 LEU B CA 1
ATOM 5541 C C . LEU B 1 339 ? 45.107 34.223 30.260 1.00 13.64 319 LEU B C 1
ATOM 5542 O O . LEU B 1 339 ? 45.445 35.128 31.072 1.00 14.16 319 LEU B O 1
ATOM 5547 N N . ALA B 1 340 ? 45.883 33.853 29.236 1.00 13.77 320 ALA B N 1
ATOM 5548 C CA . ALA B 1 340 ? 47.214 34.394 29.054 1.00 15.70 320 ALA B CA 1
ATOM 5549 C C . ALA B 1 340 ? 47.110 35.905 28.782 1.00 14.70 320 ALA B C 1
ATOM 5550 O O . ALA B 1 340 ? 47.964 36.685 29.257 1.00 15.84 320 ALA B O 1
ATOM 5552 N N . ASP B 1 341 ? 46.081 36.315 28.042 1.00 13.95 321 ASP B N 1
ATOM 5553 C CA . ASP B 1 341 ? 45.830 37.749 27.817 1.00 15.56 321 ASP B CA 1
ATOM 5554 C C . ASP B 1 341 ? 45.246 38.488 29.041 1.00 15.91 321 ASP B C 1
ATOM 5555 O O . ASP B 1 341 ? 45.635 39.641 29.339 1.00 16.35 321 ASP B O 1
ATOM 5560 N N . ALA B 1 342 ? 44.352 37.825 29.809 1.00 14.20 322 ALA B N 1
ATOM 5561 C CA . ALA B 1 342 ? 43.896 38.419 31.054 1.00 13.37 322 ALA B CA 1
ATOM 5562 C C . ALA B 1 342 ? 45.159 38.800 31.885 1.00 12.36 322 ALA B C 1
ATOM 5563 O O . ALA B 1 342 ? 45.195 39.879 32.586 1.00 14.02 322 ALA B O 1
ATOM 5565 N N . HIS B 1 343 ? 46.118 37.880 31.873 1.00 14.25 323 HIS B N 1
ATOM 5566 C CA . HIS B 1 343 ? 47.325 38.039 32.643 1.00 14.36 323 HIS B CA 1
ATOM 5567 C C . HIS B 1 343 ? 48.264 39.174 32.214 1.00 16.93 323 HIS B C 1
ATOM 5568 O O . HIS B 1 343 ? 49.134 39.596 33.020 1.00 15.88 323 HIS B O 1
ATOM 5575 N N . ARG B 1 344 ? 48.068 39.650 30.984 1.00 17.08 324 ARG B N 1
ATOM 5576 C CA . ARG B 1 344 ? 48.901 40.744 30.475 1.00 18.33 324 ARG B CA 1
ATOM 5577 C C . ARG B 1 344 ? 48.133 42.032 30.389 1.00 17.62 324 ARG B C 1
ATOM 5578 O O . ARG B 1 344 ? 48.588 42.941 29.714 1.00 19.24 324 ARG B O 1
ATOM 5586 N N . THR B 1 345 ? 46.982 42.118 31.043 1.00 16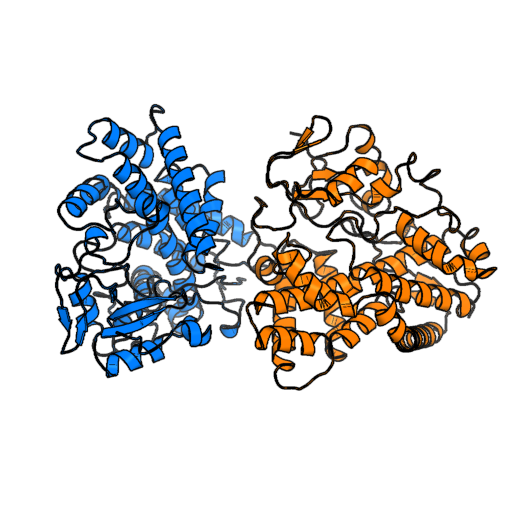.33 325 THR B N 1
ATOM 5587 C CA . THR B 1 345 ? 46.124 43.288 30.969 1.00 15.52 325 THR B CA 1
ATOM 5588 C C . THR B 1 345 ? 46.696 44.271 31.980 1.00 17.87 325 THR B C 1
ATOM 5589 O O . THR B 1 345 ? 46.655 44.011 33.179 1.00 17.47 325 THR B O 1
ATOM 5593 N N . PRO B 1 346 ? 47.256 45.398 31.493 1.00 19.56 326 PRO B N 1
ATOM 5594 C CA . PRO B 1 346 ? 48.104 46.250 32.354 1.00 20.38 326 PRO B CA 1
ATOM 5595 C C . PRO B 1 346 ? 47.344 46.955 33.452 1.00 20.94 326 PRO B C 1
ATOM 5596 O O . PRO B 1 346 ? 47.916 47.201 34.535 1.00 23.08 326 PRO B O 1
ATOM 5600 N N . GLU B 1 347 ? 46.058 47.250 33.223 1.00 21.29 327 GLU B N 1
ATOM 5601 C CA . GLU B 1 347 ? 45.174 47.815 34.274 1.00 22.38 327 GLU B CA 1
ATOM 5602 C C . GLU B 1 347 ? 45.020 46.882 35.437 1.00 21.38 327 GLU B C 1
ATOM 5603 O O . GLU B 1 347 ? 44.849 47.290 36.572 1.00 21.39 327 GLU B O 1
ATOM 5609 N N A ARG B 1 348 ? 45.108 45.593 35.160 0.50 19.96 328 ARG B N 1
ATOM 5610 N N B ARG B 1 348 ? 45.122 45.589 35.177 0.50 21.23 328 ARG B N 1
ATOM 5611 C CA A ARG B 1 348 ? 45.007 44.647 36.220 0.50 16.93 328 ARG B CA 1
ATOM 5612 C CA B ARG B 1 348 ? 45.007 44.648 36.254 0.50 19.55 328 ARG B CA 1
ATOM 5613 C C A ARG B 1 348 ? 46.324 44.154 36.827 0.50 17.45 328 ARG B C 1
ATOM 5614 C C B ARG B 1 348 ? 46.326 44.116 36.836 0.50 18.90 328 ARG B C 1
ATOM 5615 O O A ARG B 1 348 ? 46.356 43.918 38.015 0.50 19.10 328 ARG B O 1
ATOM 5616 O O B ARG B 1 348 ? 46.375 43.846 38.018 0.50 20.38 328 ARG B O 1
ATOM 5631 N N . PHE B 1 349 ? 47.344 43.918 36.002 1.00 16.42 329 PHE B N 1
ATOM 5632 C CA . PHE B 1 349 ? 48.697 43.479 36.449 1.00 17.34 329 PHE B CA 1
ATOM 5633 C C . PHE B 1 349 ? 49.656 44.530 35.906 1.00 18.82 329 PHE B C 1
ATOM 5634 O O . PHE B 1 349 ? 50.130 44.418 34.733 1.00 19.89 329 PHE B O 1
ATOM 5642 N N . PRO B 1 350 ? 49.925 45.550 36.718 1.00 19.88 330 PRO B N 1
ATOM 5643 C CA . PRO B 1 350 ? 50.835 46.605 36.146 1.00 20.75 330 PRO B CA 1
ATOM 5644 C C . PRO B 1 350 ? 52.207 46.115 35.730 1.00 20.31 330 PRO B C 1
ATOM 5645 O O . PRO B 1 350 ? 52.783 45.208 36.349 1.00 22.64 330 PRO B O 1
ATOM 5649 N N . ASP B 1 351 ? 52.749 46.735 34.675 1.00 20.28 331 ASP B N 1
ATOM 5650 C CA . ASP B 1 351 ? 53.990 46.321 34.025 1.00 20.34 331 ASP B CA 1
ATOM 5651 C C . ASP B 1 351 ? 53.901 44.827 33.750 1.00 18.80 331 ASP B C 1
ATOM 5652 O O . ASP B 1 351 ? 54.653 44.030 34.255 1.00 19.30 331 ASP B O 1
ATOM 5657 N N . PRO B 1 352 ? 52.901 44.436 32.965 1.00 19.46 332 PRO B N 1
ATOM 5658 C CA . PRO B 1 352 ? 52.539 43.010 32.853 1.00 20.62 332 PRO B CA 1
ATOM 5659 C C . PRO B 1 352 ? 53.614 42.129 32.244 1.00 21.47 332 PRO B C 1
ATOM 5660 O O . PRO B 1 352 ? 53.639 40.915 32.566 1.00 20.46 332 PRO B O 1
ATOM 5664 N N . HIS B 1 353 ? 54.513 42.686 31.404 1.00 20.80 333 HIS B N 1
ATOM 5665 C CA . HIS B 1 353 ? 55.563 41.895 30.805 1.00 22.01 333 HIS B CA 1
ATOM 5666 C C . HIS B 1 353 ? 56.744 41.616 31.750 1.00 21.55 333 HIS B C 1
ATOM 5667 O O . HIS B 1 353 ? 57.622 40.855 31.419 1.00 21.55 333 HIS B O 1
ATOM 5674 N N A ARG B 1 354 ? 56.708 42.233 32.931 0.50 22.05 334 ARG B N 1
ATOM 5675 N N B ARG B 1 354 ? 56.750 42.235 32.923 0.50 22.27 334 ARG B N 1
ATOM 5676 C CA A ARG B 1 354 ? 57.757 42.029 33.951 0.50 22.85 334 ARG B CA 1
ATOM 5677 C CA B ARG B 1 354 ? 57.866 42.001 33.858 0.50 22.96 334 ARG B CA 1
ATOM 5678 C C A ARG B 1 354 ? 57.490 40.744 34.737 0.50 21.66 334 ARG B C 1
ATOM 5679 C C B ARG B 1 354 ? 57.543 40.797 34.737 0.50 21.83 334 ARG B C 1
ATOM 5680 O O A ARG B 1 354 ? 56.405 40.608 35.293 0.50 21.51 334 ARG B O 1
ATOM 5681 O O B ARG B 1 354 ? 56.468 40.769 35.340 0.50 21.53 334 ARG B O 1
ATOM 5696 N N . PHE B 1 355 ? 58.447 39.810 34.765 1.00 20.10 335 PHE B N 1
ATOM 5697 C CA . PHE B 1 355 ? 58.345 38.642 35.690 1.00 19.47 335 PHE B CA 1
ATOM 5698 C C . PHE B 1 355 ? 58.911 39.114 37.042 1.00 21.46 335 PHE B C 1
ATOM 5699 O O . PHE B 1 355 ? 60.114 39.391 37.122 1.00 21.70 335 PHE B O 1
ATOM 5707 N N . ASP B 1 356 ? 58.019 39.317 38.025 1.00 20.76 336 ASP B N 1
ATOM 5708 C CA . ASP B 1 356 ? 58.363 39.918 39.316 1.00 20.22 336 ASP B CA 1
ATOM 5709 C C . ASP B 1 356 ? 57.842 38.988 40.416 1.00 18.66 336 ASP B C 1
ATOM 5710 O O . ASP B 1 356 ? 56.606 38.992 40.719 1.00 19.85 336 ASP B O 1
ATOM 5715 N N . ILE B 1 357 ? 58.747 38.228 41.012 1.00 18.59 337 ILE B N 1
ATOM 5716 C CA . ILE B 1 357 ? 58.315 37.231 42.040 1.00 19.20 337 ILE B CA 1
ATOM 5717 C C . ILE B 1 357 ? 57.647 37.857 43.266 1.00 19.85 337 ILE B C 1
ATOM 5718 O O . ILE B 1 357 ? 56.991 37.173 44.080 1.00 20.48 337 ILE B O 1
ATOM 5723 N N . ARG B 1 358 ? 57.819 39.159 43.452 1.00 18.56 338 ARG B N 1
ATOM 5724 C CA . ARG B 1 358 ? 57.229 39.926 44.581 1.00 21.39 338 ARG B CA 1
ATOM 5725 C C . ARG B 1 358 ? 55.956 40.666 44.263 1.00 20.24 338 ARG B C 1
ATOM 5726 O O . ARG B 1 358 ? 55.392 41.336 45.096 1.00 20.58 338 ARG B O 1
ATOM 5734 N N . ARG B 1 359 ? 55.436 40.507 43.040 1.00 21.36 339 ARG B N 1
ATOM 5735 C CA . ARG B 1 359 ? 54.271 41.314 42.659 1.00 21.44 339 ARG B CA 1
ATOM 5736 C C . ARG B 1 359 ? 53.001 40.760 43.323 1.00 21.16 339 ARG B C 1
ATOM 5737 O O . ARG B 1 359 ? 52.991 39.604 43.814 1.00 21.07 339 ARG B O 1
ATOM 5745 N N A ASP B 1 360 ? 51.972 41.592 43.403 0.50 20.64 340 ASP B N 1
ATOM 5746 N N B ASP B 1 360 ? 51.951 41.581 43.386 0.50 20.91 340 ASP B N 1
ATOM 5747 C CA A ASP B 1 360 ? 50.676 41.084 43.845 0.50 20.79 340 ASP B CA 1
ATOM 5748 C CA B ASP B 1 360 ? 50.643 41.083 43.879 0.50 21.13 340 ASP B CA 1
ATOM 5749 C C A ASP B 1 360 ? 50.218 40.174 42.700 0.50 19.42 340 ASP B C 1
ATOM 5750 C C B ASP B 1 360 ? 49.974 40.226 42.782 0.50 19.79 340 ASP B C 1
ATOM 5751 O O A ASP B 1 360 ? 50.184 40.610 41.557 0.50 20.63 340 ASP B O 1
ATOM 5752 O O B ASP B 1 360 ? 49.489 40.761 41.785 0.50 20.87 340 ASP B O 1
ATOM 5761 N N . THR B 1 361 ? 49.910 38.921 43.005 1.00 18.88 341 THR B N 1
ATOM 5762 C CA . THR B 1 361 ? 49.437 37.985 41.969 1.00 15.97 341 THR B CA 1
ATOM 5763 C C . THR B 1 361 ? 47.982 37.641 42.180 1.00 15.61 341 THR B C 1
ATOM 5764 O O . THR B 1 361 ? 47.399 36.921 41.356 1.00 13.73 341 THR B O 1
ATOM 5768 N N . ALA B 1 362 ? 47.413 38.069 43.310 1.00 15.13 342 ALA B N 1
ATOM 5769 C CA . ALA B 1 362 ? 46.090 37.620 43.693 1.00 14.41 342 ALA B CA 1
ATOM 5770 C C . ALA B 1 362 ? 45.108 38.012 42.616 1.00 15.15 342 ALA B C 1
ATOM 5771 O O . ALA B 1 362 ? 45.177 39.157 42.112 1.00 15.40 342 ALA B O 1
ATOM 5773 N N . GLY B 1 363 ? 44.199 37.077 42.275 1.00 14.57 343 GLY B N 1
ATOM 5774 C CA . GLY B 1 363 ? 43.193 37.335 41.235 1.00 13.16 343 GLY B CA 1
ATOM 5775 C C . GLY B 1 363 ? 43.661 36.854 39.861 1.00 12.51 343 GLY B C 1
ATOM 5776 O O . GLY B 1 363 ? 42.886 37.021 38.883 1.00 14.63 343 GLY B O 1
ATOM 5777 N N . HIS B 1 364 ? 44.855 36.270 39.735 1.00 11.87 344 HIS B N 1
ATOM 5778 C CA . HIS B 1 364 ? 45.218 35.669 38.443 1.00 11.13 344 HIS B CA 1
ATOM 5779 C C . HIS B 1 364 ? 44.138 34.544 38.199 1.00 11.97 344 HIS B C 1
ATOM 5780 O O . HIS B 1 364 ? 43.445 34.041 39.133 1.00 12.68 344 HIS B O 1
ATOM 5787 N N . LEU B 1 365 ? 44.085 34.185 36.915 1.00 12.08 345 LEU B N 1
ATOM 5788 C CA . LEU B 1 365 ? 43.071 33.199 36.432 1.00 12.02 345 LEU B CA 1
ATOM 5789 C C . LEU B 1 365 ? 43.730 31.911 36.052 1.00 11.99 345 LEU B C 1
ATOM 5790 O O . LEU B 1 365 ? 43.077 31.141 35.328 1.00 11.90 345 LEU B O 1
ATOM 5795 N N . ALA B 1 366 ? 44.937 31.628 36.504 1.00 9.61 346 ALA B N 1
ATOM 5796 C CA . ALA B 1 366 ? 45.708 30.433 35.984 1.00 11.82 346 ALA B CA 1
ATOM 5797 C C . ALA B 1 366 ? 44.975 29.129 36.366 1.00 12.56 346 ALA B C 1
ATOM 5798 O O . ALA B 1 366 ? 45.132 28.122 35.683 1.00 11.42 346 ALA B O 1
ATOM 5800 N N . PHE B 1 367 ? 44.204 29.156 37.464 1.00 10.12 347 PHE B N 1
ATOM 5801 C CA . PHE B 1 367 ? 43.394 27.988 37.887 1.00 11.26 347 PHE B CA 1
ATOM 5802 C C . PHE B 1 367 ? 41.919 28.182 37.573 1.00 11.28 347 PHE B C 1
ATOM 5803 O O . PHE B 1 367 ? 41.026 27.464 38.072 1.00 12.77 347 PHE B O 1
ATOM 5811 N N . GLY B 1 368 ? 41.601 29.189 36.737 1.00 9.93 348 GLY B N 1
ATOM 5812 C CA . GLY B 1 368 ? 40.200 29.458 36.455 1.00 11.99 348 GLY B CA 1
ATOM 5813 C C . GLY B 1 368 ? 39.573 30.355 37.506 1.00 13.67 348 GLY B C 1
ATOM 5814 O O . GLY B 1 368 ? 40.240 31.066 38.267 1.00 12.79 348 GLY B O 1
ATOM 5815 N N . HIS B 1 369 ? 38.270 30.337 37.468 1.00 11.05 349 HIS B N 1
ATOM 5816 C CA . HIS B 1 369 ? 37.419 31.162 38.324 1.00 12.20 349 HIS B CA 1
ATOM 5817 C C . HIS B 1 369 ? 35.957 30.737 38.216 1.00 12.12 349 HIS B C 1
ATOM 5818 O O . HIS B 1 369 ? 35.460 30.510 37.096 1.00 12.68 349 HIS B O 1
ATOM 5825 N N . GLY B 1 370 ? 35.271 30.640 39.356 1.00 10.82 350 GLY B N 1
ATOM 5826 C CA . GLY B 1 370 ? 33.816 30.226 39.388 1.00 11.52 350 GLY B CA 1
ATOM 5827 C C . GLY B 1 370 ? 33.646 28.758 39.724 1.00 11.54 350 GLY B C 1
ATOM 5828 O O . GLY B 1 370 ? 34.529 28.164 40.389 1.00 12.29 350 GLY B O 1
ATOM 5829 N N . ILE B 1 371 ? 32.592 28.160 39.185 1.00 10.82 351 ILE B N 1
ATOM 5830 C CA . ILE B 1 371 ? 32.307 26.825 39.729 1.00 11.86 351 ILE B CA 1
ATOM 5831 C C . ILE B 1 371 ? 33.288 25.786 39.298 1.00 12.57 351 ILE B C 1
ATOM 5832 O O . ILE B 1 371 ? 33.410 24.767 40.041 1.00 12.82 351 ILE B O 1
ATOM 5837 N N . HIS B 1 372 ? 34.042 25.986 38.183 1.00 12.45 352 HIS B N 1
ATOM 5838 C CA . HIS B 1 372 ? 35.058 25.040 37.712 1.00 10.80 352 HIS B CA 1
ATOM 5839 C C . HIS B 1 372 ? 36.480 25.270 38.168 1.00 9.08 352 HIS B C 1
ATOM 5840 O O . HIS B 1 372 ? 37.435 24.695 37.694 1.00 11.82 352 HIS B O 1
ATOM 5847 N N . PHE B 1 373 ? 36.614 26.188 39.150 1.00 10.89 353 PHE B N 1
ATOM 5848 C CA . PHE B 1 373 ? 37.948 26.591 39.588 1.00 10.32 353 PHE B CA 1
ATOM 5849 C C . PHE B 1 373 ? 38.742 25.323 39.959 1.00 10.96 353 PHE B C 1
ATOM 5850 O O . PHE B 1 373 ? 38.245 24.477 40.691 1.00 12.70 353 PHE B O 1
ATOM 5858 N N . CYS B 1 374 ? 39.981 25.229 39.494 1.00 10.09 354 CYS B N 1
ATOM 5859 C CA . CYS B 1 374 ? 40.796 23.974 39.571 1.00 9.46 354 CYS B CA 1
ATOM 5860 C C . CYS B 1 374 ? 40.645 23.255 40.992 1.00 10.80 354 CYS B C 1
ATOM 5861 O O . CYS B 1 374 ? 40.997 23.797 42.034 1.00 10.92 354 CYS B O 1
ATOM 5864 N N . ILE B 1 375 ? 40.182 21.994 40.992 1.00 9.08 355 ILE B N 1
ATOM 5865 C CA . ILE B 1 375 ? 40.121 21.266 42.241 1.00 10.69 355 ILE B CA 1
ATOM 5866 C C . ILE B 1 375 ? 41.559 20.828 42.598 1.00 11.51 355 ILE B C 1
ATOM 5867 O O . ILE B 1 375 ? 41.810 20.483 43.800 1.00 13.40 355 ILE B O 1
ATOM 5872 N N . GLY B 1 376 ? 42.480 20.790 41.625 1.00 10.87 356 GLY B N 1
ATOM 5873 C CA . GLY B 1 376 ? 43.874 20.348 41.816 1.00 12.35 356 GLY B CA 1
ATOM 5874 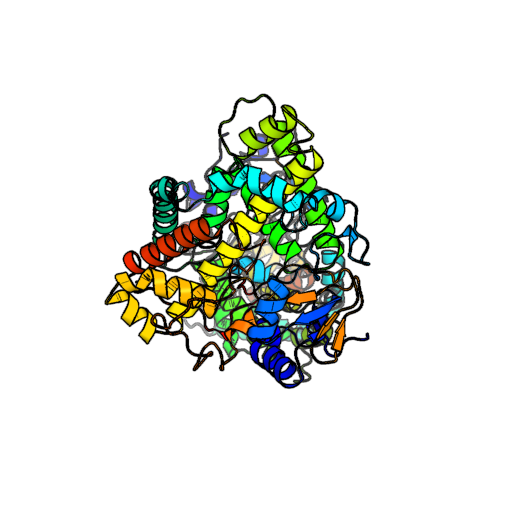C C . GLY B 1 376 ? 44.791 21.398 42.460 1.00 12.68 356 GLY B C 1
ATOM 5875 O O . GLY B 1 376 ? 45.956 21.144 42.627 1.00 14.68 356 GLY B O 1
ATOM 5876 N N . ALA B 1 377 ? 44.288 22.618 42.652 1.00 11.91 357 ALA B N 1
ATOM 5877 C CA . ALA B 1 377 ? 45.185 23.730 42.902 1.00 13.12 357 ALA B CA 1
ATOM 5878 C C . ALA B 1 377 ? 46.145 23.516 44.109 1.00 13.17 357 ALA B C 1
ATOM 5879 O O . ALA B 1 377 ? 47.347 23.762 43.988 1.00 13.69 357 ALA B O 1
ATOM 5881 N N . PRO B 1 378 ? 45.625 23.054 45.270 1.00 13.38 358 PRO B N 1
ATOM 5882 C CA . PRO B 1 378 ? 46.504 22.746 46.421 1.00 13.54 358 PRO B CA 1
ATOM 5883 C C . PRO B 1 378 ? 47.545 21.722 46.039 1.00 14.86 358 PRO B C 1
ATOM 5884 O O . PRO B 1 378 ? 48.706 21.847 46.441 1.00 15.52 358 PRO B O 1
ATOM 5888 N N . LEU B 1 379 ? 47.166 20.662 45.338 1.00 14.29 359 LEU B N 1
ATOM 5889 C CA . LEU B 1 379 ? 48.162 19.654 44.947 1.00 12.69 359 LEU B CA 1
ATOM 5890 C C . LEU B 1 379 ? 49.231 20.177 43.961 1.00 14.23 359 LEU B C 1
ATOM 5891 O O . LEU B 1 379 ? 50.417 19.916 44.060 1.00 14.79 359 LEU B O 1
ATOM 5896 N N . ALA B 1 380 ? 48.773 20.969 43.030 1.00 11.91 360 ALA B N 1
ATOM 5897 C CA . ALA B 1 380 ? 49.662 21.508 41.996 1.00 13.23 360 ALA B CA 1
ATOM 5898 C C . ALA B 1 380 ? 50.670 22.438 42.681 1.00 13.33 360 ALA B C 1
ATOM 5899 O O . ALA B 1 380 ? 51.890 22.400 42.351 1.00 13.44 360 ALA B O 1
ATOM 5901 N N . ARG B 1 381 ? 50.180 23.268 43.606 1.00 13.52 361 ARG B N 1
ATOM 5902 C CA . ARG B 1 381 ? 51.081 24.186 44.330 1.00 14.14 361 ARG B CA 1
ATOM 5903 C C . ARG B 1 381 ? 52.067 23.382 45.170 1.00 13.95 361 ARG B C 1
ATOM 5904 O O . ARG B 1 381 ? 53.262 23.734 45.217 1.00 14.05 361 ARG B O 1
ATOM 5912 N N . LEU B 1 382 ? 51.596 22.352 45.875 1.00 14.06 362 LEU B N 1
ATOM 5913 C CA . LEU B 1 382 ? 52.525 21.471 46.639 1.00 15.00 362 LEU B CA 1
ATOM 5914 C C . LEU B 1 382 ? 53.684 20.906 45.759 1.00 14.55 362 LEU B C 1
ATOM 5915 O O . LEU B 1 382 ? 54.913 21.032 46.125 1.00 15.66 362 LEU B O 1
ATOM 5920 N N . GLU B 1 383 ? 53.349 20.283 44.609 1.00 13.05 363 GLU B N 1
ATOM 5921 C CA . G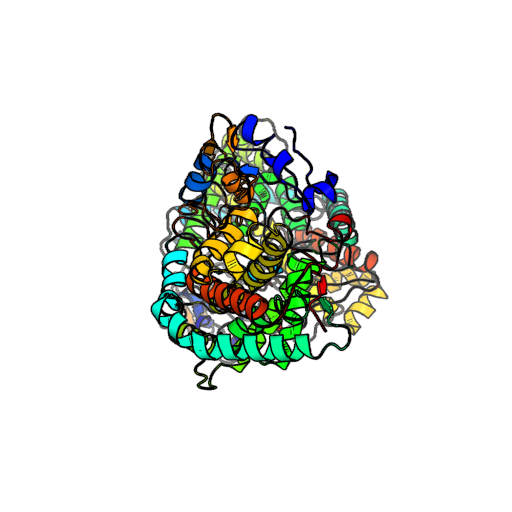LU B 1 383 ? 54.337 19.726 43.718 1.00 15.27 363 GLU B CA 1
ATOM 5922 C C . GLU B 1 383 ? 55.261 20.820 43.183 1.00 16.56 363 GLU B C 1
ATOM 5923 O O . GLU B 1 383 ? 56.471 20.602 43.194 1.00 16.21 363 GLU B O 1
ATOM 5929 N N . ALA B 1 384 ? 54.726 21.970 42.690 1.00 13.84 364 ALA B N 1
ATOM 5930 C CA . ALA B 1 384 ? 55.622 22.927 42.094 1.00 13.46 364 ALA B CA 1
ATOM 5931 C C . ALA B 1 384 ? 56.537 23.566 43.153 1.00 14.93 364 ALA B C 1
ATOM 5932 O O . ALA B 1 384 ? 57.766 23.772 42.847 1.00 16.13 364 ALA B O 1
ATOM 5934 N N . ARG B 1 385 ? 55.992 23.881 44.341 1.00 14.05 365 ARG B N 1
ATOM 5935 C CA . ARG B 1 385 ? 56.806 24.552 45.409 1.00 14.07 365 ARG B CA 1
ATOM 5936 C C . ARG B 1 385 ? 57.921 23.594 45.820 1.00 17.10 365 ARG B C 1
ATOM 5937 O O . ARG B 1 385 ? 59.093 24.024 45.898 1.00 17.70 365 ARG B O 1
ATOM 5945 N N . ILE B 1 386 ? 57.585 22.304 46.053 1.00 15.24 366 ILE B N 1
ATOM 5946 C CA . ILE B 1 386 ? 58.686 21.360 46.354 1.00 16.87 366 ILE B CA 1
ATOM 5947 C C . ILE B 1 386 ? 59.714 21.183 45.236 1.00 17.96 366 ILE B C 1
ATOM 5948 O O . ILE B 1 386 ? 60.966 21.184 45.511 1.00 17.09 366 ILE B O 1
ATOM 5953 N N . ALA B 1 387 ? 59.250 21.053 43.985 1.00 16.56 367 ALA B N 1
ATOM 5954 C CA . ALA B 1 387 ? 60.187 20.971 42.876 1.00 16.78 367 ALA B CA 1
ATOM 5955 C C . ALA B 1 387 ? 61.108 22.138 42.693 1.00 17.44 367 ALA B C 1
ATOM 5956 O O . ALA B 1 387 ? 62.299 21.912 42.518 1.00 18.37 367 ALA B O 1
ATOM 5958 N N . VAL B 1 388 ? 60.588 23.373 42.704 1.00 16.76 368 VAL B N 1
ATOM 5959 C CA . VAL B 1 388 ? 61.414 24.538 42.479 1.00 16.59 368 VAL B CA 1
ATOM 5960 C C . VAL B 1 388 ? 62.455 24.647 43.636 1.00 17.05 368 VAL B C 1
ATOM 5961 O O . VAL B 1 388 ? 63.652 24.899 43.405 1.00 17.21 368 VAL B O 1
ATOM 5965 N N . ARG B 1 389 ? 62.004 24.409 44.860 1.00 16.18 369 ARG B N 1
ATOM 5966 C CA . ARG B 1 389 ? 62.926 24.561 46.027 1.00 18.47 369 ARG B CA 1
ATOM 5967 C C . ARG B 1 389 ? 64.052 23.539 45.929 1.00 19.27 369 ARG B C 1
ATOM 5968 O O . ARG B 1 389 ? 65.229 23.850 46.194 1.00 20.19 369 ARG B O 1
ATOM 5976 N N . ALA B 1 390 ? 63.730 22.340 45.484 1.00 20.17 370 ALA B N 1
ATOM 5977 C CA . ALA B 1 390 ? 64.706 21.273 45.418 1.00 21.58 370 ALA B CA 1
ATOM 5978 C C . ALA B 1 390 ? 65.738 21.598 44.352 1.00 21.98 370 ALA B C 1
ATOM 5979 O O . ALA B 1 390 ? 66.889 21.371 44.610 1.00 22.44 370 ALA B O 1
ATOM 5981 N N . LEU B 1 391 ? 65.296 22.075 43.163 1.00 21.83 371 LEU B N 1
ATOM 5982 C CA . LEU B 1 391 ? 66.223 22.387 42.069 1.00 22.32 371 LEU B CA 1
ATOM 5983 C C . LEU B 1 391 ? 67.160 23.504 42.543 1.00 23.31 371 LEU B C 1
ATOM 5984 O O . LEU B 1 391 ? 68.403 23.483 42.296 1.00 24.85 371 LEU B O 1
ATOM 5989 N N . LEU B 1 392 ? 66.591 24.496 43.213 1.00 23.43 372 LEU B N 1
ATOM 5990 C CA . LEU B 1 392 ? 67.429 25.634 43.592 1.00 24.60 372 LEU B CA 1
ATOM 5991 C C . LEU B 1 392 ? 68.413 25.219 44.695 1.00 25.56 372 LEU B C 1
ATOM 5992 O O . LEU B 1 392 ? 69.602 25.612 44.662 1.00 23.97 372 LEU B O 1
ATOM 5997 N N . GLU B 1 393 ? 67.947 24.409 45.645 1.00 23.49 373 GLU B N 1
ATOM 5998 C CA . GLU B 1 393 ? 68.840 24.023 46.762 1.00 26.57 373 GLU B CA 1
ATOM 5999 C C . GLU B 1 393 ? 69.918 23.028 46.354 1.00 27.66 373 GLU B C 1
ATOM 6000 O O . GLU B 1 393 ? 71.027 23.088 46.906 1.00 29.54 373 GLU B O 1
ATOM 6006 N N . ARG B 1 394 ? 69.654 22.158 45.378 1.00 27.84 374 ARG B N 1
ATOM 6007 C CA . ARG B 1 394 ? 70.538 21.068 45.066 1.00 28.72 374 ARG B CA 1
ATOM 6008 C C . ARG B 1 394 ? 71.389 21.188 43.776 1.00 29.85 374 ARG B C 1
ATOM 6009 O O . ARG B 1 394 ? 72.307 20.374 43.526 1.00 29.60 374 ARG B O 1
ATOM 6017 N N . CYS B 1 395 ? 71.081 22.182 42.952 1.00 30.43 375 CYS B N 1
ATOM 6018 C CA . CYS B 1 395 ? 71.790 22.333 41.655 1.00 32.37 375 CYS B CA 1
ATOM 6019 C C . CYS B 1 395 ? 72.571 23.629 41.724 1.00 33.18 375 CYS B C 1
ATOM 6020 O O . CYS B 1 395 ? 72.025 24.708 41.383 1.00 33.02 375 CYS B O 1
ATOM 6023 N N . PRO B 1 396 ? 73.860 23.537 42.197 1.00 34.18 376 PRO B N 1
ATOM 6024 C CA . PRO B 1 396 ? 74.619 24.783 42.357 1.00 34.97 376 PRO B CA 1
ATOM 6025 C C . PRO B 1 396 ? 74.814 25.458 41.002 1.00 34.26 376 PRO B C 1
ATOM 6026 O O . PRO B 1 396 ? 75.116 24.752 40.016 1.00 35.37 376 PRO B O 1
ATOM 6030 N N . ASP B 1 397 ? 74.590 26.779 40.972 1.00 33.98 377 ASP B N 1
ATOM 6031 C CA . ASP B 1 397 ? 74.665 27.614 39.774 1.00 35.37 377 ASP B CA 1
ATOM 6032 C C . ASP B 1 397 ? 73.830 27.028 38.628 1.00 34.30 377 ASP B C 1
ATOM 6033 O O . ASP B 1 397 ? 74.256 27.060 37.453 1.00 33.10 377 ASP B O 1
ATOM 6038 N N . LEU B 1 398 ? 72.637 26.502 38.975 1.00 31.67 378 LEU B N 1
ATOM 6039 C CA . LEU B 1 398 ? 71.685 26.032 37.970 1.00 29.24 378 LEU B CA 1
ATOM 6040 C C . LEU B 1 398 ? 71.468 27.128 36.908 1.00 29.25 378 LEU B C 1
ATOM 6041 O O . LEU B 1 398 ? 71.288 28.298 37.233 1.00 29.47 378 LEU B O 1
ATOM 6046 N N . ALA B 1 399 ? 71.522 26.761 35.639 1.00 29.34 379 ALA B N 1
ATOM 6047 C CA . ALA B 1 399 ? 71.287 27.736 34.588 1.00 30.49 379 ALA B CA 1
ATOM 6048 C C . ALA B 1 399 ? 70.639 27.131 33.374 1.00 30.17 379 ALA B C 1
ATOM 6049 O O . ALA B 1 399 ? 70.643 25.918 33.226 1.00 30.60 379 ALA B O 1
ATOM 6051 N N . LEU B 1 400 ? 70.113 27.968 32.484 1.00 30.33 380 LEU B N 1
ATOM 6052 C CA . LEU B 1 400 ? 69.614 27.458 31.203 1.00 31.67 380 LEU B CA 1
ATOM 6053 C C . LEU B 1 400 ? 70.771 26.973 30.332 1.00 33.00 380 LEU B C 1
ATOM 6054 O O . LEU B 1 400 ? 71.864 27.499 30.422 1.00 32.48 380 LEU B O 1
ATOM 6059 N N . ASP B 1 401 ? 70.513 26.016 29.473 1.00 34.27 381 ASP B N 1
ATOM 6060 C CA . ASP B 1 401 ? 71.586 25.501 28.609 1.00 38.00 381 ASP B CA 1
ATOM 6061 C C . ASP B 1 401 ? 71.075 25.412 27.179 1.00 39.64 381 ASP B C 1
ATOM 6062 O O . ASP B 1 401 ? 71.252 24.407 26.507 1.00 40.20 381 ASP B O 1
ATOM 6067 N N . VAL B 1 402 ? 70.425 26.469 26.721 1.00 42.86 382 VAL B N 1
ATOM 6068 C CA . VAL B 1 402 ? 69.767 26.474 25.417 1.00 46.77 382 VAL B CA 1
ATOM 6069 C C . VAL B 1 402 ? 69.361 27.897 25.157 1.00 48.90 382 VAL B C 1
ATOM 6070 O O . VAL B 1 402 ? 68.948 28.603 26.089 1.00 49.41 382 VAL B O 1
ATOM 6072 N N . SER B 1 403 ? 69.535 28.327 23.903 1.00 51.03 383 SER B N 1
ATOM 6073 C CA . SER B 1 403 ? 69.097 29.649 23.449 1.00 52.43 383 SER B CA 1
ATOM 6074 C C . SER B 1 403 ? 67.565 29.662 23.314 1.00 52.74 383 SER B C 1
ATOM 6075 O O . SER B 1 403 ? 66.965 28.685 22.821 1.00 52.89 383 SER B O 1
ATOM 6077 N N . PRO B 1 404 ? 66.918 30.776 23.737 1.00 53.13 384 PRO B N 1
ATOM 6078 C CA . PRO B 1 404 ? 65.466 30.919 23.461 1.00 52.59 384 PRO B CA 1
ATOM 6079 C C . PRO B 1 404 ? 65.050 30.514 22.028 1.00 52.47 384 PRO B C 1
ATOM 6080 O O . PRO B 1 404 ? 63.955 29.951 21.842 1.00 52.30 384 PRO B O 1
ATOM 6084 N N . GLY B 1 405 ? 65.927 30.761 21.041 1.00 51.28 385 GLY B N 1
ATOM 6085 C CA . GLY B 1 405 ? 65.721 30.344 19.652 1.00 50.49 385 GLY B CA 1
ATOM 6086 C C . GLY B 1 405 ? 65.681 28.836 19.421 1.00 50.26 385 GLY B C 1
ATOM 6087 O O . GLY B 1 405 ? 65.087 28.374 18.426 1.00 51.47 385 GLY B O 1
ATOM 6088 N N . GLU B 1 406 ? 66.280 28.047 20.325 1.00 48.45 386 GLU B N 1
ATOM 6089 C CA . GLU B 1 406 ? 66.251 26.559 20.224 1.00 46.01 386 GLU B CA 1
ATOM 6090 C C . GLU B 1 406 ? 65.062 25.846 20.929 1.00 44.36 386 GLU B C 1
ATOM 6091 O O . GLU B 1 406 ? 64.878 24.598 20.781 1.00 43.28 386 GLU B O 1
ATOM 6093 N N . LEU B 1 407 ? 64.271 26.597 21.706 1.00 42.13 387 LEU B N 1
ATOM 6094 C CA . LEU B 1 407 ? 63.102 25.978 22.381 1.00 40.20 387 LEU B CA 1
ATOM 6095 C C . LEU B 1 407 ? 61.950 25.779 21.407 1.00 39.11 387 LEU B C 1
ATOM 6096 O O . LEU B 1 407 ? 61.848 26.497 20.428 1.00 39.99 387 LEU B O 1
ATOM 6101 N N . VAL B 1 408 ? 61.144 24.750 21.632 1.00 38.58 388 VAL B N 1
ATOM 6102 C CA . VAL B 1 408 ? 59.962 24.492 20.825 1.00 36.74 388 VAL B CA 1
ATOM 6103 C C . VAL B 1 408 ? 58.738 24.556 21.728 1.00 34.76 388 VAL B C 1
ATOM 6104 O O . VAL B 1 408 ? 58.557 23.710 22.606 1.00 33.02 388 VAL B O 1
ATOM 6108 N N . TRP B 1 409 ? 57.886 25.541 21.462 1.00 32.58 389 TRP B N 1
ATOM 6109 C CA . TRP B 1 409 ? 56.613 25.737 22.145 1.00 31.44 389 TRP B CA 1
ATOM 6110 C C . TRP B 1 409 ? 55.418 25.102 21.396 1.00 32.93 389 TRP B C 1
ATOM 6111 O O . TRP B 1 409 ? 55.368 25.071 20.162 1.00 33.49 389 TRP B O 1
ATOM 6122 N N . TYR B 1 410 ? 54.407 24.674 22.123 1.00 33.95 390 TYR B N 1
ATOM 6123 C CA . TYR B 1 410 ? 53.219 24.149 21.464 1.00 35.16 390 TYR B CA 1
ATOM 6124 C C . TYR B 1 410 ? 52.367 25.266 20.886 1.00 33.71 390 TYR B C 1
ATOM 6125 O O . TYR B 1 410 ? 52.096 26.255 21.575 1.00 32.88 390 TYR B O 1
ATOM 6134 N N . PRO B 1 411 ? 51.889 25.094 19.615 1.00 35.18 391 PRO B N 1
ATOM 6135 C CA . PRO B 1 411 ? 50.976 26.061 18.948 1.00 34.51 391 PRO B CA 1
ATOM 6136 C C . PRO B 1 411 ? 49.566 26.226 19.568 1.00 34.51 391 PRO B C 1
ATOM 6137 O O . PRO B 1 411 ? 48.960 27.362 19.520 1.00 34.22 391 PRO B O 1
ATOM 6141 N N . ASN B 1 412 ? 49.075 25.131 20.156 1.00 33.46 392 ASN B N 1
ATOM 6142 C CA . ASN B 1 412 ? 47.689 25.011 20.643 1.00 33.05 392 ASN B CA 1
ATOM 6143 C C . ASN B 1 412 ? 47.423 26.230 21.488 1.00 31.92 392 ASN B C 1
ATOM 6144 O O . ASN B 1 412 ? 48.154 26.456 22.442 1.00 31.85 392 ASN B O 1
ATOM 6149 N N . PRO B 1 413 ? 46.403 27.042 21.149 1.00 30.79 393 PRO B N 1
ATOM 6150 C CA . PRO B 1 413 ? 46.325 28.220 21.999 1.00 29.32 393 PRO B CA 1
ATOM 6151 C C . PRO B 1 413 ? 45.726 27.868 23.341 1.00 28.54 393 PRO B C 1
ATOM 6152 O O . PRO B 1 413 ? 45.470 28.766 24.174 1.00 28.79 393 PRO B O 1
ATOM 6156 N N . MET B 1 414 ? 45.487 26.579 23.549 1.00 25.73 394 MET B N 1
ATOM 6157 C CA . MET B 1 414 ? 44.964 26.170 24.811 1.00 25.89 394 MET B CA 1
ATOM 6158 C C . MET B 1 414 ? 46.105 25.973 25.815 1.00 24.38 394 MET B C 1
ATOM 6159 O O . MET B 1 414 ? 45.892 26.194 26.997 1.00 25.67 394 MET B O 1
ATOM 6164 N N . ILE B 1 415 ? 47.269 25.555 25.349 1.00 22.69 395 ILE B N 1
ATOM 6165 C CA . ILE B 1 415 ? 48.317 25.023 26.277 1.00 23.30 395 ILE B CA 1
ATOM 6166 C C . ILE B 1 415 ? 49.643 25.714 26.022 1.00 22.95 395 ILE B C 1
ATOM 6167 O O . ILE B 1 415 ? 50.083 25.824 24.874 1.00 24.11 395 ILE B O 1
ATOM 6171 N N . ARG B 1 416 ? 50.229 26.303 27.066 1.00 19.21 396 ARG B N 1
ATOM 6172 C CA . ARG B 1 416 ? 51.554 26.839 26.903 1.00 19.82 396 ARG B CA 1
ATOM 6173 C C . ARG B 1 416 ? 52.575 25.843 27.461 1.00 19.70 396 ARG B C 1
ATOM 6174 O O . ARG B 1 416 ? 52.489 25.525 28.620 1.00 20.35 396 ARG B O 1
ATOM 6182 N N . GLY B 1 417 ? 53.564 25.417 26.668 1.00 21.42 397 GLY B N 1
ATOM 6183 C CA . GLY B 1 417 ? 54.504 24.401 27.098 1.00 21.23 397 GLY B CA 1
ATOM 6184 C C . GLY B 1 417 ? 55.613 24.159 26.060 1.00 22.52 397 GLY B C 1
ATOM 6185 O O . GLY B 1 417 ? 55.460 24.478 24.868 1.00 20.40 397 GLY B O 1
ATOM 6186 N N . LEU B 1 418 ? 56.678 23.530 26.549 1.00 22.12 398 LEU B N 1
ATOM 6187 C CA . LEU B 1 418 ? 57.938 23.306 25.848 1.00 23.50 398 LEU B CA 1
ATOM 6188 C C . LEU B 1 418 ? 58.135 21.827 25.523 1.00 23.18 398 LEU B C 1
ATOM 6189 O O . LEU B 1 418 ? 57.744 20.977 26.307 1.00 23.77 398 LEU B O 1
ATOM 6194 N N . LYS B 1 419 ? 58.745 21.506 24.376 1.00 24.72 399 LYS B N 1
ATOM 6195 C CA . LYS B 1 419 ? 59.055 20.109 24.135 1.00 27.31 399 LYS B CA 1
ATOM 6196 C C . LYS B 1 419 ? 60.151 19.588 25.084 1.00 26.26 399 LYS B C 1
ATOM 6197 O O . LYS B 1 419 ? 60.079 18.438 25.588 1.00 27.31 399 LYS B O 1
ATOM 6201 N N . ALA B 1 420 ? 61.138 20.457 25.334 1.00 26.88 400 ALA B N 1
ATOM 6202 C CA . ALA B 1 420 ? 62.295 20.176 26.205 1.00 26.54 400 ALA B CA 1
ATOM 6203 C C . ALA B 1 420 ? 62.883 21.461 26.871 1.00 25.40 400 ALA B C 1
ATOM 6204 O O . ALA B 1 420 ? 62.649 22.617 26.435 1.00 25.76 400 ALA B O 1
ATOM 6206 N N . LEU B 1 421 ? 63.617 21.278 27.975 1.00 24.09 401 LEU B N 1
ATOM 6207 C CA . LEU B 1 421 ? 64.235 22.430 28.655 1.00 23.24 401 LEU B CA 1
ATOM 6208 C C . LEU B 1 421 ? 65.620 22.061 29.144 1.00 24.54 401 LEU B C 1
ATOM 6209 O O . LEU B 1 421 ? 65.831 21.659 30.304 1.00 23.74 401 LEU B O 1
ATOM 6214 N N . PRO B 1 422 ? 66.613 22.229 28.258 1.00 25.08 402 PRO B N 1
ATOM 6215 C CA . PRO B 1 422 ? 67.964 21.852 28.692 1.00 25.49 402 PRO B CA 1
ATOM 6216 C C . PRO B 1 422 ? 68.499 22.828 29.751 1.00 25.19 402 PRO B C 1
ATOM 6217 O O . PRO B 1 422 ? 68.352 24.045 29.635 1.00 25.10 402 PRO B O 1
ATOM 6221 N N . ILE B 1 423 ? 69.036 22.258 30.833 1.00 24.56 403 ILE B N 1
ATOM 6222 C CA . ILE B 1 423 ? 69.664 23.009 31.899 1.00 25.10 403 ILE B CA 1
ATOM 6223 C C . ILE B 1 423 ? 71.068 22.418 32.198 1.00 25.31 403 ILE B C 1
ATOM 6224 O O . ILE B 1 423 ? 71.435 21.342 31.684 1.00 24.59 403 ILE B O 1
ATOM 6229 N N . ARG B 1 424 ? 71.789 23.110 33.067 1.00 28.16 404 ARG B N 1
ATOM 6230 C CA . ARG B 1 424 ? 73.122 22.686 33.473 1.00 29.70 404 ARG B CA 1
ATOM 6231 C C . ARG B 1 424 ? 73.406 23.275 34.843 1.00 29.26 404 ARG B C 1
ATOM 6232 O O . ARG B 1 424 ? 72.852 24.277 35.230 1.00 29.30 404 ARG B O 1
ATOM 6240 N N . TRP B 1 425 ? 74.266 22.612 35.612 1.00 30.10 405 TRP B N 1
ATOM 6241 C CA . TRP B 1 425 ? 74.606 23.088 36.933 1.00 30.60 405 TRP B CA 1
ATOM 6242 C C . TRP B 1 425 ? 76.114 22.844 37.098 1.00 31.65 405 TRP B C 1
ATOM 6243 O O . TRP B 1 425 ? 76.725 22.287 36.222 1.00 31.90 405 TRP B O 1
ATOM 6254 N N . ARG B 1 426 ? 76.689 23.214 38.227 1.00 35.71 406 ARG B N 1
ATOM 6255 C CA . ARG B 1 426 ? 78.157 23.077 38.361 1.00 40.23 406 ARG B CA 1
ATOM 6256 C C . ARG B 1 426 ? 78.568 21.637 38.742 1.00 42.51 406 ARG B C 1
ATOM 6257 O O . ARG B 1 426 ? 78.137 21.113 39.766 1.00 42.02 406 ARG B O 1
ATOM 6265 N N . ARG B 1 427 ? 79.389 21.013 37.883 1.00 45.90 407 ARG B N 1
ATOM 6266 C CA . ARG B 1 427 ? 79.631 19.543 37.871 1.00 47.83 407 ARG B CA 1
ATOM 6267 C C . ARG B 1 427 ? 80.330 18.953 39.121 1.00 48.90 407 ARG B C 1
ATOM 6268 O O . ARG B 1 427 ? 81.089 19.642 39.814 1.00 49.73 407 ARG B O 1
#